Protein AF-0000000067866945 (afdb_homodimer)

Solvent-accessible surface area (backbone atoms only — not comparable to full-atom values): 50739 Å² total; per-residue (Å²): 88,68,66,58,52,52,50,51,50,50,46,52,49,51,54,52,50,56,56,69,74,48,89,32,24,78,91,51,53,47,71,37,71,21,66,58,74,24,10,71,28,19,30,41,36,37,31,37,48,97,56,53,23,21,42,37,39,28,41,72,79,79,41,76,51,73,45,77,65,70,38,32,75,46,78,44,80,43,67,56,38,47,60,58,32,74,35,44,36,38,39,34,40,39,35,77,91,80,41,70,50,77,40,77,48,72,51,76,34,58,68,71,62,89,80,59,72,60,67,45,74,76,44,70,37,71,91,64,46,73,84,59,25,44,33,33,42,29,25,31,17,49,43,84,43,72,78,41,52,45,30,31,28,23,44,89,82,57,43,58,25,35,41,37,61,49,66,48,74,52,40,71,43,75,46,94,87,64,31,32,37,34,28,25,48,26,90,82,60,59,45,48,96,64,35,15,43,14,34,27,33,22,42,88,48,46,47,76,76,45,75,38,67,32,96,60,14,30,34,54,32,70,45,77,43,96,85,56,25,33,43,37,32,21,34,55,96,84,38,36,33,46,29,38,34,30,31,38,65,84,81,40,40,77,76,46,75,49,56,42,65,73,70,50,70,70,81,46,78,51,38,59,64,46,78,34,70,49,55,92,48,38,60,34,36,49,45,24,67,39,77,40,72,92,74,48,24,37,36,40,25,18,27,34,54,20,33,36,38,32,23,30,64,90,77,56,48,73,67,38,31,52,47,65,97,65,77,69,56,78,87,57,51,81,33,44,42,42,81,41,78,92,82,59,74,79,58,17,43,30,31,27,53,32,63,45,95,86,64,30,43,30,30,16,24,22,33,50,34,64,36,69,45,76,94,63,40,43,48,35,71,78,23,30,14,28,39,39,31,32,45,70,40,77,88,78,36,32,32,31,64,77,48,70,49,37,60,92,56,26,39,79,48,19,12,63,42,64,24,21,37,40,68,42,95,86,68,29,36,38,36,18,36,9,22,16,29,18,30,43,88,62,46,45,42,68,55,59,66,32,76,35,21,22,29,22,28,38,37,35,33,33,38,96,88,35,81,29,31,32,40,36,34,58,58,84,59,56,90,44,35,46,16,27,35,22,43,39,56,44,76,39,64,92,122,90,68,67,58,51,51,51,50,49,52,44,52,49,50,52,50,51,56,56,68,73,48,89,33,23,79,91,50,52,46,73,37,72,21,65,58,74,23,10,70,29,20,29,41,37,37,29,38,48,96,57,54,24,21,42,36,39,28,41,73,79,80,41,77,48,73,45,76,65,69,40,32,74,45,78,44,79,44,68,55,37,47,61,58,32,74,35,45,36,39,39,34,41,40,34,76,90,81,41,71,48,77,41,77,48,72,49,76,34,60,68,71,62,88,78,58,71,61,66,44,76,77,45,72,38,71,90,65,46,74,84,62,26,45,32,34,41,28,24,31,19,50,43,84,43,70,77,41,51,45,30,31,29,23,43,90,83,58,44,58,24,35,41,36,62,48,64,50,76,52,41,70,44,74,45,96,86,64,31,32,38,34,28,26,49,26,88,80,60,59,45,50,97,64,37,15,41,15,33,28,33,23,42,88,48,44,46,76,77,45,76,39,67,32,97,59,14,31,34,56,33,69,46,77,42,96,88,55,26,32,43,36,32,20,34,54,94,82,37,36,34,46,28,38,35,30,31,37,66,84,80,40,39,77,76,46,75,47,58,41,66,72,69,50,69,70,82,43,77,50,39,59,62,46,79,32,71,49,55,92,49,39,59,34,35,49,45,24,67,38,76,41,74,92,73,47,25,37,36,41,25,18,27,34,55,19,32,37,37,34,23,32,64,88,77,55,48,73,68,37,31,50,47,63,97,65,78,68,55,79,85,58,50,81,34,44,43,40,80,41,79,92,81,58,74,78,55,15,44,31,32,27,53,33,64,46,96,87,65,30,44,32,31,16,23,21,33,49,33,65,36,68,44,76,95,64,39,44,48,36,71,78,24,31,14,29,39,39,30,33,44,70,38,78,88,77,35,31,32,31,65,76,48,69,50,38,61,91,56,26,37,79,48,20,12,62,41,64,24,21,37,38,68,42,95,85,66,29,36,38,36,18,37,8,23,17,30,17,31,44,88,63,45,45,42,69,55,60,67,32,76,34,21,21,28,23,28,39,38,36,32,33,39,97,88,35,81,28,29,30,38,38,34,59,58,85,60,58,91,46,34,46,17,27,34,22,43,38,58,42,75,41,65,94,121

pLDDT: mean 93.97, std 7.61, range [51.25, 98.81]

Nearest PDB structures (foldseek):
  4p04-assembly1_A  TM=7.995E-01  e=1.395E-30  Escherichia coli
  3ett-assembly1_A  TM=7.937E-01  e=9.711E-30  Escherichia coli CFT073
  3ets-assembly1_A  TM=7.883E-01  e=1.402E-29  Escherichia coli CFT073
  7y8i-assembly3_C  TM=5.728E-01  e=1.443E+00  Chelicerata
  5jpm-assembly1_B  TM=3.293E-01  e=1.443E+00  Homo sapiens

Secondary structure (DSSP, 8-state):
-HHHHHHHHHHHHHHHHHHHHS--BSSS-EEEESTTSS-TT-EEEEEEEEEEEEEEEEETTTEEEEEEEEEEEEEEEE--PPTTSEEEEEEEEEEGGG-EEEEEEEEE--PPPTTPPPEEEEEE-GGGSPSSEEEEEEEEEETTEEEEE-EEEE-TT--EEEEE-S--SS-EEE-TTS-EEEEEPPTTS--BTTBEEEEEEE-TT--EEEEEEEEEEE-S-EEE-TTS-EEEEE--SSSSS-EEEEE-TTT--EEEEEEHHHHTTTTPPPPTTHHHH--TT-SS-EEEEEEETTTTEEEEEETTTTEEEEEETTT--EEEEES-SSS--HHHHTTBPEEESSS-----S-EEEEE-TTS-EEEEE---TTSSSGGGPPPGGG---EEEEEEEETTTTEEEEEEEESGGGGGGG-BSS--EEEE-TTS-EEEEEEEEEEETTS-B---TT-TTEEEEEEEEEEETTEEEEEEEE----TTS-EEEEEEEEEEE---/-HHHHHHHHHHHHHHHHHHHHS--BSSS-EEEESTTSS-TT-EEEEEEEEEEEEEEEEETTTEEEEEEEEEEEEEEEE--PPTTSEEEEEEEEEEGGG-EEEEEEEEE--PPPTTPPPEEEEEE-GGGSPSSEEEEEEEEEETTEEEEE-EEEE-TT--EEEEE-S--SS-EEE-TTS-EEEEEPPTTS--BTTBEEEEEEE-TT--EEEEEEEEEEE-S-EEE-TTS-EEEEE--SSSSS-EEEEE-TTT--EEEEEEHHHHTTTTPPPPTTHHHH--TT-SS-EEEEEEETTTTEEEEEETTTTEEEEEETTT--EEEEES-SSS--HHHHTTBPEEESSS-----S-EEEEE-TTS-EEEEE--STTSSSGGGPPPGGG---EEEEEEEETTTTEEEEEEEESGGGGGGG-BSS--EEEE-TTS-EEEEEEEEEEETTS-B---TT-TTEEEEEEEEEEETTEEEEEEEE----TTS-EEEEEEEEEEE---

Organism: NCBI:txid29363

Radius of gyration: 36.47 Å; Cα contacts (8 Å, |Δi|>4): 2684; chains: 2; bounding box: 72×127×77 Å

InterPro domains:
  IPR010262 Arylsulfotransferase, bacteria [PF05935] (145-484)
  IPR011044 Quinoprotein amine dehydrogenase, beta chain-like [SSF50969] (206-471)
  IPR035391 Arylsulfotransferase, N-terminal domain [PF17425] (30-105)
  IPR038477 Arylsulfotransferase, N-terminal domain superfamily [G3DSA:2.60.40.3100] (19-114)
  IPR053143 Arylsulfate Sulfotransferase [PTHR35340] (152-492)

Foldseek 3Di:
DVVLQVLLVVLVVVVVVVPVVDAFAPQRWDKAALSSVFKRLKIKTWHFDPFWWWKWKAKLNPDIDTGHDTDGTDIDMGFQHFEQDFIKMKMWTAGPPRDIDIYIDTDGGHHDDPQDFDKFWDFAQPVQDDDFWKWFQKFKDQQVFGPFTWTFTAHRVRTTTITGRADFAAAWDADPVGWTKGFAADPVSGPDQAAGQAIFTAHRSGRTDDDQGDPQHFHADKDADPVGWIKTFHQDDQAGRFKIFIADRPVSDTDDIDGNVVLAPQPFQWAPLCVQDNDPRYQWNWHEWDQDPVQQWIWIQTQRQLKIWIAHPPPSHTLAIQHPPPRGDPVRVVRYAAEDDDPDARAHSKDEWDADPVGKIKIKRLFFLSDSDVVSGDFLQQAWIKIWIWDADSVVRHIYTDDMDIVVVGSLLRALDAWYWYQDPVRKIKIKSFRSWAFLVRHGHNRSNDSRIAGKIWIFIDGPRDTNIIMITFDNPSVHRMTMGTRDMDGDHSD/DVVLQVLLVVLVVVLVVVPVVDAFAPQRWDKAALSSVFKRLKIKTWHFDPFWWWKWKAKLNPDIDTGHDTDGTDIDIGFQHFAQDFIKMKMWTQGPPRDIDIYIDTDGGHHDDPQDFDKFWDFAQPVQDDDFWKWFQKFKDQQVFGPFTWTFTAHRVRTTTITGRADFAAAWDADPVGWTKGFAADPVSGPDQAAGQGIFTAHRSGRTDDDQGDPQHFHQDKDADPVGWIKTFHQDDQAGRFKIFIADRPVSDTDDIDGVVVLAPQPFQWAPLCVQDNDPRYQWNWHEWDQDPVQQWIWTHTQRQLKIWIAHPPPSHTLAIQHPPPRGDPVRVVRYAAEDDDPDARAHSKDEWDADPVGKIKIKRLQFLSDSDVVSGDFLQQAWIKIWIWDADSVVRHIYTDDMDIVVVGSLLRALDAWYWYQDPVRKIKIKSFRSWAFLVRHGHNRSNDSRIAGKIKIFIDGPRDTNIIMITFDNPSVHRMTMGTRDMDGDHSD

Structure (mmCIF, N/CA/C/O backbone):
data_AF-0000000067866945-model_v1
#
loop_
_entity.id
_entity.type
_entity.pdbx_description
1 polymer 'Arylsulfotransferase N-terminal domain-containing protein'
#
loop_
_atom_site.group_PDB
_atom_site.id
_atom_site.type_symbol
_atom_site.label_atom_id
_atom_site.label_alt_id
_atom_site.label_comp_id
_atom_site.label_asym_id
_atom_site.label_entity_id
_atom_site.label_seq_id
_atom_site.pdbx_PDB_ins_code
_atom_site.Cartn_x
_atom_site.Cartn_y
_atom_site.Cartn_z
_atom_site.occupancy
_atom_site.B_iso_or_equiv
_atom_site.auth_seq_id
_atom_site.auth_comp_id
_atom_site.auth_asym_id
_atom_site.auth_atom_id
_atom_site.pdbx_PDB_model_num
ATOM 1 N N . MET A 1 1 ? -2.465 17.25 33.219 1 85.25 1 MET A N 1
ATOM 2 C CA . MET A 1 1 ? -2.48 18.703 33.188 1 85.25 1 MET A CA 1
ATOM 3 C C . MET A 1 1 ? -2.08 19.297 34.531 1 85.25 1 MET A C 1
ATOM 5 O O . MET A 1 1 ? -1.34 20.281 34.562 1 85.25 1 MET A O 1
ATOM 9 N N . GLU A 1 2 ? -2.471 18.594 35.562 1 84.19 2 GLU A N 1
ATOM 10 C CA . GLU A 1 2 ? -2.123 19.109 36.875 1 84.19 2 GLU A CA 1
ATOM 11 C C . GLU A 1 2 ? -0.61 19.141 37.094 1 84.19 2 GLU A C 1
ATOM 13 O O . GLU A 1 2 ? -0.063 20.141 37.562 1 84.19 2 GLU A O 1
ATOM 18 N N . GLU A 1 3 ? -0.019 18.109 36.719 1 86.44 3 GLU A N 1
ATOM 19 C CA . GLU A 1 3 ? 1.433 18.031 36.844 1 86.44 3 GLU A CA 1
ATOM 20 C C . GLU A 1 3 ? 2.121 19.062 35.969 1 86.44 3 GLU A C 1
ATOM 22 O O . GLU A 1 3 ? 3.123 19.672 36.375 1 86.44 3 GLU A O 1
ATOM 27 N N . LEU A 1 4 ? 1.604 19.266 34.844 1 88.5 4 LEU A N 1
ATOM 28 C CA . LEU A 1 4 ? 2.17 20.234 33.906 1 88.5 4 LEU A CA 1
ATOM 29 C C . LEU A 1 4 ? 2.043 21.656 34.438 1 88.5 4 LEU A C 1
ATOM 31 O O . LEU A 1 4 ? 2.975 22.453 34.344 1 88.5 4 LEU A O 1
ATOM 35 N N . LEU A 1 5 ? 0.979 21.953 35.031 1 89.94 5 LEU A N 1
ATOM 36 C CA . LEU A 1 5 ? 0.746 23.281 35.594 1 89.94 5 LEU A CA 1
ATOM 37 C C . LEU A 1 5 ? 1.628 23.516 36.812 1 89.94 5 LEU A C 1
ATOM 39 O O . LEU A 1 5 ? 2.131 24.625 37.031 1 89.94 5 LEU A O 1
ATOM 43 N N . LYS A 1 6 ? 1.771 22.469 37.594 1 92.62 6 LYS A N 1
ATOM 44 C CA . LYS A 1 6 ? 2.66 22.562 38.75 1 92.62 6 LYS A CA 1
ATOM 45 C C . LYS A 1 6 ? 4.094 22.844 38.312 1 92.62 6 LYS A C 1
ATOM 47 O O . LYS A 1 6 ? 4.77 23.688 38.906 1 92.62 6 LYS A O 1
ATOM 52 N N . LYS A 1 7 ? 4.496 22.141 37.375 1 92.94 7 LYS A N 1
ATOM 53 C CA . LYS A 1 7 ? 5.844 22.344 36.844 1 92.94 7 LYS A CA 1
ATOM 54 C C . LYS A 1 7 ? 6.031 23.766 36.344 1 92.94 7 LYS A C 1
ATOM 56 O O . LYS A 1 7 ? 7.078 24.375 36.562 1 92.94 7 LYS A O 1
ATOM 61 N N . GLN A 1 8 ? 5.117 24.266 35.656 1 92.81 8 GLN A N 1
ATOM 62 C CA . GLN A 1 8 ? 5.176 25.625 35.125 1 92.81 8 GLN A CA 1
ATOM 63 C C . GLN A 1 8 ? 5.281 26.641 36.25 1 92.81 8 GLN A C 1
ATOM 65 O O . GLN A 1 8 ? 6.016 27.625 36.125 1 92.81 8 GLN A O 1
ATOM 70 N N . ASN A 1 9 ? 4.566 26.422 37.25 1 94.88 9 ASN A N 1
ATOM 71 C CA . ASN A 1 9 ? 4.617 27.312 38.375 1 94.88 9 ASN A CA 1
ATOM 72 C C . ASN A 1 9 ? 5.992 27.297 39.062 1 94.88 9 ASN A C 1
ATOM 74 O O . ASN A 1 9 ? 6.484 28.328 39.5 1 94.88 9 ASN A O 1
ATOM 78 N N . GLU A 1 10 ? 6.465 26.109 39.125 1 97.12 10 GLU A N 1
ATOM 79 C CA . GLU A 1 10 ? 7.805 25.984 39.688 1 97.12 10 GLU A CA 1
ATOM 80 C C . GLU A 1 10 ? 8.828 26.734 38.844 1 97.12 10 GLU A C 1
ATOM 82 O O . GLU A 1 10 ? 9.734 27.391 39.375 1 97.12 10 GLU A O 1
ATOM 87 N N . ILE A 1 11 ? 8.727 26.641 37.625 1 97.31 11 ILE A N 1
ATOM 88 C CA . ILE A 1 11 ? 9.625 27.328 36.719 1 97.31 11 ILE A CA 1
ATOM 89 C C . ILE A 1 11 ? 9.492 28.844 36.875 1 97.31 11 ILE A C 1
ATOM 91 O O . ILE A 1 11 ? 10.5 29.562 36.969 1 97.31 11 ILE A O 1
ATOM 95 N N . ILE A 1 12 ? 8.312 29.328 36.938 1 96.75 12 ILE A N 1
ATOM 96 C CA . ILE A 1 12 ? 8.055 30.766 37.125 1 96.75 12 ILE A CA 1
ATOM 97 C C . ILE A 1 12 ? 8.688 31.25 38.406 1 96.75 12 ILE A C 1
ATOM 99 O O . ILE A 1 12 ? 9.352 32.281 38.438 1 96.75 12 ILE A O 1
ATOM 103 N N . LYS A 1 13 ? 8.516 30.469 39.438 1 96.94 13 LYS A N 1
ATOM 104 C CA . LYS A 1 13 ? 9.094 30.828 40.75 1 96.94 13 LYS A CA 1
ATOM 105 C C . LYS A 1 13 ? 10.617 30.859 40.656 1 96.94 13 LYS A C 1
ATOM 107 O O . LYS A 1 13 ? 11.242 31.734 41.281 1 96.94 13 LYS A O 1
ATOM 112 N N . ASP A 1 14 ? 11.086 29.938 40.062 1 97.44 14 ASP A N 1
ATOM 113 C CA . ASP A 1 14 ? 12.539 29.875 39.938 1 97.44 14 ASP A CA 1
ATOM 114 C C . ASP A 1 14 ? 13.062 31.109 39.188 1 97.44 14 ASP A C 1
ATOM 116 O O . ASP A 1 14 ? 14.062 31.703 39.594 1 97.44 14 ASP A O 1
ATOM 120 N N . ILE A 1 15 ? 12.469 31.469 38.094 1 97.25 15 ILE A N 1
ATOM 121 C CA . ILE A 1 15 ? 12.891 32.625 37.312 1 97.25 15 ILE A CA 1
ATOM 122 C C . ILE A 1 15 ? 12.773 33.906 38.156 1 97.25 15 ILE A C 1
ATOM 124 O O . ILE A 1 15 ? 13.688 34.719 38.156 1 97.25 15 ILE A O 1
ATOM 128 N N . GLU A 1 16 ? 11.695 34 38.844 1 96.69 16 GLU A N 1
ATOM 129 C CA . GLU A 1 16 ? 11.492 35.188 39.656 1 96.69 16 GLU A CA 1
ATOM 130 C C . GLU A 1 16 ? 12.516 35.25 40.812 1 96.69 16 GLU A C 1
ATOM 132 O O . GLU A 1 16 ? 12.984 36.312 41.156 1 96.69 16 GLU A O 1
ATOM 137 N N . SER A 1 17 ? 12.75 34.125 41.406 1 97.19 17 SER A N 1
ATOM 138 C CA . SER A 1 17 ? 13.75 34.062 42.469 1 97.19 17 SER A CA 1
ATOM 139 C C . SER A 1 17 ? 15.125 34.5 41.938 1 97.19 17 SER A C 1
ATOM 141 O O . SER A 1 17 ? 15.836 35.25 42.625 1 97.19 17 SER A O 1
ATOM 143 N N . ARG A 1 18 ? 15.523 34.031 40.875 1 96.69 18 ARG A N 1
ATOM 144 C CA . ARG A 1 18 ? 16.797 34.406 40.25 1 96.69 18 ARG A CA 1
ATOM 145 C C . ARG A 1 18 ? 16.859 35.906 39.938 1 96.69 18 ARG A C 1
ATOM 147 O O . ARG A 1 18 ? 17.875 36.531 40.188 1 96.69 18 ARG A O 1
ATOM 154 N N . TYR A 1 19 ? 15.797 36.344 39.375 1 96.62 19 TYR A N 1
ATOM 155 C CA . TYR A 1 19 ? 15.727 37.75 39.031 1 96.62 19 TYR A CA 1
ATOM 156 C C . TYR A 1 19 ? 15.844 38.625 40.25 1 96.62 19 TYR A C 1
ATOM 158 O O . TYR A 1 19 ? 16.438 39.719 40.219 1 96.62 19 TYR A O 1
ATOM 166 N N . ALA A 1 20 ? 15.344 38.188 41.406 1 94.88 20 ALA A N 1
ATOM 167 C CA . ALA A 1 20 ? 15.344 38.969 42.656 1 94.88 20 ALA A CA 1
ATOM 168 C C . ALA A 1 20 ? 16.703 38.875 43.344 1 94.88 20 ALA A C 1
ATOM 170 O O . ALA A 1 20 ? 17.031 39.75 44.188 1 94.88 20 ALA A O 1
ATOM 171 N N . GLU A 1 21 ? 17.391 37.906 43.125 1 93.06 21 GLU A N 1
ATOM 172 C CA . GLU A 1 21 ? 18.641 37.656 43.812 1 93.06 21 GLU A CA 1
ATOM 173 C C . GLU A 1 21 ? 19.719 38.656 43.406 1 93.06 21 GLU A C 1
ATOM 175 O O . GLU A 1 21 ? 20.672 38.906 44.156 1 93.06 21 GLU A O 1
ATOM 180 N N . GLU A 1 22 ? 19.656 39.156 42.219 1 91.25 22 GLU A N 1
ATOM 181 C CA . GLU A 1 22 ? 20.656 40.094 41.719 1 91.25 22 GLU A CA 1
ATOM 182 C C . GLU A 1 22 ? 20.016 41.344 41.094 1 91.25 22 GLU A C 1
ATOM 184 O O . GLU A 1 22 ? 18.812 41.375 40.875 1 91.25 22 GLU A O 1
ATOM 189 N N . ASN A 1 23 ? 20.859 42.281 41 1 93 23 ASN A N 1
ATOM 190 C CA . ASN A 1 23 ? 20.422 43.5 40.312 1 93 23 ASN A CA 1
ATOM 191 C C . ASN A 1 23 ? 20.672 43.406 38.812 1 93 23 ASN A C 1
ATOM 193 O O . ASN A 1 23 ? 21.734 43.812 38.344 1 93 23 ASN A O 1
ATOM 197 N N . TYR A 1 24 ? 19.719 43.062 38.062 1 97.12 24 TYR A N 1
ATOM 198 C CA . TYR A 1 24 ? 19.828 42.969 36.625 1 97.12 24 TYR A CA 1
ATOM 199 C C . TYR A 1 24 ? 19.5 44.312 35.969 1 97.12 24 TYR A C 1
ATOM 201 O O . TYR A 1 24 ? 18.438 44.875 36.219 1 97.12 24 TYR A O 1
ATOM 209 N N . THR A 1 25 ? 20.391 44.719 35.156 1 97.25 25 THR A N 1
ATOM 210 C CA . THR A 1 25 ? 20.266 46 34.469 1 97.25 25 THR A CA 1
ATOM 211 C C . THR A 1 25 ? 20.281 45.812 32.938 1 97.25 25 THR A C 1
ATOM 213 O O . THR A 1 25 ? 20.406 44.688 32.469 1 97.25 25 THR A O 1
ATOM 216 N N . GLU A 1 26 ? 20.109 46.906 32.25 1 96.25 26 GLU A N 1
ATOM 217 C CA . GLU A 1 26 ? 20.125 46.844 30.797 1 96.25 26 GLU A CA 1
ATOM 218 C C . GLU A 1 26 ? 21.484 46.344 30.281 1 96.25 26 GLU A C 1
ATOM 220 O O . GLU A 1 26 ? 21.562 45.719 29.219 1 96.25 26 GLU A O 1
ATOM 225 N N . SER A 1 27 ? 22.5 46.625 31.047 1 96.25 27 SER A N 1
ATOM 226 C CA 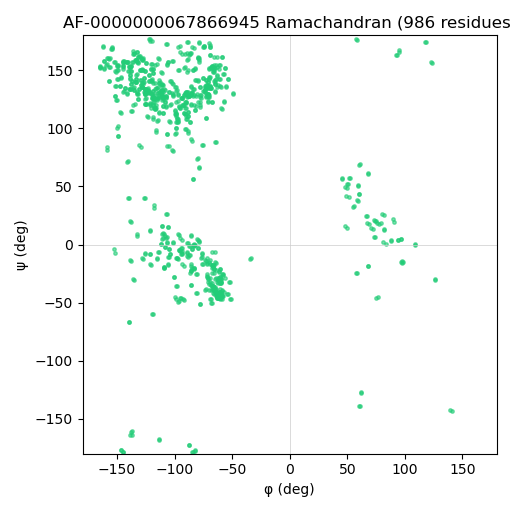. SER A 1 27 ? 23.828 46.188 30.625 1 96.25 27 SER A CA 1
ATOM 227 C C . SER A 1 27 ? 24.109 44.75 31.062 1 96.25 27 SER A C 1
ATOM 229 O O . SER A 1 27 ? 25.031 44.094 30.547 1 96.25 27 SER A O 1
ATOM 231 N N . ASN A 1 28 ? 23.359 44.25 32.031 1 97 28 ASN A N 1
ATOM 232 C CA . ASN A 1 28 ? 23.5 42.875 32.531 1 97 28 ASN A CA 1
ATOM 233 C C . ASN A 1 28 ? 22.141 42.25 32.812 1 97 28 ASN A C 1
ATOM 235 O O . ASN A 1 28 ? 21.844 41.938 33.969 1 97 28 ASN A O 1
ATOM 239 N N . PRO A 1 29 ? 21.406 41.938 31.781 1 98.38 29 PRO A N 1
ATOM 240 C CA . PRO A 1 29 ? 20.062 41.375 31.969 1 98.38 29 PRO A CA 1
ATOM 241 C C . PRO A 1 29 ? 20.078 39.906 32.312 1 98.38 29 PRO A C 1
ATOM 243 O O . PRO A 1 29 ? 21.062 39.219 32.031 1 98.38 29 PRO A O 1
ATOM 246 N N . LEU A 1 30 ? 19.031 39.406 32.938 1 98.31 30 LEU A N 1
ATOM 247 C CA . LEU A 1 30 ? 18.781 37.969 33.062 1 98.31 30 LEU A CA 1
ATOM 248 C C . LEU A 1 30 ? 18.219 37.406 31.75 1 98.31 30 LEU A C 1
ATOM 250 O O . LEU A 1 30 ? 17.203 37.875 31.25 1 98.31 30 LEU A O 1
ATOM 254 N N . ILE A 1 31 ? 18.891 36.5 31.172 1 98.5 31 ILE A N 1
ATOM 255 C CA . ILE A 1 31 ? 18.422 35.875 29.953 1 98.5 31 ILE A CA 1
ATOM 256 C C . ILE A 1 31 ? 18.234 34.375 30.203 1 98.5 31 ILE A C 1
ATOM 258 O O . ILE A 1 31 ? 19.172 33.688 30.625 1 98.5 31 ILE A O 1
ATOM 262 N N . VAL A 1 32 ? 17.047 33.875 29.984 1 98.44 32 VAL A N 1
ATOM 263 C CA . VAL A 1 32 ? 16.75 32.469 30.141 1 98.44 32 VAL A CA 1
ATOM 264 C C . VAL A 1 32 ? 16.297 31.891 28.797 1 98.44 32 VAL A C 1
ATOM 266 O O . VAL A 1 32 ? 15.219 32.219 28.297 1 98.44 32 VAL A O 1
ATOM 269 N N . LEU A 1 33 ? 17.094 31.078 28.188 1 98.5 33 LEU A N 1
ATOM 270 C CA . LEU A 1 33 ? 16.734 30.391 26.953 1 98.5 33 LEU A CA 1
ATOM 271 C C . LEU A 1 33 ? 15.727 29.281 27.234 1 98.5 33 LEU A C 1
ATOM 273 O O . LEU A 1 33 ? 15.867 28.531 28.203 1 98.5 33 LEU A O 1
ATOM 277 N N . ASN A 1 34 ? 14.688 29.203 26.391 1 98.31 34 ASN A N 1
ATOM 278 C CA . ASN A 1 34 ? 13.672 28.172 26.516 1 98.31 34 ASN A CA 1
ATOM 279 C C . ASN A 1 34 ? 13.109 28.109 27.938 1 98.31 34 ASN A C 1
ATOM 281 O O . ASN A 1 34 ? 13.133 27.047 28.562 1 98.31 34 ASN A O 1
ATOM 285 N N . PRO A 1 35 ? 12.617 29.188 28.359 1 97.94 35 PRO A N 1
ATOM 286 C CA . PRO A 1 35 ? 12.328 29.328 29.797 1 97.94 35 PRO A CA 1
ATOM 287 C C . PRO A 1 35 ? 11.328 28.281 30.297 1 97.94 35 PRO A C 1
ATOM 289 O O . PRO A 1 35 ? 11.383 27.875 31.453 1 97.94 35 PRO A O 1
ATOM 292 N N . PHE A 1 36 ? 10.43 27.875 29.469 1 96.88 36 PHE A N 1
ATOM 293 C CA . PHE A 1 36 ? 9.398 26.953 29.938 1 96.88 36 PHE A CA 1
ATOM 294 C C . PHE A 1 36 ? 9.578 25.578 29.344 1 96.88 36 PHE A C 1
ATOM 296 O O . PHE A 1 36 ? 8.648 24.766 29.344 1 96.88 36 PHE A O 1
ATOM 303 N N . ASP A 1 37 ? 10.617 25.328 28.625 1 95.19 37 ASP A N 1
ATOM 304 C CA . ASP A 1 37 ? 11.141 24.031 28.203 1 95.19 37 ASP A CA 1
ATOM 305 C C . ASP A 1 37 ? 10.383 23.516 26.984 1 95.19 37 ASP A C 1
ATOM 307 O O . ASP A 1 37 ? 10.508 22.344 26.625 1 95.19 37 ASP A O 1
ATOM 311 N N . THR A 1 38 ? 9.586 24.359 26.312 1 95.62 38 THR A N 1
ATOM 312 C CA . THR A 1 38 ? 8.805 23.844 25.188 1 95.62 38 THR A CA 1
ATOM 313 C C . THR A 1 38 ? 9.062 24.656 23.922 1 95.62 38 THR A C 1
ATOM 315 O O . THR A 1 38 ? 8.633 24.281 22.844 1 95.62 38 THR A O 1
ATOM 318 N N . CYS A 1 39 ? 9.773 25.734 24.062 1 97.88 39 CYS A N 1
ATOM 319 C CA . CYS A 1 39 ? 10.07 26.578 22.922 1 97.88 39 CYS A CA 1
ATOM 320 C C . CYS A 1 39 ? 11.562 26.875 22.844 1 97.88 39 CYS A C 1
ATOM 322 O O . CYS A 1 39 ? 11.992 27.984 23.141 1 97.88 39 CYS A O 1
ATOM 324 N N . PRO A 1 40 ? 12.328 26.031 22.281 1 98.19 40 PRO A N 1
ATOM 325 C CA . PRO A 1 40 ? 13.789 26.109 22.375 1 98.19 40 PRO A CA 1
ATOM 326 C C . PRO A 1 40 ? 14.367 27.266 21.562 1 98.19 40 PRO A C 1
ATOM 328 O O . PRO A 1 40 ? 15.547 27.609 21.719 1 98.19 40 PRO A O 1
ATOM 331 N N . LEU A 1 41 ? 13.578 27.891 20.719 1 98.69 41 LEU A N 1
ATOM 332 C CA . LEU A 1 41 ? 14.086 29 19.922 1 98.69 41 LEU A CA 1
ATOM 333 C C . LEU A 1 41 ? 13.539 30.328 20.438 1 98.69 41 LEU A C 1
ATOM 335 O O . LEU A 1 41 ? 13.352 31.266 19.656 1 98.69 41 LEU A O 1
ATOM 339 N N . SER A 1 42 ? 13.227 30.359 21.656 1 98.62 42 SER A N 1
ATOM 340 C CA . SER A 1 42 ? 12.766 31.578 22.344 1 98.62 42 SER A CA 1
ATOM 341 C C . SER A 1 42 ? 13.492 31.766 23.672 1 98.62 42 SER A C 1
ATOM 343 O O . SER A 1 42 ? 14.055 30.828 24.219 1 98.62 42 SER A O 1
ATOM 345 N N . ALA A 1 43 ? 13.523 32.969 24.141 1 98.81 43 ALA A N 1
ATOM 346 C CA . ALA A 1 43 ? 14.148 33.312 25.422 1 98.81 43 ALA A CA 1
ATOM 347 C C . ALA A 1 43 ? 13.391 34.406 26.141 1 98.81 43 ALA A C 1
ATOM 349 O O . ALA A 1 43 ? 12.586 35.125 25.516 1 98.81 43 ALA A O 1
ATOM 350 N N . LEU A 1 44 ? 13.594 34.438 27.406 1 98.81 44 LEU A N 1
ATOM 351 C CA . LEU A 1 44 ? 13.055 35.5 28.234 1 98.81 44 LEU A CA 1
ATOM 352 C C . LEU A 1 44 ? 14.172 36.406 28.766 1 98.81 44 LEU A C 1
ATOM 354 O O . LEU A 1 44 ? 15.156 35.906 29.312 1 98.81 44 LEU A O 1
ATOM 358 N N . MET A 1 45 ? 14.094 37.688 28.531 1 98.69 45 MET A N 1
ATOM 359 C CA . MET A 1 45 ? 15.023 38.656 29.062 1 98.69 45 MET A CA 1
ATOM 360 C C . MET A 1 45 ? 14.344 39.562 30.109 1 98.69 45 MET A C 1
ATOM 362 O O . MET A 1 45 ? 13.266 40.094 29.859 1 98.69 45 MET A O 1
ATOM 366 N N . LYS A 1 46 ? 14.969 39.656 31.281 1 98.38 46 LYS A N 1
ATOM 367 C CA . LYS A 1 46 ? 14.445 40.531 32.344 1 98.38 46 LYS A CA 1
ATOM 368 C C . LYS A 1 46 ? 15.523 41.469 32.875 1 98.38 46 LYS A C 1
ATOM 370 O O . LYS A 1 46 ? 16.672 41.031 33.062 1 98.38 46 LYS A O 1
ATOM 375 N N . PHE A 1 47 ? 15.156 42.781 33.062 1 98.31 47 PHE A N 1
ATOM 376 C CA . PHE A 1 47 ? 16.062 43.719 33.688 1 98.31 47 PHE A CA 1
ATOM 377 C C . PHE A 1 47 ? 15.305 44.969 34.188 1 98.31 47 PHE A C 1
ATOM 379 O O . PHE A 1 47 ? 14.117 45.125 33.875 1 98.31 47 PHE A O 1
ATOM 386 N N . GLN A 1 48 ? 16 45.75 34.906 1 97.56 48 GLN A N 1
ATOM 387 C CA . GLN A 1 48 ? 15.461 47 35.406 1 97.56 48 GLN A CA 1
ATOM 388 C C . GLN A 1 48 ? 16.312 48.188 34.938 1 97.56 48 GLN A C 1
ATOM 390 O O . GLN A 1 48 ? 17.531 48.062 34.844 1 97.56 48 GLN A O 1
ATOM 395 N N . THR A 1 49 ? 15.625 49.219 34.719 1 97.12 49 THR A N 1
ATOM 396 C CA . THR A 1 49 ? 16.312 50.469 34.406 1 97.12 49 THR A CA 1
ATOM 397 C C . THR A 1 49 ? 16.078 51.5 35.5 1 97.12 49 THR A C 1
ATOM 399 O O . THR A 1 49 ? 15.109 51.406 36.25 1 97.12 49 THR A O 1
ATOM 402 N N . GLU A 1 50 ? 16.969 52.5 35.531 1 95.19 50 GLU A N 1
ATOM 403 C CA . GLU A 1 50 ? 16.844 53.562 36.531 1 95.19 50 GLU A CA 1
ATOM 404 C C . GLU A 1 50 ? 15.695 54.5 36.188 1 95.19 50 GLU A C 1
ATOM 406 O O . GLU A 1 50 ? 14.977 54.969 37.094 1 95.19 50 GLU A O 1
ATOM 411 N N . GLU A 1 51 ? 15.555 54.781 34.938 1 96.69 51 GLU A N 1
ATOM 412 C CA . GLU A 1 51 ? 14.484 55.625 34.438 1 96.69 51 GLU A CA 1
ATOM 413 C C . GLU A 1 51 ? 13.547 54.844 33.531 1 96.69 51 GLU A C 1
ATOM 415 O O . GLU A 1 51 ? 13.961 53.844 32.938 1 96.69 51 GLU A O 1
ATOM 420 N N . GLU A 1 52 ? 12.336 55.375 33.469 1 97.44 52 GLU A N 1
ATOM 421 C CA . GLU A 1 52 ? 11.383 54.75 32.562 1 97.44 52 GLU A CA 1
ATOM 422 C C . GLU A 1 52 ? 11.844 54.844 31.125 1 97.44 52 GLU A C 1
ATOM 424 O O . GLU A 1 52 ? 12.367 55.875 30.703 1 97.44 52 GLU A O 1
ATOM 429 N N . CYS A 1 53 ? 11.727 53.781 30.406 1 97.75 53 CYS A N 1
ATOM 430 C CA . CYS A 1 53 ? 12.062 53.781 28.984 1 97.75 53 CYS A CA 1
ATOM 431 C C . CYS A 1 53 ? 11.242 52.75 28.234 1 97.75 53 CYS A C 1
ATOM 433 O O . CYS A 1 53 ? 10.633 51.875 28.844 1 97.75 53 CYS A O 1
ATOM 435 N N . SER A 1 54 ? 11.086 52.938 26.969 1 97.81 54 SER A N 1
ATOM 436 C CA . SER A 1 54 ? 10.625 51.906 26.062 1 97.81 54 SER A CA 1
ATOM 437 C C . SER A 1 54 ? 11.789 51.094 25.516 1 97.81 54 SER A C 1
ATOM 439 O O . SER A 1 54 ? 12.945 51.5 25.609 1 97.81 54 SER A O 1
ATOM 441 N N . VAL A 1 55 ? 11.508 49.906 25.031 1 98.31 55 VAL A N 1
ATOM 442 C CA . VAL A 1 55 ? 12.586 49 24.594 1 98.31 55 VAL A CA 1
ATOM 443 C C . VAL A 1 55 ? 12.336 48.562 23.156 1 98.31 55 VAL A C 1
ATOM 445 O O . VAL A 1 55 ? 11.211 48.188 22.812 1 98.31 55 VAL A O 1
ATOM 448 N N . THR A 1 56 ? 13.281 48.656 22.25 1 98.31 56 THR A N 1
ATOM 449 C CA . THR A 1 56 ? 13.281 48.062 20.906 1 98.31 56 THR A CA 1
ATOM 450 C C . THR A 1 56 ? 14.32 46.969 20.812 1 98.31 56 THR A C 1
ATOM 452 O O . THR A 1 56 ? 15.461 47.125 21.25 1 98.31 56 THR A O 1
ATOM 455 N N . ILE A 1 57 ? 13.891 45.875 20.281 1 98.31 57 ILE A N 1
ATOM 456 C CA . ILE A 1 57 ? 14.852 44.781 20.141 1 98.31 57 ILE A CA 1
ATOM 457 C C . ILE A 1 57 ? 14.992 44.406 18.672 1 98.31 57 ILE A C 1
ATOM 459 O O . ILE A 1 57 ? 14.062 44.594 17.875 1 98.31 57 ILE A O 1
ATOM 463 N N . PHE A 1 58 ? 16.141 43.906 18.281 1 98.25 58 PHE A N 1
ATOM 464 C CA . PHE A 1 58 ? 16.469 43.344 16.984 1 98.25 58 PHE A CA 1
ATOM 465 C C . PHE A 1 58 ? 17.031 41.938 17.156 1 98.25 58 PHE A C 1
ATOM 467 O O . PHE A 1 58 ? 17.938 41.719 17.953 1 98.25 58 PHE A O 1
ATOM 474 N N . ILE A 1 59 ? 16.438 41 16.484 1 98 59 ILE A N 1
ATOM 475 C CA . ILE A 1 59 ? 16.938 39.656 16.5 1 98 59 ILE A CA 1
ATOM 476 C C . ILE A 1 59 ? 17.594 39.312 15.148 1 98 59 ILE A C 1
ATOM 478 O O . ILE A 1 59 ? 16.922 39.312 14.117 1 98 59 ILE A O 1
ATOM 482 N N . GLU A 1 60 ? 18.875 39 15.094 1 94 60 GLU A N 1
ATOM 483 C CA . GLU A 1 60 ? 19.656 38.688 13.898 1 94 60 GLU A CA 1
ATOM 484 C C . GLU A 1 60 ? 19.453 39.75 12.82 1 94 60 GLU A C 1
ATOM 486 O O . GLU A 1 60 ? 19.609 39.469 11.625 1 94 60 GLU A O 1
ATOM 491 N N . GLU A 1 61 ? 18.922 40.812 13.156 1 88.31 61 GLU A N 1
ATOM 492 C CA . GLU A 1 61 ? 18.734 42 12.344 1 88.31 61 GLU A CA 1
ATOM 493 C C . GLU A 1 61 ? 17.625 41.812 11.312 1 88.31 61 GLU A C 1
ATOM 495 O O . GLU A 1 61 ? 17.453 42.625 10.406 1 88.31 61 GLU A O 1
ATOM 500 N N . ASP A 1 62 ? 16.953 40.719 11.383 1 93.81 62 ASP A N 1
ATOM 501 C CA . ASP A 1 62 ? 15.875 40.531 10.414 1 93.81 62 ASP A CA 1
ATOM 502 C C . ASP A 1 62 ? 14.508 40.531 11.094 1 93.81 62 ASP A C 1
ATOM 504 O O . ASP A 1 62 ? 13.469 40.5 10.43 1 93.81 62 ASP A O 1
ATOM 508 N N . ILE A 1 63 ? 14.523 40.562 12.414 1 97.12 63 ILE A N 1
ATOM 509 C CA . ILE A 1 63 ? 13.297 40.75 13.18 1 97.12 63 ILE A CA 1
ATOM 510 C C . ILE A 1 63 ? 13.422 41.969 14.086 1 97.12 63 ILE A C 1
ATOM 512 O O . ILE A 1 63 ? 14.43 42.125 14.789 1 97.12 63 ILE A O 1
ATOM 516 N N . GLU A 1 64 ? 12.469 42.812 14.07 1 97.31 64 GLU A N 1
ATOM 517 C CA . GLU A 1 64 ? 12.414 44 14.898 1 97.31 64 GLU A CA 1
ATOM 518 C C . GLU A 1 64 ? 11.094 44.094 15.664 1 97.31 64 GLU A C 1
ATOM 520 O O . GLU A 1 64 ? 10.031 43.812 15.117 1 97.31 64 GLU A O 1
ATOM 525 N N . LYS A 1 65 ? 11.211 44.438 16.969 1 97.81 65 LYS A N 1
ATOM 526 C CA . LYS A 1 65 ? 10.008 44.656 17.766 1 97.81 65 LYS A CA 1
ATOM 527 C C . LYS A 1 65 ? 10.211 45.781 18.766 1 97.81 65 LYS A C 1
ATOM 529 O O . LYS A 1 65 ? 11.219 45.812 19.469 1 97.81 65 LYS A O 1
ATOM 534 N N . GLU A 1 66 ? 9.273 46.625 18.781 1 97.56 66 GLU A N 1
ATOM 535 C CA . GLU A 1 66 ? 9.273 47.719 19.766 1 97.56 66 GLU A CA 1
ATOM 536 C C . GLU A 1 66 ? 8.211 47.469 20.828 1 97.56 66 GLU A C 1
ATOM 538 O O . GLU A 1 66 ? 7.043 47.25 20.5 1 97.56 66 GLU A O 1
ATOM 543 N N . PHE A 1 67 ? 8.672 47.531 22.031 1 97.44 67 PHE A N 1
ATOM 544 C CA . PHE A 1 67 ? 7.781 47.594 23.188 1 97.44 67 PHE A CA 1
ATOM 545 C C . PHE A 1 67 ? 7.605 49.031 23.672 1 97.44 67 PHE A C 1
ATOM 547 O O . PHE A 1 67 ? 8.461 49.562 24.375 1 97.44 67 PHE A O 1
ATOM 554 N N . LYS A 1 68 ? 6.488 49.625 23.469 1 96.06 68 LYS A N 1
ATOM 555 C CA . LYS A 1 68 ? 6.312 51.062 23.5 1 96.06 68 LYS A CA 1
ATOM 556 C C . LYS A 1 68 ? 6.062 51.562 24.922 1 96.06 68 LYS A C 1
ATOM 558 O O . LYS A 1 68 ? 6.266 52.75 25.219 1 96.06 68 LYS A O 1
ATOM 563 N N . GLU A 1 69 ? 5.613 50.719 25.734 1 95.31 69 GLU A N 1
ATOM 564 C CA . GLU A 1 69 ? 5.273 51.156 27.078 1 95.31 69 GLU A CA 1
ATOM 565 C C . GLU A 1 69 ? 6.512 51.625 27.844 1 95.31 69 GLU A C 1
ATOM 567 O O . GLU A 1 69 ? 7.539 50.938 27.844 1 95.31 69 GLU A O 1
ATOM 572 N N . LEU A 1 70 ? 6.371 52.781 28.453 1 96.31 70 LEU A N 1
ATOM 573 C CA . LEU A 1 70 ? 7.445 53.25 29.297 1 96.31 70 LEU A CA 1
ATOM 574 C C . LEU A 1 70 ? 7.363 52.625 30.688 1 96.31 70 LEU A C 1
ATOM 576 O O . LEU A 1 70 ? 6.359 52.781 31.391 1 96.31 70 LEU A O 1
ATOM 580 N N . LYS A 1 71 ? 8.461 51.906 31.031 1 96.56 71 LYS A N 1
ATOM 581 C CA . LYS A 1 71 ? 8.516 51.281 32.375 1 96.56 71 LYS A CA 1
ATOM 582 C C . LYS A 1 71 ? 9.961 51.062 32.812 1 96.56 71 LYS A C 1
ATOM 584 O O . LYS A 1 71 ? 10.891 51.281 32.031 1 96.56 71 LYS A O 1
ATOM 589 N N . LYS A 1 72 ? 10.109 50.75 34.031 1 97.31 72 LYS A N 1
ATOM 590 C CA . LYS A 1 72 ? 11.438 50.5 34.594 1 97.31 72 LYS A CA 1
ATOM 591 C C . LYS A 1 72 ? 11.742 49.031 34.656 1 97.31 72 LYS A C 1
ATOM 593 O O . LYS A 1 72 ? 12.898 48.594 34.531 1 97.31 72 LYS A O 1
ATOM 598 N N . ASP A 1 73 ? 10.695 48.25 34.938 1 97.19 73 ASP A N 1
ATOM 599 C CA . ASP A 1 73 ? 10.828 46.812 35 1 97.19 73 ASP A CA 1
ATOM 600 C C . ASP A 1 73 ? 10.438 46.156 33.656 1 97.19 73 ASP A C 1
ATOM 602 O O . ASP A 1 73 ? 9.281 46.25 33.25 1 97.19 73 ASP A O 1
ATOM 606 N N . HIS A 1 74 ? 11.391 45.5 33.031 1 98 74 HIS A N 1
ATOM 607 C CA . HIS A 1 74 ? 11.164 44.969 31.672 1 98 74 HIS A CA 1
ATOM 608 C C . HIS A 1 74 ? 11.219 43.469 31.641 1 98 74 HIS A C 1
ATOM 610 O O . HIS A 1 74 ? 12.141 42.844 32.188 1 98 74 HIS A O 1
ATOM 616 N N . GLU A 1 75 ? 10.227 42.844 31.172 1 97.62 75 GLU A N 1
ATOM 617 C CA . GLU A 1 75 ? 10.141 41.438 30.781 1 97.62 75 GLU A CA 1
ATOM 618 C C . GLU A 1 75 ? 9.922 41.312 29.281 1 97.62 75 GLU A C 1
ATOM 620 O O . GLU A 1 75 ? 8.812 41.531 28.781 1 97.62 75 GLU A O 1
ATOM 625 N N . ILE A 1 76 ? 10.922 40.906 28.562 1 98 76 ILE A N 1
ATOM 626 C CA . ILE A 1 76 ? 10.906 40.938 27.109 1 98 76 ILE A CA 1
ATOM 627 C C . ILE A 1 76 ? 11.016 39.531 26.531 1 98 76 ILE A C 1
ATOM 629 O O . ILE A 1 76 ? 12.023 38.844 26.734 1 98 76 ILE A O 1
ATOM 633 N N . PRO A 1 77 ? 10.023 39.094 25.828 1 98.5 77 PRO A N 1
ATOM 634 C CA . PRO A 1 77 ? 10.18 37.844 25.094 1 98.5 77 PRO A CA 1
ATOM 635 C C . PRO A 1 77 ? 11.102 38 23.875 1 98.5 77 PRO A C 1
ATOM 637 O O . PRO A 1 77 ? 10.938 38.906 23.078 1 98.5 77 PRO A O 1
ATOM 640 N N . ILE A 1 78 ? 12.055 37.188 23.781 1 98.69 78 ILE A N 1
ATOM 641 C CA . ILE A 1 78 ? 12.922 37.094 22.609 1 98.69 78 ILE A CA 1
ATOM 642 C C . ILE A 1 78 ? 12.477 35.938 21.719 1 98.69 78 ILE A C 1
ATOM 644 O O . ILE A 1 78 ? 12.625 34.781 22.094 1 98.69 78 ILE A O 1
ATOM 648 N N . LEU A 1 79 ? 11.984 36.25 20.562 1 98.5 79 LEU A N 1
ATOM 649 C CA . LEU A 1 79 ? 11.453 35.25 19.656 1 98.5 79 LEU A CA 1
ATOM 650 C C . LEU A 1 79 ? 12.219 35.25 18.328 1 98.5 79 LEU A C 1
ATOM 652 O O . LEU A 1 79 ? 12.852 36.25 17.984 1 98.5 79 LEU A O 1
ATOM 656 N N . GLY A 1 80 ? 12.195 34.125 17.656 1 98.56 80 GLY A N 1
ATOM 657 C CA . GLY A 1 80 ? 12.734 34.062 16.312 1 98.56 80 GLY A CA 1
ATOM 658 C C . GLY A 1 80 ? 14.203 33.688 16.266 1 98.56 80 GLY A C 1
ATOM 659 O O . GLY A 1 80 ? 14.906 34 15.312 1 98.56 80 GLY A O 1
ATOM 660 N N . LEU A 1 81 ? 14.711 33.094 17.328 1 98.69 81 LEU A N 1
ATOM 661 C CA . LEU A 1 81 ? 16.109 32.656 17.312 1 98.69 81 LEU A CA 1
ATOM 662 C C . LEU A 1 81 ? 16.328 31.562 16.266 1 98.69 81 LEU A C 1
ATOM 664 O O . LEU A 1 81 ? 15.391 30.875 15.875 1 98.69 81 LEU A O 1
ATOM 668 N N . ILE A 1 82 ? 17.562 31.469 15.789 1 98.38 82 ILE A N 1
ATOM 669 C CA . ILE A 1 82 ? 17.953 30.484 14.789 1 98.38 82 ILE A CA 1
ATOM 670 C C . ILE A 1 82 ? 18.688 29.328 15.461 1 98.38 82 ILE A C 1
ATOM 672 O O . ILE A 1 82 ? 19.5 29.531 16.359 1 98.38 82 ILE A O 1
ATOM 676 N N . GLU A 1 83 ? 18.406 28.141 15.055 1 97.56 83 GLU A N 1
ATOM 677 C CA . GLU A 1 83 ? 19 26.953 15.648 1 97.56 83 GLU A CA 1
ATOM 678 C C . GLU A 1 83 ? 20.5 26.906 15.406 1 97.56 83 GLU A C 1
ATOM 680 O O . GLU A 1 83 ? 20.984 27.375 14.375 1 97.56 83 GLU A O 1
ATOM 685 N N . ASP A 1 84 ? 21.188 26.234 16.375 1 97.75 84 ASP A N 1
ATOM 686 C CA . ASP A 1 84 ? 22.609 25.953 16.281 1 97.75 84 ASP A CA 1
ATOM 687 C C . ASP A 1 84 ? 23.406 27.188 15.883 1 97.75 84 ASP A C 1
ATOM 689 O O . ASP A 1 84 ? 24.188 27.156 14.938 1 97.75 84 ASP A O 1
ATOM 693 N N . LYS A 1 85 ? 23.156 28.234 16.547 1 98 85 LYS A N 1
ATOM 694 C CA . LYS A 1 85 ? 23.781 29.516 16.266 1 98 85 LYS A CA 1
ATOM 695 C C . LYS A 1 85 ? 23.938 30.344 17.531 1 98 85 LYS A C 1
ATOM 697 O O . LYS A 1 85 ? 23.188 30.172 18.5 1 98 85 LYS A O 1
ATOM 702 N N . ASP A 1 86 ? 24.969 31.172 17.547 1 98.44 86 ASP A N 1
ATOM 703 C CA . ASP A 1 86 ? 25.062 32.25 18.516 1 98.44 86 ASP A CA 1
ATOM 704 C C . ASP A 1 86 ? 24.297 33.5 18.047 1 98.44 86 ASP A C 1
ATOM 706 O O . ASP A 1 86 ? 24.859 34.375 17.391 1 98.44 86 ASP A O 1
ATOM 710 N N . ASN A 1 87 ? 23.031 33.594 18.375 1 98.75 87 ASN A N 1
ATOM 711 C CA . ASN A 1 87 ? 22.125 34.625 17.859 1 98.75 87 ASN A CA 1
ATOM 712 C C . ASN A 1 87 ? 22.453 36 18.422 1 98.75 87 ASN A C 1
ATOM 714 O O . ASN A 1 87 ? 22.703 36.156 19.625 1 98.75 87 ASN A O 1
ATOM 718 N N . CYS A 1 88 ? 22.469 36.969 17.625 1 98.75 88 CYS A N 1
ATOM 719 C CA . CYS A 1 88 ? 22.734 38.344 18.016 1 98.75 88 CYS A CA 1
ATOM 720 C C . CYS A 1 88 ? 21.438 39.062 18.375 1 98.75 88 CYS A C 1
ATOM 722 O O . CYS A 1 88 ? 20.516 39.156 17.547 1 98.75 88 CYS A O 1
ATOM 724 N N . ILE A 1 89 ? 21.406 39.562 19.609 1 98.62 89 ILE A N 1
ATOM 725 C CA . ILE A 1 89 ? 20.25 40.312 20.094 1 98.62 89 ILE A CA 1
ATOM 726 C C . ILE A 1 89 ? 20.672 41.75 20.422 1 98.62 89 ILE A C 1
ATOM 728 O O . ILE A 1 89 ? 21.5 41.969 21.312 1 98.62 89 ILE A O 1
ATOM 732 N N . ARG A 1 90 ? 20.125 42.688 19.719 1 98.5 90 ARG A N 1
ATOM 733 C CA . ARG A 1 90 ? 20.359 44.094 20 1 98.5 90 ARG A CA 1
ATOM 734 C C . ARG A 1 90 ? 19.172 44.688 20.75 1 98.5 90 ARG A C 1
ATOM 736 O O . ARG A 1 90 ? 18.031 44.531 20.344 1 98.5 90 ARG A O 1
ATOM 743 N N . VAL A 1 91 ? 19.484 45.344 21.859 1 98.38 91 VAL A N 1
ATOM 744 C CA . VAL A 1 91 ? 18.469 45.938 22.703 1 98.38 91 VAL A CA 1
ATOM 745 C C . VAL A 1 91 ? 18.703 47.438 22.781 1 98.38 91 VAL A C 1
ATOM 747 O O . VAL A 1 91 ? 19.797 47.906 23.141 1 98.38 91 VAL A O 1
ATOM 750 N N . ILE A 1 92 ? 17.703 48.219 22.469 1 98.25 92 ILE A N 1
ATOM 751 C CA . ILE A 1 92 ? 17.781 49.656 22.562 1 98.25 92 ILE A CA 1
ATOM 752 C C . ILE A 1 92 ? 16.781 50.156 23.609 1 98.25 92 ILE A C 1
ATOM 754 O O . ILE A 1 92 ? 15.57 50 23.453 1 98.25 92 ILE A O 1
ATOM 758 N N . CYS A 1 93 ? 17.281 50.812 24.625 1 98.06 93 CYS A N 1
ATOM 759 C CA . CYS A 1 93 ? 16.453 51.5 25.609 1 98.06 93 CYS A CA 1
ATOM 760 C C . CYS A 1 93 ? 16.219 52.938 25.203 1 98.06 93 CYS A C 1
ATOM 762 O O . CYS A 1 93 ? 17.188 53.719 25.062 1 98.06 93 CYS A O 1
ATOM 764 N N . ASN A 1 94 ? 15.039 53.25 24.984 1 97.88 94 ASN A N 1
ATOM 765 C CA . ASN A 1 94 ? 14.672 54.594 24.594 1 97.88 94 ASN A CA 1
ATOM 766 C C . ASN A 1 94 ? 14.164 55.406 25.781 1 97.88 94 ASN A C 1
ATOM 768 O O . ASN A 1 94 ? 13.016 55.25 26.203 1 97.88 94 ASN A O 1
ATOM 772 N N . TYR A 1 95 ? 14.867 56.344 26.219 1 95.88 95 TYR A N 1
ATOM 773 C CA . TYR A 1 95 ? 14.516 57.156 27.359 1 95.88 95 TYR A CA 1
ATOM 774 C C . TYR A 1 95 ? 13.844 58.469 26.906 1 95.88 95 TYR A C 1
ATOM 776 O O . TYR A 1 95 ? 13.781 58.75 25.719 1 95.88 95 TYR A O 1
ATOM 784 N N . GLU A 1 96 ? 13.297 59.156 27.969 1 90.94 96 GLU A N 1
ATOM 785 C CA . GLU A 1 96 ? 12.734 60.469 27.656 1 90.94 96 GLU A CA 1
ATOM 786 C C . GLU A 1 96 ? 13.805 61.406 27.125 1 90.94 96 GLU A C 1
ATOM 788 O O . GLU A 1 96 ? 14.977 61.312 27.5 1 90.94 96 GLU A O 1
ATOM 793 N N . GLY A 1 97 ? 13.484 62.375 26.281 1 89.38 97 GLY A N 1
ATOM 794 C CA . GLY A 1 97 ? 14.383 63.406 25.766 1 89.38 97 GLY A CA 1
ATOM 795 C C . GLY A 1 97 ? 15.266 62.906 24.641 1 89.38 97 GLY A C 1
ATOM 796 O O . GLY A 1 97 ? 16.391 63.375 24.469 1 89.38 97 GLY A O 1
ATOM 797 N N . ASN A 1 98 ? 14.992 61.875 24 1 89 98 ASN A N 1
ATOM 798 C CA . ASN A 1 98 ? 15.664 61.312 22.828 1 89 98 ASN A CA 1
ATOM 799 C C . ASN A 1 98 ? 16.984 60.656 23.203 1 89 98 ASN A C 1
ATOM 801 O O . ASN A 1 98 ? 17.859 60.469 22.359 1 89 98 ASN A O 1
ATOM 805 N N . ARG A 1 99 ? 17.109 60.344 24.438 1 94.25 99 ARG A N 1
ATOM 806 C CA . ARG A 1 99 ? 18.266 59.562 24.875 1 94.25 99 ARG A CA 1
ATOM 807 C C . ARG A 1 99 ? 18.062 58.062 24.609 1 94.25 99 ARG A C 1
ATOM 809 O O . ARG A 1 99 ? 17 57.531 24.906 1 94.25 99 ARG A O 1
ATOM 816 N N . LYS A 1 100 ? 19.047 57.469 23.938 1 96.38 100 LYS A N 1
ATOM 817 C CA . LYS A 1 100 ? 19.016 56.062 23.625 1 96.38 100 LYS A CA 1
ATOM 818 C C . LYS A 1 100 ? 20.297 55.375 24.094 1 96.38 100 LYS A C 1
ATOM 820 O O . LYS A 1 100 ? 21.391 55.938 24.016 1 96.38 100 LYS A O 1
ATOM 825 N N . GLU A 1 101 ? 20.188 54.188 24.641 1 97.38 101 GLU A N 1
ATOM 826 C CA . GLU A 1 101 ? 21.312 53.281 24.984 1 97.38 101 GLU A CA 1
ATOM 827 C C . GLU A 1 101 ? 21.156 51.938 24.312 1 97.38 101 GLU A C 1
ATOM 829 O O . GLU A 1 101 ? 20.062 51.344 24.312 1 97.38 101 GLU A O 1
ATOM 834 N N . GLU A 1 102 ? 22.172 51.531 23.734 1 97.69 102 GLU A N 1
ATOM 835 C CA . GLU A 1 102 ? 22.141 50.281 22.984 1 97.69 102 GLU A CA 1
ATOM 836 C C . GLU A 1 102 ? 23.031 49.219 23.641 1 97.69 102 GLU A C 1
ATOM 838 O O . GLU A 1 102 ? 24.125 49.531 24.109 1 97.69 102 GLU A O 1
ATOM 843 N N . PHE A 1 103 ? 22.562 48 23.688 1 98.25 103 PHE A N 1
ATOM 844 C CA . PHE A 1 103 ? 23.281 46.844 24.219 1 98.25 103 PHE A CA 1
ATOM 845 C C . PHE A 1 103 ? 23.172 45.656 23.281 1 98.25 103 PHE A C 1
ATOM 847 O O . PHE A 1 103 ? 22.172 45.5 22.594 1 98.25 103 PHE A O 1
ATOM 854 N N . VAL A 1 104 ? 24.203 44.875 23.219 1 98.38 104 VAL A N 1
ATOM 855 C CA . VAL A 1 104 ? 24.219 43.719 22.359 1 98.38 104 VAL A CA 1
ATOM 856 C C . VAL A 1 104 ? 24.484 42.469 23.203 1 98.38 104 VAL A C 1
ATOM 858 O O . VAL A 1 104 ? 25.391 42.438 24.047 1 98.38 104 VAL A O 1
ATOM 861 N N . TYR A 1 105 ? 23.656 41.469 22.984 1 98.44 105 TYR A N 1
ATOM 862 C CA . TYR A 1 105 ? 23.797 40.188 23.656 1 98.44 105 TYR A CA 1
ATOM 863 C C . TYR A 1 105 ? 23.812 39.031 22.656 1 98.44 105 TYR A C 1
ATOM 865 O O . TYR A 1 105 ? 23.438 39.219 21.484 1 98.44 105 TYR A O 1
ATOM 873 N N . TYR A 1 106 ? 24.328 37.906 23.109 1 98.44 106 TYR A N 1
ATOM 874 C CA . TYR A 1 106 ? 24.344 36.719 22.266 1 98.44 106 TYR A CA 1
ATOM 875 C C . TYR A 1 106 ? 23.703 35.531 23 1 98.44 106 TYR A C 1
ATOM 877 O O . TYR A 1 106 ? 23.938 35.344 24.188 1 98.44 106 TYR A O 1
ATOM 885 N N . ILE A 1 107 ? 22.844 34.906 22.312 1 98.62 107 ILE A N 1
ATOM 886 C CA . ILE A 1 107 ? 22.188 33.719 22.859 1 98.62 107 ILE A CA 1
ATOM 887 C C . ILE A 1 107 ? 22.516 32.5 21.969 1 98.62 107 ILE A C 1
ATOM 889 O O . ILE A 1 107 ? 22.125 32.469 20.812 1 98.62 107 ILE A O 1
ATOM 893 N N . LYS A 1 108 ? 23.125 31.5 22.531 1 98.44 108 LYS A N 1
ATOM 894 C CA . LYS A 1 108 ? 23.5 30.297 21.797 1 98.44 108 LYS A CA 1
ATOM 895 C C . LYS A 1 108 ? 22.375 29.266 21.844 1 98.44 108 LYS A C 1
ATOM 897 O O . LYS A 1 108 ? 21.906 28.891 22.922 1 98.44 108 LYS A O 1
ATOM 902 N N . THR A 1 109 ? 21.922 28.875 20.672 1 98.5 109 THR A N 1
ATOM 903 C CA . THR A 1 109 ? 20.891 27.828 20.594 1 98.5 109 THR A CA 1
ATOM 904 C C . THR A 1 109 ? 21.484 26.516 20.125 1 98.5 109 THR A C 1
ATOM 906 O O . THR A 1 109 ? 22.578 26.5 19.531 1 98.5 109 THR A O 1
ATOM 909 N N . SER A 1 110 ? 20.797 25.422 20.469 1 97.38 110 SER A N 1
ATOM 910 C CA . SER A 1 110 ? 21.203 24.094 20.031 1 97.38 110 SER A CA 1
ATOM 911 C C . SER A 1 110 ? 20.578 23.734 18.672 1 97.38 110 SER A C 1
ATOM 913 O O . SER A 1 110 ? 19.766 24.484 18.156 1 97.38 110 SER A O 1
ATOM 915 N N . LYS A 1 111 ? 20.969 22.609 18.141 1 97 111 LYS A N 1
ATOM 916 C CA . LYS A 1 111 ? 20.375 22.094 16.922 1 97 111 LYS A CA 1
ATOM 917 C C . LYS A 1 111 ? 18.922 21.672 17.156 1 97 111 LYS A C 1
ATOM 919 O O . LYS A 1 111 ? 18.531 21.375 18.281 1 97 111 LYS A O 1
ATOM 924 N N . LEU A 1 112 ? 18.188 21.766 16.078 1 96.75 112 LEU A N 1
ATOM 925 C CA . LEU A 1 112 ? 16.844 21.188 16.125 1 96.75 112 LEU A CA 1
ATOM 926 C C . LEU A 1 112 ? 16.891 19.703 16.438 1 96.75 112 LEU A C 1
ATOM 928 O O . LEU A 1 112 ? 17.938 19.062 16.312 1 96.75 112 LEU A O 1
ATOM 932 N N . PRO A 1 113 ? 15.781 19.172 16.875 1 94.38 113 PRO A N 1
ATOM 933 C CA . PRO A 1 113 ? 15.75 17.734 17.109 1 94.38 113 PRO A CA 1
ATOM 934 C C . PRO A 1 113 ? 16.125 16.922 15.867 1 94.38 113 PRO A C 1
ATOM 936 O O . PRO A 1 113 ? 15.844 17.344 14.742 1 94.38 113 PRO A O 1
ATOM 939 N N . GLU A 1 114 ? 16.672 15.727 16.094 1 91.69 114 GLU A N 1
ATOM 940 C CA . GLU A 1 114 ? 17.141 14.867 15 1 91.69 114 GLU A CA 1
ATOM 941 C C . GLU A 1 114 ? 15.984 14.5 14.07 1 91.69 114 GLU A C 1
ATOM 943 O O . GLU A 1 114 ? 16.188 14.328 12.859 1 91.69 114 GLU A O 1
ATOM 948 N N . GLY A 1 115 ? 14.844 14.477 14.594 1 93.38 115 GLY A N 1
ATOM 949 C CA . GLY A 1 115 ? 13.68 14.078 13.812 1 93.38 115 GLY A CA 1
ATOM 950 C C . GLY A 1 115 ? 13.078 15.219 13.008 1 93.38 115 GLY A C 1
ATOM 951 O O . GLY A 1 115 ? 12.133 15.016 12.25 1 93.38 115 GLY A O 1
ATOM 952 N N . TYR A 1 116 ? 13.594 16.406 13.156 1 96.25 116 TYR A N 1
ATOM 953 C CA . TYR A 1 116 ? 13.07 17.516 12.375 1 96.25 116 TYR A CA 1
ATOM 954 C C . TYR A 1 116 ? 13.422 17.359 10.898 1 96.25 116 TYR A C 1
ATOM 956 O O . TYR A 1 116 ? 14.547 17.016 10.555 1 96.25 116 TYR A O 1
ATOM 964 N N . PRO A 1 117 ? 12.5 17.609 10.023 1 96.12 117 PRO A N 1
ATOM 965 C CA . PRO A 1 117 ? 12.758 17.375 8.594 1 96.12 117 PRO A CA 1
ATOM 966 C C . PRO A 1 117 ? 13.562 18.484 7.949 1 96.12 117 PRO A C 1
ATOM 968 O O . PRO A 1 117 ? 13.609 19.609 8.477 1 96.12 117 PRO A O 1
ATOM 971 N N . ASN A 1 118 ? 14.102 18.031 6.844 1 93.38 118 ASN A N 1
ATOM 972 C CA . ASN A 1 118 ? 14.57 19.062 5.934 1 93.38 118 ASN A CA 1
ATOM 973 C C . ASN A 1 118 ? 13.406 19.75 5.223 1 93.38 118 ASN A C 1
ATOM 975 O O . ASN A 1 118 ? 12.477 19.094 4.762 1 93.38 118 ASN A O 1
ATOM 979 N N . ILE A 1 119 ? 13.43 21.062 5.203 1 97.5 119 ILE A N 1
ATOM 980 C CA . ILE A 1 119 ? 12.43 21.828 4.469 1 97.5 119 ILE A CA 1
ATOM 981 C C . ILE A 1 119 ? 13.008 22.281 3.123 1 97.5 119 ILE A C 1
ATOM 983 O O . ILE A 1 119 ? 13.922 23.094 3.072 1 97.5 119 ILE A O 1
ATOM 987 N N . GLU A 1 120 ? 12.484 21.75 2.061 1 97.88 120 GLU A N 1
ATOM 988 C CA . GLU A 1 120 ? 12.93 22.125 0.719 1 97.88 120 GLU A CA 1
ATOM 989 C C . GLU A 1 120 ? 12.148 23.328 0.195 1 97.88 120 GLU A C 1
ATOM 991 O O . GLU A 1 120 ? 10.938 23.25 -0.018 1 97.88 120 GLU A O 1
ATOM 996 N N . LEU A 1 121 ? 12.812 24.406 0.021 1 98.38 121 LEU A N 1
ATOM 997 C CA . LEU A 1 121 ? 12.203 25.594 -0.568 1 98.38 121 LEU A CA 1
ATOM 998 C C . LEU A 1 121 ? 12.195 25.5 -2.09 1 98.38 121 LEU A C 1
ATOM 1000 O O . LEU A 1 121 ? 13.258 25.516 -2.723 1 98.38 121 LEU A O 1
ATOM 1004 N N . ILE A 1 122 ? 11.102 25.453 -2.715 1 98.06 122 ILE A N 1
ATOM 1005 C CA . ILE A 1 122 ? 10.961 25.234 -4.152 1 98.06 122 ILE A CA 1
ATOM 1006 C C . ILE A 1 122 ? 10.844 26.578 -4.859 1 98.06 122 ILE A C 1
ATOM 1008 O O . ILE A 1 122 ? 11.445 26.797 -5.918 1 98.06 122 ILE A O 1
ATOM 1012 N N . THR A 1 123 ? 10 27.469 -4.32 1 97.56 123 THR A N 1
ATOM 1013 C CA . THR A 1 123 ? 9.75 28.781 -4.898 1 97.56 123 THR A CA 1
ATOM 1014 C C . THR A 1 123 ? 9.484 29.812 -3.805 1 97.56 123 THR A C 1
ATOM 1016 O O . THR A 1 123 ? 8.891 29.484 -2.771 1 97.56 123 THR A O 1
ATOM 1019 N N . CYS A 1 124 ? 9.961 31 -4.031 1 98 124 CYS A N 1
ATOM 1020 C CA . CYS A 1 124 ? 9.719 32.125 -3.125 1 98 124 CYS A CA 1
ATOM 1021 C C . CYS A 1 124 ? 9.688 33.438 -3.885 1 98 124 CYS A C 1
ATOM 1023 O O . CYS A 1 124 ? 10.734 33.969 -4.27 1 98 124 CYS A O 1
ATOM 1025 N N . ASP A 1 125 ? 8.562 33.938 -4.133 1 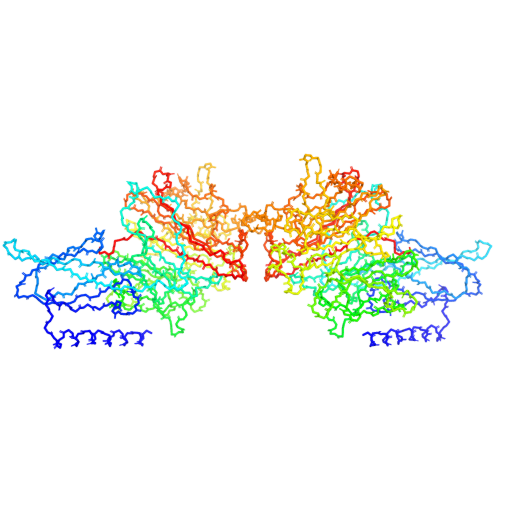97.75 125 ASP A N 1
ATOM 1026 C CA . ASP A 1 125 ? 8.344 35.281 -4.684 1 97.75 125 ASP A CA 1
ATOM 1027 C C . ASP A 1 125 ? 7.801 36.219 -3.615 1 97.75 125 ASP A C 1
ATOM 1029 O O . ASP A 1 125 ? 6.602 36.5 -3.578 1 97.75 125 ASP A O 1
ATOM 1033 N N . GLU A 1 126 ? 8.688 36.781 -2.855 1 95.56 126 GLU A N 1
ATOM 1034 C CA . GLU A 1 126 ? 8.352 37.562 -1.657 1 95.56 126 GLU A CA 1
ATOM 1035 C C . GLU A 1 126 ? 7.461 38.75 -1.993 1 95.56 126 GLU A C 1
ATOM 1037 O O . GLU A 1 126 ? 6.605 39.125 -1.193 1 95.56 126 GLU A O 1
ATOM 1042 N N . SER A 1 127 ? 7.605 39.312 -3.115 1 96.38 127 SER A N 1
ATOM 1043 C CA . SER A 1 127 ? 6.879 40.5 -3.49 1 96.38 127 SER A CA 1
ATOM 1044 C C . SER A 1 127 ? 5.383 40.25 -3.609 1 96.38 127 SER A C 1
ATOM 1046 O O . SER A 1 127 ? 4.566 41.156 -3.471 1 96.38 127 SER A O 1
ATOM 1048 N N . ASN A 1 128 ? 5.016 39 -3.855 1 97.19 128 ASN A N 1
ATOM 1049 C CA . ASN A 1 128 ? 3.609 38.688 -4.059 1 97.19 128 ASN A CA 1
ATOM 1050 C C . ASN A 1 128 ? 3.066 37.844 -2.908 1 97.19 128 ASN A C 1
ATOM 1052 O O . ASN A 1 128 ? 1.89 37.469 -2.906 1 97.19 128 ASN A O 1
ATOM 1056 N N . MET A 1 129 ? 3.916 37.562 -1.962 1 97.56 129 MET A N 1
ATOM 1057 C CA . MET A 1 129 ? 3.502 36.781 -0.79 1 97.56 129 MET A CA 1
ATOM 1058 C C . MET A 1 129 ? 2.816 37.688 0.233 1 97.56 129 MET A C 1
ATOM 1060 O O . MET A 1 129 ? 2.98 38.906 0.202 1 97.56 129 MET A O 1
ATOM 1064 N N . TYR A 1 130 ? 1.947 37.125 0.989 1 96.81 130 TYR A N 1
ATOM 1065 C CA . TYR A 1 130 ? 1.437 37.812 2.164 1 96.81 130 TYR A CA 1
ATOM 1066 C C . TYR A 1 130 ? 2.51 37.938 3.238 1 96.81 130 TYR A C 1
ATOM 1068 O O . TYR A 1 130 ? 3.303 37 3.439 1 96.81 130 TYR A O 1
ATOM 1076 N N . ASP A 1 131 ? 2.473 39.031 3.904 1 94.19 131 ASP A N 1
ATOM 1077 C CA . ASP A 1 131 ? 3.453 39.281 4.957 1 94.19 131 ASP A CA 1
ATOM 1078 C C . ASP A 1 131 ? 3.248 38.312 6.125 1 94.19 131 ASP A C 1
ATOM 1080 O O . ASP A 1 131 ? 2.117 37.938 6.434 1 94.19 131 ASP A O 1
ATOM 1084 N N . GLY A 1 132 ? 4.371 37.969 6.801 1 94.31 132 GLY A N 1
ATOM 1085 C CA . GLY A 1 132 ? 4.332 37.094 7.953 1 94.31 132 GLY A CA 1
ATOM 1086 C C . GLY A 1 132 ? 5.121 35.812 7.742 1 94.31 132 GLY A C 1
ATOM 1087 O O . GLY A 1 132 ? 5.656 35.562 6.656 1 94.31 132 GLY A O 1
ATOM 1088 N N . MET A 1 133 ? 5.219 35.031 8.773 1 97.06 133 MET A N 1
ATOM 1089 C CA . MET A 1 133 ? 5.902 33.75 8.734 1 97.06 133 MET A CA 1
ATOM 1090 C C . MET A 1 133 ? 4.895 32.594 8.648 1 97.06 133 MET A C 1
ATOM 1092 O O . MET A 1 133 ? 3.705 32.812 8.898 1 97.06 133 MET A O 1
ATOM 1096 N N . MET A 1 134 ? 5.34 31.5 8.188 1 97.5 134 MET A N 1
ATOM 1097 C CA . MET A 1 134 ? 4.469 30.344 8 1 97.5 134 MET A CA 1
ATOM 1098 C C . MET A 1 134 ? 4.484 29.453 9.242 1 97.5 134 MET A C 1
ATOM 1100 O O . MET A 1 134 ? 5.527 28.906 9.609 1 97.5 134 MET A O 1
ATOM 1104 N N . ALA A 1 135 ? 3.373 29.375 9.914 1 97.75 135 ALA A N 1
ATOM 1105 C CA . ALA A 1 135 ? 3.193 28.469 11.039 1 97.75 135 ALA A CA 1
ATOM 1106 C C . ALA A 1 135 ? 2.662 27.125 10.578 1 97.75 135 ALA A C 1
ATOM 1108 O O . ALA A 1 135 ? 1.704 27.047 9.805 1 97.75 135 ALA A O 1
ATOM 1109 N N . MET A 1 136 ? 3.268 26.031 11.023 1 97.69 136 MET A N 1
ATOM 1110 C CA . MET A 1 136 ? 2.902 24.688 10.602 1 97.69 136 MET A CA 1
ATOM 1111 C C . MET A 1 136 ? 2.602 23.797 11.805 1 97.69 136 MET A C 1
ATOM 1113 O O . MET A 1 136 ? 3.391 23.734 12.75 1 97.69 136 MET A O 1
ATOM 1117 N N . SER A 1 137 ? 1.455 23.125 11.781 1 95.69 137 SER A N 1
ATOM 1118 C CA . SER A 1 137 ? 1.208 22.062 12.742 1 95.69 137 SER A CA 1
ATOM 1119 C C . SER A 1 137 ? 1.927 20.781 12.328 1 95.69 137 SER A C 1
ATOM 1121 O O . SER A 1 137 ? 1.288 19.75 12.086 1 95.69 137 SER A O 1
ATOM 1123 N N . LEU A 1 138 ? 3.213 20.875 12.367 1 96.5 138 LEU A N 1
ATOM 1124 C CA . LEU A 1 138 ? 4.105 19.844 11.836 1 96.5 138 LEU A CA 1
ATOM 1125 C C . LEU A 1 138 ? 4.254 18.688 12.82 1 96.5 138 LEU A C 1
ATOM 1127 O O . LEU A 1 138 ? 4.332 18.906 14.031 1 96.5 138 LEU A O 1
ATOM 1131 N N . GLY A 1 139 ? 4.309 17.469 12.289 1 94.81 139 GLY A N 1
ATOM 1132 C CA . GLY A 1 139 ? 4.602 16.297 13.094 1 94.81 139 GLY A CA 1
ATOM 1133 C C . GLY A 1 139 ? 5.32 15.203 12.312 1 94.81 139 GLY A C 1
ATOM 1134 O O . GLY A 1 139 ? 5.035 14.984 11.133 1 94.81 139 GLY A O 1
ATOM 1135 N N . ARG A 1 140 ? 6.246 14.57 13.039 1 95.06 140 ARG A N 1
ATOM 1136 C CA . ARG A 1 140 ? 6.793 13.32 12.531 1 95.06 140 ARG A CA 1
ATOM 1137 C C . ARG A 1 140 ? 5.82 12.164 12.758 1 95.06 140 ARG A C 1
ATOM 1139 O O . ARG A 1 140 ? 5.242 12.039 13.844 1 95.06 140 ARG A O 1
ATOM 1146 N N . ALA A 1 141 ? 5.691 11.352 11.68 1 93.31 141 ALA A N 1
ATOM 1147 C CA . ALA A 1 141 ? 4.562 10.43 11.781 1 93.31 141 ALA A CA 1
ATOM 1148 C C . ALA A 1 141 ? 4.953 9.031 11.312 1 93.31 141 ALA A C 1
ATOM 1150 O O . ALA A 1 141 ? 5.723 8.883 10.359 1 93.31 141 ALA A O 1
ATOM 1151 N N . GLU A 1 142 ? 4.484 8.008 11.969 1 92.31 142 GLU A N 1
ATOM 1152 C CA . GLU A 1 142 ? 4.383 6.625 11.516 1 92.31 142 GLU A CA 1
ATOM 1153 C C . GLU A 1 142 ? 2.941 6.27 11.156 1 92.31 142 GLU A C 1
ATOM 1155 O O . GLU A 1 142 ? 2.111 6.051 12.039 1 92.31 142 GLU A O 1
ATOM 1160 N N . GLY A 1 143 ? 2.727 6.188 9.875 1 88.56 143 GLY A N 1
ATOM 1161 C CA . GLY A 1 143 ? 1.333 6.18 9.461 1 88.56 143 GLY A CA 1
ATOM 1162 C C . GLY A 1 143 ? 0.591 7.449 9.828 1 88.56 143 GLY A C 1
ATOM 1163 O O . GLY A 1 143 ? 1.057 8.555 9.539 1 88.56 143 GLY A O 1
ATOM 1164 N N . VAL A 1 144 ? -0.56 7.242 10.523 1 85.94 144 VAL A N 1
ATOM 1165 C CA . VAL A 1 144 ? -1.346 8.406 10.914 1 85.94 144 VAL A CA 1
ATOM 1166 C C . VAL A 1 144 ? -0.964 8.836 12.328 1 85.94 144 VAL A C 1
ATOM 1168 O O . VAL A 1 144 ? -1.419 9.875 12.812 1 85.94 144 VAL A O 1
ATOM 1171 N N . ARG A 1 145 ? -0.091 8.109 12.984 1 87 145 ARG A N 1
ATOM 1172 C CA . ARG A 1 145 ? 0.298 8.391 14.359 1 87 145 ARG A CA 1
ATOM 1173 C C . ARG A 1 145 ? 1.452 9.391 14.414 1 87 145 ARG A C 1
ATOM 1175 O O . ARG A 1 145 ? 2.504 9.156 13.812 1 87 145 ARG A O 1
ATOM 1182 N N . THR A 1 146 ? 1.282 10.398 15.148 1 87.5 146 THR A N 1
ATOM 1183 C CA . THR A 1 146 ? 2.379 11.328 15.391 1 87.5 146 THR A CA 1
ATOM 1184 C C . THR A 1 146 ? 3.361 10.758 16.406 1 87.5 146 THR A C 1
ATOM 1186 O O . THR A 1 146 ? 2.965 10.367 17.5 1 87.5 146 THR A O 1
ATOM 1189 N N . VAL A 1 147 ? 4.609 10.711 16.031 1 88.62 147 VAL A N 1
ATOM 1190 C CA . VAL A 1 147 ? 5.605 10.164 16.938 1 88.62 147 VAL A CA 1
ATOM 1191 C C . VAL A 1 147 ? 6.438 11.289 17.531 1 88.62 147 VAL A C 1
ATOM 1193 O O . VAL A 1 147 ? 7.078 11.117 18.578 1 88.62 147 VAL A O 1
ATOM 1196 N N . GLU A 1 148 ? 6.41 12.469 16.938 1 91.06 148 GLU A N 1
ATOM 1197 C CA . GLU A 1 148 ? 7.059 13.68 17.453 1 91.06 148 GLU A CA 1
ATOM 1198 C C . GLU A 1 148 ? 6.309 14.93 17.016 1 91.06 148 GLU A C 1
ATOM 1200 O O . GLU A 1 148 ? 6.062 15.133 15.82 1 91.06 148 GLU A O 1
ATOM 1205 N N . HIS A 1 149 ? 5.922 15.742 17.984 1 89.44 149 HIS A N 1
ATOM 1206 C CA . HIS A 1 149 ? 5.27 17.016 17.688 1 89.44 149 HIS A CA 1
ATOM 1207 C C . HIS A 1 149 ? 6.297 18.109 17.438 1 89.44 149 HIS A C 1
ATOM 1209 O O . HIS A 1 149 ? 7.211 18.312 18.25 1 89.44 149 HIS A O 1
ATOM 1215 N N . LEU A 1 150 ? 6.117 18.828 16.344 1 95.06 150 LEU A N 1
ATOM 1216 C CA . LEU A 1 150 ? 7.141 19.766 15.898 1 95.06 150 LEU A CA 1
ATOM 1217 C C . LEU A 1 150 ? 6.504 21.047 15.359 1 95.06 150 LEU A C 1
ATOM 1219 O O . LEU A 1 150 ? 6.934 21.578 14.328 1 95.06 150 LEU A O 1
ATOM 1223 N N . TYR A 1 151 ? 5.484 21.484 16.031 1 96.69 151 TYR A N 1
ATOM 1224 C CA . TYR A 1 151 ? 4.91 22.734 15.562 1 96.69 151 TYR A CA 1
ATOM 1225 C C . TYR A 1 151 ? 5.988 23.797 15.367 1 96.69 151 TYR A C 1
ATOM 1227 O O . TYR A 1 151 ? 6.836 23.984 16.25 1 96.69 151 TYR A O 1
ATOM 1235 N N . SER A 1 152 ? 5.98 24.406 14.227 1 97.5 152 SER A N 1
ATOM 1236 C CA . SER A 1 152 ? 7.086 25.312 13.906 1 97.5 152 SER A CA 1
ATOM 1237 C C . SER A 1 152 ? 6.613 26.5 13.094 1 97.5 152 SER A C 1
ATOM 1239 O O . SER A 1 152 ? 5.562 26.453 12.453 1 97.5 152 SER A O 1
ATOM 1241 N N . ILE A 1 153 ? 7.34 27.516 13.219 1 98.38 153 ILE A N 1
ATOM 1242 C CA . ILE A 1 153 ? 7.168 28.719 12.398 1 98.38 153 ILE A CA 1
ATOM 1243 C C . ILE A 1 153 ? 8.445 28.984 11.602 1 98.38 153 ILE A C 1
ATOM 1245 O O . ILE A 1 153 ? 9.539 29.016 12.172 1 98.38 153 ILE A O 1
ATOM 1249 N N . ILE A 1 154 ? 8.273 29.109 10.273 1 98.44 154 ILE A N 1
ATOM 1250 C CA . ILE A 1 154 ? 9.438 29.312 9.414 1 98.44 154 ILE A CA 1
ATOM 1251 C C . ILE A 1 154 ? 9.32 30.641 8.688 1 98.44 154 ILE A C 1
ATOM 1253 O O . ILE A 1 154 ? 8.211 31.141 8.461 1 98.44 154 ILE A O 1
ATOM 1257 N N . ASP A 1 155 ? 10.414 31.25 8.367 1 97.56 155 ASP A N 1
ATOM 1258 C CA . ASP A 1 155 ? 10.414 32.469 7.594 1 97.56 155 ASP A CA 1
ATOM 1259 C C . ASP A 1 155 ? 10.422 32.188 6.094 1 97.56 155 ASP A C 1
ATOM 1261 O O . ASP A 1 155 ? 10.227 31.047 5.68 1 97.56 155 ASP A O 1
ATOM 1265 N N . ASN A 1 156 ? 10.586 33.219 5.234 1 96.5 156 ASN A N 1
ATOM 1266 C CA . ASN A 1 156 ? 10.477 33.094 3.783 1 96.5 156 ASN A CA 1
ATOM 1267 C C . ASN A 1 156 ? 11.648 32.281 3.199 1 96.5 156 ASN A C 1
ATOM 1269 O O . ASN A 1 156 ? 11.594 31.859 2.047 1 96.5 156 ASN A O 1
ATOM 1273 N N . LYS A 1 157 ? 12.68 32.125 3.947 1 96.06 157 LYS A N 1
ATOM 1274 C CA . LYS A 1 157 ? 13.828 31.328 3.504 1 96.06 157 LYS A CA 1
ATOM 1275 C C . LYS A 1 157 ? 13.75 29.891 4.035 1 96.06 157 LYS A C 1
ATOM 1277 O O . LYS A 1 157 ? 14.727 29.141 3.957 1 96.06 157 LYS A O 1
ATOM 1282 N N . ALA A 1 158 ? 12.609 29.594 4.625 1 97.06 158 ALA A N 1
ATOM 1283 C CA . ALA A 1 158 ? 12.359 28.266 5.199 1 97.06 158 ALA A CA 1
ATOM 1284 C C . ALA A 1 158 ? 13.258 28.016 6.406 1 97.06 158 ALA A C 1
ATOM 1286 O O . ALA A 1 158 ? 13.617 26.875 6.691 1 97.06 158 ALA A O 1
ATOM 1287 N N . GLN A 1 159 ? 13.695 29.062 7.023 1 97.25 159 GLN A N 1
ATOM 1288 C CA . GLN A 1 159 ? 14.43 28.953 8.281 1 97.25 159 GLN A CA 1
ATOM 1289 C C . GLN A 1 159 ? 13.469 28.875 9.469 1 97.25 159 GLN A C 1
ATOM 1291 O O . GLN A 1 159 ? 12.555 29.688 9.594 1 97.25 159 GLN A O 1
ATOM 1296 N N . VAL A 1 160 ? 13.742 27.891 10.32 1 98.31 160 VAL A N 1
ATOM 1297 C CA . VAL A 1 160 ? 12.906 27.75 11.508 1 98.31 160 VAL A CA 1
ATOM 1298 C C . VAL A 1 160 ? 13.188 28.891 12.477 1 98.31 160 VAL A C 1
ATOM 1300 O O . VAL A 1 160 ? 14.336 29.141 12.828 1 98.31 160 VAL A O 1
ATOM 1303 N N . ARG A 1 161 ? 12.164 29.578 12.891 1 98.56 161 ARG A N 1
ATOM 1304 C CA . ARG A 1 161 ? 12.32 30.734 13.758 1 98.56 161 ARG A CA 1
ATOM 1305 C C . ARG A 1 161 ? 11.562 30.547 15.07 1 98.56 161 ARG A C 1
ATOM 1307 O O . ARG A 1 161 ? 11.68 31.375 15.977 1 98.56 161 ARG A O 1
ATOM 1314 N N . TRP A 1 162 ? 10.805 29.531 15.141 1 98.44 162 TRP A N 1
ATOM 1315 C CA . TRP A 1 162 ? 10.078 29.156 16.344 1 98.44 162 TRP A CA 1
ATOM 1316 C C . TRP A 1 162 ? 9.727 27.672 16.328 1 98.44 162 TRP A C 1
ATOM 1318 O O . TRP A 1 162 ? 9.383 27.125 15.281 1 98.44 162 TRP A O 1
ATOM 1328 N N . LEU A 1 163 ? 9.82 27.031 17.422 1 98 163 LEU A N 1
ATOM 1329 C CA . LEU A 1 163 ? 9.547 25.609 17.562 1 98 163 LEU A CA 1
ATOM 1330 C C . LEU A 1 163 ? 8.844 25.328 18.875 1 98 163 LEU A C 1
ATOM 1332 O O . LEU A 1 163 ? 9.219 25.875 19.922 1 98 163 LEU A O 1
ATOM 1336 N N . TYR A 1 164 ? 7.766 24.594 18.828 1 96.69 164 TYR A N 1
ATOM 1337 C CA . TYR A 1 164 ? 7.062 24.109 20 1 96.69 164 TYR A CA 1
ATOM 1338 C C . TYR A 1 164 ? 7.227 22.594 20.141 1 96.69 164 TYR A C 1
ATOM 1340 O O . TYR A 1 164 ? 6.793 21.828 19.266 1 96.69 164 TYR A O 1
ATOM 1348 N N . THR A 1 165 ? 7.793 22.125 21.203 1 92.56 165 THR A N 1
ATOM 1349 C CA . THR A 1 165 ? 8.102 20.703 21.375 1 92.56 165 THR A CA 1
ATOM 1350 C C . THR A 1 165 ? 7.145 20.062 22.359 1 92.56 165 THR A C 1
ATOM 1352 O O . THR A 1 165 ? 7.285 18.875 22.688 1 92.56 165 THR A O 1
ATOM 1355 N N . GLY A 1 166 ? 6.203 20.844 22.875 1 87.88 166 GLY A N 1
ATOM 1356 C CA . GLY A 1 166 ? 5.195 20.266 23.75 1 87.88 166 GLY A CA 1
ATOM 1357 C C . GLY A 1 166 ? 4.234 19.344 23.016 1 87.88 166 GLY A C 1
ATOM 1358 O O . GLY A 1 166 ? 4.219 19.312 21.781 1 87.88 166 GLY A O 1
ATOM 1359 N N . VAL A 1 167 ? 3.436 18.641 23.797 1 81.06 167 VAL A N 1
ATOM 1360 C CA . VAL A 1 167 ? 2.473 17.703 23.219 1 81.06 167 VAL A CA 1
ATOM 1361 C C . VAL A 1 167 ? 1.325 18.484 22.578 1 81.06 167 VAL A C 1
ATOM 1363 O O . VAL A 1 167 ? 0.862 19.484 23.125 1 81.06 167 VAL A O 1
ATOM 1366 N N . SER A 1 168 ? 1.035 18.031 21.406 1 82.25 168 SER A N 1
ATOM 1367 C CA . SER A 1 168 ? -0.117 18.578 20.703 1 82.25 168 SER A CA 1
ATOM 1368 C C . SER A 1 168 ? -0.785 17.5 19.844 1 82.25 168 SER A C 1
ATOM 1370 O O . SER A 1 168 ? -0.465 16.312 19.953 1 82.25 168 SER A O 1
ATOM 1372 N N . CYS A 1 169 ? -1.828 17.922 19.094 1 83.56 169 CYS A N 1
ATOM 1373 C CA . CYS A 1 169 ? -2.553 16.969 18.25 1 83.56 169 CYS A CA 1
ATOM 1374 C C . CYS A 1 169 ? -2.914 17.594 16.906 1 83.56 169 CYS A C 1
ATOM 1376 O O . CYS A 1 169 ? -2.285 17.297 15.883 1 83.56 169 CYS A O 1
ATOM 1378 N N . HIS A 1 170 ? -3.816 18.594 16.984 1 86.12 170 HIS A N 1
ATOM 1379 C CA . HIS A 1 170 ? -4.285 19.172 15.719 1 86.12 170 HIS A CA 1
ATOM 1380 C C . HIS A 1 170 ? -4.316 20.688 15.789 1 86.12 170 HIS A C 1
ATOM 1382 O O . HIS A 1 170 ? -4.023 21.375 14.797 1 86.12 170 HIS A O 1
ATOM 1388 N N . VAL A 1 171 ? -4.527 21.156 16.875 1 90.25 171 VAL A N 1
ATOM 1389 C CA . VAL A 1 171 ? -4.887 22.578 16.984 1 90.25 171 VAL A CA 1
ATOM 1390 C C . VAL A 1 171 ? -3.621 23.422 17.109 1 90.25 171 VAL A C 1
ATOM 1392 O O . VAL A 1 171 ? -2.764 23.141 17.953 1 90.25 171 VAL A O 1
ATOM 1395 N N . PHE A 1 172 ? -3.471 24.359 16.344 1 92.19 172 PHE A N 1
ATOM 1396 C CA . PHE A 1 172 ? -2.424 25.375 16.312 1 92.19 172 PHE A CA 1
ATOM 1397 C C . PHE A 1 172 ? -2.959 26.688 15.758 1 92.19 172 PHE A C 1
ATOM 1399 O O . PHE A 1 172 ? -2.973 26.891 14.547 1 92.19 172 PHE A O 1
ATOM 1406 N N . MET A 1 173 ? -3.379 27.516 16.703 1 90.44 173 MET A N 1
ATOM 1407 C CA . MET A 1 173 ? -4.055 28.734 16.266 1 90.44 173 MET A CA 1
ATOM 1408 C C . MET A 1 173 ? -3.598 29.938 17.094 1 90.44 173 MET A C 1
ATOM 1410 O O . MET A 1 173 ? -3.434 29.828 18.312 1 90.44 173 MET A O 1
ATOM 1414 N N . LYS A 1 174 ? -3.387 31 16.438 1 94.12 174 LYS A N 1
ATOM 1415 C CA . LYS A 1 174 ? -3.07 32.25 17.141 1 94.12 174 LYS A CA 1
ATOM 1416 C C . LYS A 1 174 ? -4.34 33 17.5 1 94.12 174 LYS A C 1
ATOM 1418 O O . LYS A 1 174 ? -5.203 33.219 16.641 1 94.12 174 LYS A O 1
ATOM 1423 N N . LEU A 1 175 ? -4.426 33.406 18.688 1 96 175 LEU A N 1
ATOM 1424 C CA . LEU A 1 175 ? -5.574 34.156 19.172 1 96 175 LEU A CA 1
ATOM 1425 C C . LEU A 1 175 ? -5.414 35.656 18.875 1 96 175 LEU A C 1
ATOM 1427 O O . LEU A 1 175 ? -4.324 36.094 18.516 1 96 175 LEU A O 1
ATOM 1431 N N . LYS A 1 176 ? -6.508 36.375 19.094 1 93.31 176 LYS A N 1
ATOM 1432 C CA . LYS A 1 176 ? -6.496 37.812 18.875 1 93.31 176 LYS A CA 1
ATOM 1433 C C . LYS A 1 176 ? -5.5 38.5 19.812 1 93.31 176 LYS A C 1
ATOM 1435 O O . LYS A 1 176 ? -4.891 39.5 19.438 1 93.31 176 LYS A O 1
ATOM 1440 N N . ASN A 1 177 ? -5.305 37.969 20.922 1 94.19 177 ASN A N 1
ATOM 1441 C CA . ASN A 1 177 ? -4.422 38.594 21.906 1 94.19 177 ASN A CA 1
ATOM 1442 C C . ASN A 1 177 ? -2.961 38.25 21.656 1 94.19 177 ASN A C 1
ATOM 1444 O O . ASN A 1 177 ? -2.076 38.625 22.422 1 94.19 177 ASN A O 1
ATOM 1448 N N . GLY A 1 178 ? -2.76 37.469 20.625 1 94.5 178 GLY A N 1
ATOM 1449 C CA . GLY A 1 178 ? -1.392 37.156 20.25 1 94.5 178 GLY A CA 1
ATOM 1450 C C . GLY A 1 178 ? -0.909 35.812 20.781 1 94.5 178 GLY A C 1
ATOM 1451 O O . GLY A 1 178 ? 0.102 35.281 20.312 1 94.5 178 GLY A O 1
ATOM 1452 N N . ASN A 1 179 ? -1.623 35.25 21.75 1 96.75 179 ASN A N 1
ATOM 1453 C CA . ASN A 1 179 ? -1.279 33.906 22.266 1 96.75 179 ASN A CA 1
ATOM 1454 C C . ASN A 1 179 ? -1.675 32.812 21.312 1 96.75 179 ASN A C 1
ATOM 1456 O O . ASN A 1 179 ? -2.312 33.062 20.281 1 96.75 179 ASN A O 1
ATOM 1460 N N . LEU A 1 180 ? -1.223 31.641 21.625 1 96.12 180 LEU A N 1
ATOM 1461 C CA . LEU A 1 180 ? -1.531 30.469 20.828 1 96.12 180 LEU A CA 1
ATOM 1462 C C . LEU A 1 180 ? -2.441 29.516 21.594 1 96.12 180 LEU A C 1
ATOM 1464 O O . LEU A 1 180 ? -2.41 29.469 22.828 1 96.12 180 LEU A O 1
ATOM 1468 N N . ILE A 1 181 ? -3.26 28.828 20.844 1 95.31 181 ILE A N 1
ATOM 1469 C CA . ILE A 1 181 ? -3.975 27.688 21.406 1 95.31 181 ILE A CA 1
ATOM 1470 C C . ILE A 1 181 ? -3.412 26.391 20.812 1 95.31 181 ILE A C 1
ATOM 1472 O O . ILE A 1 181 ? -3.135 26.312 19.609 1 95.31 181 ILE A O 1
ATOM 1476 N N . VAL A 1 182 ? -3.16 25.406 21.688 1 93 182 VAL A N 1
ATOM 1477 C CA . VAL A 1 182 ? -2.758 24.062 21.281 1 93 182 VAL A CA 1
ATOM 1478 C C . VAL A 1 182 ? -3.533 23.031 22.109 1 93 182 VAL A C 1
ATOM 1480 O O . VAL A 1 182 ? -4.188 23.375 23.094 1 93 182 VAL A O 1
ATOM 1483 N N . ASP A 1 183 ? -3.484 21.828 21.688 1 91.81 183 ASP A N 1
ATOM 1484 C CA . ASP A 1 183 ? -4.176 20.75 22.406 1 91.81 183 ASP A CA 1
ATOM 1485 C C . ASP A 1 183 ? -3.572 20.531 23.797 1 91.81 183 ASP A C 1
ATOM 1487 O O . ASP A 1 183 ? -2.355 20.609 23.969 1 91.81 183 ASP A O 1
ATOM 1491 N N . ALA A 1 184 ? -4.426 20.266 24.734 1 89 184 ALA A N 1
ATOM 1492 C CA . ALA A 1 184 ? -3.975 19.875 26.078 1 89 184 ALA A CA 1
ATOM 1493 C C . ALA A 1 184 ? -3.658 18.391 26.141 1 89 184 ALA A C 1
ATOM 1495 O O . ALA A 1 184 ? -4.465 17.562 25.703 1 89 184 ALA A O 1
ATOM 1496 N N . PRO A 1 185 ? -2.508 18.031 26.625 1 81.06 185 PRO A N 1
ATOM 1497 C CA . PRO A 1 185 ? -2.166 16.609 26.688 1 81.06 185 PRO A CA 1
ATOM 1498 C C . PRO A 1 185 ? -3.047 15.836 27.656 1 81.06 185 PRO A C 1
ATOM 1500 O O . PRO A 1 185 ? -3.557 16.406 28.625 1 81.06 185 PRO A O 1
ATOM 1503 N N . ILE A 1 186 ? -3.191 14.539 27.25 1 72 186 ILE A N 1
ATOM 1504 C CA . ILE A 1 186 ? -3.85 13.633 28.188 1 72 186 ILE A CA 1
ATOM 1505 C C . ILE A 1 186 ? -2.807 12.969 29.078 1 72 186 ILE A C 1
ATOM 1507 O O . ILE A 1 186 ? -1.603 13.102 28.844 1 72 186 ILE A O 1
ATOM 1511 N N . SER A 1 187 ? -3.385 12.43 30.125 1 56.03 187 SER A N 1
ATOM 1512 C CA . SER A 1 187 ? -2.527 11.852 31.156 1 56.03 187 SER A CA 1
ATOM 1513 C C . SER A 1 187 ? -1.529 10.867 30.562 1 56.03 187 SER A C 1
ATOM 1515 O O . SER A 1 187 ? -0.405 10.742 31.047 1 56.03 187 SER A O 1
ATOM 1517 N N . SER A 1 188 ? -2.023 10.273 29.562 1 51.25 188 SER A N 1
ATOM 1518 C CA . SER A 1 188 ? -1.126 9.266 29.016 1 51.25 188 SER A CA 1
ATOM 1519 C C . SER A 1 188 ? -0.036 9.898 28.156 1 51.25 188 SER A C 1
ATOM 1521 O O . SER A 1 188 ? 0.929 9.234 27.781 1 51.25 188 SER A O 1
ATOM 1523 N N . GLY A 1 189 ? -0.109 11.266 28.141 1 53 189 GLY A N 1
ATOM 1524 C CA . GLY A 1 189 ? 0.893 11.984 27.359 1 53 189 GLY A CA 1
ATOM 1525 C C . GLY A 1 189 ? 0.754 11.766 25.859 1 53 189 GLY A C 1
ATOM 1526 O O . GLY A 1 189 ? 1.48 12.375 25.078 1 53 189 GLY A O 1
ATOM 1527 N N . ILE A 1 190 ? 0.042 10.711 25.375 1 51.78 190 ILE A N 1
ATOM 1528 C CA . ILE A 1 190 ? -0.077 10.406 23.953 1 51.78 190 ILE A CA 1
ATOM 1529 C C . ILE A 1 190 ? -1.415 10.914 23.422 1 51.78 190 ILE A C 1
ATOM 1531 O O . ILE A 1 190 ? -2.475 10.508 23.891 1 51.78 190 ILE A O 1
ATOM 1535 N N . CYS A 1 191 ? -1.377 12.164 22.844 1 52 191 CYS A N 1
ATOM 1536 C CA . CYS A 1 191 ? -2.617 12.594 22.203 1 52 191 CYS A CA 1
ATOM 1537 C C . CYS A 1 191 ? -2.961 11.703 21.031 1 52 191 CYS A C 1
ATOM 1539 O O . CYS A 1 191 ? -2.188 11.602 20.078 1 52 191 CYS A O 1
ATOM 1541 N N . GLY A 1 192 ? -3.656 10.664 21.266 1 54.31 192 GLY A N 1
ATOM 1542 C CA . GLY A 1 192 ? -4.176 9.914 20.125 1 54.31 192 GLY A CA 1
ATOM 1543 C C . GLY A 1 192 ? -5.227 10.68 19.344 1 54.31 192 GLY A C 1
ATOM 1544 O O . GLY A 1 192 ? -5.691 11.734 19.781 1 54.31 192 GLY A O 1
ATOM 1545 N N . ALA A 1 193 ? -5.398 10.398 18.047 1 53.06 193 ALA A N 1
ATOM 1546 C CA . ALA A 1 193 ? -6.285 11.031 17.078 1 53.06 193 ALA A CA 1
ATOM 1547 C C . ALA A 1 193 ? -7.586 11.484 17.734 1 53.06 193 ALA A C 1
ATOM 1549 O O . ALA A 1 193 ? -8.242 12.414 17.266 1 53.06 193 ALA A O 1
ATOM 1550 N N . TYR A 1 194 ? -7.812 10.969 19.062 1 55.97 194 TYR A N 1
ATOM 1551 C CA . TYR A 1 194 ? -9.188 11.227 19.469 1 55.97 194 TYR A CA 1
ATOM 1552 C C . TYR A 1 194 ? -9.234 11.812 20.875 1 55.97 194 TYR A C 1
ATOM 1554 O O . TYR A 1 194 ? -10.32 11.992 21.438 1 55.97 194 TYR A O 1
ATOM 1562 N N . THR A 1 195 ? -8.023 12.164 21.391 1 62.97 195 THR A N 1
ATOM 1563 C CA . THR A 1 195 ? -8.5 12.477 22.734 1 62.97 195 THR A CA 1
ATOM 1564 C C . THR A 1 195 ? -7.516 13.391 23.453 1 62.97 195 THR A C 1
ATOM 1566 O O . THR A 1 195 ? -6.453 12.953 23.906 1 62.97 195 THR A O 1
ATOM 1569 N N . ALA A 1 196 ? -7.676 14.766 23.094 1 73.56 196 ALA A N 1
ATOM 1570 C CA . ALA A 1 196 ? -7.023 15.703 24 1 73.56 196 ALA A CA 1
ATOM 1571 C C . ALA A 1 196 ? -7.945 16.094 25.156 1 73.56 196 ALA A C 1
ATOM 1573 O O . ALA A 1 196 ? -9.172 16.094 25 1 73.56 196 ALA A O 1
ATOM 1574 N N . ALA A 1 197 ? -7.418 16.391 26.281 1 81.12 197 ALA A N 1
ATOM 1575 C CA . ALA A 1 197 ? -8.203 16.75 27.453 1 81.12 197 ALA A CA 1
ATOM 1576 C C . ALA A 1 197 ? -8.914 18.078 27.25 1 81.12 197 ALA A C 1
ATOM 1578 O O . ALA A 1 197 ? -9.727 18.5 28.078 1 81.12 197 ALA A O 1
ATOM 1579 N N . GLY A 1 198 ? -8.688 18.703 26.281 1 91.75 198 GLY A N 1
ATOM 1580 C CA . GLY A 1 198 ? -9.094 20.062 25.906 1 91.75 198 GLY A CA 1
ATOM 1581 C C . GLY A 1 198 ? -7.992 20.828 25.188 1 91.75 198 GLY A C 1
ATOM 1582 O O . GLY A 1 198 ? -7.316 20.297 24.312 1 91.75 198 GLY A O 1
ATOM 1583 N N . PHE A 1 199 ? -7.941 22.125 25.5 1 93.88 199 PHE A N 1
ATOM 1584 C CA . PHE A 1 199 ? -6.863 22.906 24.906 1 93.88 199 PHE A CA 1
ATOM 1585 C C . PHE A 1 199 ? -6.305 23.906 25.906 1 93.88 199 PHE A C 1
ATOM 1587 O O . PHE A 1 199 ? -6.93 24.188 26.922 1 93.88 199 PHE A O 1
ATOM 1594 N N . ILE A 1 200 ? -5.086 24.297 25.641 1 94.5 200 ILE A N 1
ATOM 1595 C CA . ILE A 1 200 ? -4.422 25.297 26.469 1 94.5 200 ILE A CA 1
ATOM 1596 C C . ILE A 1 200 ? -4.074 26.531 25.625 1 94.5 200 ILE A C 1
ATOM 1598 O O . ILE A 1 200 ? -3.848 26.406 24.422 1 94.5 200 ILE A O 1
ATOM 1602 N N . GLU A 1 201 ? -4.117 27.641 26.281 1 96.44 201 GLU A N 1
ATOM 1603 C CA . GLU A 1 201 ? -3.566 28.891 25.75 1 96.44 201 GLU A CA 1
ATOM 1604 C C . GLU A 1 201 ? -2.135 29.109 26.234 1 96.44 201 GLU A C 1
ATOM 1606 O O . GLU A 1 201 ? -1.87 29.078 27.438 1 96.44 201 GLU A O 1
ATOM 1611 N N . ILE A 1 202 ? -1.239 29.312 25.312 1 96.81 202 ILE A N 1
ATOM 1612 C CA . ILE A 1 202 ? 0.15 29.562 25.688 1 96.81 202 ILE A CA 1
ATOM 1613 C C . ILE A 1 202 ? 0.645 30.844 25.016 1 96.81 202 ILE A C 1
ATOM 1615 O O . ILE A 1 202 ? 0.151 31.219 23.953 1 96.81 202 ILE A O 1
ATOM 1619 N N . ASP A 1 203 ? 1.537 31.484 25.672 1 97.44 203 ASP A N 1
ATOM 1620 C CA . ASP A 1 203 ? 2.219 32.562 24.953 1 97.44 203 ASP A CA 1
ATOM 1621 C C . ASP A 1 203 ? 3.354 32.031 24.094 1 97.44 203 ASP A C 1
ATOM 1623 O O . ASP A 1 203 ? 3.568 30.812 24.031 1 97.44 203 ASP A O 1
ATOM 1627 N N . MET A 1 204 ? 4.062 32.844 23.469 1 97.88 204 MET A N 1
ATOM 1628 C CA . MET A 1 204 ? 5.051 32.438 22.469 1 97.88 204 MET A CA 1
ATOM 1629 C C . MET A 1 204 ? 6.305 31.875 23.156 1 97.88 204 MET A C 1
ATOM 1631 O O . MET A 1 204 ? 7.188 31.328 22.484 1 97.88 204 MET A O 1
ATOM 1635 N N . LEU A 1 205 ? 6.414 31.969 24.484 1 98 205 LEU A N 1
ATOM 1636 C CA . LEU A 1 205 ? 7.523 31.406 25.234 1 98 205 LEU A CA 1
ATOM 1637 C C . LEU A 1 205 ? 7.172 30 25.75 1 98 205 LEU A C 1
ATOM 1639 O O . LEU A 1 205 ? 8.023 29.312 26.312 1 98 205 LEU A O 1
ATOM 1643 N N . GLY A 1 206 ? 5.93 29.625 25.578 1 96.5 206 GLY A N 1
ATOM 1644 C CA . GLY A 1 206 ? 5.469 28.328 26.031 1 96.5 206 GLY A CA 1
ATOM 1645 C C . GLY A 1 206 ? 4.801 28.359 27.391 1 96.5 206 GLY A C 1
ATOM 1646 O O . GLY A 1 206 ? 4.477 27.328 27.969 1 96.5 206 GLY A O 1
ATOM 1647 N N . ARG A 1 207 ? 4.641 29.531 27.922 1 96.62 207 ARG A N 1
ATOM 1648 C CA . ARG A 1 207 ? 3.961 29.688 29.203 1 96.62 207 ARG A CA 1
ATOM 1649 C C . ARG A 1 207 ? 2.471 29.391 29.078 1 96.62 207 ARG A C 1
ATOM 1651 O O . ARG A 1 207 ? 1.788 30 28.234 1 96.62 207 ARG A O 1
ATOM 1658 N N . ILE A 1 208 ? 1.99 28.531 29.906 1 95.69 208 ILE A N 1
ATOM 1659 C CA . ILE A 1 208 ? 0.562 28.234 29.906 1 95.69 208 ILE A CA 1
ATOM 1660 C C . ILE A 1 208 ? -0.2 29.344 30.625 1 95.69 208 ILE A C 1
ATOM 1662 O O . ILE A 1 208 ? 0.048 29.609 31.812 1 95.69 208 ILE A O 1
ATOM 1666 N N . ILE A 1 209 ? -1.124 29.938 29.938 1 96.31 209 ILE A N 1
ATOM 1667 C CA . ILE A 1 209 ? -1.907 31.047 30.469 1 96.31 209 ILE A CA 1
ATOM 1668 C C . ILE A 1 209 ? -3.268 30.547 30.938 1 96.31 209 ILE A C 1
ATOM 1670 O O . ILE A 1 209 ? -3.762 30.969 32 1 96.31 209 ILE A O 1
ATOM 1674 N N . ASN A 1 210 ? -3.893 29.719 30.109 1 95.75 210 ASN A N 1
ATOM 1675 C CA . ASN A 1 210 ? -5.203 29.172 30.422 1 95.75 210 ASN A CA 1
ATOM 1676 C C . ASN A 1 210 ? -5.312 27.703 30 1 95.75 210 ASN A C 1
ATOM 1678 O O . ASN A 1 210 ? -4.602 27.266 29.094 1 95.75 210 ASN A O 1
ATOM 1682 N N . PHE A 1 211 ? -6.113 26.984 30.75 1 94.38 211 PHE A N 1
ATOM 1683 C CA . PHE A 1 211 ? -6.523 25.625 30.391 1 94.38 211 PHE A CA 1
ATOM 1684 C C . PHE A 1 211 ? -8.039 25.547 30.25 1 94.38 211 PHE A C 1
ATOM 1686 O O . PHE A 1 211 ? -8.781 26.016 31.109 1 94.38 211 PHE A O 1
ATOM 1693 N N . PHE A 1 212 ? -8.523 25 29.125 1 95.25 212 PHE A N 1
ATOM 1694 C CA . PHE A 1 212 ? -9.938 24.797 28.844 1 95.25 212 PHE A CA 1
ATOM 1695 C C . PHE A 1 212 ? -10.258 23.312 28.719 1 95.25 212 PHE A C 1
ATOM 1697 O O . PHE A 1 212 ? -10.078 22.719 27.656 1 95.25 212 PHE A O 1
ATOM 1704 N N . PRO A 1 213 ? -10.766 22.734 29.781 1 92.94 213 PRO A N 1
ATOM 1705 C CA . PRO A 1 213 ? -11.062 21.297 29.75 1 92.94 213 PRO A CA 1
ATOM 1706 C C . PRO A 1 213 ? -12.32 20.984 28.938 1 92.94 213 PRO A C 1
ATOM 1708 O O . PRO A 1 213 ? -13.281 21.766 28.953 1 92.94 213 PRO A O 1
ATOM 1711 N N . ILE A 1 214 ? -12.312 19.938 28.266 1 92.38 214 ILE A N 1
ATOM 1712 C CA . ILE A 1 214 ? -13.477 19.391 27.578 1 92.38 214 ILE A CA 1
ATOM 1713 C C . ILE A 1 214 ? -13.703 17.938 28.016 1 92.38 214 ILE A C 1
ATOM 1715 O O . ILE A 1 214 ? -12.844 17.094 27.781 1 92.38 214 ILE A O 1
ATOM 1719 N N . LYS A 1 215 ? -14.828 17.672 28.547 1 88.19 215 LYS A N 1
ATOM 1720 C CA . LYS A 1 215 ? -15.148 16.406 29.219 1 88.19 215 LYS A CA 1
ATOM 1721 C C . LYS A 1 215 ? -14.805 15.219 28.328 1 88.19 215 LYS A C 1
ATOM 1723 O O . LYS A 1 215 ? -14.18 14.258 28.781 1 88.19 215 LYS A O 1
ATOM 1728 N N . TYR A 1 216 ? -15.195 15.281 27.078 1 88.62 216 TYR A N 1
ATOM 1729 C CA . TYR A 1 216 ? -15.008 14.125 26.219 1 88.62 216 TYR A CA 1
ATOM 1730 C C . TYR A 1 216 ? -13.867 14.344 25.234 1 88.62 216 TYR A C 1
ATOM 1732 O O . TYR A 1 216 ? -13.766 13.648 24.219 1 88.62 216 TYR A O 1
ATOM 1740 N N . GLY A 1 217 ? -13.07 15.359 25.531 1 89.06 217 GLY A N 1
ATOM 1741 C CA . GLY A 1 217 ? -11.859 15.578 24.75 1 89.06 217 GLY A CA 1
ATOM 1742 C C . GLY A 1 217 ? -12.062 16.531 23.594 1 89.06 217 GLY A C 1
ATOM 1743 O O . GLY A 1 217 ? -13.203 16.812 23.188 1 89.06 217 GLY A O 1
ATOM 1744 N N . LEU A 1 218 ? -11.008 17.031 23.078 1 91.44 218 LEU A N 1
ATOM 1745 C CA . LEU A 1 218 ? -10.969 17.906 21.922 1 91.44 218 LEU A CA 1
ATOM 1746 C C . LEU A 1 218 ? -10.5 17.156 20.688 1 91.44 218 LEU A C 1
ATOM 1748 O O . LEU A 1 218 ? -9.609 16.312 20.766 1 91.44 218 LEU A O 1
ATOM 1752 N N . HIS A 1 219 ? -11.211 17.547 19.562 1 87.62 219 HIS A N 1
ATOM 1753 C CA . HIS A 1 219 ? -10.703 16.969 18.312 1 87.62 219 HIS A CA 1
ATOM 1754 C C . HIS A 1 219 ? -10.727 18 17.188 1 87.62 219 HIS A C 1
ATOM 1756 O O . HIS A 1 219 ? -11.625 18.828 17.125 1 87.62 219 HIS A O 1
ATOM 1762 N N . HIS A 1 220 ? -9.727 18.125 16.453 1 89.56 220 HIS A N 1
ATOM 1763 C CA . HIS A 1 220 ? -9.5 18.672 15.117 1 89.56 220 HIS A CA 1
ATOM 1764 C C . HIS A 1 220 ? -9.492 20.188 15.141 1 89.56 220 HIS A C 1
ATOM 1766 O O . HIS A 1 220 ? -8.719 20.828 14.422 1 89.56 220 HIS A O 1
ATOM 1772 N N . ASP A 1 221 ? -10.539 20.781 15.891 1 93.56 221 ASP A N 1
ATOM 1773 C CA . ASP A 1 221 ? -10.609 22.219 15.641 1 93.56 221 ASP A CA 1
ATOM 1774 C C . ASP A 1 221 ? -11.188 22.969 16.844 1 93.56 221 ASP A C 1
ATOM 1776 O O . ASP A 1 221 ? -12 22.422 17.594 1 93.56 221 ASP A O 1
ATOM 1780 N N . VAL A 1 222 ? -10.734 24.188 17 1 95.25 222 VAL A N 1
ATOM 1781 C CA . VAL A 1 222 ? -11.219 25.219 17.906 1 95.25 222 VAL A CA 1
ATOM 1782 C C . VAL A 1 222 ? -11.133 26.578 17.234 1 95.25 222 VAL A C 1
ATOM 1784 O O . VAL A 1 222 ? -10.094 26.938 16.672 1 95.25 222 VAL A O 1
ATOM 1787 N N . ILE A 1 223 ? -12.219 27.359 17.375 1 96.06 223 ILE A N 1
ATOM 1788 C CA . ILE A 1 223 ? -12.148 28.719 16.844 1 96.06 223 ILE A CA 1
ATOM 1789 C C . ILE A 1 223 ? -12.586 29.719 17.922 1 96.06 223 ILE A C 1
ATOM 1791 O O . ILE A 1 223 ? -13.359 29.359 18.828 1 96.06 223 ILE A O 1
ATOM 1795 N N . GLU A 1 224 ? -12.023 30.891 17.828 1 97.06 224 GLU A N 1
ATOM 1796 C CA . GLU A 1 224 ? -12.398 31.984 18.719 1 97.06 224 GLU A CA 1
ATOM 1797 C C . GLU A 1 224 ? -13.531 32.812 18.125 1 97.06 224 GLU A C 1
ATOM 1799 O O . GLU A 1 224 ? -13.453 33.25 16.984 1 97.06 224 GLU A O 1
ATOM 1804 N N . LEU A 1 225 ? -14.516 33.031 18.922 1 97.38 225 LEU A N 1
ATOM 1805 C CA . LEU A 1 225 ? -15.648 33.844 18.5 1 97.38 225 LEU A CA 1
ATOM 1806 C C . LEU A 1 225 ? -15.398 35.312 18.781 1 97.38 225 LEU A C 1
ATOM 1808 O O . LEU A 1 225 ? -14.531 35.656 19.578 1 97.38 225 LEU A O 1
ATOM 1812 N N . PRO A 1 226 ? -16.203 36.188 18.125 1 95.38 226 PRO A N 1
ATOM 1813 C CA . PRO A 1 226 ? -16.047 37.625 18.359 1 95.38 226 PRO A CA 1
ATOM 1814 C C . PRO A 1 226 ? -16.266 38.031 19.828 1 95.38 226 PRO A C 1
ATOM 1816 O O . PRO A 1 226 ? -15.648 38.969 20.312 1 95.38 226 PRO A O 1
ATOM 1819 N N . ASN A 1 227 ? -17.047 37.344 20.531 1 95.56 227 ASN A N 1
ATOM 1820 C CA . ASN A 1 227 ? -17.312 37.656 21.922 1 95.56 227 ASN A CA 1
ATOM 1821 C C . ASN A 1 227 ? -16.234 37.094 22.844 1 95.56 227 ASN A C 1
ATOM 1823 O O . ASN A 1 227 ? -16.328 37.219 24.062 1 95.56 227 ASN A O 1
ATOM 1827 N N . GLY A 1 228 ? -15.312 36.438 22.25 1 96 228 GLY A N 1
ATOM 1828 C CA . GLY A 1 228 ? -14.188 35.906 23.016 1 96 228 GLY A CA 1
ATOM 1829 C C . GLY A 1 228 ? -14.344 34.469 23.391 1 96 228 GLY A C 1
ATOM 1830 O O . GLY A 1 228 ? -13.367 33.812 23.766 1 96 228 GLY A O 1
ATOM 1831 N N . ASN A 1 229 ? -15.531 33.906 23.281 1 97.88 229 ASN A N 1
ATOM 1832 C CA . ASN A 1 229 ? -15.75 32.5 23.547 1 97.88 229 ASN A CA 1
ATOM 1833 C C . ASN A 1 229 ? -15.102 31.625 22.469 1 97.88 229 ASN A C 1
ATOM 1835 O O . ASN A 1 229 ? -14.562 32.125 21.484 1 97.88 229 ASN A O 1
ATOM 1839 N N . PHE A 1 230 ? -15.172 30.344 22.766 1 98.12 230 PHE A N 1
ATOM 1840 C CA . PHE A 1 230 ? -14.609 29.391 21.812 1 98.12 230 PHE A CA 1
ATOM 1841 C C . PHE A 1 230 ? -15.672 28.422 21.328 1 98.12 230 PHE A C 1
ATOM 1843 O O . PHE A 1 230 ? -16.562 28.031 22.094 1 98.12 230 PHE A O 1
ATOM 1850 N N . LEU A 1 231 ? -15.656 28.078 20.062 1 98 231 LEU A N 1
ATOM 1851 C CA . LEU A 1 231 ? -16.297 26.875 19.547 1 98 231 LEU A CA 1
ATOM 1852 C C . LEU A 1 231 ? -15.297 25.734 19.406 1 98 231 LEU A C 1
ATOM 1854 O O . LEU A 1 231 ? -14.219 25.922 18.844 1 98 231 LEU A O 1
ATOM 1858 N N . ALA A 1 232 ? -15.633 24.594 19.953 1 96.56 232 ALA A N 1
ATOM 1859 C CA . ALA A 1 232 ? -14.711 23.453 19.922 1 96.56 232 ALA A CA 1
ATOM 1860 C C . ALA A 1 232 ? -15.43 22.172 19.531 1 96.56 232 ALA A C 1
ATOM 1862 O O . ALA A 1 232 ? -16.562 21.938 19.938 1 96.56 232 ALA A O 1
ATOM 1863 N N . ILE A 1 233 ? -14.781 21.359 18.719 1 95.88 233 ILE A N 1
ATOM 1864 C CA . ILE A 1 233 ? -15.328 20.062 18.328 1 95.88 233 ILE A CA 1
ATOM 1865 C C . ILE A 1 233 ? -14.969 19 19.359 1 95.88 233 ILE A C 1
ATOM 1867 O O . ILE A 1 233 ? -13.805 18.875 19.75 1 95.88 233 ILE A O 1
ATOM 1871 N N . THR A 1 234 ? -15.914 18.297 19.812 1 93.94 234 THR A N 1
ATOM 1872 C CA . THR A 1 234 ? -15.742 17.203 20.766 1 93.94 234 THR A CA 1
ATOM 1873 C C . THR A 1 234 ? -16.609 16 20.375 1 93.94 234 THR A C 1
ATOM 1875 O O . THR A 1 234 ? -16.906 15.805 19.203 1 93.94 234 THR A O 1
ATOM 1878 N N . GLN A 1 235 ? -16.781 15.125 21.328 1 92.44 235 GLN A N 1
ATOM 1879 C CA . GLN A 1 235 ? -17.516 13.891 21.047 1 92.44 235 GLN A CA 1
ATOM 1880 C C . GLN A 1 235 ? -18.344 13.453 22.266 1 92.44 235 GLN A C 1
ATOM 1882 O O . GLN A 1 235 ? -18.422 14.172 23.25 1 92.44 235 GLN A O 1
ATOM 1887 N N . ARG A 1 236 ? -18.984 12.32 22.047 1 90 236 ARG A N 1
ATOM 1888 C CA . ARG A 1 236 ? -19.75 11.703 23.125 1 90 236 ARG A CA 1
ATOM 1889 C C . ARG A 1 236 ? -19.234 10.297 23.422 1 90 236 ARG A C 1
ATOM 1891 O O . ARG A 1 236 ? -18.281 9.828 22.797 1 90 236 ARG A O 1
ATOM 1898 N N . GLU A 1 237 ? -19.828 9.742 24.469 1 84.69 237 GLU A N 1
ATOM 1899 C CA . GLU A 1 237 ? -19.406 8.406 24.891 1 84.69 237 GLU A CA 1
ATOM 1900 C C . GLU A 1 237 ? -19.75 7.367 23.828 1 84.69 237 GLU A C 1
ATOM 1902 O O . GLU A 1 237 ? -18.953 6.48 23.531 1 84.69 237 GLU A O 1
ATOM 1907 N N . ASN A 1 238 ? -20.797 7.469 23.188 1 89.06 238 ASN A N 1
ATOM 1908 C CA . ASN A 1 238 ? -21.297 6.41 22.312 1 89.06 238 ASN A CA 1
ATOM 1909 C C . ASN A 1 238 ? -21.094 6.762 20.844 1 89.06 238 ASN A C 1
ATOM 1911 O O . ASN A 1 238 ? -21.375 5.941 19.953 1 89.06 238 ASN A O 1
ATOM 1915 N N . THR A 1 239 ? -20.734 7.953 20.5 1 90.12 239 THR A N 1
ATOM 1916 C CA . THR A 1 239 ? -20.391 8.383 19.156 1 90.12 239 THR A CA 1
ATOM 1917 C C . THR A 1 239 ? -19.141 9.266 19.172 1 90.12 239 THR A C 1
ATOM 1919 O O . THR A 1 239 ? -18.828 9.883 20.188 1 90.12 239 THR A O 1
ATOM 1922 N N . LYS A 1 240 ? -18.516 9.289 18.031 1 88.75 240 LYS A N 1
ATOM 1923 C CA . LYS A 1 240 ? -17.25 10.008 18 1 88.75 240 LYS A CA 1
ATOM 1924 C C . LYS A 1 240 ? -17.312 11.18 17.016 1 88.75 240 LYS A C 1
ATOM 1926 O O . LYS A 1 240 ? -17.953 11.078 15.961 1 88.75 240 LYS A O 1
ATOM 1931 N N . GLN A 1 241 ? -16.719 12.344 17.422 1 91.31 241 GLN A N 1
ATOM 1932 C CA . GLN A 1 241 ? -16.422 13.5 16.594 1 91.31 241 GLN A CA 1
ATOM 1933 C C . GLN A 1 241 ? -17.688 14.086 15.977 1 91.31 241 GLN A C 1
ATOM 1935 O O . GLN A 1 241 ? -17.719 14.398 14.781 1 91.31 241 GLN A O 1
ATOM 1940 N N . ASP A 1 242 ? -18.766 14.188 16.797 1 94.88 242 ASP A N 1
ATOM 1941 C CA . ASP A 1 242 ? -20.031 14.648 16.234 1 94.88 242 ASP A CA 1
ATOM 1942 C C . ASP A 1 242 ? -20.734 15.625 17.172 1 94.88 242 ASP A C 1
ATOM 1944 O O . ASP A 1 242 ? -21.953 15.789 17.125 1 94.88 242 ASP A O 1
ATOM 1948 N N . LEU A 1 243 ? -19.938 16.188 18.078 1 96.38 243 LEU A N 1
ATOM 1949 C CA . LEU A 1 243 ? -20.484 17.188 19 1 96.38 243 LEU A CA 1
ATOM 1950 C C . LEU A 1 243 ? -19.672 18.469 18.938 1 96.38 243 LEU A C 1
ATOM 1952 O O . LEU A 1 243 ? -18.438 18.438 18.891 1 96.38 243 LEU A O 1
ATOM 1956 N N . LEU A 1 244 ? -20.438 19.609 18.859 1 97.69 244 LEU A N 1
ATOM 1957 C CA . LEU A 1 244 ? -19.859 20.953 18.953 1 97.69 244 LEU A CA 1
ATOM 1958 C C . LEU A 1 244 ? -20.281 21.641 20.25 1 97.69 244 LEU A C 1
ATOM 1960 O O . LEU A 1 244 ? -21.438 21.562 20.656 1 97.69 244 LEU A O 1
ATOM 1964 N N . VAL A 1 245 ? -19.297 22.312 20.875 1 97.88 245 VAL A N 1
ATOM 1965 C CA . VAL A 1 245 ? -19.625 23.016 22.125 1 97.88 245 VAL A CA 1
ATOM 1966 C C . VAL A 1 245 ? -19.109 24.453 22.062 1 97.88 245 VAL A C 1
ATOM 1968 O O . VAL A 1 245 ? -18.125 24.734 21.359 1 97.88 245 VAL A O 1
ATOM 1971 N N . GLU A 1 246 ? -19.766 25.297 22.719 1 98.38 246 GLU A N 1
ATOM 1972 C CA . GLU A 1 246 ? -19.266 26.641 23 1 98.38 246 GLU A CA 1
ATOM 1973 C C . GLU A 1 246 ? -18.75 26.75 24.422 1 98.38 246 GLU A C 1
ATOM 1975 O O . GLU A 1 246 ? -19.438 26.391 25.375 1 98.38 246 GLU A O 1
ATOM 1980 N N . ILE A 1 247 ? -17.594 27.266 24.531 1 98.31 247 ILE A N 1
ATOM 1981 C CA . ILE A 1 247 ? -16.938 27.391 25.828 1 98.31 247 ILE A CA 1
ATOM 1982 C C . ILE A 1 247 ? -16.812 28.875 26.188 1 98.31 247 ILE A C 1
ATOM 1984 O O . ILE A 1 247 ? -16.281 29.672 25.406 1 98.31 247 ILE A O 1
ATOM 1988 N N . ASP A 1 248 ? -17.203 29.172 27.375 1 98.38 248 ASP A N 1
ATOM 1989 C CA . ASP A 1 248 ? -17.078 30.531 27.859 1 98.38 248 ASP A CA 1
ATOM 1990 C C . ASP A 1 248 ? -15.617 30.875 28.172 1 98.38 248 ASP A C 1
ATOM 1992 O O . ASP A 1 248 ? -14.93 30.109 28.844 1 98.38 248 ASP A O 1
ATOM 1996 N N . ARG A 1 249 ? -15.25 32.031 27.75 1 96.94 249 ARG A N 1
ATOM 1997 C CA . ARG A 1 249 ? -13.852 32.438 27.875 1 96.94 249 ARG A CA 1
ATOM 1998 C C . ARG A 1 249 ? -13.43 32.562 29.328 1 96.94 249 ARG A C 1
ATOM 2000 O O . ARG A 1 249 ? -12.305 32.219 29.688 1 96.94 249 ARG A O 1
ATOM 2007 N N . ASN A 1 250 ? -14.234 33 30.172 1 96.62 250 ASN A N 1
ATOM 2008 C CA . ASN A 1 250 ? -13.891 33.312 31.547 1 96.62 250 ASN A CA 1
ATOM 2009 C C . ASN A 1 250 ? -14.133 32.125 32.469 1 96.62 250 ASN A C 1
ATOM 2011 O O . ASN A 1 250 ? -13.227 31.719 33.219 1 96.62 250 ASN A O 1
ATOM 2015 N N . THR A 1 251 ? -15.281 31.5 32.375 1 97.5 251 THR A N 1
ATOM 2016 C CA . THR A 1 251 ? -15.625 30.406 33.312 1 97.5 251 THR A CA 1
ATOM 2017 C C . THR A 1 251 ? -15.023 29.094 32.844 1 97.5 251 THR A C 1
ATOM 2019 O O . THR A 1 251 ? -14.945 28.125 33.625 1 97.5 251 THR A O 1
ATOM 2022 N N . LYS A 1 252 ? -14.734 29.078 31.609 1 97.12 252 LYS A N 1
ATOM 2023 C CA . LYS A 1 252 ? -14.164 27.891 30.969 1 97.12 252 LYS A CA 1
ATOM 2024 C C . LYS A 1 252 ? -15.195 26.75 30.906 1 97.12 252 LYS A C 1
ATOM 2026 O O . LYS A 1 252 ? -14.836 25.594 30.672 1 97.12 252 LYS A O 1
ATOM 2031 N N . GLU A 1 253 ? -16.422 27.078 31.062 1 97.06 253 GLU A N 1
ATOM 2032 C CA . GLU A 1 253 ? -17.484 26.094 31.047 1 97.06 253 GLU A CA 1
ATOM 2033 C C . GLU A 1 253 ? -18.141 26 29.672 1 97.06 253 GLU A C 1
ATOM 2035 O O . GLU A 1 253 ? -18.188 26.984 28.938 1 97.06 253 GLU A O 1
ATOM 2040 N N . VAL A 1 254 ? -18.609 24.859 29.406 1 97.19 254 VAL A N 1
ATOM 2041 C CA . VAL A 1 254 ? -19.438 24.672 28.219 1 97.19 254 VAL A CA 1
ATOM 2042 C C . VAL A 1 254 ? -20.797 25.344 28.453 1 97.19 254 VAL A C 1
ATOM 2044 O O . VAL A 1 254 ? -21.5 25.031 29.422 1 97.19 254 VAL A O 1
ATOM 2047 N N . ILE A 1 255 ? -21.219 26.188 27.516 1 97.81 255 ILE A N 1
ATOM 2048 C CA . ILE A 1 255 ? -22.453 26.938 27.75 1 97.81 255 ILE A CA 1
ATOM 2049 C C . ILE A 1 255 ? -23.469 26.609 26.656 1 97.81 255 ILE A C 1
ATOM 2051 O O . ILE A 1 255 ? -24.641 26.969 26.766 1 97.81 255 ILE A O 1
ATOM 2055 N N . ASN A 1 256 ? -23.078 26.062 25.562 1 97.62 256 ASN A N 1
ATOM 2056 C CA . ASN A 1 256 ? -23.938 25.609 24.484 1 97.62 256 ASN A CA 1
ATOM 2057 C C . ASN A 1 256 ? -23.391 24.359 23.812 1 97.62 256 ASN A C 1
ATOM 2059 O O . ASN A 1 256 ? -22.188 24.125 23.812 1 97.62 256 ASN A O 1
ATOM 2063 N N . GLU A 1 257 ? -24.344 23.594 23.266 1 97.19 257 GLU A N 1
ATOM 2064 C CA . GLU A 1 257 ? -23.969 22.375 22.562 1 97.19 257 GLU A CA 1
ATOM 2065 C C . GLU A 1 257 ? -24.797 22.203 21.281 1 97.19 257 GLU A C 1
ATOM 2067 O O . GLU A 1 257 ? -25.969 22.578 21.25 1 97.19 257 GLU A O 1
ATOM 2072 N N . TRP A 1 258 ? -24.203 21.641 20.25 1 98.12 258 TRP A N 1
ATOM 2073 C CA . TRP A 1 258 ? -24.875 21.25 19.016 1 98.12 258 TRP A CA 1
ATOM 2074 C C . TRP A 1 258 ? -24.641 19.766 18.719 1 98.12 258 TRP A C 1
ATOM 2076 O O . TRP A 1 258 ? -23.516 19.375 18.359 1 98.12 258 TRP A O 1
ATOM 2086 N N . ASP A 1 259 ? -25.625 18.984 18.828 1 96.81 259 ASP A N 1
ATOM 2087 C CA . ASP A 1 259 ? -25.609 17.547 18.578 1 96.81 259 ASP A CA 1
ATOM 2088 C C . ASP A 1 259 ? -25.906 17.234 17.125 1 96.81 259 ASP A C 1
ATOM 2090 O O . ASP A 1 259 ? -27.062 17.297 16.688 1 96.81 259 ASP A O 1
ATOM 2094 N N . PHE A 1 260 ? -24.906 16.766 16.422 1 97.31 260 PHE A N 1
ATOM 2095 C CA . PHE A 1 260 ? -25.062 16.594 14.984 1 97.31 260 PHE A CA 1
ATOM 2096 C C . PHE A 1 260 ? -25.906 15.359 14.672 1 97.31 260 PHE A C 1
ATOM 2098 O O . PHE A 1 260 ? -26.391 15.195 13.555 1 97.31 260 PHE A O 1
ATOM 2105 N N . ARG A 1 261 ? -26.203 14.492 15.617 1 96.19 261 ARG A N 1
ATOM 2106 C CA . ARG A 1 261 ? -27.141 13.375 15.43 1 96.19 261 ARG A CA 1
ATOM 2107 C C . ARG A 1 261 ? -28.562 13.883 15.234 1 96.19 261 ARG A C 1
ATOM 2109 O O . ARG A 1 261 ? -29.406 13.18 14.672 1 96.19 261 ARG A O 1
ATOM 2116 N N . LYS A 1 262 ? -28.734 15.031 15.656 1 95.31 262 LYS A N 1
ATOM 2117 C CA . LYS A 1 262 ? -30.047 15.656 15.516 1 95.31 262 LYS A CA 1
ATOM 2118 C C . LYS A 1 262 ? -30.062 16.625 14.336 1 95.31 262 LYS A C 1
ATOM 2120 O O . LYS A 1 262 ? -31.125 16.891 13.766 1 95.31 262 LYS A O 1
ATOM 2125 N N . ILE A 1 263 ? -28.953 17.188 14.008 1 96.62 263 ILE A N 1
ATOM 2126 C CA . ILE A 1 263 ? -28.875 18.188 12.953 1 96.62 263 ILE A CA 1
ATOM 2127 C C . ILE A 1 263 ? -28.844 17.5 11.594 1 96.62 263 ILE A C 1
ATOM 2129 O O . ILE A 1 263 ? -29.5 17.953 10.648 1 96.62 263 ILE A O 1
ATOM 2133 N N . LEU A 1 264 ? -28.094 16.438 11.5 1 96.81 264 LEU A N 1
ATOM 2134 C CA . LEU A 1 264 ? -27.953 15.688 10.25 1 96.81 264 LEU A CA 1
ATOM 2135 C C . LEU A 1 264 ? -28.562 14.289 10.383 1 96.81 264 LEU A C 1
ATOM 2137 O O . LEU A 1 264 ? -29.359 14.039 11.289 1 96.81 264 LEU A O 1
ATOM 2141 N N . ASP A 1 265 ? -28.266 13.414 9.359 1 93.88 265 ASP A N 1
ATOM 2142 C CA . ASP A 1 265 ? -28.812 12.055 9.367 1 93.88 265 ASP A CA 1
ATOM 2143 C C . ASP A 1 265 ? -27.797 11.062 9.914 1 93.88 265 ASP A C 1
ATOM 2145 O O . ASP A 1 265 ? -26.938 10.57 9.18 1 93.88 265 ASP A O 1
ATOM 2149 N N . PHE A 1 266 ? -28.016 10.641 11.086 1 91.44 266 PHE A N 1
ATOM 2150 C CA . PHE A 1 266 ? -27.109 9.75 11.812 1 91.44 266 PHE A CA 1
ATOM 2151 C C . PHE A 1 266 ? -27.031 8.391 11.125 1 91.44 266 PHE A C 1
ATOM 2153 O O . PHE A 1 266 ? -26.031 7.68 11.273 1 91.44 266 PHE A O 1
ATOM 2160 N N . ASN A 1 267 ? -27.938 8.023 10.359 1 90 267 ASN A N 1
ATOM 2161 C CA . ASN A 1 267 ? -28.016 6.688 9.781 1 90 267 ASN A CA 1
ATOM 2162 C C . ASN A 1 267 ? -27.531 6.672 8.336 1 90 267 ASN A C 1
ATOM 2164 O O . ASN A 1 267 ? -27.5 5.617 7.695 1 90 267 ASN A O 1
ATOM 2168 N N . ARG A 1 268 ? -27.109 7.824 7.883 1 91.25 268 ARG A N 1
ATOM 2169 C CA . ARG A 1 268 ? -26.672 7.871 6.496 1 91.25 268 ARG A CA 1
ATOM 2170 C C . ARG A 1 268 ? -25.359 7.102 6.32 1 91.25 268 ARG A C 1
ATOM 2172 O O . ARG A 1 268 ? -24.484 7.152 7.18 1 91.25 268 ARG A O 1
ATOM 2179 N N . GLU A 1 269 ? -25.266 6.453 5.211 1 85.88 269 GLU A N 1
ATOM 2180 C CA . GLU A 1 269 ? -24.047 5.723 4.867 1 85.88 269 GLU A CA 1
ATOM 2181 C C . GLU A 1 269 ? -22.859 6.668 4.711 1 85.88 269 GLU A C 1
ATOM 2183 O O . GLU A 1 269 ? -23.016 7.801 4.25 1 85.88 269 GLU A O 1
ATOM 2188 N N . THR A 1 270 ? -21.719 6.117 5.105 1 85.31 270 THR A N 1
ATOM 2189 C CA . THR A 1 270 ? -20.484 6.898 4.977 1 85.31 270 THR A CA 1
ATOM 2190 C C . THR A 1 270 ? -19.766 6.566 3.668 1 85.31 270 THR A C 1
ATOM 2192 O O . THR A 1 270 ? -20.094 5.578 3.01 1 85.31 270 THR A O 1
ATOM 2195 N N . VAL A 1 271 ? -18.859 7.371 3.322 1 78.88 271 VAL A N 1
ATOM 2196 C CA . VAL A 1 271 ? -18 7.133 2.176 1 78.88 271 VAL A CA 1
ATOM 2197 C C . VAL A 1 271 ? -17.125 5.906 2.438 1 78.88 271 VAL A C 1
ATOM 2199 O O . VAL A 1 271 ? -16.953 5.484 3.584 1 78.88 271 VAL A O 1
ATOM 2202 N N . ILE A 1 272 ? -16.547 5.301 1.375 1 73.25 272 ILE A N 1
ATOM 2203 C CA . ILE A 1 272 ? -15.75 4.074 1.37 1 73.25 272 ILE A CA 1
ATOM 2204 C C . ILE A 1 272 ? -14.578 4.215 2.334 1 73.25 272 ILE A C 1
ATOM 2206 O O . ILE A 1 272 ? -14.156 3.234 2.951 1 73.25 272 ILE A O 1
ATOM 2210 N N . ASP A 1 273 ? -14.172 5.305 2.5 1 67.44 273 ASP A N 1
ATOM 2211 C CA . ASP A 1 273 ? -12.953 5.59 3.246 1 67.44 273 ASP A CA 1
ATOM 2212 C C . ASP A 1 273 ? -13.094 5.168 4.707 1 67.44 273 ASP A C 1
ATOM 2214 O O . ASP A 1 273 ? -12.086 4.98 5.402 1 67.44 273 ASP A O 1
ATOM 2218 N N . LYS A 1 274 ? -14.188 4.988 5.035 1 66.19 274 LYS A N 1
ATOM 2219 C CA . LYS A 1 274 ? -14.398 4.594 6.426 1 66.19 274 LYS A CA 1
ATOM 2220 C C . LYS A 1 274 ? -13.703 3.266 6.727 1 66.19 274 LYS A C 1
ATOM 2222 O O . LYS A 1 274 ? -13.273 3.027 7.855 1 66.19 274 LYS A O 1
ATOM 2227 N N . ILE A 1 275 ? -13.477 2.512 5.668 1 63.94 275 ILE A N 1
ATOM 2228 C CA . ILE A 1 275 ? -12.836 1.215 5.836 1 63.94 275 ILE A CA 1
ATOM 2229 C C . ILE A 1 275 ? -11.359 1.415 6.184 1 63.94 275 ILE A C 1
ATOM 2231 O O . ILE A 1 275 ? -10.75 0.562 6.832 1 63.94 275 ILE A O 1
ATOM 2235 N N . SER A 1 276 ? -10.773 2.465 5.801 1 61.75 276 SER A N 1
ATOM 2236 C CA . SER A 1 276 ? -9.344 2.703 5.984 1 61.75 276 SER A CA 1
ATOM 2237 C C . SER A 1 276 ? -9.062 3.311 7.355 1 61.75 276 SER A C 1
ATOM 2239 O O . SER A 1 276 ? -7.938 3.217 7.859 1 61.75 276 SER A O 1
ATOM 2241 N N . VAL A 1 277 ? -9.969 3.949 8.039 1 62.03 277 VAL A N 1
ATOM 2242 C CA . VAL A 1 277 ? -9.391 4.656 9.18 1 62.03 277 VAL A CA 1
ATOM 2243 C C . VAL A 1 277 ? -10.422 4.777 10.289 1 62.03 277 VAL A C 1
ATOM 2245 O O . VAL A 1 277 ? -10.07 4.945 11.461 1 62.03 277 VAL A O 1
ATOM 2248 N N . ASN A 1 278 ? -11.516 4.434 10.031 1 64.31 278 ASN A N 1
ATOM 2249 C CA . ASN A 1 278 ? -12.383 5.102 11 1 64.31 278 ASN A CA 1
ATOM 2250 C C . ASN A 1 278 ? -13.039 4.102 11.945 1 64.31 278 ASN A C 1
ATOM 2252 O O . ASN A 1 278 ? -13.227 2.936 11.594 1 64.31 278 ASN A O 1
ATOM 2256 N N . HIS A 1 279 ? -13.039 4.68 13.078 1 73.38 279 HIS A N 1
ATOM 2257 C CA . HIS A 1 279 ? -13.711 3.955 14.148 1 73.38 279 HIS A CA 1
ATOM 2258 C C . HIS A 1 279 ? -15.164 3.656 13.773 1 73.38 279 HIS A C 1
ATOM 2260 O O . HIS A 1 279 ? -15.828 4.473 13.133 1 73.38 279 HIS A O 1
ATOM 2266 N N . LEU A 1 280 ? -15.586 2.59 14.234 1 78 280 LEU A N 1
ATOM 2267 C CA . LEU A 1 280 ? -16.938 2.156 13.922 1 78 280 LEU A CA 1
ATOM 2268 C C . LEU A 1 280 ? -17.969 3.188 14.391 1 78 280 LEU A C 1
ATOM 2270 O O . LEU A 1 280 ? -19 3.377 13.75 1 78 280 LEU A O 1
ATOM 2274 N N . LEU A 1 281 ? -17.625 3.992 15.414 1 84.06 281 LEU A N 1
ATOM 2275 C CA . LEU A 1 281 ? -18.547 4.941 16.016 1 84.06 281 LEU A CA 1
ATOM 2276 C C . LEU A 1 281 ? -18.406 6.32 15.383 1 84.06 281 LEU A C 1
ATOM 2278 O O . LEU A 1 281 ? -19.094 7.262 15.773 1 84.06 281 LEU A O 1
ATOM 2282 N N . ASP A 1 282 ? -17.562 6.457 14.367 1 89.94 282 ASP A N 1
ATOM 2283 C CA . ASP A 1 282 ? -17.281 7.746 13.742 1 89.94 282 ASP A CA 1
ATOM 2284 C C . ASP A 1 282 ? -18.047 7.891 12.422 1 89.94 282 ASP A C 1
ATOM 2286 O O . ASP A 1 282 ? -17.438 7.828 11.352 1 89.94 282 ASP A O 1
ATOM 2290 N N . TRP A 1 283 ? -19.328 8.25 12.555 1 90.88 283 TRP A N 1
ATOM 2291 C CA . TRP A 1 283 ? -20.203 8.32 11.383 1 90.88 283 TRP A CA 1
ATOM 2292 C C . TRP A 1 283 ? -20.031 9.648 10.656 1 90.88 283 TRP A C 1
ATOM 2294 O O . TRP A 1 283 ? -20.375 9.766 9.477 1 90.88 283 TRP A O 1
ATOM 2304 N N . LEU A 1 284 ? -19.516 10.672 11.289 1 93.25 284 LEU A N 1
ATOM 2305 C CA . LEU A 1 284 ? -19.516 12.039 10.773 1 93.25 284 LEU A CA 1
ATOM 2306 C C . LEU A 1 284 ? -18.094 12.555 10.602 1 93.25 284 LEU A C 1
ATOM 2308 O O . LEU A 1 284 ? -17.672 12.867 9.484 1 93.25 284 LEU A O 1
ATOM 2312 N N . HIS A 1 285 ? -17.312 12.602 11.695 1 93.12 285 HIS A N 1
ATOM 2313 C CA . HIS A 1 285 ? -15.938 13.07 11.703 1 93.12 285 HIS A CA 1
ATOM 2314 C C . HIS A 1 285 ? -15.867 14.57 11.438 1 93.12 285 HIS A C 1
ATOM 2316 O O . HIS A 1 285 ? -15.148 15.016 10.531 1 93.12 285 HIS A O 1
ATOM 2322 N N . LEU A 1 286 ? -16.484 15.344 12.305 1 94.94 286 LEU A N 1
ATOM 2323 C CA . LEU A 1 286 ? -16.312 16.797 12.242 1 94.94 286 LEU A CA 1
ATOM 2324 C C . LEU A 1 286 ? -14.836 17.172 12.305 1 94.94 286 LEU A C 1
ATOM 2326 O O . LEU A 1 286 ? -14.078 16.609 13.109 1 94.94 286 LEU A O 1
ATOM 2330 N N . ASN A 1 287 ? -14.477 18.125 11.422 1 94.12 287 ASN A N 1
ATOM 2331 C CA . ASN A 1 287 ? -13.039 18.359 11.43 1 94.12 287 ASN A CA 1
ATOM 2332 C C . ASN A 1 287 ? -12.711 19.859 11.352 1 94.12 287 ASN A C 1
ATOM 2334 O O . ASN A 1 287 ? -11.57 20.25 11.617 1 94.12 287 ASN A O 1
ATOM 2338 N N . SER A 1 288 ? -13.633 20.656 11.023 1 96.5 288 SER A N 1
ATOM 2339 C CA . SER A 1 288 ? -13.32 22.078 10.961 1 96.5 288 SER A CA 1
ATOM 2340 C C . SER A 1 288 ? -14.594 22.922 11 1 96.5 288 SER A C 1
ATOM 2342 O O . SER A 1 288 ? -15.672 22.453 10.641 1 96.5 288 SER A O 1
ATOM 2344 N N . LEU A 1 289 ? -14.398 24.188 11.414 1 96.06 289 LEU A N 1
ATOM 2345 C CA . LEU A 1 289 ? -15.516 25.109 11.633 1 96.06 289 LEU A CA 1
ATOM 2346 C C . LEU A 1 289 ? -15.195 26.484 11.094 1 96.06 289 LEU A C 1
ATOM 2348 O O . LEU A 1 289 ? -14.031 26.906 11.102 1 96.06 289 LEU A O 1
ATOM 2352 N N . VAL A 1 290 ? -16.266 27.141 10.664 1 96.38 290 VAL A N 1
ATOM 2353 C CA . VAL A 1 290 ? -16.234 28.562 10.383 1 96.38 290 VAL A CA 1
ATOM 2354 C C . VAL A 1 290 ? -17.469 29.234 10.969 1 96.38 290 VAL A C 1
ATOM 2356 O O . VAL A 1 290 ? -18.578 28.703 10.883 1 96.38 290 VAL A O 1
ATOM 2359 N N . TYR A 1 291 ? -17.203 30.312 11.633 1 96.88 291 TYR A N 1
ATOM 2360 C CA . TYR A 1 291 ? -18.328 31.141 12.086 1 96.88 291 TYR A CA 1
ATOM 2361 C C . TYR A 1 291 ? -18.594 32.281 11.109 1 96.88 291 TYR A C 1
ATOM 2363 O O . TYR A 1 291 ? -17.719 33.125 10.875 1 96.88 291 TYR A O 1
ATOM 2371 N N . ASP A 1 292 ? -19.734 32.281 10.57 1 96.56 292 ASP A N 1
ATOM 2372 C CA . ASP A 1 292 ? -20.188 33.375 9.727 1 96.56 292 ASP A CA 1
ATOM 2373 C C . ASP A 1 292 ? -20.922 34.438 10.547 1 96.56 292 ASP A C 1
ATOM 2375 O O . ASP A 1 292 ? -22.125 34.312 10.797 1 96.56 292 ASP A O 1
ATOM 2379 N N . GLU A 1 293 ? -20.234 35.438 10.844 1 93.31 293 GLU A N 1
ATOM 2380 C CA . GLU A 1 293 ? -20.766 36.469 11.742 1 93.31 293 GLU A CA 1
ATOM 2381 C C . GLU A 1 293 ? -21.938 37.219 11.109 1 93.31 293 GLU A C 1
ATOM 2383 O O . GLU A 1 293 ? -22.906 37.562 11.805 1 93.31 293 GLU A O 1
ATOM 2388 N N . GLU A 1 294 ? -21.875 37.469 9.844 1 92.5 294 GLU A N 1
ATOM 2389 C CA . GLU A 1 294 ? -22.906 38.25 9.156 1 92.5 294 GLU A CA 1
ATOM 2390 C C . GLU A 1 294 ? -24.281 37.594 9.312 1 92.5 294 GLU A C 1
ATOM 2392 O O . GLU A 1 294 ? -25.266 38.281 9.555 1 92.5 294 GLU A O 1
ATOM 2397 N N . SER A 1 295 ? -24.312 36.281 9.227 1 94.88 295 SER A N 1
ATOM 2398 C CA . SER A 1 295 ? -25.594 35.594 9.289 1 94.88 295 SER A CA 1
ATOM 2399 C C . SER A 1 295 ? -25.766 34.875 10.625 1 94.88 295 SER A C 1
ATOM 2401 O O . SER A 1 295 ? -26.734 34.156 10.812 1 94.88 295 SER A O 1
ATOM 2403 N N . ASN A 1 296 ? -24.844 35.062 11.516 1 97.25 296 ASN A N 1
ATOM 2404 C CA . ASN A 1 296 ? -24.859 34.375 12.789 1 97.25 296 ASN A CA 1
ATOM 2405 C C . ASN A 1 296 ? -25.047 32.875 12.602 1 97.25 296 ASN A C 1
ATOM 2407 O O . ASN A 1 296 ? -25.953 32.25 13.188 1 97.25 296 ASN A O 1
ATOM 2411 N N . SER A 1 297 ? -24.203 32.344 11.758 1 98.06 297 SER A N 1
ATOM 2412 C CA . SER A 1 297 ? -24.312 30.922 11.414 1 98.06 297 SER A CA 1
ATOM 2413 C C . SER A 1 297 ? -22.969 30.219 11.594 1 98.06 297 SER A C 1
ATOM 2415 O O . SER A 1 297 ? -21.922 30.859 11.656 1 98.06 297 SER A O 1
ATOM 2417 N N . ILE A 1 298 ? -23.062 28.906 11.734 1 98.44 298 ILE A N 1
ATOM 2418 C CA . ILE A 1 298 ? -21.891 28.047 11.805 1 98.44 298 ILE A CA 1
ATOM 2419 C C . ILE A 1 298 ? -21.812 27.172 10.547 1 98.44 298 ILE A C 1
ATOM 2421 O O . ILE A 1 298 ? -22.828 26.641 10.094 1 98.44 298 ILE A O 1
ATOM 2425 N N . ILE A 1 299 ? -20.688 27.156 9.93 1 98.5 299 ILE A N 1
ATOM 2426 C CA . ILE A 1 299 ? -20.375 26.25 8.836 1 98.5 299 ILE A CA 1
ATOM 2427 C C . ILE A 1 299 ? -19.453 25.141 9.344 1 98.5 299 ILE A C 1
ATOM 2429 O O . ILE A 1 299 ? -18.359 25.406 9.844 1 98.5 299 ILE A O 1
ATOM 2433 N N . ALA A 1 300 ? -19.891 23.922 9.234 1 98.44 300 ALA A N 1
ATOM 2434 C CA . ALA A 1 300 ? -19.156 22.781 9.773 1 98.44 300 ALA A CA 1
ATOM 2435 C C . ALA A 1 300 ? -18.828 21.766 8.68 1 98.44 300 ALA A C 1
ATOM 2437 O O . ALA A 1 300 ? -19.656 21.516 7.797 1 98.44 300 ALA A O 1
ATOM 2438 N N . SER A 1 301 ? -17.688 21.234 8.766 1 97.94 301 SER A N 1
ATOM 2439 C CA . SER A 1 301 ? -17.203 20.266 7.785 1 97.94 301 SER A CA 1
ATOM 2440 C C . SER A 1 301 ? -17.109 18.859 8.398 1 97.94 301 SER A C 1
ATOM 2442 O O . SER A 1 301 ? -16.562 18.703 9.492 1 97.94 301 SER A O 1
ATOM 2444 N N . SER A 1 302 ? -17.609 17.906 7.695 1 95.25 302 SER A N 1
ATOM 2445 C CA . SER A 1 302 ? -17.531 16.5 8.102 1 95.25 302 SER A CA 1
ATOM 2446 C C . SER A 1 302 ? -16.844 15.664 7.027 1 95.25 302 SER A C 1
ATOM 2448 O O . SER A 1 302 ? -17.234 15.695 5.859 1 95.25 302 SER A O 1
ATOM 2450 N N . ARG A 1 303 ? -15.906 14.883 7.371 1 94.69 303 ARG A N 1
ATOM 2451 C CA . ARG A 1 303 ? -15.117 14.086 6.445 1 94.69 303 ARG A CA 1
ATOM 2452 C C . ARG A 1 303 ? -15.891 12.852 5.992 1 94.69 303 ARG A C 1
ATOM 2454 O O . ARG A 1 303 ? -16.047 12.617 4.789 1 94.69 303 ARG A O 1
ATOM 2461 N N . ASN A 1 304 ? -16.438 12.062 6.961 1 92.62 304 ASN A N 1
ATOM 2462 C CA . ASN A 1 304 ? -16.953 10.734 6.664 1 92.62 304 ASN A CA 1
ATOM 2463 C C . ASN A 1 304 ? -18.281 10.805 5.902 1 92.62 304 ASN A C 1
ATOM 2465 O O . ASN A 1 304 ? -18.719 9.805 5.328 1 92.62 304 ASN A O 1
ATOM 2469 N N . GLN A 1 305 ? -18.859 12.031 5.906 1 93.56 305 GLN A N 1
ATOM 2470 C CA . GLN A 1 305 ? -20.094 12.234 5.164 1 93.56 305 GLN A CA 1
ATOM 2471 C C . GLN A 1 305 ? -19.859 13.078 3.914 1 93.56 305 GLN A C 1
ATOM 2473 O O . GLN A 1 305 ? -20.781 13.344 3.15 1 93.56 305 GLN A O 1
ATOM 2478 N N . SER A 1 306 ? -18.625 13.523 3.701 1 95.31 306 SER A N 1
ATOM 2479 C CA . SER A 1 306 ? -18.312 14.445 2.615 1 95.31 306 SER A CA 1
ATOM 2480 C C . SER A 1 306 ? -19.328 15.578 2.543 1 95.31 306 SER A C 1
ATOM 2482 O O . SER A 1 306 ? -19.922 15.828 1.488 1 95.31 306 SER A O 1
ATOM 2484 N N . THR A 1 307 ? -19.422 16.234 3.672 1 97.06 307 THR A N 1
ATOM 2485 C CA . THR A 1 307 ? -20.516 17.188 3.824 1 97.06 307 THR A CA 1
ATOM 2486 C C . THR A 1 307 ? -20.016 18.469 4.512 1 97.06 307 THR A C 1
ATOM 2488 O O . THR A 1 307 ? -19.25 18.391 5.48 1 97.06 307 THR A O 1
ATOM 2491 N N . VAL A 1 308 ? -20.391 19.562 3.977 1 98.56 308 VAL A N 1
ATOM 2492 C CA . VAL A 1 308 ? -20.312 20.844 4.664 1 98.56 308 VAL A CA 1
ATOM 2493 C C . VAL A 1 308 ? -21.719 21.391 4.902 1 98.56 308 VAL A C 1
ATOM 2495 O O . VAL A 1 308 ? -22.531 21.453 3.975 1 98.56 308 VAL A O 1
ATOM 2498 N N . VAL A 1 309 ? -22.047 21.75 6.137 1 98.69 309 VAL A N 1
ATOM 2499 C CA . VAL A 1 309 ? -23.375 22.219 6.477 1 98.69 309 VAL A CA 1
ATOM 2500 C C . VAL A 1 309 ? -23.297 23.609 7.121 1 98.69 309 VAL A C 1
ATOM 2502 O O . VAL A 1 309 ? -22.391 23.859 7.922 1 98.69 309 VAL A O 1
ATOM 2505 N N . LYS A 1 310 ? -24.156 24.484 6.668 1 98.69 310 LYS A N 1
ATOM 2506 C CA . LYS A 1 310 ? -24.375 25.766 7.34 1 98.69 310 LYS A CA 1
ATOM 2507 C C . LYS A 1 310 ? -25.688 25.766 8.117 1 98.69 310 LYS A C 1
ATOM 2509 O O . LYS A 1 310 ? -26.719 25.359 7.586 1 98.69 310 LYS A O 1
ATOM 2514 N N . PHE A 1 311 ? -25.656 26.188 9.367 1 98.62 311 PHE A N 1
ATOM 2515 C CA . PHE A 1 311 ? -26.859 26.266 10.18 1 98.62 311 PHE A CA 1
ATOM 2516 C C . PHE A 1 311 ? -26.797 27.453 11.125 1 98.62 311 PHE A C 1
ATOM 2518 O O . PHE A 1 311 ? -25.719 27.969 11.422 1 98.62 311 PHE A O 1
ATOM 2525 N N . ASP A 1 312 ? -27.922 27.859 11.523 1 98.38 312 ASP A N 1
ATOM 2526 C CA . ASP A 1 312 ? -28.031 29 12.414 1 98.38 312 ASP A CA 1
ATOM 2527 C C . ASP A 1 312 ? -27.5 28.672 13.812 1 98.38 312 ASP A C 1
ATOM 2529 O O . ASP A 1 312 ? -27.828 27.625 14.367 1 98.38 312 ASP A O 1
ATOM 2533 N N . LYS A 1 313 ? -26.734 29.547 14.367 1 98 313 LYS A N 1
ATOM 2534 C CA . LYS A 1 313 ? -26.062 29.281 15.633 1 98 313 LYS A CA 1
ATOM 2535 C C . LYS A 1 313 ? -27.078 29.203 16.781 1 98 313 LYS A C 1
ATOM 2537 O O . LYS A 1 313 ? -26.922 28.375 17.672 1 98 313 LYS A O 1
ATOM 2542 N N . ASP A 1 314 ? -28.125 29.984 16.75 1 97.12 314 ASP A N 1
ATOM 2543 C CA . ASP A 1 314 ? -29.062 30.078 17.859 1 97.12 314 ASP A CA 1
ATOM 2544 C C . ASP A 1 314 ? -30.141 28.984 17.766 1 97.12 314 ASP A C 1
ATOM 2546 O O . ASP A 1 314 ? -30.516 28.391 18.781 1 97.12 314 ASP A O 1
ATOM 2550 N N . THR A 1 315 ? -30.531 28.656 16.516 1 97.25 315 THR A N 1
ATOM 2551 C CA . THR A 1 315 ? -31.703 27.781 16.375 1 97.25 315 THR A CA 1
ATOM 2552 C C . THR A 1 315 ? -31.281 26.391 15.891 1 97.25 315 THR A C 1
ATOM 2554 O O . THR A 1 315 ? -32.062 25.453 15.961 1 97.25 315 THR A O 1
ATOM 2557 N N . SER A 1 316 ? -30.156 26.297 15.32 1 97.06 316 SER A N 1
ATOM 2558 C CA . SER A 1 316 ? -29.625 25.078 14.727 1 97.06 316 SER A CA 1
ATOM 2559 C C . SER A 1 316 ? -30.359 24.734 13.438 1 97.06 316 SER A C 1
ATOM 2561 O O . SER A 1 316 ? -30.25 23.609 12.93 1 97.06 316 SER A O 1
ATOM 2563 N N . GLU A 1 317 ? -31.109 25.656 12.945 1 97.44 317 GLU A N 1
ATOM 2564 C CA . GLU A 1 317 ? -31.797 25.406 11.68 1 97.44 317 GLU A CA 1
ATOM 2565 C C . GLU A 1 317 ? -30.812 25.422 10.508 1 97.44 317 GLU A C 1
ATOM 2567 O O . GLU A 1 317 ? -30.047 26.359 10.352 1 97.44 317 GLU A O 1
ATOM 2572 N N . ILE A 1 318 ? -30.922 24.375 9.703 1 98.5 318 ILE A N 1
ATOM 2573 C CA . ILE A 1 318 ? -30.016 24.25 8.57 1 98.5 318 ILE A CA 1
ATOM 2574 C C . ILE A 1 318 ? -30.375 25.297 7.512 1 98.5 318 ILE A C 1
ATOM 2576 O O . ILE A 1 318 ? -31.547 25.531 7.227 1 98.5 318 ILE A O 1
ATOM 2580 N N . LYS A 1 319 ? -29.359 25.891 7.008 1 98.31 319 LYS A N 1
ATOM 2581 C CA . LYS A 1 319 ? -29.531 26.797 5.875 1 98.31 319 LYS A CA 1
ATOM 2582 C C . LYS A 1 319 ? -29.25 26.094 4.559 1 98.31 319 LYS A C 1
ATOM 2584 O O . LYS A 1 319 ? -30.031 26.172 3.617 1 98.31 319 LYS A O 1
ATOM 2589 N N . TRP A 1 320 ? -28.156 25.375 4.414 1 98.62 320 TRP A N 1
ATOM 2590 C CA . TRP A 1 320 ? -27.844 24.594 3.232 1 98.62 320 TRP A CA 1
ATOM 2591 C C . TRP A 1 320 ? -26.859 23.469 3.57 1 98.62 320 TRP A C 1
ATOM 2593 O O . TRP A 1 320 ? -26.234 23.484 4.633 1 98.62 320 TRP A O 1
ATOM 2603 N N . ILE A 1 321 ? -26.828 22.484 2.711 1 98.69 321 ILE A N 1
ATOM 2604 C CA . ILE A 1 321 ? -25.891 21.359 2.75 1 98.69 321 ILE A CA 1
ATOM 2605 C C . ILE A 1 321 ? -25.156 21.266 1.419 1 98.69 321 ILE A C 1
ATOM 2607 O O . ILE A 1 321 ? -25.781 21.172 0.359 1 98.69 321 ILE A O 1
ATOM 2611 N N . LEU A 1 322 ? -23.844 21.359 1.482 1 98.69 322 LEU A N 1
ATOM 2612 C CA . LEU A 1 322 ? -22.969 21.062 0.351 1 98.69 322 LEU A CA 1
ATOM 2613 C C . LEU A 1 322 ? -22.438 19.641 0.446 1 98.69 322 LEU A C 1
ATOM 2615 O O . LEU A 1 322 ? -21.578 19.359 1.291 1 98.69 322 LEU A O 1
ATOM 2619 N N . ALA A 1 323 ? -22.969 18.766 -0.393 1 97.81 323 ALA A N 1
ATOM 2620 C CA . ALA A 1 323 ? -22.578 17.359 -0.401 1 97.81 323 ALA A CA 1
ATOM 2621 C C . ALA A 1 323 ? -23.047 16.672 -1.682 1 97.81 323 ALA A C 1
ATOM 2623 O O . ALA A 1 323 ? -24.031 17.094 -2.305 1 97.81 323 ALA A O 1
ATOM 2624 N N . PRO A 1 324 ? -22.297 15.594 -2.09 1 96.06 324 PRO A N 1
ATOM 2625 C CA . PRO A 1 324 ? -22.875 14.766 -3.156 1 96.06 324 PRO A CA 1
ATOM 2626 C C . PRO A 1 324 ? -24.281 14.281 -2.834 1 96.06 324 PRO A C 1
ATOM 2628 O O . PRO A 1 324 ? -24.578 13.953 -1.683 1 96.06 324 PRO A O 1
ATOM 2631 N N . HIS A 1 325 ? -25.125 14.258 -3.916 1 96 325 HIS A N 1
ATOM 2632 C CA . HIS A 1 325 ? -26.516 13.859 -3.719 1 96 325 HIS A CA 1
ATOM 2633 C C . HIS A 1 325 ? -26.641 12.336 -3.65 1 96 325 HIS A C 1
ATOM 2635 O O . HIS A 1 325 ? -27.141 11.711 -4.59 1 96 325 HIS A O 1
ATOM 2641 N N . TYR A 1 326 ? -26.25 11.781 -2.578 1 93.44 326 TYR A N 1
ATOM 2642 C CA . TYR A 1 326 ? -26.266 10.336 -2.402 1 93.44 326 TYR A CA 1
ATOM 2643 C C . TYR A 1 326 ? -26.812 9.961 -1.034 1 93.44 326 TYR A C 1
ATOM 2645 O O . TYR A 1 326 ? -26.312 10.422 -0.005 1 93.44 326 TYR A O 1
ATOM 2653 N N . GLY A 1 327 ? -27.844 9.234 -0.997 1 92.69 327 GLY A N 1
ATOM 2654 C CA . GLY A 1 327 ? -28.312 8.562 0.2 1 92.69 327 GLY A CA 1
ATOM 2655 C C . GLY A 1 327 ? -28.953 9.5 1.209 1 92.69 327 GLY A C 1
ATOM 2656 O O . GLY A 1 327 ? -28.984 9.203 2.404 1 92.69 327 GLY A O 1
ATOM 2657 N N . TRP A 1 328 ? -29.375 10.609 0.844 1 95.62 328 TRP A N 1
ATOM 2658 C CA . TRP A 1 328 ? -29.969 11.555 1.78 1 95.62 328 TRP A CA 1
ATOM 2659 C C . TRP A 1 328 ? -31.438 11.211 2.039 1 95.62 328 TRP A C 1
ATOM 2661 O O . TRP A 1 328 ? -32.156 10.797 1.128 1 95.62 328 TRP A O 1
ATOM 2671 N N . ASN A 1 329 ? -31.859 11.375 3.248 1 94.69 329 ASN A N 1
ATOM 2672 C CA . ASN A 1 329 ? -33.281 11.188 3.539 1 94.69 329 ASN A CA 1
ATOM 2673 C C . ASN A 1 329 ? -34.125 12.352 3.02 1 94.69 329 ASN A C 1
ATOM 2675 O O . ASN A 1 329 ? -33.594 13.398 2.676 1 94.69 329 ASN A O 1
ATOM 2679 N N . ASP A 1 330 ? -35.375 12.234 3.049 1 94.81 330 ASP A N 1
ATOM 2680 C CA . ASP A 1 330 ? -36.281 13.188 2.418 1 94.81 330 ASP A CA 1
ATOM 2681 C C . ASP A 1 330 ? -36.312 14.516 3.172 1 94.81 330 ASP A C 1
ATOM 2683 O O . ASP A 1 330 ? -36.438 15.578 2.564 1 94.81 330 ASP A O 1
ATOM 2687 N N . GLU A 1 331 ? -36.156 14.484 4.418 1 95.5 331 GLU A N 1
ATOM 2688 C CA . GLU A 1 331 ? -36.25 15.68 5.25 1 95.5 331 GLU A CA 1
ATOM 2689 C C . GLU A 1 331 ? -35.094 16.641 4.969 1 95.5 331 GLU A C 1
ATOM 2691 O O . GLU A 1 331 ? -35.25 17.859 5.059 1 95.5 331 GLU A O 1
ATOM 2696 N N . LEU A 1 332 ? -33.969 16.078 4.641 1 97.44 332 LEU A N 1
ATOM 2697 C CA . LEU A 1 332 ? -32.781 16.906 4.508 1 97.44 332 LEU A CA 1
ATOM 2698 C C . LEU A 1 332 ? -32.531 17.266 3.047 1 97.44 332 LEU A C 1
ATOM 2700 O O . LEU A 1 332 ? -31.75 18.172 2.752 1 97.44 332 LEU A O 1
ATOM 2704 N N . LYS A 1 333 ? -33.156 16.688 2.105 1 97.12 333 LYS A N 1
ATOM 2705 C CA . LYS A 1 333 ? -32.938 16.891 0.676 1 97.12 333 LYS A CA 1
ATOM 2706 C C . LYS A 1 333 ? -33.188 18.328 0.277 1 97.12 333 LYS A C 1
ATOM 2708 O O . LYS A 1 333 ? -32.531 18.859 -0.626 1 97.12 333 LYS A O 1
ATOM 2713 N N . LYS A 1 334 ? -34.094 18.922 0.953 1 96.5 334 LYS A N 1
ATOM 2714 C CA . LYS A 1 334 ? -34.5 20.281 0.595 1 96.5 334 LYS A CA 1
ATOM 2715 C C . LYS A 1 334 ? -33.344 21.266 0.856 1 96.5 334 LYS A C 1
ATOM 2717 O O . LYS A 1 334 ? -33.344 22.375 0.334 1 96.5 334 LYS A O 1
ATOM 2722 N N . TYR A 1 335 ? -32.406 20.891 1.648 1 98.38 335 TYR A N 1
ATOM 2723 C CA . TYR A 1 335 ? -31.328 21.781 2.012 1 98.38 335 TYR A CA 1
ATOM 2724 C C . TYR A 1 335 ? -30.109 21.562 1.12 1 98.38 335 TYR A C 1
ATOM 2726 O O . TYR A 1 335 ? -29.125 22.297 1.207 1 98.38 335 TYR A O 1
ATOM 2734 N N . LEU A 1 336 ? -30.156 20.547 0.256 1 98.62 336 LEU A N 1
ATOM 2735 C CA . LEU A 1 336 ? -29.031 20.234 -0.612 1 98.62 336 LEU A CA 1
ATOM 2736 C C . LEU A 1 336 ? -28.859 21.297 -1.7 1 98.62 336 LEU A C 1
ATOM 2738 O O . LEU A 1 336 ? -29.828 21.641 -2.385 1 98.62 336 LEU A O 1
ATOM 2742 N N . LEU A 1 337 ? -27.672 21.75 -1.796 1 98.69 337 LEU A N 1
ATOM 2743 C CA . LEU A 1 337 ? -27.359 22.688 -2.877 1 98.69 337 LEU A CA 1
ATOM 2744 C C . LEU A 1 337 ? -27.312 21.953 -4.219 1 98.69 337 LEU A C 1
ATOM 2746 O O . LEU A 1 337 ? -26.812 20.844 -4.305 1 98.69 337 LEU A O 1
ATOM 2750 N N . LYS A 1 338 ? -27.812 22.625 -5.25 1 98.38 338 LYS A N 1
ATOM 2751 C CA . LYS A 1 338 ? -27.797 22.094 -6.609 1 98.38 338 LYS A CA 1
ATOM 2752 C C . LYS A 1 338 ? -26.625 22.672 -7.398 1 98.38 338 LYS A C 1
ATOM 2754 O O . LYS A 1 338 ? -26.469 23.891 -7.5 1 98.38 338 LYS A O 1
ATOM 2759 N N . PRO A 1 339 ? -25.812 21.812 -7.898 1 98.25 339 PRO A N 1
ATOM 2760 C CA . PRO A 1 339 ? -24.703 22.312 -8.695 1 98.25 339 PRO A CA 1
ATOM 2761 C C . PRO A 1 339 ? -25.156 23 -9.984 1 98.25 339 PRO A C 1
ATOM 2763 O O . PRO A 1 339 ? -26.109 22.547 -10.617 1 98.25 339 PRO A O 1
ATOM 2766 N N . ILE A 1 340 ? -24.484 24.062 -10.273 1 97.31 340 ILE A N 1
ATOM 2767 C CA . ILE A 1 340 ? -24.703 24.719 -11.555 1 97.31 340 ILE A CA 1
ATOM 2768 C C . ILE A 1 340 ? -23.359 24.938 -12.258 1 97.31 340 ILE A C 1
ATOM 2770 O O . ILE A 1 340 ? -22.297 24.875 -11.617 1 97.31 340 ILE A O 1
ATOM 2774 N N . GLY A 1 341 ? -23.406 25.125 -13.531 1 91.69 341 GLY A N 1
ATOM 2775 C CA . GLY A 1 341 ? -22.188 25.281 -14.312 1 91.69 341 GLY A CA 1
ATOM 2776 C C . GLY A 1 341 ? -21.703 23.984 -14.938 1 91.69 341 GLY A C 1
ATOM 2777 O O . GLY A 1 341 ? -22.156 22.906 -14.57 1 91.69 341 GLY A O 1
ATOM 2778 N N . ASN A 1 342 ? -20.75 23.984 -15.891 1 90 342 ASN A N 1
ATOM 2779 C CA . ASN A 1 342 ? -20.344 22.844 -16.688 1 90 342 ASN A CA 1
ATOM 2780 C C . ASN A 1 342 ? -19.156 22.125 -16.062 1 90 342 ASN A C 1
ATOM 2782 O O . ASN A 1 342 ? -18.891 20.953 -16.375 1 90 342 ASN A O 1
ATOM 2786 N N . ASP A 1 343 ? -18.469 22.75 -15.172 1 91.5 343 ASP A N 1
ATOM 2787 C CA . ASP A 1 343 ? -17.219 22.172 -14.68 1 91.5 343 ASP A CA 1
ATOM 2788 C C . ASP A 1 343 ? -17.312 21.875 -13.18 1 91.5 343 ASP A C 1
ATOM 2790 O O . ASP A 1 343 ? -16.281 21.859 -12.492 1 91.5 343 ASP A O 1
ATOM 2794 N N . PHE A 1 344 ? -18.484 21.562 -12.742 1 97.25 344 PHE A N 1
ATOM 2795 C CA . PHE A 1 344 ? -18.656 21.344 -11.312 1 97.25 344 PHE A CA 1
ATOM 2796 C C . PHE A 1 344 ? -18.25 19.938 -10.922 1 97.25 344 PHE A C 1
ATOM 2798 O O . PHE A 1 344 ? -18.578 18.969 -11.609 1 97.25 344 PHE A O 1
ATOM 2805 N N . GLU A 1 345 ? -17.469 19.781 -9.836 1 96.94 345 GLU A N 1
ATOM 2806 C CA . GLU A 1 345 ? -17.156 18.5 -9.203 1 96.94 345 GLU A CA 1
ATOM 2807 C C . GLU A 1 345 ? -17.375 18.562 -7.691 1 96.94 345 GLU A C 1
ATOM 2809 O O . GLU A 1 345 ? -17 19.547 -7.039 1 96.94 345 GLU A O 1
ATOM 2814 N N . TRP A 1 346 ? -18.016 17.578 -7.172 1 97.31 346 TRP A N 1
ATOM 2815 C CA . TRP A 1 346 ? -18.203 17.484 -5.73 1 97.31 346 TRP A CA 1
ATOM 2816 C C . TRP A 1 346 ? -16.875 17.25 -5.012 1 97.31 346 TRP A C 1
ATOM 2818 O O . TRP A 1 346 ? -15.922 16.75 -5.605 1 97.31 346 TRP A O 1
ATOM 2828 N N . SER A 1 347 ? -16.812 17.672 -3.812 1 97.25 347 SER A N 1
ATOM 2829 C CA . SER A 1 347 ? -15.703 17.328 -2.938 1 97.25 347 SER A CA 1
ATOM 2830 C C . SER A 1 347 ? -15.992 16.062 -2.133 1 97.25 347 SER A C 1
ATOM 2832 O O . SER A 1 347 ? -17.141 15.758 -1.851 1 97.25 347 SER A O 1
ATOM 2834 N N . TYR A 1 348 ? -14.969 15.406 -1.785 1 96.38 348 TYR A N 1
ATOM 2835 C CA . TYR A 1 348 ? -15.062 14.195 -0.978 1 96.38 348 TYR A CA 1
ATOM 2836 C C . TYR A 1 348 ? -14.062 14.227 0.172 1 96.38 348 TYR A C 1
ATOM 2838 O O . TYR A 1 348 ? -12.875 14.508 -0.034 1 96.38 348 TYR A O 1
ATOM 2846 N N . ALA A 1 349 ? -14.562 13.961 1.429 1 95 349 ALA A N 1
ATOM 2847 C CA . ALA A 1 349 ? -13.766 13.875 2.648 1 95 349 ALA A CA 1
ATOM 2848 C C . ALA A 1 349 ? -13.023 15.18 2.916 1 95 349 ALA A C 1
ATOM 2850 O O . ALA A 1 349 ? -11.883 15.172 3.381 1 95 349 ALA A O 1
ATOM 2851 N N . GLN A 1 350 ? -13.617 16.219 2.65 1 97 350 GLN A N 1
ATOM 2852 C CA . GLN A 1 350 ? -13 17.531 2.652 1 97 350 GLN A CA 1
ATOM 2853 C C . GLN A 1 350 ? -12.641 17.969 4.07 1 97 350 GLN A C 1
ATOM 2855 O O . GLN A 1 350 ? -13.148 17.406 5.043 1 97 350 GLN A O 1
ATOM 2860 N N . HIS A 1 351 ? -11.766 18.984 4.059 1 97.06 351 HIS A N 1
ATOM 2861 C CA . HIS A 1 351 ? -11.352 19.625 5.301 1 97.06 351 HIS A CA 1
ATOM 2862 C C . HIS A 1 351 ? -11.383 21.141 5.164 1 97.06 351 HIS A C 1
ATOM 2864 O O . HIS A 1 351 ? -11.352 21.672 4.051 1 97.06 351 HIS A O 1
ATOM 2870 N N . THR A 1 352 ? -11.453 21.844 6.238 1 94.75 352 THR A N 1
ATOM 2871 C CA . THR A 1 352 ? -11.07 23.203 6.566 1 94.75 352 THR A CA 1
ATOM 2872 C C . THR A 1 352 ? -11.828 24.203 5.699 1 94.75 352 THR A C 1
ATOM 2874 O O . THR A 1 352 ? -11.219 24.938 4.914 1 94.75 352 THR A O 1
ATOM 2877 N N . PRO A 1 353 ? -13.07 24.344 5.875 1 96.81 353 PRO A N 1
ATOM 2878 C CA . PRO A 1 353 ? -13.773 25.438 5.195 1 96.81 353 PRO A CA 1
ATOM 2879 C C . PRO A 1 353 ? -13.258 26.812 5.613 1 96.81 353 PRO A C 1
ATOM 2881 O O . PRO A 1 353 ? -12.891 27.016 6.777 1 96.81 353 PRO A O 1
ATOM 2884 N N . SER A 1 354 ? -13.195 27.688 4.688 1 95.12 354 SER A N 1
ATOM 2885 C CA . SER A 1 354 ? -12.852 29.094 4.848 1 95.12 354 SER A CA 1
ATOM 2886 C C . SER A 1 354 ? -13.742 29.984 3.982 1 95.12 354 SER A C 1
ATOM 2888 O O . SER A 1 354 ? -14.273 29.531 2.963 1 95.12 354 SER A O 1
ATOM 2890 N N . LEU A 1 355 ? -13.914 31.203 4.426 1 96 355 LEU A N 1
ATOM 2891 C CA . LEU A 1 355 ? -14.719 32.125 3.648 1 96 355 LEU A CA 1
ATOM 2892 C C . LEU A 1 355 ? -13.852 33.219 3.045 1 96 355 LEU A C 1
ATOM 2894 O O . LEU A 1 355 ? -12.961 33.781 3.715 1 96 355 LEU A O 1
ATOM 2898 N N . THR A 1 356 ? -14.133 33.531 1.804 1 95.81 356 THR A N 1
ATOM 2899 C CA . THR A 1 356 ? -13.5 34.688 1.189 1 95.81 356 THR A CA 1
ATOM 2900 C C . THR A 1 356 ? -14.188 35.969 1.648 1 95.81 356 THR A C 1
ATOM 2902 O O . THR A 1 356 ? -15.234 35.938 2.297 1 95.81 356 THR A O 1
ATOM 2905 N N . LYS A 1 357 ? -13.594 37.094 1.228 1 91.44 357 LYS A N 1
ATOM 2906 C CA . LYS A 1 357 ? -14.164 38.375 1.579 1 91.44 357 LYS A CA 1
ATOM 2907 C C . LYS A 1 357 ? -15.539 38.562 0.929 1 91.44 357 LYS A C 1
ATOM 2909 O O . LYS A 1 357 ? -16.406 39.25 1.48 1 91.44 357 LYS A O 1
ATOM 2914 N N . ASP A 1 358 ? -15.711 37.969 -0.168 1 91.5 358 ASP A N 1
ATOM 2915 C CA . ASP A 1 358 ? -16.969 38.094 -0.895 1 91.5 358 ASP A CA 1
ATOM 2916 C C . ASP A 1 358 ? -17.984 37.062 -0.408 1 91.5 358 ASP A C 1
ATOM 2918 O O . ASP A 1 358 ? -19.094 36.969 -0.938 1 91.5 358 ASP A O 1
ATOM 2922 N N . GLY A 1 359 ? -17.578 36.25 0.515 1 93.69 359 GLY A N 1
ATOM 2923 C CA . GLY A 1 359 ? -18.516 35.312 1.125 1 93.69 359 GLY A CA 1
ATOM 2924 C C . GLY A 1 359 ? -18.516 33.938 0.47 1 93.69 359 GLY A C 1
ATOM 2925 O O . GLY A 1 359 ? -19.312 33.062 0.829 1 93.69 359 GLY A O 1
ATOM 2926 N N . ASN A 1 360 ? -17.625 33.719 -0.502 1 97.19 360 ASN A N 1
ATOM 2927 C CA . ASN A 1 360 ? -17.516 32.406 -1.09 1 97.19 360 ASN A CA 1
ATOM 2928 C C . ASN A 1 360 ? -16.906 31.406 -0.112 1 97.19 360 ASN A C 1
ATOM 2930 O O . ASN A 1 360 ? -16.094 31.781 0.74 1 97.19 360 ASN A O 1
ATOM 2934 N N . LEU A 1 361 ? -17.281 30.156 -0.307 1 98.06 361 LEU A N 1
ATOM 2935 C CA . LEU A 1 361 ? -16.75 29.078 0.512 1 98.06 361 LEU A CA 1
ATOM 2936 C C . LEU A 1 361 ? -15.539 28.438 -0.163 1 98.06 361 LEU A C 1
ATOM 2938 O O . LEU A 1 361 ? -15.609 28.062 -1.336 1 98.06 361 LEU A O 1
ATOM 2942 N N . VAL A 1 362 ? -14.414 28.344 0.506 1 98.38 362 VAL A N 1
ATOM 2943 C CA . VAL A 1 362 ? -13.234 27.625 0.035 1 98.38 362 VAL A CA 1
ATOM 2944 C C . VAL A 1 362 ? -12.953 26.438 0.954 1 98.38 362 VAL A C 1
ATOM 2946 O O . VAL A 1 362 ? -12.945 26.594 2.178 1 98.38 362 VAL A O 1
ATOM 2949 N N . ILE A 1 363 ? -12.75 25.25 0.366 1 98.56 363 ILE A N 1
ATOM 2950 C CA . ILE A 1 363 ? -12.492 24.062 1.177 1 98.56 363 ILE A CA 1
ATOM 2951 C C . ILE A 1 363 ? -11.312 23.297 0.593 1 98.56 363 ILE A C 1
ATOM 2953 O O . ILE A 1 363 ? -10.914 23.531 -0.552 1 98.56 363 ILE A O 1
ATOM 2957 N N . PHE A 1 364 ? -10.695 22.5 1.388 1 98.69 364 PHE A N 1
ATOM 2958 C CA . PHE A 1 364 ? -9.719 21.516 0.938 1 98.69 364 PHE A CA 1
ATOM 2959 C C . PHE A 1 364 ? -10.391 20.203 0.611 1 98.69 364 PHE A C 1
ATOM 2961 O O . PHE A 1 364 ? -10.844 19.484 1.511 1 98.69 364 PHE A O 1
ATOM 2968 N N . ASP A 1 365 ? -10.469 19.906 -0.643 1 98.62 365 ASP A N 1
ATOM 2969 C CA . ASP A 1 365 ? -11.047 18.672 -1.138 1 98.62 365 ASP A CA 1
ATOM 2970 C C . ASP A 1 365 ? -10 17.547 -1.17 1 98.62 365 ASP A C 1
ATOM 2972 O O . ASP A 1 365 ? -9.141 17.516 -2.053 1 98.62 365 ASP A O 1
ATOM 2976 N N . ASN A 1 366 ? -10.117 16.625 -0.222 1 97.25 366 ASN A N 1
ATOM 2977 C CA . ASN A 1 366 ? -9.172 15.516 -0.2 1 97.25 366 ASN A CA 1
ATOM 2978 C C . ASN A 1 366 ? -9.367 14.586 -1.398 1 97.25 366 ASN A C 1
ATOM 2980 O O . ASN A 1 366 ? -8.398 14.031 -1.922 1 97.25 366 ASN A O 1
ATOM 2984 N N . GLY A 1 367 ? -10.594 14.43 -1.807 1 96.62 367 GLY A N 1
ATOM 2985 C CA . GLY A 1 367 ? -10.891 13.664 -3.008 1 96.62 367 GLY A CA 1
ATOM 2986 C C . GLY A 1 367 ? -10.891 12.164 -2.775 1 96.62 367 GLY A C 1
ATOM 2987 O O . GLY A 1 367 ? -10.672 11.391 -3.705 1 96.62 367 GLY A O 1
ATOM 2988 N N .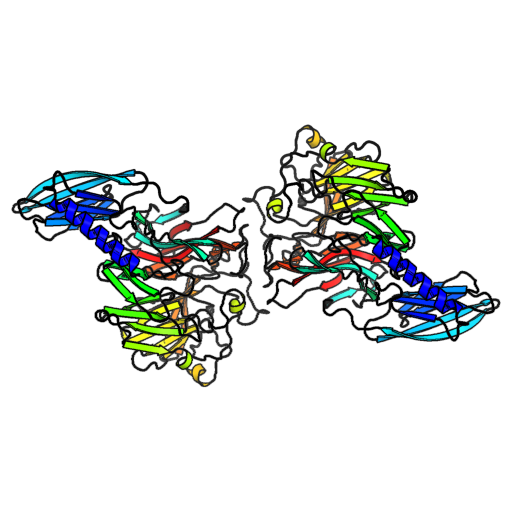 ASN A 1 368 ? -11.164 11.695 -1.521 1 93.94 368 ASN A N 1
ATOM 2989 C CA . ASN A 1 368 ? -11.102 10.266 -1.237 1 93.94 368 ASN A CA 1
ATOM 2990 C C . ASN A 1 368 ? -12.07 9.477 -2.111 1 93.94 368 ASN A C 1
ATOM 2992 O O . ASN A 1 368 ? -13.281 9.711 -2.074 1 93.94 368 ASN A O 1
ATOM 2996 N N . PHE A 1 369 ? -11.562 8.578 -2.967 1 93.19 369 PHE A N 1
ATOM 2997 C CA . PHE A 1 369 ? -12.266 7.633 -3.824 1 93.19 369 PHE A CA 1
ATOM 2998 C C . PHE A 1 369 ? -13.227 8.359 -4.754 1 93.19 369 PHE A C 1
ATOM 3000 O O . PHE A 1 369 ? -13.688 7.789 -5.746 1 93.19 369 PHE A O 1
ATOM 3007 N N . ARG A 1 370 ? -13.688 9.562 -4.379 1 94.81 370 ARG A N 1
ATOM 3008 C CA . ARG A 1 370 ? -14.625 10.375 -5.141 1 94.81 370 ARG A CA 1
ATOM 3009 C C . ARG A 1 370 ? -15.898 9.602 -5.453 1 94.81 370 ARG A C 1
ATOM 3011 O O . ARG A 1 370 ? -16.453 9.727 -6.547 1 94.81 370 ARG A O 1
ATOM 3018 N N . SER A 1 371 ? -16.25 8.742 -4.543 1 91.12 371 SER A N 1
ATOM 3019 C CA . SER A 1 371 ? -17.438 7.914 -4.688 1 91.12 371 SER A CA 1
ATOM 3020 C C . SER A 1 371 ? -17.844 7.281 -3.361 1 91.12 371 SER A C 1
ATOM 3022 O O . SER A 1 371 ? -17.016 7.148 -2.457 1 91.12 371 SER A O 1
ATOM 3024 N N . TYR A 1 372 ? -19.109 7.02 -3.26 1 89.62 372 TYR A N 1
ATOM 3025 C CA . TYR A 1 372 ? -19.609 6.219 -2.148 1 89.62 372 TYR A CA 1
ATOM 3026 C C . TYR A 1 372 ? -19.578 4.734 -2.492 1 89.62 372 TYR A C 1
ATOM 3028 O O . TYR A 1 372 ? -19.734 3.885 -1.612 1 89.62 372 TYR A O 1
ATOM 3036 N N . GLU A 1 373 ? -19.328 4.383 -3.758 1 86.88 373 GLU A N 1
ATOM 3037 C CA . GLU A 1 373 ? -19.297 3.012 -4.262 1 86.88 373 GLU A CA 1
ATOM 3038 C C . GLU A 1 373 ? -17.906 2.627 -4.738 1 86.88 373 GLU A C 1
ATOM 3040 O O . GLU A 1 373 ? -17.266 3.373 -5.484 1 86.88 373 GLU A O 1
ATOM 3045 N N . LEU A 1 374 ? -17.531 1.513 -4.367 1 82.81 374 LEU A N 1
ATOM 3046 C CA . LEU A 1 374 ? -16.188 1.059 -4.703 1 82.81 374 LEU A CA 1
ATOM 3047 C C . LEU A 1 374 ? -16.016 0.903 -6.211 1 82.81 374 LEU A C 1
ATOM 3049 O O . LEU A 1 374 ? -14.969 1.224 -6.766 1 82.81 374 LEU A O 1
ATOM 3053 N N . GLU A 1 375 ? -17.047 0.372 -6.898 1 85.75 375 GLU A N 1
ATOM 3054 C CA . GLU A 1 375 ? -16.969 0.086 -8.328 1 85.75 375 GLU A CA 1
ATOM 3055 C C . GLU A 1 375 ? -16.703 1.356 -9.133 1 85.75 375 GLU A C 1
ATOM 3057 O O . GLU A 1 375 ? -16.188 1.295 -10.25 1 85.75 375 GLU A O 1
ATOM 3062 N N . LYS A 1 376 ? -17.016 2.568 -8.539 1 91.19 376 LYS A N 1
ATOM 3063 C CA . LYS A 1 376 ? -16.859 3.85 -9.219 1 91.19 376 LYS A CA 1
ATOM 3064 C C . LYS A 1 376 ? -15.727 4.668 -8.617 1 91.19 376 LYS A C 1
ATOM 3066 O O . LYS A 1 376 ? -15.547 5.84 -8.953 1 91.19 376 LYS A O 1
ATOM 3071 N N . ALA A 1 377 ? -14.984 4.035 -7.773 1 91.62 377 ALA A N 1
ATOM 3072 C CA . ALA A 1 377 ? -13.969 4.746 -7.008 1 91.62 377 ALA A CA 1
ATOM 3073 C C . ALA A 1 377 ? -12.812 5.188 -7.902 1 91.62 377 ALA A C 1
ATOM 3075 O O . ALA A 1 377 ? -12.406 4.453 -8.805 1 91.62 377 ALA A O 1
ATOM 3076 N N . VAL A 1 378 ? -12.398 6.363 -7.727 1 94.94 378 VAL A N 1
ATOM 3077 C CA . VAL A 1 378 ? -11.133 6.812 -8.297 1 94.94 378 VAL A CA 1
ATOM 3078 C C . VAL A 1 378 ? -9.984 6.457 -7.355 1 94.94 378 VAL A C 1
ATOM 3080 O O . VAL A 1 378 ? -9.953 6.906 -6.207 1 94.94 378 VAL A O 1
ATOM 3083 N N . LEU A 1 379 ? -9.062 5.664 -7.867 1 93.94 379 LEU A N 1
ATOM 3084 C CA . LEU A 1 379 ? -7.977 5.172 -7.031 1 93.94 379 LEU A CA 1
ATOM 3085 C C . LEU A 1 379 ? -6.895 6.238 -6.859 1 93.94 379 LEU A C 1
ATOM 3087 O O . LEU A 1 379 ? -6.816 7.18 -7.652 1 93.94 379 LEU A O 1
ATOM 3091 N N . ALA A 1 380 ? -6.078 6.078 -5.863 1 95.06 380 ALA A N 1
ATOM 3092 C CA . ALA A 1 380 ? -5.117 7.09 -5.426 1 95.06 380 ALA A CA 1
ATOM 3093 C C . ALA A 1 380 ? -4.227 7.535 -6.586 1 95.06 380 ALA A C 1
ATOM 3095 O O . ALA A 1 380 ? -3.975 8.727 -6.754 1 95.06 380 ALA A O 1
ATOM 3096 N N . HIS A 1 381 ? -3.785 6.574 -7.387 1 94.62 381 HIS A N 1
ATOM 3097 C CA . HIS A 1 381 ? -2.812 6.898 -8.422 1 94.62 381 HIS A CA 1
ATOM 3098 C C . HIS A 1 381 ? -3.455 7.699 -9.555 1 94.62 381 HIS A C 1
ATOM 3100 O O . HIS A 1 381 ? -2.756 8.328 -10.352 1 94.62 381 HIS A O 1
ATOM 3106 N N . ASN A 1 382 ? -4.77 7.707 -9.633 1 95.69 382 ASN A N 1
ATOM 3107 C CA . ASN A 1 382 ? -5.5 8.492 -10.617 1 95.69 382 ASN A CA 1
ATOM 3108 C C . ASN A 1 382 ? -6.234 9.664 -9.969 1 95.69 382 ASN A C 1
ATOM 3110 O O . ASN A 1 382 ? -7.07 10.312 -10.602 1 95.69 382 ASN A O 1
ATOM 3114 N N . ASN A 1 383 ? -6.012 9.93 -8.75 1 97 383 ASN A N 1
ATOM 3115 C CA . ASN A 1 383 ? -6.758 10.898 -7.953 1 97 383 ASN A CA 1
ATOM 3116 C C . ASN A 1 383 ? -5.934 12.148 -7.68 1 97 383 ASN A C 1
ATOM 3118 O O . ASN A 1 383 ? -4.781 12.242 -8.102 1 97 383 ASN A O 1
ATOM 3122 N N . TYR A 1 384 ? -6.562 13.148 -7.105 1 98.19 384 TYR A N 1
ATOM 3123 C CA . TYR A 1 384 ? -5.926 14.406 -6.746 1 98.19 384 TYR A CA 1
ATOM 3124 C C . TYR A 1 384 ? -6.602 15.031 -5.527 1 98.19 384 TYR A C 1
ATOM 3126 O O . TYR A 1 384 ? -7.738 14.688 -5.199 1 98.19 384 TYR A O 1
ATOM 3134 N N . SER A 1 385 ? -5.945 15.812 -4.789 1 98.62 385 SER A N 1
ATOM 3135 C CA . SER A 1 385 ? -6.496 16.734 -3.807 1 98.62 385 SER A CA 1
ATOM 3136 C C . SER A 1 385 ? -6.402 18.188 -4.297 1 98.62 385 SER A C 1
ATOM 3138 O O . SER A 1 385 ? -5.543 18.516 -5.113 1 98.62 385 SER A O 1
ATOM 3140 N N . ARG A 1 386 ? -7.293 18.984 -3.762 1 98.69 386 ARG A N 1
ATOM 3141 C CA . ARG A 1 386 ? -7.344 20.359 -4.254 1 98.69 386 ARG A CA 1
ATOM 3142 C C . ARG A 1 386 ? -7.973 21.281 -3.225 1 98.69 386 ARG A C 1
ATOM 3144 O O . ARG A 1 386 ? -8.703 20.828 -2.34 1 98.69 386 ARG A O 1
ATOM 3151 N N . ALA A 1 387 ? -7.574 22.531 -3.303 1 98.62 387 ALA A N 1
ATOM 3152 C CA . ALA A 1 387 ? -8.43 23.594 -2.785 1 98.62 387 ALA A CA 1
ATOM 3153 C C . ALA A 1 387 ? -9.445 24.047 -3.832 1 98.62 387 ALA A C 1
ATOM 3155 O O . ALA A 1 387 ? -9.109 24.203 -5.008 1 98.62 387 ALA A O 1
ATOM 3156 N N . VAL A 1 388 ? -10.664 24.234 -3.408 1 98.56 388 VAL A N 1
ATOM 3157 C CA . VAL A 1 388 ? -11.711 24.594 -4.359 1 98.56 388 VAL A CA 1
ATOM 3158 C C . VAL A 1 388 ? -12.617 25.656 -3.754 1 98.56 388 VAL A C 1
ATOM 3160 O O . VAL A 1 388 ? -12.883 25.641 -2.549 1 98.56 388 VAL A O 1
ATOM 3163 N N . GLU A 1 389 ? -13.039 26.562 -4.594 1 97.94 389 GLU A N 1
ATOM 3164 C CA . GLU A 1 389 ? -13.914 27.656 -4.195 1 97.94 389 GLU A CA 1
ATOM 3165 C C . GLU A 1 389 ? -15.305 27.5 -4.797 1 97.94 389 GLU A C 1
ATOM 3167 O O . GLU A 1 389 ? -15.445 27.281 -6.004 1 97.94 389 GLU A O 1
ATOM 3172 N N . TYR A 1 390 ? -16.297 27.672 -3.93 1 98.38 390 TYR A N 1
ATOM 3173 C CA . TYR A 1 390 ? -17.688 27.594 -4.328 1 98.38 390 TYR A CA 1
ATOM 3174 C C . TYR A 1 390 ? -18.406 28.922 -4.066 1 98.38 390 TYR A C 1
ATOM 3176 O O . TYR A 1 390 ? -18.266 29.5 -2.988 1 98.38 390 TYR A O 1
ATOM 3184 N N . GLU A 1 391 ? -19.125 29.375 -5.039 1 98.06 391 GLU A N 1
ATOM 3185 C CA . GLU A 1 391 ? -20.109 30.438 -4.863 1 98.06 391 GLU A CA 1
ATOM 3186 C C . GLU A 1 391 ? -21.484 29.844 -4.57 1 98.06 391 GLU A C 1
ATOM 3188 O O . GLU A 1 391 ? -22.031 29.094 -5.375 1 98.06 391 GLU A O 1
ATOM 3193 N N . ILE A 1 392 ? -22.016 30.203 -3.41 1 98.25 392 ILE A N 1
ATOM 3194 C CA . ILE A 1 392 ? -23.281 29.609 -2.986 1 98.25 392 ILE A CA 1
ATOM 3195 C C . ILE A 1 392 ? -24.391 30.672 -3.047 1 98.25 392 ILE A C 1
ATOM 3197 O O . ILE A 1 392 ? -24.234 31.766 -2.516 1 98.25 392 ILE A O 1
ATOM 3201 N N . ASP A 1 393 ? -25.469 30.375 -3.734 1 98.06 393 ASP A N 1
ATOM 3202 C CA . ASP A 1 393 ? -26.703 31.156 -3.734 1 98.06 393 ASP A CA 1
ATOM 3203 C C . ASP A 1 393 ? -27.734 30.547 -2.795 1 98.06 393 ASP A C 1
ATOM 3205 O O . ASP A 1 393 ? -28.438 29.609 -3.17 1 98.06 393 ASP A O 1
ATOM 3209 N N . GLU A 1 394 ? -27.875 31.078 -1.639 1 96.75 394 GLU A N 1
ATOM 3210 C CA . GLU A 1 394 ? -28.734 30.5 -0.609 1 96.75 394 GLU A CA 1
ATOM 3211 C C . GLU A 1 394 ? -30.203 30.672 -0.969 1 96.75 394 GLU A C 1
ATOM 3213 O O . GLU A 1 394 ? -31.031 29.859 -0.562 1 96.75 394 GLU A O 1
ATOM 3218 N N . GLU A 1 395 ? -30.484 31.656 -1.646 1 96.75 395 GLU A N 1
ATOM 3219 C CA . GLU A 1 395 ? -31.875 31.891 -2.039 1 96.75 395 GLU A CA 1
ATOM 3220 C C . GLU A 1 395 ? -32.344 30.844 -3.037 1 96.75 395 GLU A C 1
ATOM 3222 O O . GLU A 1 395 ? -33.438 30.281 -2.881 1 96.75 395 GLU A O 1
ATOM 3227 N N . ASN A 1 396 ? -31.547 30.625 -3.986 1 98 396 ASN A N 1
ATOM 3228 C CA . ASN A 1 396 ? -31.922 29.656 -5.023 1 98 396 ASN A CA 1
ATOM 3229 C C . ASN A 1 396 ? -31.375 28.266 -4.719 1 98 396 ASN A C 1
ATOM 3231 O O . ASN A 1 396 ? -31.625 27.328 -5.473 1 98 396 ASN A O 1
ATOM 3235 N N . MET A 1 397 ? -30.594 28.156 -3.701 1 98.44 397 MET A N 1
ATOM 3236 C CA . MET A 1 397 ? -30.031 26.891 -3.248 1 98.44 397 MET A CA 1
ATOM 3237 C C . MET A 1 397 ? -29.188 26.25 -4.344 1 98.44 397 MET A C 1
ATOM 3239 O O . MET A 1 397 ? -29.375 25.078 -4.66 1 98.44 397 MET A O 1
ATOM 3243 N N . THR A 1 398 ? -28.281 27.078 -4.902 1 98.62 398 THR A N 1
ATOM 3244 C CA . THR A 1 398 ? -27.375 26.578 -5.938 1 98.62 398 THR A CA 1
ATOM 3245 C C . THR A 1 398 ? -25.922 26.828 -5.547 1 98.62 398 THR A C 1
ATOM 3247 O O . THR A 1 398 ? -25.641 27.641 -4.668 1 98.62 398 THR A O 1
ATOM 3250 N N . VAL A 1 399 ? -25.062 26.031 -6.109 1 98.62 399 VAL A N 1
ATOM 3251 C CA . VAL A 1 399 ? -23.625 26.156 -5.859 1 98.62 399 VAL A CA 1
ATOM 3252 C C . VAL A 1 399 ? -22.875 26.109 -7.184 1 98.62 399 VAL A C 1
ATOM 3254 O O . VAL A 1 399 ? -23.172 25.297 -8.055 1 98.62 399 VAL A O 1
ATOM 3257 N N . ASN A 1 400 ? -21.984 27.078 -7.336 1 98.25 400 ASN A N 1
ATOM 3258 C CA . ASN A 1 400 ? -21.109 27.172 -8.508 1 98.25 400 ASN A CA 1
ATOM 3259 C C . ASN A 1 400 ? -19.641 27.078 -8.117 1 98.25 400 ASN A C 1
ATOM 3261 O O . ASN A 1 400 ? -19.203 27.703 -7.152 1 98.25 400 ASN A O 1
ATOM 3265 N N . GLN A 1 401 ? -18.906 26.156 -8.789 1 98.25 401 GLN A N 1
ATOM 3266 C CA . GLN A 1 401 ? -17.453 26.078 -8.602 1 98.25 401 GLN A CA 1
ATOM 3267 C C . GLN A 1 401 ? -16.75 27.188 -9.375 1 98.25 401 GLN A C 1
ATOM 3269 O O . GLN A 1 401 ? -16.891 27.281 -10.602 1 98.25 401 GLN A O 1
ATOM 3274 N N . VAL A 1 402 ? -15.844 28 -8.742 1 96.88 402 VAL A N 1
ATOM 3275 C CA . VAL A 1 402 ? -15.383 29.203 -9.445 1 96.88 402 VAL A CA 1
ATOM 3276 C C . VAL A 1 402 ? -13.859 29.234 -9.453 1 96.88 402 VAL A C 1
ATOM 3278 O O . VAL A 1 402 ? -13.25 30.016 -10.188 1 96.88 402 VAL A O 1
ATOM 3281 N N . TRP A 1 403 ? -13.234 28.438 -8.719 1 96.44 403 TRP A N 1
ATOM 3282 C CA . TRP A 1 403 ? -11.781 28.375 -8.664 1 96.44 403 TRP A CA 1
ATOM 3283 C C . TRP A 1 403 ? -11.312 27.047 -8.062 1 96.44 403 TRP A C 1
ATOM 3285 O O . TRP A 1 403 ? -12.031 26.438 -7.258 1 96.44 403 TRP A O 1
ATOM 3295 N N . GLN A 1 404 ? -10.164 26.609 -8.438 1 97.81 404 GLN A N 1
ATOM 3296 C CA . GLN A 1 404 ? -9.516 25.484 -7.773 1 97.81 404 GLN A CA 1
ATOM 3297 C C . GLN A 1 404 ? -8.008 25.5 -8.023 1 97.81 404 GLN A C 1
ATOM 3299 O O . GLN A 1 404 ? -7.531 26.156 -8.938 1 97.81 404 GLN A O 1
ATOM 3304 N N . TYR A 1 405 ? -7.316 24.828 -7.223 1 98.25 405 TYR A N 1
ATOM 3305 C CA . TYR A 1 405 ? -5.902 24.531 -7.402 1 98.25 405 TYR A CA 1
ATOM 3306 C C . TYR A 1 405 ? -5.559 23.172 -6.812 1 98.25 405 TYR A C 1
ATOM 3308 O O . TYR A 1 405 ? -5.984 22.844 -5.703 1 98.25 405 TYR A O 1
ATOM 3316 N N . GLY A 1 406 ? -4.797 22.375 -7.492 1 98.12 406 GLY A N 1
ATOM 3317 C CA . GLY A 1 406 ? -4.316 21.078 -7.023 1 98.12 406 GLY A CA 1
ATOM 3318 C C . GLY A 1 406 ? -4.633 19.938 -7.98 1 98.12 406 GLY A C 1
ATOM 3319 O O . GLY A 1 406 ? -3.908 18.953 -8.031 1 98.12 406 GLY A O 1
ATOM 3320 N N . LYS A 1 407 ? -5.746 20.094 -8.719 1 97.81 407 LYS A N 1
ATOM 3321 C CA . LYS A 1 407 ? -6.164 19.047 -9.656 1 97.81 407 LYS A CA 1
ATOM 3322 C C . LYS A 1 407 ? -5.086 18.797 -10.703 1 97.81 407 LYS A C 1
ATOM 3324 O O . LYS A 1 407 ? -4.789 17.641 -11.023 1 97.81 407 LYS A O 1
ATOM 3329 N N . GLU A 1 408 ? -4.52 19.828 -11.234 1 97.31 408 GLU A N 1
ATOM 3330 C CA . GLU A 1 408 ? -3.525 19.719 -12.297 1 97.31 408 GLU A CA 1
ATOM 3331 C C . GLU A 1 408 ? -2.24 19.062 -11.797 1 97.31 408 GLU A C 1
ATOM 3333 O O . GLU A 1 408 ? -1.402 18.641 -12.594 1 97.31 408 GLU A O 1
ATOM 3338 N N . ARG A 1 409 ? -2.055 19.016 -10.469 1 97.31 409 ARG A N 1
ATOM 3339 C CA . ARG A 1 409 ? -0.855 18.406 -9.898 1 97.31 409 ARG A CA 1
ATOM 3340 C C . ARG A 1 409 ? -1.06 16.922 -9.664 1 97.31 409 ARG A C 1
ATOM 3342 O O . ARG A 1 409 ? -0.113 16.203 -9.336 1 97.31 409 ARG A O 1
ATOM 3349 N N . GLY A 1 410 ? -2.258 16.406 -9.852 1 96.94 410 GLY A N 1
ATOM 3350 C CA . GLY A 1 410 ? -2.566 14.984 -9.828 1 96.94 410 GLY A CA 1
ATOM 3351 C C . GLY A 1 410 ? -2.238 14.328 -8.5 1 96.94 410 GLY A C 1
ATOM 3352 O O . GLY A 1 410 ? -2.494 14.891 -7.438 1 96.94 410 GLY A O 1
ATOM 3353 N N . ASN A 1 411 ? -1.67 13.094 -8.609 1 96.44 411 ASN A N 1
ATOM 3354 C CA . ASN A 1 411 ? -1.448 12.289 -7.414 1 96.44 411 ASN A CA 1
ATOM 3355 C C . ASN A 1 411 ? -0.194 12.734 -6.668 1 96.44 411 ASN A C 1
ATOM 3357 O O . ASN A 1 411 ? 0.071 12.266 -5.559 1 96.44 411 ASN A O 1
ATOM 3361 N N . GLU A 1 412 ? 0.5 13.664 -7.188 1 96.25 412 GLU A N 1
ATOM 3362 C CA . GLU A 1 412 ? 1.66 14.203 -6.484 1 96.25 412 GLU A CA 1
ATOM 3363 C C . GLU A 1 412 ? 1.262 14.805 -5.141 1 96.25 412 GLU A C 1
ATOM 3365 O O . GLU A 1 412 ? 1.985 14.656 -4.152 1 96.25 412 GLU A O 1
ATOM 3370 N N . LEU A 1 413 ? 0.08 15.461 -5.18 1 98.06 413 LEU A N 1
ATOM 3371 C CA . LEU A 1 413 ? -0.338 16.188 -3.986 1 98.06 413 LEU A CA 1
ATOM 3372 C C . LEU A 1 413 ? -1.546 15.523 -3.336 1 98.06 413 LEU A C 1
ATOM 3374 O O . LEU A 1 413 ? -2.232 16.141 -2.518 1 98.06 413 LEU A O 1
ATOM 3378 N N . TYR A 1 414 ? -1.789 14.289 -3.73 1 97.88 414 TYR A N 1
ATOM 3379 C CA . TYR A 1 414 ? -2.969 13.609 -3.207 1 97.88 414 TYR A CA 1
ATOM 3380 C C . TYR A 1 414 ? -2.824 13.344 -1.714 1 97.88 414 TYR A C 1
ATOM 3382 O O . TYR A 1 414 ? -1.857 12.711 -1.283 1 97.88 414 TYR A O 1
ATOM 3390 N N . CYS A 1 415 ? -3.777 13.859 -0.999 1 97.31 415 CYS A N 1
ATOM 3391 C CA . CYS A 1 415 ? -3.871 13.688 0.445 1 97.31 415 CYS A CA 1
ATOM 3392 C C . CYS A 1 415 ? -5.102 12.859 0.814 1 97.31 415 CYS A C 1
ATOM 3394 O O . CYS A 1 415 ? -6.219 13.375 0.815 1 97.31 415 CYS A O 1
ATOM 3396 N N . ALA A 1 416 ? -4.848 11.711 1.326 1 94.38 416 ALA A N 1
ATOM 3397 C CA . ALA A 1 416 ? -5.988 10.891 1.72 1 94.38 416 ALA A CA 1
ATOM 3398 C C . ALA A 1 416 ? -6.613 11.398 3.018 1 94.38 416 ALA A C 1
ATOM 3400 O O . ALA A 1 416 ? -7.727 11.008 3.373 1 94.38 416 ALA A O 1
ATOM 3401 N N . TYR A 1 417 ? -5.852 12.227 3.727 1 92.69 417 TYR A N 1
ATOM 3402 C CA . TYR A 1 417 ? -6.336 12.836 4.961 1 92.69 417 TYR A CA 1
ATOM 3403 C C . TYR A 1 417 ? -5.621 14.156 5.238 1 92.69 417 TYR A C 1
ATOM 3405 O O . TYR A 1 417 ? -4.668 14.508 4.539 1 92.69 417 TYR A O 1
ATOM 3413 N N . LEU A 1 418 ? -6.125 14.852 6.168 1 93.94 418 LEU A N 1
ATOM 3414 C CA . LEU A 1 418 ? -5.574 16.141 6.551 1 93.94 418 LEU A CA 1
ATOM 3415 C C . LEU A 1 418 ? -5.562 17.109 5.363 1 93.94 418 LEU A C 1
ATOM 3417 O O . LEU A 1 418 ? -5.859 16.703 4.234 1 93.94 418 LEU A O 1
ATOM 3421 N N . GLY A 1 419 ? -5.168 18.297 5.617 1 95.88 419 GLY A N 1
ATOM 3422 C CA . GLY A 1 419 ? -5.125 19.359 4.637 1 95.88 419 GLY A CA 1
ATOM 3423 C C . GLY A 1 419 ? -5.934 20.578 5.047 1 95.88 419 GLY A C 1
ATOM 3424 O O . GLY A 1 419 ? -6.852 20.469 5.867 1 95.88 419 GLY A O 1
ATOM 3425 N N . ALA A 1 420 ? -5.496 21.656 4.449 1 97.69 420 ALA A N 1
ATOM 3426 C CA . ALA A 1 420 ? -6.156 22.906 4.82 1 97.69 420 ALA A CA 1
ATOM 3427 C C . ALA A 1 420 ? -5.965 23.969 3.744 1 97.69 420 ALA A C 1
ATOM 3429 O O . ALA A 1 420 ? -5.016 23.906 2.961 1 97.69 420 ALA A O 1
ATOM 3430 N N . VAL A 1 421 ? -6.863 24.859 3.723 1 98.06 421 VAL A N 1
ATOM 3431 C CA . VAL A 1 421 ? -6.758 26.062 2.904 1 98.06 421 VAL A CA 1
ATOM 3432 C C . VAL A 1 421 ? -7.199 27.281 3.717 1 98.06 421 VAL A C 1
ATOM 3434 O O . VAL A 1 421 ? -8.172 27.203 4.469 1 98.06 421 VAL A O 1
ATOM 3437 N N . ARG A 1 422 ? -6.441 28.297 3.629 1 96.12 422 ARG A N 1
ATOM 3438 C CA . ARG A 1 422 ? -6.746 29.578 4.277 1 96.12 422 ARG A CA 1
ATOM 3439 C C . ARG A 1 422 ? -6.711 30.719 3.277 1 96.12 422 ARG A C 1
ATOM 3441 O O . ARG A 1 422 ? -5.84 30.766 2.404 1 96.12 422 ARG A O 1
ATOM 3448 N N . ILE A 1 423 ? -7.66 31.578 3.461 1 96.75 423 ILE A N 1
ATOM 3449 C CA . ILE A 1 423 ? -7.664 32.812 2.693 1 96.75 423 ILE A CA 1
ATOM 3450 C C . ILE A 1 423 ? -6.969 33.906 3.49 1 96.75 423 ILE A C 1
ATOM 3452 O O . ILE A 1 423 ? -7.426 34.281 4.574 1 96.75 423 ILE A O 1
ATOM 3456 N N . LEU A 1 424 ? -5.938 34.406 2.904 1 96.56 424 LEU A N 1
ATOM 3457 C CA . LEU A 1 424 ? -5.156 35.406 3.594 1 96.56 424 LEU A CA 1
ATOM 3458 C C . LEU A 1 424 ? -5.742 36.812 3.355 1 96.56 424 LEU A C 1
ATOM 3460 O O . LEU A 1 424 ? -6.57 37 2.461 1 96.56 424 LEU A O 1
ATOM 3464 N N . GLU A 1 425 ? -5.355 37.781 4.125 1 93.81 425 GLU A N 1
ATOM 3465 C CA . GLU A 1 425 ? -5.953 39.125 4.09 1 93.81 425 GLU A CA 1
ATOM 3466 C C . GLU A 1 425 ? -5.75 39.781 2.732 1 93.81 425 GLU A C 1
ATOM 3468 O O . GLU A 1 425 ? -6.578 40.594 2.299 1 93.81 425 GLU A O 1
ATOM 3473 N N . ASN A 1 426 ? -4.68 39.531 2.062 1 95.12 426 ASN A N 1
ATOM 3474 C CA . ASN A 1 426 ? -4.422 40.094 0.74 1 95.12 426 ASN A CA 1
ATOM 3475 C C . ASN A 1 426 ? -5.059 39.25 -0.359 1 95.12 426 ASN A C 1
ATOM 3477 O O . ASN A 1 426 ? -4.676 39.344 -1.526 1 95.12 426 ASN A O 1
ATOM 3481 N N . ASN A 1 427 ? -5.824 38.281 0.058 1 94.25 427 ASN A N 1
ATOM 3482 C CA . ASN A 1 427 ? -6.625 37.438 -0.817 1 94.25 427 ASN A CA 1
ATOM 3483 C C . ASN A 1 427 ? -5.793 36.281 -1.403 1 94.25 427 ASN A C 1
ATOM 3485 O O . ASN A 1 427 ? -6.285 35.5 -2.225 1 94.25 427 ASN A O 1
ATOM 3489 N N . ASN A 1 428 ? -4.496 36.219 -1.014 1 97.56 428 ASN A N 1
ATOM 3490 C CA . ASN A 1 428 ? -3.76 35.031 -1.343 1 97.56 428 ASN A CA 1
ATOM 3491 C C . ASN A 1 428 ? -4.398 33.781 -0.704 1 97.56 428 ASN A C 1
ATOM 3493 O O . ASN A 1 428 ? -5.176 33.906 0.245 1 97.56 428 ASN A O 1
ATOM 3497 N N . ARG A 1 429 ? -4.168 32.688 -1.303 1 97.94 429 ARG A N 1
ATOM 3498 C CA . ARG A 1 429 ? -4.594 31.406 -0.739 1 97.94 429 ARG A CA 1
ATOM 3499 C C . ARG A 1 429 ? -3.398 30.609 -0.239 1 97.94 429 ARG A C 1
ATOM 3501 O O . ARG A 1 429 ? -2.424 30.406 -0.97 1 97.94 429 ARG A O 1
ATOM 3508 N N . LEU A 1 430 ? -3.438 30.266 1.005 1 98.38 430 LEU A N 1
ATOM 3509 C CA . LEU A 1 430 ? -2.445 29.359 1.581 1 98.38 430 LEU A CA 1
ATOM 3510 C C . LEU A 1 430 ? -2.996 27.953 1.682 1 98.38 430 LEU A C 1
ATOM 3512 O O . LEU A 1 430 ? -3.977 27.703 2.389 1 98.38 430 LEU A O 1
ATOM 3516 N N . ILE A 1 431 ? -2.398 27.016 0.944 1 98.69 431 ILE A N 1
ATOM 3517 C CA . ILE A 1 431 ? -2.883 25.641 0.893 1 98.69 431 ILE A CA 1
ATOM 3518 C C . ILE A 1 431 ? -1.847 24.703 1.508 1 98.69 431 ILE A C 1
ATOM 3520 O O . ILE A 1 431 ? -0.673 24.734 1.13 1 98.69 431 ILE A O 1
ATOM 3524 N N . CYS A 1 432 ? -2.271 23.938 2.455 1 98.69 432 CYS A N 1
ATOM 3525 C CA . CYS A 1 432 ? -1.437 22.938 3.105 1 98.69 432 CYS A CA 1
ATOM 3526 C C . CYS A 1 432 ? -1.823 21.531 2.66 1 98.69 432 CYS A C 1
ATOM 3528 O O . CYS A 1 432 ? -2.77 20.938 3.191 1 98.69 432 CYS A O 1
ATOM 3530 N N . PHE A 1 433 ? -1.112 21.062 1.681 1 98.75 433 PHE A N 1
ATOM 3531 C CA . PHE A 1 433 ? -1.184 19.625 1.418 1 98.75 433 PHE A CA 1
ATOM 3532 C C . PHE A 1 433 ? -0.383 18.844 2.453 1 98.75 433 PHE A C 1
ATOM 3534 O O . PHE A 1 433 ? 0.774 18.5 2.215 1 98.75 433 PHE A O 1
ATOM 3541 N N . GLY A 1 434 ? -0.986 18.562 3.531 1 97.75 434 GLY A N 1
ATOM 3542 C CA . GLY A 1 434 ? -0.24 18.156 4.711 1 97.75 434 GLY A CA 1
ATOM 3543 C C . GLY A 1 434 ? -0.321 16.672 4.98 1 97.75 434 GLY A C 1
ATOM 3544 O O . GLY A 1 434 ? 0.347 16.156 5.883 1 97.75 434 GLY A O 1
ATOM 3545 N N . GLY A 1 435 ? -1.145 15.977 4.25 1 96.62 435 GLY A N 1
ATOM 3546 C CA . GLY A 1 435 ? -1.308 14.531 4.375 1 96.62 435 GLY A CA 1
ATOM 3547 C C . GLY A 1 435 ? -1.129 13.797 3.059 1 96.62 435 GLY A C 1
ATOM 3548 O O . GLY A 1 435 ? -1.949 12.953 2.701 1 96.62 435 GLY A O 1
ATOM 3549 N N . ILE A 1 436 ? -0.13 14.273 2.307 1 97.81 436 ILE A N 1
ATOM 3550 C CA . ILE A 1 436 ? 0.167 13.539 1.084 1 97.81 436 ILE A CA 1
ATOM 3551 C C . ILE A 1 436 ? 0.482 12.086 1.424 1 97.81 436 ILE A C 1
ATOM 3553 O O . ILE A 1 436 ? 1.393 11.805 2.209 1 97.81 436 ILE A O 1
ATOM 3557 N N . THR A 1 437 ? -0.239 11.211 0.854 1 96 437 THR A N 1
ATOM 3558 C CA . THR A 1 437 ? -0.236 9.82 1.289 1 96 437 THR A CA 1
ATOM 3559 C C . THR A 1 437 ? 0.441 8.93 0.25 1 96 437 THR A C 1
ATOM 3561 O O . THR A 1 437 ? -0.068 8.766 -0.861 1 96 437 THR A O 1
ATOM 3564 N N . LYS A 1 438 ? 1.562 8.406 0.649 1 95.06 438 LYS A N 1
ATOM 3565 C CA . LYS A 1 438 ? 2.342 7.512 -0.199 1 95.06 438 LYS A CA 1
ATOM 3566 C C . LYS A 1 438 ? 2.75 6.25 0.56 1 95.06 438 LYS A C 1
ATOM 3568 O O . LYS A 1 438 ? 2.598 6.18 1.781 1 95.06 438 LYS A O 1
ATOM 3573 N N . ASP A 1 439 ? 3.127 5.203 -0.126 1 92.25 439 ASP A N 1
ATOM 3574 C CA . ASP A 1 439 ? 3.854 4.129 0.545 1 92.25 439 ASP A CA 1
ATOM 3575 C C . ASP A 1 439 ? 5.348 4.438 0.619 1 92.25 439 ASP A C 1
ATOM 3577 O O . ASP A 1 439 ? 5.793 5.484 0.144 1 92.25 439 ASP A O 1
ATOM 3581 N N . ILE A 1 440 ? 6.203 3.582 1.162 1 91.5 440 ILE A N 1
ATOM 3582 C CA . ILE A 1 440 ? 7.605 3.85 1.464 1 91.5 440 ILE A CA 1
ATOM 3583 C C . ILE A 1 440 ? 8.383 4.035 0.165 1 91.5 440 ILE A C 1
ATOM 3585 O O . ILE A 1 440 ? 9.469 4.629 0.164 1 91.5 440 ILE A O 1
ATOM 3589 N N . PHE A 1 441 ? 7.824 3.588 -1.001 1 90.25 441 PHE A N 1
ATOM 3590 C CA . PHE A 1 441 ? 8.531 3.682 -2.273 1 90.25 441 PHE A CA 1
ATOM 3591 C C . PHE A 1 441 ? 8.062 4.898 -3.064 1 90.25 441 PHE A C 1
ATOM 3593 O O . PHE A 1 441 ? 8.68 5.27 -4.062 1 90.25 441 PHE A O 1
ATOM 3600 N N . GLY A 1 442 ? 6.93 5.5 -2.557 1 90.94 442 GLY A N 1
ATOM 3601 C CA . GLY A 1 442 ? 6.465 6.707 -3.217 1 90.94 442 GLY A CA 1
ATOM 3602 C C . GLY A 1 442 ? 5.18 6.508 -3.998 1 90.94 442 GLY A C 1
ATOM 3603 O O . GLY A 1 442 ? 4.676 7.441 -4.625 1 90.94 442 GLY A O 1
ATOM 3604 N N . ASN A 1 443 ? 4.602 5.285 -4.016 1 92.69 443 ASN A N 1
ATOM 3605 C CA . ASN A 1 443 ? 3.305 5.074 -4.652 1 92.69 443 ASN A CA 1
ATOM 3606 C C . ASN A 1 443 ? 2.184 5.77 -3.887 1 92.69 443 ASN A C 1
ATOM 3608 O O . ASN A 1 443 ? 2.125 5.691 -2.658 1 92.69 443 ASN A O 1
ATOM 3612 N N . PRO A 1 444 ? 1.269 6.484 -4.656 1 95.12 444 PRO A N 1
ATOM 3613 C CA . PRO A 1 444 ? 0.101 7.02 -3.951 1 95.12 444 PRO A CA 1
ATOM 3614 C C . PRO A 1 444 ? -0.804 5.922 -3.393 1 95.12 444 PRO A C 1
ATOM 3616 O O . PRO A 1 444 ? -1.017 4.898 -4.051 1 95.12 444 PRO A O 1
ATOM 3619 N N . ILE A 1 445 ? -1.29 6.098 -2.205 1 92.31 445 ILE A N 1
ATOM 3620 C CA . ILE A 1 445 ? -2.197 5.105 -1.635 1 92.31 445 ILE A CA 1
ATOM 3621 C C . ILE A 1 445 ? -3.375 5.809 -0.966 1 92.31 445 ILE A C 1
ATOM 3623 O O . ILE A 1 445 ? -3.307 7.008 -0.673 1 92.31 445 ILE A O 1
ATOM 3627 N N . ASP A 1 446 ? -4.449 4.996 -0.709 1 88 446 ASP A N 1
ATOM 3628 C CA . ASP A 1 446 ? -5.66 5.473 -0.052 1 88 446 ASP A CA 1
ATOM 3629 C C . ASP A 1 446 ? -5.777 4.91 1.363 1 88 446 ASP A C 1
ATOM 3631 O O . ASP A 1 446 ? -6.543 5.422 2.182 1 88 446 ASP A O 1
ATOM 3635 N N . ASP A 1 447 ? -5.066 3.883 1.571 1 85.12 447 ASP A N 1
ATOM 3636 C CA . ASP A 1 447 ? -5.297 3.133 2.803 1 85.12 447 ASP A CA 1
ATOM 3637 C C . ASP A 1 447 ? -4.402 3.643 3.932 1 85.12 447 ASP A C 1
ATOM 3639 O O . ASP A 1 447 ? -3.217 3.309 3.99 1 85.12 447 ASP A O 1
ATOM 3643 N N . MET A 1 448 ? -5.035 4.234 4.887 1 87.56 448 MET A N 1
ATOM 3644 C CA . MET A 1 448 ? -4.305 4.844 5.992 1 87.56 448 MET A CA 1
ATOM 3645 C C . MET A 1 448 ? -3.967 3.809 7.059 1 87.56 448 MET A C 1
ATOM 3647 O O . MET A 1 448 ? -3.273 4.113 8.031 1 87.56 448 MET A O 1
ATOM 3651 N N . LYS A 1 449 ? -4.32 2.605 6.91 1 87.56 449 LYS A N 1
ATOM 3652 C CA . LYS A 1 449 ? -4 1.532 7.844 1 87.56 449 LYS A CA 1
ATOM 3653 C C . LYS A 1 449 ? -2.76 0.767 7.398 1 87.56 449 LYS A C 1
ATOM 3655 O O . LYS A 1 449 ? -2.297 -0.137 8.094 1 87.56 449 LYS A O 1
ATOM 3660 N N . SER A 1 450 ? -2.289 1.13 6.281 1 91.12 450 SER A N 1
ATOM 3661 C CA . SER A 1 450 ? -1.103 0.452 5.77 1 91.12 450 SER A CA 1
ATOM 3662 C C . SER A 1 450 ? 0.078 0.611 6.723 1 91.12 450 SER A C 1
ATOM 3664 O O . SER A 1 450 ? 0.368 1.718 7.184 1 91.12 450 SER A O 1
ATOM 3666 N N . ASN A 1 451 ? 0.811 -0.481 6.953 1 91.5 451 ASN A N 1
ATOM 3667 C CA . ASN A 1 451 ? 2.021 -0.448 7.77 1 91.5 451 ASN A CA 1
ATOM 3668 C C . ASN A 1 451 ? 3.221 0.058 6.973 1 91.5 451 ASN A C 1
ATOM 3670 O O . ASN A 1 451 ? 4.344 0.067 7.473 1 91.5 451 ASN A O 1
ATOM 3674 N N . ARG A 1 452 ? 2.963 0.47 5.742 1 92.12 452 ARG A N 1
ATOM 3675 C CA . ARG A 1 452 ? 4.023 0.934 4.852 1 92.12 452 ARG A CA 1
ATOM 3676 C C . ARG A 1 452 ? 3.766 2.365 4.395 1 92.12 452 ARG A C 1
ATOM 3678 O O . ARG A 1 452 ? 4.387 2.838 3.439 1 92.12 452 ARG A O 1
ATOM 3685 N N . MET A 1 453 ? 2.828 3.023 5.02 1 93.31 453 MET A N 1
ATOM 3686 C CA . MET A 1 453 ? 2.461 4.391 4.66 1 93.31 453 MET A CA 1
ATOM 3687 C C . MET A 1 453 ? 3.555 5.371 5.066 1 93.31 453 MET A C 1
ATOM 3689 O O . MET A 1 453 ? 4.148 5.238 6.137 1 93.31 453 MET A O 1
ATOM 3693 N N . LYS A 1 454 ? 3.832 6.359 4.215 1 95 454 LYS A N 1
ATOM 3694 C CA . LYS A 1 454 ? 4.793 7.434 4.445 1 95 454 LYS A CA 1
ATOM 3695 C C . LYS A 1 454 ? 4.234 8.781 3.986 1 95 454 LYS A C 1
ATOM 3697 O O . LYS A 1 454 ? 4.043 9 2.787 1 95 454 LYS A O 1
ATOM 3702 N N . ASN A 1 455 ? 4.012 9.719 4.883 1 96.19 455 ASN A N 1
ATOM 3703 C CA . ASN A 1 455 ? 3.412 11.016 4.598 1 96.19 455 ASN A CA 1
ATOM 3704 C C . ASN A 1 455 ? 4.453 12.023 4.109 1 96.19 4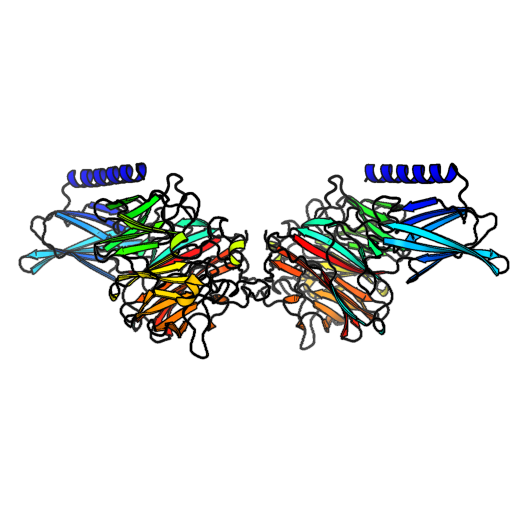55 ASN A C 1
ATOM 3706 O O . ASN A 1 455 ? 5.621 11.945 4.492 1 96.19 455 ASN A O 1
ATOM 3710 N N . GLN A 1 456 ? 4.02 12.914 3.307 1 97.38 456 GLN A N 1
ATOM 3711 C CA . GLN A 1 456 ? 4.785 14.078 2.873 1 97.38 456 GLN A CA 1
ATOM 3712 C C . GLN A 1 456 ? 3.949 15.352 2.977 1 97.38 456 GLN A C 1
ATOM 3714 O O . GLN A 1 456 ? 2.736 15.289 3.182 1 97.38 456 GLN A O 1
ATOM 3719 N N . ILE A 1 457 ? 4.652 16.453 2.887 1 98.5 457 ILE A N 1
ATOM 3720 C CA . ILE A 1 457 ? 3.975 17.75 2.984 1 98.5 457 ILE A CA 1
ATOM 3721 C C . ILE A 1 457 ? 4.387 18.625 1.813 1 98.5 457 ILE A C 1
ATOM 3723 O O . ILE A 1 457 ? 5.562 18.672 1.44 1 98.5 457 ILE A O 1
ATOM 3727 N N . THR A 1 458 ? 3.447 19.281 1.265 1 98.81 458 THR A N 1
ATOM 3728 C CA . THR A 1 458 ? 3.672 20.422 0.39 1 98.81 458 THR A CA 1
ATOM 3729 C C . THR A 1 458 ? 2.773 21.594 0.785 1 98.81 458 THR A C 1
ATOM 3731 O O . THR A 1 458 ? 1.564 21.422 0.951 1 98.81 458 THR A O 1
ATOM 3734 N N . ILE A 1 459 ? 3.328 22.703 1.027 1 98.81 459 ILE A N 1
ATOM 3735 C CA . ILE A 1 459 ? 2.566 23.906 1.335 1 98.81 459 ILE A CA 1
ATOM 3736 C C . ILE A 1 459 ? 2.799 24.953 0.249 1 98.81 459 ILE A C 1
ATOM 3738 O O . ILE A 1 459 ? 3.941 25.219 -0.133 1 98.81 459 ILE A O 1
ATOM 3742 N N . VAL A 1 460 ? 1.701 25.562 -0.193 1 98.69 460 VAL A N 1
ATOM 3743 C CA . VAL A 1 460 ? 1.803 26.516 -1.291 1 98.69 460 VAL A CA 1
ATOM 3744 C C . VAL A 1 460 ? 1.009 27.781 -0.956 1 98.69 460 VAL A C 1
ATOM 3746 O O . VAL A 1 460 ? -0.066 27.703 -0.356 1 98.69 460 VAL A O 1
ATOM 3749 N N . GLU A 1 461 ? 1.54 28.875 -1.293 1 98.69 461 GLU A N 1
ATOM 3750 C CA . GLU A 1 461 ? 0.789 30.125 -1.341 1 98.69 461 GLU A CA 1
ATOM 3751 C C . GLU A 1 461 ? 0.526 30.562 -2.781 1 98.69 461 GLU A C 1
ATOM 3753 O O . GLU A 1 461 ? 1.443 30.578 -3.605 1 98.69 461 GLU A O 1
ATOM 3758 N N . ILE A 1 462 ? -0.709 30.812 -3.057 1 98.5 462 ILE A N 1
ATOM 3759 C CA . ILE A 1 462 ? -1.128 31.203 -4.402 1 98.5 462 ILE A CA 1
ATOM 3760 C C . ILE A 1 462 ? -1.542 32.656 -4.422 1 98.5 462 ILE A C 1
ATOM 3762 O O . ILE A 1 462 ? -2.355 33.094 -3.604 1 98.5 462 ILE A O 1
ATOM 3766 N N . SER A 1 463 ? -0.983 33.438 -5.312 1 97.62 463 SER A N 1
ATOM 3767 C CA . SER A 1 463 ? -1.348 34.812 -5.586 1 97.62 463 SER A CA 1
ATOM 3768 C C . SER A 1 463 ? -1.781 35 -7.039 1 97.62 463 SER A C 1
ATOM 3770 O O . SER A 1 463 ? -1.006 34.719 -7.961 1 97.62 463 SER A O 1
ATOM 3772 N N . LYS A 1 464 ? -3.035 35.406 -7.293 1 94.12 464 LYS A N 1
ATOM 3773 C CA . LYS A 1 464 ? -3.566 35.656 -8.633 1 94.12 464 LYS A CA 1
ATOM 3774 C C . LYS A 1 464 ? -3.316 34.469 -9.555 1 94.12 464 LYS A C 1
ATOM 3776 O O . LYS A 1 464 ? -2.807 34.656 -10.664 1 94.12 464 LYS A O 1
ATOM 3781 N N . GLY A 1 465 ? -3.49 33.375 -9.008 1 92.62 465 GLY A N 1
ATOM 3782 C CA . GLY A 1 465 ? -3.463 32.156 -9.805 1 92.62 465 GLY A CA 1
ATOM 3783 C C . GLY A 1 465 ? -2.074 31.578 -9.945 1 92.62 465 GLY A C 1
ATOM 3784 O O . GLY A 1 465 ? -1.897 30.531 -10.57 1 92.62 465 GLY A O 1
ATOM 3785 N N . LYS A 1 466 ? -1.1 32.156 -9.312 1 96.94 466 LYS A N 1
ATOM 3786 C CA . LYS A 1 466 ? 0.276 31.672 -9.438 1 96.94 466 LYS A CA 1
ATOM 3787 C C . LYS A 1 466 ? 0.842 31.25 -8.086 1 96.94 466 LYS A C 1
ATOM 3789 O O . LYS A 1 466 ? 0.58 31.906 -7.07 1 96.94 466 LYS A O 1
ATOM 3794 N N . VAL A 1 467 ? 1.61 30.188 -8.148 1 98.31 467 VAL A N 1
ATOM 3795 C CA . VAL A 1 467 ? 2.322 29.781 -6.941 1 98.31 467 VAL A CA 1
ATOM 3796 C C . VAL A 1 467 ? 3.441 30.766 -6.637 1 98.31 467 VAL A C 1
ATOM 3798 O O . VAL A 1 467 ? 4.348 30.969 -7.453 1 98.31 467 VAL A O 1
ATOM 3801 N N . VAL A 1 468 ? 3.441 31.359 -5.461 1 98.56 468 VAL A N 1
ATOM 3802 C CA . VAL A 1 468 ? 4.434 32.375 -5.133 1 98.56 468 VAL A CA 1
ATOM 3803 C C . VAL A 1 468 ? 5.328 31.891 -3.998 1 98.56 468 VAL A C 1
ATOM 3805 O O . VAL A 1 468 ? 6.379 32.469 -3.727 1 98.56 468 VAL A O 1
ATOM 3808 N N . PHE A 1 469 ? 4.965 30.859 -3.387 1 98.5 469 PHE A N 1
ATOM 3809 C CA . PHE A 1 469 ? 5.75 30.203 -2.355 1 98.5 469 PHE A CA 1
ATOM 3810 C C . PHE A 1 469 ? 5.43 28.703 -2.311 1 98.5 469 PHE A C 1
ATOM 3812 O O . PHE A 1 469 ? 4.27 28.312 -2.436 1 98.5 469 PHE A O 1
ATOM 3819 N N . GLU A 1 470 ? 6.395 27.875 -2.203 1 98.75 470 GLU A N 1
ATOM 3820 C CA . GLU A 1 470 ? 6.195 26.438 -2.088 1 98.75 470 GLU A CA 1
ATOM 3821 C C . GLU A 1 470 ? 7.336 25.781 -1.312 1 98.75 470 GLU A C 1
ATOM 3823 O O . GLU A 1 470 ? 8.508 26.031 -1.594 1 98.75 470 GLU A O 1
ATOM 3828 N N . VAL A 1 471 ? 6.949 25.031 -0.313 1 98.69 471 VAL A N 1
ATOM 3829 C CA . VAL A 1 471 ? 7.922 24.234 0.413 1 98.69 471 VAL A CA 1
ATOM 3830 C C . VAL A 1 471 ? 7.473 22.766 0.426 1 98.69 471 VAL A C 1
ATOM 3832 O O . VAL A 1 471 ? 6.273 22.484 0.4 1 98.69 471 VAL A O 1
ATOM 3835 N N . LYS A 1 472 ? 8.398 21.906 0.459 1 98.44 472 LYS A N 1
ATOM 3836 C CA . LYS A 1 472 ? 8.18 20.469 0.562 1 98.44 472 LYS A CA 1
ATOM 3837 C C . LYS A 1 472 ? 8.945 19.875 1.74 1 98.44 472 LYS A C 1
ATOM 3839 O O . LYS A 1 472 ? 10.078 20.266 2.012 1 98.44 472 LYS A O 1
ATOM 3844 N N . LEU A 1 473 ? 8.281 19.062 2.498 1 98.06 473 LEU A N 1
ATOM 3845 C CA . LEU A 1 473 ? 8.875 18.297 3.59 1 98.06 473 LEU A CA 1
ATOM 3846 C C . LEU A 1 473 ? 8.672 16.812 3.381 1 98.06 473 LEU A C 1
ATOM 3848 O O . LEU A 1 473 ? 7.539 16.344 3.271 1 98.06 473 LEU A O 1
ATOM 3852 N N . ARG A 1 474 ? 9.773 16.031 3.303 1 93.12 474 ARG A N 1
ATOM 3853 C CA . ARG A 1 474 ? 9.672 14.586 3.102 1 93.12 474 ARG A CA 1
ATOM 3854 C C . ARG A 1 474 ? 10.836 13.852 3.766 1 93.12 474 ARG A C 1
ATOM 3856 O O . ARG A 1 474 ? 11.867 14.453 4.059 1 93.12 474 ARG A O 1
ATOM 3863 N N . ASP A 1 475 ? 10.625 12.672 4.117 1 93.62 475 ASP A N 1
ATOM 3864 C CA . ASP A 1 475 ? 11.648 11.711 4.52 1 93.62 475 ASP A CA 1
ATOM 3865 C C . ASP A 1 475 ? 12.023 10.789 3.361 1 93.62 475 ASP A C 1
ATOM 3867 O O . ASP A 1 475 ? 11.148 10.195 2.725 1 93.62 475 ASP A O 1
ATOM 3871 N N . THR A 1 476 ? 13.297 10.555 3.072 1 87.38 476 THR A N 1
ATOM 3872 C CA . THR A 1 476 ? 13.711 9.812 1.887 1 87.38 476 THR A CA 1
ATOM 3873 C C . THR A 1 476 ? 14.172 8.406 2.264 1 87.38 476 THR A C 1
ATOM 3875 O O . THR A 1 476 ? 14.516 7.602 1.393 1 87.38 476 THR A O 1
ATOM 3878 N N . ASP A 1 477 ? 14.203 8.133 3.576 1 90.19 477 ASP A N 1
ATOM 3879 C CA . ASP A 1 477 ? 14.594 6.797 4.016 1 90.19 477 ASP A CA 1
ATOM 3880 C C . ASP A 1 477 ? 13.492 5.777 3.721 1 90.19 477 ASP A C 1
ATOM 3882 O O . ASP A 1 477 ? 12.469 5.754 4.402 1 90.19 477 ASP A O 1
ATOM 3886 N N . ILE A 1 478 ? 13.688 4.887 2.773 1 88.19 478 ILE A N 1
ATOM 3887 C CA . ILE A 1 478 ? 12.641 3.969 2.334 1 88.19 478 ILE A CA 1
ATOM 3888 C C . ILE A 1 478 ? 12.688 2.695 3.176 1 88.19 478 ILE A C 1
ATOM 3890 O O . ILE A 1 478 ? 11.945 1.746 2.916 1 88.19 478 ILE A O 1
ATOM 3894 N N . THR A 1 479 ? 13.578 2.592 4.152 1 87.31 479 THR A N 1
ATOM 3895 C CA . THR A 1 479 ? 13.688 1.401 4.984 1 87.31 479 THR A CA 1
ATOM 3896 C C . THR A 1 479 ? 12.734 1.482 6.172 1 87.31 479 THR A C 1
ATOM 3898 O O . THR A 1 479 ? 12.523 0.493 6.875 1 87.31 479 THR A O 1
ATOM 3901 N N . LYS A 1 480 ? 12.094 2.65 6.406 1 89.94 480 LYS A N 1
ATOM 3902 C CA . LYS A 1 480 ? 11.148 2.855 7.5 1 89.94 480 LYS A CA 1
ATOM 3903 C C . LYS A 1 480 ? 9.883 3.559 7.016 1 89.94 480 LYS A C 1
ATOM 3905 O O . LYS A 1 480 ? 9.953 4.441 6.156 1 89.94 480 LYS A O 1
ATOM 3910 N N . PRO A 1 481 ? 8.805 3.16 7.551 1 92.88 481 PRO A N 1
ATOM 3911 C CA . PRO A 1 481 ? 7.562 3.855 7.203 1 92.88 481 PRO A CA 1
ATOM 3912 C C . PRO A 1 481 ? 7.336 5.113 8.039 1 92.88 481 PRO A C 1
ATOM 3914 O O . PRO A 1 481 ? 6.312 5.238 8.711 1 92.88 481 PRO A O 1
ATOM 3917 N N . ILE A 1 482 ? 8.258 6.074 8.055 1 95.25 482 ILE A N 1
ATOM 3918 C CA . ILE A 1 482 ? 8.227 7.312 8.82 1 95.25 482 ILE A CA 1
ATOM 3919 C C . ILE A 1 482 ? 8.219 8.508 7.871 1 95.25 482 ILE A C 1
ATOM 3921 O O . ILE A 1 482 ? 9.023 8.578 6.941 1 95.25 482 ILE A O 1
ATOM 3925 N N . GLY A 1 483 ? 7.258 9.359 8.039 1 96.56 483 GLY A N 1
ATOM 3926 C CA . GLY A 1 483 ? 7.152 10.594 7.277 1 96.56 483 GLY A CA 1
ATOM 3927 C C . GLY A 1 483 ? 6.77 11.797 8.125 1 96.56 483 GLY A C 1
ATOM 3928 O O . GLY A 1 483 ? 7.051 11.828 9.32 1 96.56 483 GLY A O 1
ATOM 3929 N N . TYR A 1 484 ? 6.285 12.82 7.457 1 97.38 484 TYR A N 1
ATOM 3930 C CA . TYR A 1 484 ? 5.879 14.047 8.125 1 97.38 484 TYR A CA 1
ATOM 3931 C C . TYR A 1 484 ? 4.477 14.469 7.699 1 97.38 484 TYR A C 1
ATOM 3933 O O . TYR A 1 484 ? 4.098 14.289 6.539 1 97.38 484 TYR A O 1
ATOM 3941 N N . LYS A 1 485 ? 3.734 14.961 8.602 1 96.56 485 LYS A N 1
ATOM 3942 C CA . LYS A 1 485 ? 2.387 15.438 8.305 1 96.56 485 LYS A CA 1
ATOM 3943 C C . LYS A 1 485 ? 2.156 16.828 8.906 1 96.56 485 LYS A C 1
ATOM 3945 O O . LYS A 1 485 ? 2.875 17.234 9.82 1 96.56 485 LYS A O 1
ATOM 3950 N N . CYS A 1 486 ? 1.279 17.5 8.383 1 96.94 486 CYS A N 1
ATOM 3951 C CA . CYS A 1 486 ? 0.888 18.844 8.805 1 96.94 486 CYS A CA 1
ATOM 3952 C C . CYS A 1 486 ? -0.602 19.078 8.57 1 96.94 486 CYS A C 1
ATOM 3954 O O . CYS A 1 486 ? -1.058 19.125 7.43 1 96.94 486 CYS A O 1
ATOM 3956 N N . TYR A 1 487 ? -1.294 19.234 9.602 1 94.5 487 TYR A N 1
ATOM 3957 C CA . TYR A 1 487 ? -2.732 19.406 9.445 1 94.5 487 TYR A CA 1
ATOM 3958 C C . TYR A 1 487 ? -3.041 20.75 8.781 1 94.5 487 TYR A C 1
ATOM 3960 O O . TYR A 1 487 ? -3.76 20.797 7.777 1 94.5 487 TYR A O 1
ATOM 3968 N N . ARG A 1 488 ? -2.426 21.766 9.359 1 95.31 488 ARG A N 1
ATOM 3969 C CA . ARG A 1 488 ? -2.715 23.094 8.82 1 95.31 488 ARG A CA 1
ATOM 3970 C C . ARG A 1 488 ? -1.463 23.969 8.812 1 95.31 488 ARG A C 1
ATOM 3972 O O . ARG A 1 488 ? -0.531 23.734 9.586 1 95.31 488 ARG A O 1
ATOM 3979 N N . ALA A 1 489 ? -1.525 24.922 7.965 1 96.75 489 ALA A N 1
ATOM 3980 C CA . ALA A 1 489 ? -0.545 26.016 7.918 1 96.75 489 ALA A CA 1
ATOM 3981 C C . ALA A 1 489 ? -1.229 27.375 7.98 1 96.75 489 ALA A C 1
ATOM 3983 O O . ALA A 1 489 ? -2.318 27.547 7.43 1 96.75 489 ALA A O 1
ATOM 3984 N N . GLU A 1 490 ? -0.571 28.25 8.664 1 95.38 490 GLU A N 1
ATOM 3985 C CA . GLU A 1 490 ? -1.067 29.609 8.812 1 95.38 490 GLU A CA 1
ATOM 3986 C C . GLU A 1 490 ? 0.061 30.625 8.664 1 95.38 490 GLU A C 1
ATOM 3988 O O . GLU A 1 490 ? 1.232 30.297 8.852 1 95.38 490 GLU A O 1
ATOM 3993 N N . LYS A 1 491 ? -0.348 31.859 8.234 1 96.12 491 LYS A N 1
ATOM 3994 C CA . LYS A 1 491 ? 0.598 32.969 8.297 1 96.12 491 LYS A CA 1
ATOM 3995 C C . LYS A 1 491 ? 0.476 33.719 9.625 1 96.12 491 LYS A C 1
ATOM 3997 O O . LYS A 1 491 ? -0.627 34.094 10.039 1 96.12 491 LYS A O 1
ATOM 4002 N N . ILE A 1 492 ? 1.628 33.875 10.242 1 94.62 492 ILE A N 1
ATOM 4003 C CA . ILE A 1 492 ? 1.589 34.5 11.562 1 94.62 492 ILE A CA 1
ATOM 4004 C C . ILE A 1 492 ? 2.754 35.469 11.711 1 94.62 492 ILE A C 1
ATOM 4006 O O . ILE A 1 492 ? 3.76 35.344 11.008 1 94.62 492 ILE A O 1
ATOM 4010 N N . ASN A 1 493 ? 2.516 36.406 12.547 1 93.44 493 ASN A N 1
ATOM 4011 C CA . ASN A 1 493 ? 3.604 37.25 13.062 1 93.44 493 ASN A CA 1
ATOM 4012 C C . ASN A 1 493 ? 4.043 36.781 14.453 1 93.44 493 ASN A C 1
ATOM 4014 O O . ASN A 1 493 ? 3.207 36.5 15.312 1 93.44 493 ASN A O 1
ATOM 4018 N N . LEU A 1 494 ? 5.27 36.719 14.633 1 95.12 494 LEU A N 1
ATOM 4019 C CA . LEU A 1 494 ? 5.777 36.25 15.906 1 95.12 494 LEU A CA 1
ATOM 4020 C C . LEU A 1 494 ? 5.359 37.156 17.047 1 95.12 494 LEU A C 1
ATOM 4022 O O . LEU A 1 494 ? 4.996 36.688 18.125 1 95.12 494 LEU A O 1
ATOM 4026 N N . TYR A 1 495 ? 5.52 38.469 16.812 1 94.5 495 TYR A N 1
ATOM 4027 C CA . TYR A 1 495 ? 5.203 39.469 17.859 1 94.5 495 TYR A CA 1
ATOM 4028 C C . TYR A 1 495 ? 3.83 40.094 17.609 1 94.5 495 TYR A C 1
ATOM 4030 O O . TYR A 1 495 ? 3.457 40.344 16.469 1 94.5 495 TYR A O 1
ATOM 4038 N N . MET B 1 1 ? 7.02 -36.188 6.816 1 85.19 1 MET B N 1
ATOM 4039 C CA . MET B 1 1 ? 6.895 -37.062 5.66 1 85.19 1 MET B CA 1
ATOM 4040 C C . MET B 1 1 ? 6.691 -38.5 6.102 1 85.19 1 MET B C 1
ATOM 4042 O O . MET B 1 1 ? 5.891 -39.219 5.508 1 85.19 1 MET B O 1
ATOM 4046 N N . GLU B 1 2 ? 7.316 -38.844 7.207 1 84.25 2 GLU B N 1
ATOM 4047 C CA . GLU B 1 2 ? 7.164 -40.188 7.684 1 84.25 2 GLU B CA 1
ATOM 4048 C C . GLU B 1 2 ? 5.715 -40.5 8.055 1 84.25 2 GLU B C 1
ATOM 4050 O O . GLU B 1 2 ? 5.176 -41.531 7.676 1 84.25 2 GLU B O 1
ATOM 4055 N N . GLU B 1 3 ? 5.168 -39.625 8.734 1 86.5 3 GLU B N 1
ATOM 4056 C CA . GLU B 1 3 ? 3.773 -39.781 9.125 1 86.5 3 GLU B CA 1
ATOM 4057 C C . GLU B 1 3 ? 2.854 -39.844 7.91 1 86.5 3 GLU B C 1
ATOM 4059 O O . GLU B 1 3 ? 1.897 -40.594 7.867 1 86.5 3 GLU B O 1
ATOM 4064 N N . LEU B 1 4 ? 3.133 -39.031 6.961 1 88.5 4 LEU B N 1
ATOM 4065 C CA . LEU B 1 4 ? 2.332 -38.969 5.742 1 88.5 4 LEU B CA 1
ATOM 4066 C C . LEU B 1 4 ? 2.436 -40.281 4.969 1 88.5 4 LEU B C 1
ATOM 4068 O O . LEU B 1 4 ? 1.435 -40.781 4.449 1 88.5 4 LEU B O 1
ATOM 4072 N N . LEU B 1 5 ? 3.557 -40.812 4.906 1 89.88 5 LEU B N 1
ATOM 4073 C CA . LEU B 1 5 ? 3.773 -42.094 4.195 1 89.88 5 LEU B CA 1
ATOM 4074 C C . LEU B 1 5 ? 3.104 -43.25 4.922 1 89.88 5 LEU B C 1
ATOM 4076 O O . LEU B 1 5 ? 2.555 -44.156 4.285 1 89.88 5 LEU B O 1
ATOM 4080 N N . LYS B 1 6 ? 3.193 -43.188 6.234 1 92.5 6 LYS B N 1
ATOM 4081 C CA . LYS B 1 6 ? 2.518 -44.219 7.035 1 92.5 6 LYS B CA 1
ATOM 4082 C C . LYS B 1 6 ? 1.009 -44.188 6.801 1 92.5 6 LYS B C 1
ATOM 4084 O O . LYS B 1 6 ? 0.381 -45.219 6.621 1 92.5 6 LYS B O 1
ATOM 4089 N N . LYS B 1 7 ? 0.52 -43.031 6.824 1 92.81 7 LYS B N 1
ATOM 4090 C CA . LYS B 1 7 ? -0.913 -42.875 6.586 1 92.81 7 LYS B CA 1
ATOM 4091 C C . LYS B 1 7 ? -1.302 -43.406 5.211 1 92.81 7 LYS B C 1
ATOM 4093 O O . LYS B 1 7 ? -2.336 -44.062 5.059 1 92.81 7 LYS B O 1
ATOM 4098 N N . GLN B 1 8 ? -0.563 -43.125 4.238 1 92.69 8 GLN B N 1
ATOM 4099 C CA . GLN B 1 8 ? -0.815 -43.594 2.881 1 92.69 8 GLN B CA 1
ATOM 4100 C C . GLN B 1 8 ? -0.815 -45.125 2.818 1 92.69 8 GLN B C 1
ATOM 4102 O O . GLN B 1 8 ? -1.655 -45.719 2.143 1 92.69 8 GLN B O 1
ATOM 4107 N N . ASN B 1 9 ? 0.068 -45.656 3.471 1 94.88 9 ASN B N 1
ATOM 4108 C CA . ASN B 1 9 ? 0.143 -47.125 3.5 1 94.88 9 ASN B CA 1
ATOM 4109 C C . ASN B 1 9 ? -1.086 -47.719 4.164 1 94.88 9 ASN B C 1
ATOM 4111 O O . ASN B 1 9 ? -1.576 -48.781 3.732 1 94.88 9 ASN B O 1
ATOM 4115 N N . GLU B 1 10 ? -1.436 -47.094 5.207 1 97.06 10 GLU B N 1
ATOM 4116 C CA . GLU B 1 10 ? -2.639 -47.562 5.887 1 97.06 10 GLU B CA 1
ATOM 4117 C C . GLU B 1 10 ? -3.859 -47.469 4.973 1 97.06 10 GLU B C 1
ATOM 4119 O O . GLU B 1 10 ? -4.699 -48.375 4.965 1 97.06 10 GLU B O 1
ATOM 4124 N N . ILE B 1 11 ? -3.959 -46.469 4.273 1 97.31 11 ILE B N 1
ATOM 4125 C CA . ILE B 1 11 ? -5.066 -46.281 3.342 1 97.31 11 ILE B CA 1
ATOM 4126 C C . ILE B 1 11 ? -5.031 -47.344 2.273 1 97.31 11 ILE B C 1
ATOM 4128 O O . ILE B 1 11 ? -6.062 -47.969 1.953 1 97.31 11 ILE B O 1
ATOM 4132 N N . ILE B 1 12 ? -3.896 -47.594 1.715 1 96.75 12 ILE B N 1
ATOM 4133 C CA . ILE B 1 12 ? -3.736 -48.625 0.679 1 96.75 12 ILE B CA 1
ATOM 4134 C C . ILE B 1 12 ? -4.168 -49.969 1.219 1 96.75 12 ILE B C 1
ATOM 4136 O O . ILE B 1 12 ? -4.91 -50.719 0.557 1 96.75 12 ILE B O 1
ATOM 4140 N N . LYS B 1 13 ? -3.758 -50.281 2.424 1 96.94 13 LYS B N 1
ATOM 4141 C CA . LYS B 1 13 ? -4.125 -51.531 3.051 1 96.94 13 LYS B CA 1
ATOM 4142 C C . LYS B 1 13 ? -5.633 -51.625 3.244 1 96.94 13 LYS B C 1
ATOM 4144 O O . LYS B 1 13 ? -6.223 -52.688 3.045 1 96.94 13 LYS B O 1
ATOM 4149 N N . ASP B 1 14 ? -6.113 -50.625 3.664 1 97.44 14 ASP B N 1
ATOM 4150 C CA . ASP B 1 14 ? -7.555 -50.594 3.881 1 97.44 14 ASP B CA 1
ATOM 4151 C C . ASP B 1 14 ? -8.312 -50.844 2.578 1 97.44 14 ASP B C 1
ATOM 4153 O O . ASP B 1 14 ? -9.266 -51.625 2.549 1 97.44 14 ASP B O 1
ATOM 4157 N N . ILE B 1 15 ? -7.945 -50.219 1.519 1 97.25 15 ILE B N 1
ATOM 4158 C CA . ILE B 1 15 ? -8.594 -50.375 0.223 1 97.25 15 ILE B CA 1
ATOM 4159 C C . ILE B 1 15 ? -8.438 -51.812 -0.257 1 97.25 15 ILE B C 1
ATOM 4161 O O . ILE B 1 15 ? -9.406 -52.438 -0.717 1 97.25 15 ILE B O 1
ATOM 4165 N N . GLU B 1 16 ? -7.277 -52.312 -0.094 1 96.62 16 GLU B N 1
ATOM 4166 C CA . GLU B 1 16 ? -7.023 -53.688 -0.524 1 96.62 16 GLU B CA 1
ATOM 4167 C C . GLU B 1 16 ? -7.832 -54.688 0.302 1 96.62 16 GLU B C 1
ATOM 4169 O O . GLU B 1 16 ? -8.32 -55.688 -0.227 1 96.62 16 GLU B O 1
ATOM 4174 N N . SER B 1 17 ? -7.863 -54.438 1.566 1 97.19 17 SER B N 1
ATOM 4175 C CA . SER B 1 17 ? -8.648 -55.312 2.439 1 97.19 17 SER B CA 1
ATOM 4176 C C . SER B 1 17 ? -10.125 -55.281 2.053 1 97.19 17 SER B C 1
ATOM 4178 O O . SER B 1 17 ? -10.766 -56.344 1.999 1 97.19 17 SER B O 1
ATOM 4180 N N . ARG B 1 18 ? -10.664 -54.219 1.8 1 96.69 18 ARG B N 1
ATOM 4181 C CA . ARG B 1 18 ? -12.055 -54.094 1.376 1 96.69 18 ARG B CA 1
ATOM 4182 C C . ARG B 1 18 ? -12.289 -54.812 0.048 1 96.69 18 ARG B C 1
ATOM 4184 O O . ARG B 1 18 ? -13.297 -55.5 -0.127 1 96.69 18 ARG B O 1
ATOM 4191 N N . TYR B 1 19 ? -11.391 -54.562 -0.845 1 96.62 19 TYR B N 1
ATOM 4192 C CA . TYR B 1 19 ? -11.5 -55.188 -2.16 1 96.62 19 TYR B CA 1
ATOM 4193 C C . TYR B 1 19 ? -11.477 -56.688 -2.047 1 96.62 19 TYR B C 1
ATOM 4195 O O . TYR B 1 19 ? -12.148 -57.375 -2.812 1 96.62 19 TYR B O 1
ATOM 4203 N N . ALA B 1 20 ? -10.75 -57.25 -1.083 1 94.94 20 ALA B N 1
ATOM 4204 C CA . ALA B 1 20 ? -10.594 -58.688 -0.902 1 94.94 20 ALA B CA 1
ATOM 4205 C C . ALA B 1 20 ? -11.797 -59.312 -0.182 1 94.94 20 ALA B C 1
ATOM 4207 O O . ALA B 1 20 ? -12.039 -60.5 -0.266 1 94.94 20 ALA B O 1
ATOM 4208 N N . GLU B 1 21 ? -12.445 -58.562 0.538 1 93.19 21 GLU B N 1
ATOM 4209 C CA . GLU B 1 21 ? -13.531 -59.031 1.39 1 93.19 21 GLU B CA 1
ATOM 4210 C C . GLU B 1 21 ? -14.742 -59.438 0.561 1 93.19 21 GLU B C 1
ATOM 4212 O O . GLU B 1 21 ? -15.562 -60.25 1.008 1 93.19 21 GLU B O 1
ATOM 4217 N N . GLU B 1 22 ? -14.914 -58.844 -0.572 1 91.31 22 GLU B N 1
ATOM 4218 C CA . GLU B 1 22 ? -16.078 -59.125 -1.413 1 91.31 22 GLU B CA 1
ATOM 4219 C C . GLU B 1 22 ? -15.656 -59.406 -2.854 1 91.31 22 GLU B C 1
ATOM 4221 O O . GLU B 1 22 ? -14.516 -59.156 -3.236 1 91.31 22 GLU B O 1
ATOM 4226 N N . ASN B 1 23 ? -16.578 -60 -3.496 1 93.06 23 ASN B N 1
ATOM 4227 C CA . ASN B 1 23 ? -16.375 -60.219 -4.926 1 93.06 23 ASN B CA 1
ATOM 4228 C C . ASN B 1 23 ? -16.875 -59.031 -5.746 1 93.06 23 ASN B C 1
ATOM 4230 O O . ASN B 1 23 ? -18.047 -59 -6.125 1 93.06 23 ASN B O 1
ATOM 4234 N N . TYR B 1 24 ? -16.047 -58.156 -6.094 1 97.12 24 TYR B N 1
ATOM 4235 C CA . TYR B 1 24 ? -16.391 -57 -6.902 1 97.12 24 TYR B CA 1
ATOM 4236 C C . TYR B 1 24 ? -16.297 -57.312 -8.391 1 97.12 24 TYR B C 1
ATOM 4238 O O . TYR B 1 24 ? -15.266 -57.781 -8.859 1 97.12 24 TYR B O 1
ATOM 4246 N N . THR B 1 25 ? -17.375 -57 -9.055 1 97.31 25 THR B N 1
ATOM 4247 C CA . THR B 1 25 ? -17.484 -57.281 -10.484 1 97.31 25 THR B CA 1
ATOM 4248 C C . THR B 1 25 ? -17.75 -56 -11.258 1 97.31 25 THR B C 1
ATOM 4250 O O . THR B 1 25 ? -17.859 -54.938 -10.672 1 97.31 25 THR B O 1
ATOM 4253 N N . GLU B 1 26 ? -17.797 -56.156 -12.562 1 96.31 26 GLU B N 1
ATOM 4254 C CA . GLU B 1 26 ? -18.062 -55 -13.406 1 96.31 26 GLU B CA 1
ATOM 4255 C C . GLU B 1 26 ? -19.438 -54.406 -13.109 1 96.31 26 GLU B C 1
ATOM 4257 O O . GLU B 1 26 ? -19.641 -53.188 -13.258 1 96.31 26 GLU B O 1
ATOM 4262 N N . SER B 1 27 ? -20.328 -55.25 -12.68 1 96.31 27 SER B N 1
ATOM 4263 C CA . SER B 1 27 ? -21.672 -54.75 -12.367 1 96.31 27 SER B CA 1
ATOM 4264 C C . SER B 1 27 ? -21.75 -54.219 -10.945 1 96.31 27 SER B C 1
ATOM 4266 O O . SER B 1 27 ? -22.672 -53.469 -10.609 1 96.31 27 SER B O 1
ATOM 4268 N N . ASN B 1 28 ? -20.797 -54.562 -10.078 1 97 28 ASN B N 1
ATOM 4269 C CA . ASN B 1 28 ? -20.734 -54.094 -8.703 1 97 28 ASN B CA 1
ATOM 4270 C C . ASN B 1 28 ? -19.297 -53.812 -8.281 1 97 28 ASN B C 1
ATOM 4272 O O . ASN B 1 28 ? -18.766 -54.469 -7.391 1 97 28 ASN B O 1
ATOM 4276 N N . PRO B 1 29 ? -18.719 -52.75 -8.82 1 98.38 29 PRO B N 1
ATOM 4277 C CA . PRO B 1 29 ? -17.328 -52.438 -8.516 1 98.38 29 PRO B CA 1
ATOM 4278 C C . PRO B 1 29 ? -17.156 -51.75 -7.152 1 98.38 29 PRO B C 1
ATOM 4280 O O . PRO B 1 29 ? -18.125 -51.188 -6.621 1 98.38 29 PRO B O 1
ATOM 4283 N N . LEU B 1 30 ? -15.961 -51.812 -6.574 1 98.31 30 LEU B N 1
ATOM 4284 C CA . LEU B 1 30 ? -15.57 -50.969 -5.445 1 98.31 30 LEU B CA 1
ATOM 4285 C C . LEU B 1 30 ? -15.211 -49.562 -5.914 1 98.31 30 LEU B C 1
ATOM 4287 O O . LEU B 1 30 ? -14.336 -49.406 -6.766 1 98.31 30 LEU B O 1
ATOM 4291 N N . ILE B 1 31 ? -15.914 -48.625 -5.461 1 98.5 31 ILE B N 1
ATOM 4292 C CA . ILE B 1 31 ? -15.617 -47.25 -5.801 1 98.5 31 ILE B CA 1
ATOM 4293 C C . ILE B 1 31 ? -15.273 -46.469 -4.531 1 98.5 31 ILE B C 1
ATOM 4295 O O . ILE B 1 31 ? -16.047 -46.438 -3.576 1 98.5 31 ILE B O 1
ATOM 4299 N N . VAL B 1 32 ? -14.094 -45.875 -4.5 1 98.44 32 VAL B N 1
ATOM 4300 C CA . VAL B 1 32 ? -13.648 -45.062 -3.371 1 98.44 32 VAL B CA 1
ATOM 4301 C C . VAL B 1 32 ? -13.391 -43.625 -3.836 1 98.44 32 VAL B C 1
ATOM 4303 O O . VAL B 1 32 ? -12.461 -43.375 -4.602 1 98.44 32 VAL B O 1
ATOM 4306 N N . LEU B 1 33 ? -14.227 -42.719 -3.459 1 98.5 33 LEU B N 1
ATOM 4307 C CA . LEU B 1 33 ? -14.031 -41.312 -3.746 1 98.5 33 LEU B CA 1
ATOM 4308 C C . LEU B 1 33 ? -12.906 -40.75 -2.896 1 98.5 33 LEU B C 1
ATOM 4310 O O . LEU B 1 33 ? -12.812 -41.031 -1.702 1 98.5 33 LEU B O 1
ATOM 4314 N N . ASN B 1 34 ? -12.031 -39.969 -3.551 1 98.31 34 ASN B N 1
ATOM 4315 C CA . ASN B 1 34 ? -10.93 -39.312 -2.848 1 98.31 34 ASN B CA 1
ATOM 4316 C C . ASN B 1 34 ? -10.125 -40.312 -2.027 1 98.31 34 ASN B C 1
ATOM 4318 O O . ASN B 1 34 ? -9.93 -40.125 -0.824 1 98.31 34 ASN B O 1
ATOM 4322 N N . PRO B 1 35 ? -9.633 -41.281 -2.693 1 98 35 PRO B N 1
ATOM 4323 C CA . PRO B 1 35 ? -9.109 -42.438 -1.969 1 98 35 PRO B CA 1
ATOM 4324 C C . PRO B 1 35 ? -7.949 -42.094 -1.043 1 98 35 PRO B C 1
ATOM 4326 O O . PRO B 1 35 ? -7.762 -42.75 -0.006 1 98 35 PRO B O 1
ATOM 4329 N N . PHE B 1 36 ? -7.188 -41.125 -1.377 1 96.88 36 PHE B N 1
ATOM 4330 C CA . PHE B 1 36 ? -6.012 -40.812 -0.57 1 96.88 36 PHE B CA 1
ATOM 4331 C C . PHE B 1 36 ? -6.176 -39.5 0.161 1 96.88 36 PHE B C 1
ATOM 4333 O O . PHE B 1 36 ? -5.195 -38.906 0.607 1 96.88 36 PHE B O 1
ATOM 4340 N N . ASP B 1 37 ? -7.305 -38.875 0.091 1 95.19 37 ASP B N 1
ATOM 4341 C CA . ASP B 1 37 ? -7.781 -37.781 0.918 1 95.19 37 ASP B CA 1
ATOM 4342 C C . ASP B 1 37 ? -7.219 -36.438 0.432 1 95.19 37 ASP B C 1
ATOM 4344 O O . ASP B 1 37 ? -7.305 -35.438 1.135 1 95.19 37 ASP B O 1
ATOM 4348 N N . THR B 1 38 ? -6.625 -36.406 -0.776 1 95.62 38 THR B N 1
ATOM 4349 C CA . THR B 1 38 ? -6.016 -35.125 -1.205 1 95.62 38 THR B CA 1
ATOM 4350 C C . THR B 1 38 ? -6.566 -34.719 -2.561 1 95.62 38 THR B C 1
ATOM 4352 O O . THR B 1 38 ? -6.305 -33.594 -3.016 1 95.62 38 THR B O 1
ATOM 4355 N N . CYS B 1 39 ? -7.32 -35.562 -3.168 1 97.88 39 CYS B N 1
ATOM 4356 C CA . CYS B 1 39 ? -7.891 -35.219 -4.473 1 97.88 39 CYS B CA 1
ATOM 4357 C C . CYS B 1 39 ? -9.391 -35.5 -4.488 1 97.88 39 CYS B C 1
ATOM 4359 O O . CYS B 1 39 ? -9.852 -36.469 -5.066 1 97.88 39 CYS B O 1
ATOM 4361 N N . PRO B 1 40 ? -10.164 -34.594 -4.043 1 98.19 40 PRO B N 1
ATOM 4362 C CA . PRO B 1 40 ? -11.586 -34.812 -3.791 1 98.19 40 PRO B CA 1
ATOM 4363 C C . PRO B 1 40 ? -12.398 -35 -5.074 1 98.19 40 PRO B C 1
ATOM 4365 O O . PRO B 1 40 ? -13.555 -35.406 -5.031 1 98.19 40 PRO B O 1
ATOM 4368 N N . LEU B 1 41 ? -11.82 -34.688 -6.215 1 98.69 41 LEU B N 1
ATOM 4369 C CA . LEU B 1 41 ? -12.555 -34.812 -7.469 1 98.69 41 LEU B CA 1
ATOM 4370 C C . LEU B 1 41 ? -12.039 -36 -8.273 1 98.69 41 LEU B C 1
ATOM 4372 O O . LEU B 1 41 ? -12.07 -36 -9.5 1 98.69 41 LEU B O 1
ATOM 4376 N N . SER B 1 42 ? -11.516 -36.938 -7.602 1 98.62 42 SER B N 1
ATOM 4377 C CA . SER B 1 42 ? -11.047 -38.188 -8.195 1 98.62 42 SER B CA 1
ATOM 4378 C C . SER B 1 42 ? -11.539 -39.406 -7.402 1 98.62 42 SER B C 1
ATOM 4380 O O . SER B 1 42 ? -11.898 -39.281 -6.23 1 98.62 42 SER B O 1
ATOM 4382 N N . ALA B 1 43 ? -11.594 -40.531 -8.023 1 98.81 43 ALA B N 1
ATOM 4383 C CA . ALA B 1 43 ? -12.008 -41.781 -7.375 1 98.81 43 ALA B CA 1
ATOM 4384 C C . ALA B 1 43 ? -11.227 -42.969 -7.926 1 98.81 43 ALA B C 1
ATOM 4386 O O . ALA B 1 43 ? -10.609 -42.875 -8.992 1 98.81 43 ALA B O 1
ATOM 4387 N N . LEU B 1 44 ? -11.203 -43.969 -7.129 1 98.75 44 LEU B N 1
ATOM 4388 C CA . LEU B 1 44 ? -10.625 -45.25 -7.527 1 98.75 44 LEU B CA 1
ATOM 4389 C C . LEU B 1 44 ? -11.703 -46.312 -7.695 1 98.75 44 LEU B C 1
ATOM 4391 O O . LEU B 1 44 ? -12.531 -46.5 -6.801 1 98.75 44 LEU B O 1
ATOM 4395 N N . MET B 1 45 ? -11.766 -46.938 -8.836 1 98.69 45 MET B N 1
ATOM 4396 C CA . MET B 1 45 ? -12.672 -48.062 -9.102 1 98.69 45 MET B CA 1
ATOM 4397 C C . MET B 1 45 ? -11.898 -49.375 -9.266 1 98.69 45 MET B C 1
ATOM 4399 O O . MET B 1 45 ? -10.93 -49.438 -10.023 1 98.69 45 MET B O 1
ATOM 4403 N N . LYS B 1 46 ? -12.305 -50.375 -8.516 1 98.44 46 LYS B N 1
ATOM 4404 C CA . LYS B 1 46 ? -11.672 -51.688 -8.609 1 98.44 46 LYS B CA 1
ATOM 4405 C C . LYS B 1 46 ? -12.719 -52.781 -8.812 1 98.44 46 LYS B C 1
ATOM 4407 O O . LYS B 1 46 ? -13.773 -52.781 -8.164 1 98.44 46 LYS B O 1
ATOM 4412 N N . PHE B 1 47 ? -12.438 -53.75 -9.773 1 98.31 47 PHE B N 1
ATOM 4413 C CA . PHE B 1 47 ? -13.297 -54.906 -9.977 1 98.31 47 PHE B CA 1
ATOM 4414 C C . PHE B 1 47 ? -12.57 -56 -10.742 1 98.31 47 PHE B C 1
ATOM 4416 O O . PHE B 1 47 ? -11.461 -55.781 -11.25 1 98.31 47 PHE B O 1
ATOM 4423 N N . GLN B 1 48 ? -13.195 -57.125 -10.773 1 97.56 48 GLN B N 1
ATOM 4424 C CA . GLN B 1 48 ? -12.68 -58.25 -11.531 1 97.56 48 GLN B CA 1
ATOM 4425 C C . GLN B 1 48 ? -13.695 -58.719 -12.562 1 97.56 48 GLN B C 1
ATOM 4427 O O . GLN B 1 48 ? -14.906 -58.688 -12.32 1 97.56 48 GLN B O 1
ATOM 4432 N N . THR B 1 49 ? -13.156 -59.156 -13.641 1 97.12 49 THR B N 1
ATOM 4433 C CA . THR B 1 49 ? -13.992 -59.781 -14.672 1 97.12 49 THR B CA 1
ATOM 4434 C C . THR B 1 49 ? -13.664 -61.25 -14.828 1 97.12 49 THR B C 1
ATOM 4436 O O . THR B 1 49 ? -12.57 -61.688 -14.477 1 97.12 49 THR B O 1
ATOM 4439 N N . GLU B 1 50 ? -14.609 -62 -15.398 1 95.12 50 GLU B N 1
ATOM 4440 C CA . GLU B 1 50 ? -14.398 -63.406 -15.625 1 95.12 50 GLU B CA 1
ATOM 4441 C C . GLU B 1 50 ? -13.414 -63.656 -16.766 1 95.12 50 GLU B C 1
ATOM 4443 O O . GLU B 1 50 ? -12.578 -64.562 -16.688 1 95.12 50 GLU B O 1
ATOM 4448 N N . GLU B 1 51 ? -13.523 -62.844 -17.766 1 96.62 51 GLU B N 1
ATOM 4449 C CA . GLU B 1 51 ? -12.633 -62.906 -18.922 1 96.62 51 GLU B CA 1
ATOM 4450 C C . GLU B 1 51 ? -11.812 -61.625 -19.047 1 96.62 51 GLU B C 1
ATOM 4452 O O . GLU B 1 51 ? -12.234 -60.562 -18.562 1 96.62 51 GLU B O 1
ATOM 4457 N N . GLU B 1 52 ? -10.664 -61.844 -19.688 1 97.44 52 GLU B N 1
ATOM 4458 C CA . GLU B 1 52 ? -9.836 -60.656 -19.922 1 97.44 52 GLU B CA 1
ATOM 4459 C C . GLU B 1 52 ? -10.555 -59.656 -20.812 1 97.44 52 GLU B C 1
ATOM 4461 O O . GLU B 1 52 ? -11.219 -60.031 -21.781 1 97.44 52 GLU B O 1
ATOM 4466 N N . CYS B 1 53 ? -10.469 -58.406 -20.469 1 97.75 53 CYS B N 1
ATOM 4467 C CA . CYS B 1 53 ? -11.055 -57.375 -21.281 1 97.75 53 CYS B CA 1
ATOM 4468 C C . CYS B 1 53 ? -10.297 -56.062 -21.094 1 97.75 53 CYS B C 1
ATOM 4470 O O . CYS B 1 53 ? -9.516 -55.906 -20.156 1 97.75 53 CYS B O 1
ATOM 4472 N N . SER B 1 54 ? -10.391 -55.188 -22.047 1 97.88 54 SER B N 1
ATOM 4473 C CA . SER B 1 54 ? -10.008 -53.781 -21.891 1 97.88 54 SER B CA 1
ATOM 4474 C C . SER B 1 54 ? -11.18 -52.938 -21.391 1 97.88 54 SER B C 1
ATOM 4476 O O . SER B 1 54 ? -12.328 -53.375 -21.453 1 97.88 54 SER B O 1
ATOM 4478 N N . VAL B 1 55 ? -10.883 -51.812 -20.828 1 98.31 55 VAL B N 1
ATOM 4479 C CA . VAL B 1 55 ? -11.938 -51 -20.234 1 98.31 55 VAL B CA 1
ATOM 4480 C C . VAL B 1 55 ? -11.906 -49.594 -20.812 1 98.31 55 VAL B C 1
ATOM 4482 O O . VAL B 1 55 ? -10.836 -48.969 -20.922 1 98.31 55 VAL B O 1
ATOM 4485 N N . THR B 1 56 ? -13.008 -49.031 -21.266 1 98.31 56 THR B N 1
ATOM 4486 C CA . THR B 1 56 ? -13.195 -47.625 -21.641 1 98.31 56 THR B CA 1
ATOM 4487 C C . THR B 1 56 ? -14.141 -46.938 -20.672 1 98.31 56 THR B C 1
ATOM 4489 O O . THR B 1 56 ? -15.195 -47.469 -20.328 1 98.31 56 THR B O 1
ATOM 4492 N N . ILE B 1 57 ? -13.719 -45.781 -20.25 1 98.31 57 ILE B N 1
ATOM 4493 C CA . ILE B 1 57 ? -14.594 -45.062 -19.328 1 98.31 57 ILE B CA 1
ATOM 4494 C C . ILE B 1 57 ? -14.961 -43.719 -19.922 1 98.31 57 ILE B C 1
ATOM 4496 O O . ILE B 1 57 ? -14.203 -43.156 -20.719 1 98.31 57 ILE B O 1
ATOM 4500 N N . PHE B 1 58 ? -16.125 -43.219 -19.562 1 98.25 58 PHE B N 1
ATOM 4501 C CA . PHE B 1 58 ? -16.625 -41.875 -19.859 1 98.25 58 PHE B CA 1
ATOM 4502 C C . PHE B 1 58 ? -17.031 -41.156 -18.578 1 98.25 58 PHE B C 1
ATOM 4504 O O . PHE B 1 58 ? -17.766 -41.688 -17.766 1 98.25 58 PHE B O 1
ATOM 4511 N N . ILE B 1 59 ? -16.484 -40 -18.391 1 97.94 59 ILE B N 1
ATOM 4512 C CA . ILE B 1 59 ? -16.859 -39.188 -17.25 1 97.94 59 ILE B CA 1
ATOM 4513 C C . ILE B 1 59 ? -17.719 -38 -17.719 1 97.94 59 ILE B C 1
ATOM 4515 O O . ILE B 1 59 ? -17.234 -37.125 -18.453 1 97.94 59 ILE B O 1
ATOM 4519 N N . GLU B 1 60 ? -18.953 -37.844 -17.281 1 93.88 60 GLU B N 1
ATOM 4520 C CA . GLU B 1 60 ? -19.906 -36.812 -17.641 1 93.88 60 GLU B CA 1
ATOM 4521 C C . GLU B 1 60 ? -19.984 -36.625 -19.156 1 93.88 60 GLU B C 1
ATOM 4523 O O . GLU B 1 60 ? -20.297 -35.531 -19.641 1 93.88 60 GLU B O 1
ATOM 4528 N N . GLU B 1 61 ? -19.5 -37.531 -19.859 1 88.12 61 GLU B N 1
ATOM 4529 C CA . GLU B 1 61 ? -19.562 -37.625 -21.312 1 88.12 61 GLU B CA 1
ATOM 4530 C C . GLU B 1 61 ? -18.641 -36.625 -21.984 1 88.12 61 GLU B C 1
ATOM 4532 O O . GLU B 1 61 ? -18.719 -36.406 -23.203 1 88.12 61 GLU B O 1
ATOM 4537 N N . ASP B 1 62 ? -17.859 -35.938 -21.234 1 93.75 62 ASP B N 1
ATOM 4538 C CA . ASP B 1 62 ? -16.969 -34.969 -21.875 1 93.75 62 ASP B CA 1
ATOM 4539 C C . ASP B 1 62 ? -15.508 -35.406 -21.688 1 93.75 62 ASP B C 1
ATOM 4541 O O . ASP B 1 62 ? -14.609 -34.75 -22.25 1 93.75 62 ASP B O 1
ATOM 4545 N N . ILE B 1 63 ? -15.289 -36.438 -20.906 1 97.06 63 ILE B N 1
ATOM 4546 C CA . ILE B 1 63 ? -13.961 -37.031 -20.781 1 97.06 63 ILE B CA 1
ATOM 4547 C C . ILE B 1 63 ? -14.031 -38.531 -21.141 1 97.06 63 ILE B C 1
ATOM 4549 O O . ILE B 1 63 ? -14.914 -39.25 -20.672 1 97.06 63 ILE B O 1
ATOM 4553 N N . GLU B 1 64 ? -13.164 -38.969 -21.969 1 97.25 64 GLU B N 1
ATOM 4554 C CA . GLU B 1 64 ? -13.07 -40.344 -22.391 1 97.25 64 GLU B CA 1
ATOM 4555 C C . GLU B 1 64 ? -11.648 -40.875 -22.219 1 97.25 64 GLU B C 1
ATOM 4557 O O . GLU B 1 64 ? -10.68 -40.188 -22.516 1 97.25 64 GLU B O 1
ATOM 4562 N N . LYS B 1 65 ? -11.562 -42.125 -21.656 1 97.81 65 LYS B N 1
ATOM 4563 C CA . LYS B 1 65 ? -10.258 -42.75 -21.531 1 97.81 65 LYS B CA 1
ATOM 4564 C C . LYS B 1 65 ? -10.375 -44.281 -21.75 1 97.81 65 LYS B C 1
ATOM 4566 O O . LYS B 1 65 ? -11.242 -44.906 -21.172 1 97.81 65 LYS B O 1
ATOM 4571 N N . GLU B 1 66 ? -9.531 -44.719 -22.562 1 97.56 66 GLU B N 1
ATOM 4572 C CA . GLU B 1 66 ? -9.445 -46.188 -22.797 1 97.56 66 GLU B CA 1
ATOM 4573 C C . GLU B 1 66 ? -8.195 -46.75 -22.156 1 97.56 66 GLU B C 1
ATOM 4575 O O . GLU B 1 66 ? -7.09 -46.25 -22.375 1 97.56 66 GLU B O 1
ATOM 4580 N N . PHE B 1 67 ? -8.453 -47.75 -21.344 1 97.38 67 PHE B N 1
ATOM 4581 C CA . PHE B 1 67 ? -7.375 -48.594 -20.844 1 97.38 67 PHE B CA 1
ATOM 4582 C C . PHE B 1 67 ? -7.242 -49.875 -21.672 1 97.38 67 PHE B C 1
ATOM 4584 O O . PHE B 1 67 ? -8 -50.844 -21.484 1 97.38 67 PHE B O 1
ATOM 4591 N N . LYS B 1 68 ? -6.215 -50 -22.469 1 96 68 LYS B N 1
ATOM 4592 C CA . LYS B 1 68 ? -6.16 -50.938 -23.594 1 96 68 LYS B CA 1
ATOM 4593 C C . LYS B 1 68 ? -5.703 -52.312 -23.141 1 96 68 LYS B C 1
ATOM 4595 O O . LYS B 1 68 ? -5.938 -53.312 -23.828 1 96 68 LYS B O 1
ATOM 4600 N N . GLU B 1 69 ? -5.051 -52.375 -22.078 1 95.31 69 GLU B N 1
ATOM 4601 C CA . GLU B 1 69 ? -4.508 -53.656 -21.641 1 95.31 69 GLU B CA 1
ATOM 4602 C C . GLU B 1 69 ? -5.629 -54.656 -21.297 1 95.31 69 GLU B C 1
ATOM 4604 O O . GLU B 1 69 ? -6.582 -54.281 -20.609 1 95.31 69 GLU B O 1
ATOM 4609 N N . LEU B 1 70 ? -5.473 -55.812 -21.844 1 96.38 70 LEU B N 1
ATOM 4610 C CA . LEU B 1 70 ? -6.422 -56.875 -21.5 1 96.38 70 LEU B CA 1
ATOM 4611 C C . LEU B 1 70 ? -6.043 -57.531 -20.188 1 96.38 70 LEU B C 1
ATOM 4613 O O . LEU B 1 70 ? -4.949 -58.094 -20.062 1 96.38 70 LEU B O 1
ATOM 4617 N N . LYS B 1 71 ? -6.996 -57.438 -19.203 1 96.56 71 LYS B N 1
ATOM 4618 C CA . LYS B 1 71 ? -6.766 -58.062 -17.922 1 96.56 71 LYS B CA 1
ATOM 4619 C C . LYS B 1 71 ? -8.086 -58.406 -17.219 1 96.56 71 LYS B C 1
ATOM 4621 O O . LYS B 1 71 ? -9.156 -58 -17.688 1 96.56 71 LYS B O 1
ATOM 4626 N N . LYS B 1 72 ? -7.984 -59.156 -16.203 1 97.31 72 LYS B N 1
ATOM 4627 C CA . LYS B 1 72 ? -9.164 -59.531 -15.438 1 97.31 72 LYS B CA 1
ATOM 4628 C C . LYS B 1 72 ? -9.328 -58.656 -14.195 1 97.31 72 LYS B C 1
ATOM 4630 O O . LYS B 1 72 ? -10.453 -58.406 -13.75 1 97.31 72 LYS B O 1
ATOM 4635 N N . ASP B 1 73 ? -8.195 -58.312 -13.633 1 97.19 73 ASP B N 1
ATOM 4636 C CA . ASP B 1 73 ? -8.195 -57.438 -12.461 1 97.19 73 ASP B CA 1
ATOM 4637 C C . ASP B 1 73 ? -7.988 -55.969 -12.852 1 97.19 73 ASP B C 1
ATOM 4639 O O . ASP B 1 73 ? -6.941 -55.625 -13.391 1 97.19 73 ASP B O 1
ATOM 4643 N N . HIS B 1 74 ? -8.984 -55.125 -12.562 1 98 74 HIS B N 1
ATOM 4644 C CA . HIS B 1 74 ? -8.961 -53.75 -13.039 1 98 74 HIS B CA 1
ATOM 4645 C C . HIS B 1 74 ? -8.883 -52.781 -11.883 1 98 74 HIS B C 1
ATOM 4647 O O . HIS B 1 74 ? -9.641 -52.875 -10.914 1 98 74 HIS B O 1
ATOM 4653 N N . GLU B 1 75 ? -7.945 -51.938 -11.883 1 97.69 75 GLU B N 1
ATOM 4654 C CA . GLU B 1 75 ? -7.816 -50.75 -11.055 1 97.69 75 GLU B CA 1
ATOM 4655 C C . GLU B 1 75 ? -7.852 -49.469 -11.906 1 97.69 75 GLU B C 1
ATOM 4657 O O . GLU B 1 75 ? -6.875 -49.156 -12.586 1 97.69 75 GLU B O 1
ATOM 4662 N N . ILE B 1 76 ? -8.93 -48.75 -11.852 1 98 76 ILE B N 1
ATOM 4663 C CA . ILE B 1 76 ? -9.172 -47.656 -12.797 1 98 76 ILE B CA 1
ATOM 4664 C C . ILE B 1 76 ? -9.266 -46.344 -12.047 1 98 76 ILE B C 1
ATOM 4666 O O . ILE B 1 76 ? -10.148 -46.156 -11.211 1 98 76 ILE B O 1
ATOM 4670 N N . PRO B 1 77 ? -8.375 -45.438 -12.32 1 98.44 77 PRO B N 1
ATOM 4671 C CA . PRO B 1 77 ? -8.555 -44.094 -11.781 1 98.44 77 PRO B CA 1
ATOM 4672 C C . PRO B 1 77 ? -9.688 -43.312 -12.477 1 98.44 77 PRO B C 1
ATOM 4674 O O . PRO B 1 77 ? -9.734 -43.281 -13.703 1 98.44 77 PRO B O 1
ATOM 4677 N N . ILE B 1 78 ? -10.57 -42.812 -11.75 1 98.69 78 ILE B N 1
ATOM 4678 C CA . ILE B 1 78 ? -11.625 -41.906 -12.25 1 98.69 78 ILE B CA 1
ATOM 4679 C C . ILE B 1 78 ? -11.242 -40.469 -11.977 1 98.69 78 ILE B C 1
ATOM 4681 O O . ILE B 1 78 ? -11.211 -40.031 -10.82 1 98.69 78 ILE B O 1
ATOM 4685 N N . LEU B 1 79 ? -10.992 -39.719 -13.008 1 98.5 79 LEU B N 1
ATOM 4686 C CA . LEU B 1 79 ? -10.547 -38.344 -12.891 1 98.5 79 LEU B CA 1
ATOM 4687 C C . LEU B 1 79 ? -11.531 -37.406 -13.57 1 98.5 79 LEU B C 1
ATOM 4689 O O . LEU B 1 79 ? -12.297 -37.812 -14.445 1 98.5 79 LEU B O 1
ATOM 4693 N N . GLY B 1 80 ? -11.539 -36.156 -13.125 1 98.56 80 GLY B N 1
ATOM 4694 C CA . GLY B 1 80 ? -12.305 -35.125 -13.812 1 98.56 80 GLY B CA 1
ATOM 4695 C C . GLY B 1 80 ? -13.719 -35 -13.289 1 98.56 80 GLY B C 1
ATOM 4696 O O . GLY B 1 80 ? -14.602 -34.5 -14.008 1 98.56 80 GLY B O 1
ATOM 4697 N N . LEU B 1 81 ? -13.977 -35.438 -12.102 1 98.69 81 LEU B N 1
ATOM 4698 C CA . LEU B 1 81 ? -15.305 -35.281 -11.523 1 98.69 81 LEU B CA 1
ATOM 4699 C C . LEU B 1 81 ? -15.625 -33.812 -11.305 1 98.69 81 LEU B C 1
ATOM 4701 O O . LEU B 1 81 ? -14.711 -32.969 -11.172 1 98.69 81 LEU B O 1
ATOM 4705 N N . ILE B 1 82 ? -16.922 -33.5 -11.297 1 98.38 82 ILE B N 1
ATOM 4706 C CA . ILE B 1 82 ? -17.391 -32.125 -11.086 1 98.38 82 ILE B CA 1
ATOM 4707 C C . ILE B 1 82 ? -17.891 -31.969 -9.656 1 98.38 82 ILE B C 1
ATOM 4709 O O . ILE B 1 82 ? -18.547 -32.844 -9.109 1 98.38 82 ILE B O 1
ATOM 4713 N N . GLU B 1 83 ? -17.578 -30.859 -9.039 1 97.62 83 GLU B N 1
ATOM 4714 C CA . GLU B 1 83 ? -17.953 -30.625 -7.648 1 97.62 83 GLU B CA 1
ATOM 4715 C C . GLU B 1 83 ? -19.469 -30.531 -7.492 1 97.62 83 GLU B C 1
ATOM 4717 O O . GLU B 1 83 ? -20.172 -30.078 -8.406 1 97.62 83 GLU B O 1
ATOM 4722 N N . ASP B 1 84 ? -19.906 -30.922 -6.266 1 97.81 84 ASP B N 1
ATOM 4723 C CA . ASP B 1 84 ? -21.297 -30.766 -5.852 1 97.81 84 ASP B CA 1
ATOM 4724 C C . ASP B 1 84 ? -22.25 -31.328 -6.906 1 97.81 84 ASP B C 1
ATOM 4726 O O . ASP B 1 84 ? -23.188 -30.656 -7.324 1 97.81 84 ASP B O 1
ATOM 4730 N N . LYS B 1 85 ? -21.984 -32.469 -7.328 1 98 85 LYS B N 1
ATOM 4731 C CA . LYS B 1 85 ? -22.75 -33.125 -8.383 1 98 85 LYS B CA 1
ATOM 4732 C C . LYS B 1 85 ? -22.75 -34.656 -8.211 1 98 85 LYS B C 1
ATOM 4734 O O . LYS B 1 85 ? -21.812 -35.219 -7.633 1 98 85 LYS B O 1
ATOM 4739 N N . ASP B 1 86 ? -23.828 -35.281 -8.672 1 98.44 86 ASP B N 1
ATOM 4740 C CA . ASP B 1 86 ? -23.828 -36.719 -8.883 1 98.44 86 ASP B CA 1
ATOM 4741 C C . ASP B 1 86 ? -23.266 -37.062 -10.258 1 98.44 86 ASP B C 1
ATOM 4743 O O . ASP B 1 86 ? -24 -37.156 -11.234 1 98.44 86 ASP B O 1
ATOM 4747 N N . ASN B 1 87 ? -21.984 -37.281 -10.352 1 98.75 87 ASN B N 1
ATOM 4748 C CA . ASN B 1 87 ? -21.266 -37.469 -11.617 1 98.75 87 ASN B CA 1
ATOM 4749 C C . ASN B 1 87 ? -21.609 -38.812 -12.273 1 98.75 87 ASN B C 1
ATOM 4751 O O . ASN B 1 87 ? -21.641 -39.844 -11.609 1 98.75 87 ASN B O 1
ATOM 4755 N N . CYS B 1 88 ? -21.844 -38.781 -13.523 1 98.75 88 CYS B N 1
ATOM 4756 C CA . CYS B 1 88 ? -22.156 -40 -14.289 1 98.75 88 CYS B CA 1
ATOM 4757 C C . CYS B 1 88 ? -20.875 -40.625 -14.859 1 98.75 88 CYS B C 1
ATOM 4759 O O . CYS B 1 88 ? -20.141 -39.969 -15.602 1 98.75 88 CYS B O 1
ATOM 4761 N N . ILE B 1 89 ? -20.688 -41.906 -14.469 1 98.62 89 ILE B N 1
ATOM 4762 C CA . ILE B 1 89 ? -19.531 -42.656 -14.953 1 98.62 89 ILE B CA 1
ATOM 4763 C C . ILE B 1 89 ? -20.016 -43.844 -15.781 1 98.62 89 ILE B C 1
ATOM 4765 O O . ILE B 1 89 ? -20.672 -44.75 -15.266 1 98.62 89 ILE B O 1
ATOM 4769 N N . ARG B 1 90 ? -19.672 -43.844 -17.031 1 98.44 90 ARG B N 1
ATOM 4770 C CA . ARG B 1 90 ? -19.953 -44.969 -17.891 1 98.44 90 ARG B CA 1
ATOM 4771 C C . ARG B 1 90 ? -18.719 -45.844 -18.109 1 98.44 90 ARG B C 1
ATOM 4773 O O . ARG B 1 90 ? -17.641 -45.312 -18.422 1 98.44 90 ARG B O 1
ATOM 4780 N N . VAL B 1 91 ? -18.891 -47.125 -17.859 1 98.38 91 VAL B N 1
ATOM 4781 C CA . VAL B 1 91 ? -17.797 -48.062 -18 1 98.38 91 VAL B CA 1
ATOM 4782 C C . VAL B 1 91 ? -18.141 -49.125 -19.062 1 98.38 91 VAL B C 1
ATOM 4784 O O . VAL B 1 91 ? -19.188 -49.75 -18.984 1 98.38 91 VAL B O 1
ATOM 4787 N N . ILE B 1 92 ? -17.266 -49.281 -20.031 1 98.19 92 ILE B N 1
ATOM 4788 C CA . ILE B 1 92 ? -17.438 -50.281 -21.078 1 98.19 92 ILE B CA 1
ATOM 4789 C C . ILE B 1 92 ? -16.328 -51.312 -21 1 98.19 92 ILE B C 1
ATOM 4791 O O . ILE B 1 92 ? -15.148 -50.969 -21.156 1 98.19 92 ILE B O 1
ATOM 4795 N N . CYS B 1 93 ? -16.703 -52.562 -20.75 1 98.06 93 CYS B N 1
ATOM 4796 C CA . CYS B 1 93 ? -15.758 -53.688 -20.828 1 98.06 93 CYS B CA 1
ATOM 4797 C C . CYS B 1 93 ? -15.734 -54.281 -22.234 1 98.06 93 CYS B C 1
ATOM 4799 O O . CYS B 1 93 ? -16.766 -54.719 -22.734 1 98.06 93 CYS B O 1
ATOM 4801 N N . ASN B 1 94 ? -14.625 -54.188 -22.812 1 97.88 94 ASN B N 1
ATOM 4802 C CA . ASN B 1 94 ? -14.453 -54.688 -24.156 1 97.88 94 ASN B CA 1
ATOM 4803 C C . ASN B 1 94 ? -13.812 -56.094 -24.141 1 97.88 94 ASN B C 1
ATOM 4805 O O . ASN B 1 94 ? -12.602 -56.219 -23.953 1 97.88 94 ASN B O 1
ATOM 4809 N N . TYR B 1 95 ? -14.5 -57.094 -24.453 1 95.94 95 TYR B N 1
ATOM 4810 C CA . TYR B 1 95 ? -14.016 -58.469 -24.453 1 95.94 95 TYR B CA 1
ATOM 4811 C C . TYR B 1 95 ? -13.547 -58.875 -25.844 1 95.94 95 TYR B C 1
ATOM 4813 O O . TYR B 1 95 ? -13.727 -58.156 -26.812 1 95.94 95 TYR B O 1
ATOM 4821 N N . GLU B 1 96 ? -12.891 -60.094 -25.828 1 90.94 96 GLU B N 1
ATOM 4822 C CA . GLU B 1 96 ? -12.508 -60.625 -27.125 1 90.94 96 GLU B CA 1
ATOM 4823 C C . GLU B 1 96 ? -13.734 -60.906 -27.984 1 90.94 96 GLU B C 1
ATOM 4825 O O . GLU B 1 96 ? -14.805 -61.219 -27.469 1 90.94 96 GLU B O 1
ATOM 4830 N N . GLY B 1 97 ? -13.648 -60.875 -29.312 1 89.31 97 GLY B N 1
ATOM 4831 C CA . GLY B 1 97 ? -14.703 -61.188 -30.25 1 89.31 97 GLY B CA 1
ATOM 4832 C C . GLY B 1 97 ? -15.719 -60.094 -30.422 1 89.31 97 GLY B C 1
ATOM 4833 O O . GLY B 1 97 ? -16.891 -60.344 -30.688 1 89.31 97 GLY B O 1
ATOM 4834 N N . ASN B 1 98 ? -15.477 -58.906 -30.062 1 89 98 ASN B N 1
ATOM 4835 C CA . ASN B 1 98 ? -16.297 -57.719 -30.234 1 89 98 ASN B CA 1
ATOM 4836 C C . ASN B 1 98 ? -17.469 -57.688 -29.25 1 89 98 ASN B C 1
ATOM 4838 O O . ASN B 1 98 ? -18.469 -57 -29.484 1 89 98 ASN B O 1
ATOM 4842 N N . ARG B 1 99 ? -17.328 -58.469 -28.234 1 94.31 99 ARG B N 1
ATOM 4843 C CA . ARG B 1 99 ? -18.328 -58.406 -27.156 1 94.31 99 ARG B CA 1
ATOM 4844 C C . ARG B 1 99 ? -18.047 -57.219 -26.219 1 94.31 99 ARG B C 1
ATOM 4846 O O . ARG B 1 99 ? -16.906 -57.031 -25.797 1 94.31 99 ARG B O 1
ATOM 4853 N N . LYS B 1 100 ? -19.094 -56.438 -26 1 96.31 100 LYS B N 1
ATOM 4854 C CA . LYS B 1 100 ? -19 -55.281 -25.109 1 96.31 100 LYS B CA 1
ATOM 4855 C C . LYS B 1 100 ? -20.109 -55.312 -24.062 1 96.31 100 LYS B C 1
ATOM 4857 O O . LYS B 1 100 ? -21.25 -55.688 -24.359 1 96.31 100 LYS B O 1
ATOM 4862 N N . GLU B 1 101 ? -19.812 -54.969 -22.828 1 97.38 101 GLU B N 1
ATOM 4863 C CA . GLU B 1 101 ? -20.766 -54.75 -21.75 1 97.38 101 GLU B CA 1
ATOM 4864 C C . GLU B 1 101 ? -20.625 -53.344 -21.141 1 97.38 101 GLU B C 1
ATOM 4866 O O . GLU B 1 101 ? -19.5 -52.906 -20.891 1 97.38 101 GLU B O 1
ATOM 4871 N N . GLU B 1 102 ? -21.703 -52.75 -21 1 97.69 102 GLU B N 1
ATOM 4872 C CA . GLU B 1 102 ? -21.703 -51.375 -20.5 1 97.69 102 GLU B CA 1
ATOM 4873 C C . GLU B 1 102 ? -22.359 -51.281 -19.125 1 97.69 102 GLU B C 1
ATOM 4875 O O . GLU B 1 102 ? -23.391 -51.938 -18.891 1 97.69 102 GLU B O 1
ATOM 4880 N N . PHE B 1 103 ? -21.781 -50.5 -18.234 1 98.25 103 PHE B N 1
ATOM 4881 C CA . PHE B 1 103 ? -22.297 -50.219 -16.906 1 98.25 103 PHE B CA 1
ATOM 4882 C C . PHE B 1 103 ? -22.266 -48.719 -16.594 1 98.25 103 PHE B C 1
ATOM 4884 O O . PHE B 1 103 ? -21.391 -48 -17.062 1 98.25 103 PHE B O 1
ATOM 4891 N N . VAL B 1 104 ? -23.234 -48.281 -15.844 1 98.38 104 VAL B N 1
ATOM 4892 C CA . VAL B 1 104 ? -23.297 -46.875 -15.461 1 98.38 104 VAL B CA 1
ATOM 4893 C C . VAL B 1 104 ? -23.297 -46.75 -13.938 1 98.38 104 VAL B C 1
ATOM 4895 O O . VAL B 1 104 ? -24.031 -47.469 -13.25 1 98.38 104 VAL B O 1
ATOM 4898 N N . TYR B 1 105 ? -22.453 -45.875 -13.477 1 98.44 105 TYR B N 1
ATOM 4899 C CA . TYR B 1 105 ? -22.359 -45.594 -12.047 1 98.44 105 TYR B CA 1
ATOM 4900 C C . TYR B 1 105 ? -22.453 -44.094 -11.789 1 98.44 105 TYR B C 1
ATOM 4902 O O . TYR B 1 105 ? -22.281 -43.281 -12.703 1 98.44 105 TYR B O 1
ATOM 4910 N N . TYR B 1 106 ? -22.797 -43.781 -10.555 1 98.44 106 TYR B N 1
ATOM 4911 C CA . TYR B 1 106 ? -22.859 -42.375 -10.141 1 98.44 106 TYR B CA 1
ATOM 4912 C C . TYR B 1 106 ? -22 -42.125 -8.906 1 98.44 106 TYR B C 1
ATOM 4914 O O . TYR B 1 106 ? -22 -42.938 -7.973 1 98.44 106 TYR B O 1
ATOM 4922 N N . ILE B 1 107 ? -21.203 -41.125 -8.977 1 98.62 107 ILE B N 1
ATOM 4923 C CA . ILE B 1 107 ? -20.359 -40.719 -7.852 1 98.62 107 ILE B CA 1
ATOM 4924 C C . ILE B 1 107 ? -20.734 -39.312 -7.406 1 98.62 107 ILE B C 1
ATOM 4926 O O . ILE B 1 107 ? -20.562 -38.344 -8.156 1 98.62 107 ILE B O 1
ATOM 4930 N N . LYS B 1 108 ? -21.156 -39.156 -6.176 1 98.44 108 LYS B N 1
ATOM 4931 C CA . LYS B 1 108 ? -21.547 -37.844 -5.641 1 98.44 108 LYS B CA 1
ATOM 4932 C C . LYS B 1 108 ? -20.359 -37.125 -5.016 1 98.44 108 LYS B C 1
ATOM 4934 O O . LYS B 1 108 ? -19.656 -37.688 -4.168 1 98.44 108 LYS B O 1
ATOM 4939 N N . THR B 1 109 ? -20.094 -35.969 -5.508 1 98.5 109 THR B N 1
ATOM 4940 C CA . THR B 1 109 ? -19.016 -35.156 -4.953 1 98.5 109 THR B CA 1
ATOM 4941 C C . THR B 1 109 ? -19.578 -34 -4.121 1 98.5 109 THR B C 1
ATOM 4943 O O . THR B 1 109 ? -20.734 -33.625 -4.277 1 98.5 109 THR B O 1
ATOM 4946 N N . SER B 1 110 ? -18.734 -33.5 -3.201 1 97.44 110 SER B N 1
ATOM 4947 C CA . SER B 1 110 ? -19.094 -32.344 -2.369 1 97.44 110 SER B CA 1
ATOM 4948 C C . SER B 1 110 ? -18.703 -31.031 -3.043 1 97.44 110 SER B C 1
ATOM 4950 O O . SER B 1 110 ? -18.047 -31.031 -4.09 1 97.44 110 SER B O 1
ATOM 4952 N N . LYS B 1 111 ? -19.078 -29.938 -2.434 1 97.06 111 LYS B N 1
ATOM 4953 C CA . LYS B 1 111 ? -18.672 -28.625 -2.887 1 97.06 111 LYS B CA 1
ATOM 4954 C C . LYS B 1 111 ? -17.172 -28.406 -2.682 1 97.06 111 LYS B C 1
ATOM 4956 O O . LYS B 1 111 ? -16.562 -29.047 -1.823 1 97.06 111 LYS B O 1
ATOM 4961 N N . LEU B 1 112 ? -16.641 -27.562 -3.551 1 96.81 112 LEU B N 1
ATOM 4962 C CA . LEU B 1 112 ? -15.273 -27.125 -3.324 1 96.81 112 LEU B CA 1
ATOM 4963 C C . LEU B 1 112 ? -15.141 -26.438 -1.974 1 96.81 112 LEU B C 1
ATOM 4965 O O . LEU B 1 112 ? -16.141 -26.016 -1.385 1 96.81 112 LEU B O 1
ATOM 4969 N N . PRO B 1 113 ? -13.93 -26.344 -1.493 1 94.44 113 PRO B N 1
ATOM 4970 C CA . PRO B 1 113 ? -13.734 -25.594 -0.247 1 94.44 113 PRO B CA 1
ATOM 4971 C C . PRO B 1 113 ? -14.25 -24.156 -0.326 1 94.44 113 PRO B C 1
ATOM 4973 O O . PRO B 1 113 ? -14.219 -23.547 -1.396 1 94.44 113 PRO B O 1
ATOM 4976 N N . GLU B 1 114 ? -14.641 -23.609 0.82 1 91.69 114 GLU B N 1
ATOM 4977 C CA . GLU B 1 114 ? -15.211 -22.266 0.891 1 91.69 114 GLU B CA 1
ATOM 4978 C C . GLU B 1 114 ? -14.211 -21.219 0.392 1 91.69 114 GLU B C 1
ATOM 4980 O O . GLU B 1 114 ? -14.602 -20.203 -0.182 1 91.69 114 GLU B O 1
ATOM 4985 N N . GLY B 1 115 ? -13 -21.516 0.535 1 93.38 115 GLY B N 1
ATOM 4986 C CA . GLY B 1 115 ? -11.969 -20.562 0.151 1 93.38 115 GLY B CA 1
ATOM 4987 C C . GLY B 1 115 ? -11.617 -20.625 -1.323 1 93.38 115 GLY B C 1
ATOM 4988 O O . GLY B 1 115 ? -10.797 -19.844 -1.808 1 93.38 115 GLY B O 1
ATOM 4989 N N . TYR B 1 116 ? -12.203 -21.547 -2.053 1 96.31 116 TYR B N 1
ATOM 4990 C CA . TYR B 1 116 ? -11.922 -21.609 -3.482 1 96.31 116 TYR B CA 1
ATOM 4991 C C . TYR B 1 116 ? -12.508 -20.406 -4.215 1 96.31 116 TYR B C 1
ATOM 4993 O O . TYR B 1 116 ? -13.648 -20.016 -3.957 1 96.31 116 TYR B O 1
ATOM 5001 N N . PRO B 1 117 ? -11.773 -19.812 -5.09 1 96.19 117 PRO B N 1
ATOM 5002 C CA . PRO B 1 117 ? -12.25 -18.594 -5.738 1 96.19 117 PRO B CA 1
ATOM 5003 C C . PRO B 1 117 ? -13.258 -18.859 -6.859 1 96.19 117 PRO B C 1
ATOM 5005 O O . PRO B 1 117 ? -13.305 -19.984 -7.383 1 96.19 117 PRO B O 1
ATOM 5008 N N . ASN B 1 118 ? -13.945 -17.766 -7.098 1 93.62 118 ASN B N 1
ATOM 5009 C CA . ASN B 1 118 ? -14.656 -17.766 -8.375 1 93.62 118 ASN B CA 1
ATOM 5010 C C . ASN B 1 118 ? -13.695 -17.547 -9.547 1 93.62 118 ASN B C 1
ATOM 5012 O O . ASN B 1 118 ? -12.812 -16.688 -9.484 1 93.62 118 ASN B O 1
ATOM 5016 N N . ILE B 1 119 ? -13.828 -18.375 -10.562 1 97.5 119 ILE B N 1
ATOM 5017 C CA . ILE B 1 119 ? -13.039 -18.219 -11.781 1 97.5 119 ILE B CA 1
ATOM 5018 C C . ILE B 1 119 ? -13.875 -17.516 -12.844 1 97.5 119 ILE B C 1
ATOM 5020 O O . ILE B 1 119 ? -14.859 -18.062 -13.344 1 97.5 119 ILE B O 1
ATOM 5024 N N . GLU B 1 120 ? -13.5 -16.312 -13.18 1 97.88 120 GLU B N 1
ATOM 5025 C CA . GLU B 1 120 ? -14.203 -15.547 -14.211 1 97.88 120 GLU B CA 1
ATOM 5026 C C . GLU B 1 120 ? -13.633 -15.844 -15.594 1 97.88 120 GLU B C 1
ATOM 5028 O O . GLU B 1 120 ? -12.477 -15.523 -15.875 1 97.88 120 GLU B O 1
ATOM 5033 N N . LEU B 1 121 ? -14.414 -16.453 -16.422 1 98.31 121 LEU B N 1
ATOM 5034 C CA . LEU B 1 121 ? -14.023 -16.703 -17.797 1 98.31 121 LEU B CA 1
ATOM 5035 C C . LEU B 1 121 ? -14.273 -15.477 -18.672 1 98.31 121 LEU B C 1
ATOM 5037 O O . LEU B 1 121 ? -15.422 -15.086 -18.875 1 98.31 121 LEU B O 1
ATOM 5041 N N . ILE B 1 122 ? -13.297 -14.883 -19.203 1 98.06 122 ILE B N 1
ATOM 5042 C CA . ILE B 1 122 ? -13.391 -13.633 -19.953 1 98.06 122 ILE B CA 1
ATOM 5043 C C . ILE B 1 122 ? -13.516 -13.93 -21.438 1 98.06 122 ILE B C 1
ATOM 5045 O O . ILE B 1 122 ? -14.32 -13.305 -22.141 1 98.06 122 ILE B O 1
ATOM 5049 N N . THR B 1 123 ? -12.672 -14.836 -21.938 1 97.5 123 THR B N 1
ATOM 5050 C CA . THR B 1 123 ? -12.648 -15.211 -23.344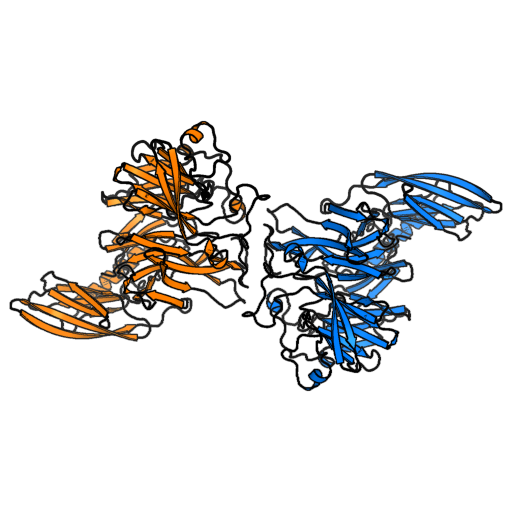 1 97.5 123 THR B CA 1
ATOM 5051 C C . THR B 1 123 ? -12.273 -16.688 -23.5 1 97.5 123 THR B C 1
ATOM 5053 O O . THR B 1 123 ? -11.484 -17.219 -22.734 1 97.5 123 THR B O 1
ATOM 5056 N N . CYS B 1 124 ? -12.891 -17.312 -24.484 1 98 124 CYS B N 1
ATOM 5057 C CA . CYS B 1 124 ? -12.586 -18.688 -24.828 1 98 124 CYS B CA 1
ATOM 5058 C C . CYS B 1 124 ? -12.805 -18.953 -26.312 1 98 124 CYS B C 1
ATOM 5060 O O . CYS B 1 124 ? -13.945 -19.062 -26.766 1 98 124 CYS B O 1
ATOM 5062 N N . ASP B 1 125 ? -11.781 -18.953 -27.047 1 97.75 125 ASP B N 1
ATOM 5063 C CA . ASP B 1 125 ? -11.781 -19.375 -28.453 1 97.75 125 ASP B CA 1
ATOM 5064 C C . ASP B 1 125 ? -11.148 -20.75 -28.625 1 97.75 125 ASP B C 1
ATOM 5066 O O . ASP B 1 125 ? -9.984 -20.859 -29.016 1 97.75 125 ASP B O 1
ATOM 5070 N N . GLU B 1 126 ? -11.938 -21.781 -28.438 1 95.5 126 GLU B N 1
ATOM 5071 C CA . GLU B 1 126 ? -11.461 -23.156 -28.344 1 95.5 126 GLU B CA 1
ATOM 5072 C C . GLU B 1 126 ? -10.75 -23.594 -29.625 1 95.5 126 GLU B C 1
ATOM 5074 O O . GLU B 1 126 ? -9.805 -24.375 -29.578 1 95.5 126 GLU B O 1
ATOM 5079 N N . SER B 1 127 ? -11.125 -23.078 -30.719 1 96.38 127 SER B N 1
ATOM 5080 C CA . SER B 1 127 ? -10.586 -23.5 -32 1 96.38 127 SER B CA 1
ATOM 5081 C C . SER B 1 127 ? -9.117 -23.125 -32.125 1 96.38 127 SER B C 1
ATOM 5083 O O . SER B 1 127 ? -8.367 -23.75 -32.875 1 96.38 127 SER B O 1
ATOM 5085 N N . ASN B 1 128 ? -8.695 -22.125 -31.406 1 97.12 128 ASN B N 1
ATOM 5086 C CA . ASN B 1 128 ? -7.32 -21.641 -31.531 1 97.12 128 ASN B CA 1
ATOM 5087 C C . ASN B 1 128 ? -6.516 -21.938 -30.266 1 97.12 128 ASN B C 1
ATOM 5089 O O . ASN B 1 128 ? -5.328 -21.625 -30.188 1 97.12 128 ASN B O 1
ATOM 5093 N N . MET B 1 129 ? -7.152 -22.562 -29.328 1 97.56 129 MET B N 1
ATOM 5094 C CA . MET B 1 129 ? -6.473 -22.953 -28.094 1 97.56 129 MET B CA 1
ATOM 5095 C C . MET B 1 129 ? -5.699 -24.25 -28.266 1 97.56 129 MET B C 1
ATOM 5097 O O . MET B 1 129 ? -5.973 -25.016 -29.203 1 97.56 129 MET B O 1
ATOM 5101 N N . TYR B 1 130 ? -4.664 -24.391 -27.516 1 96.75 130 TYR B N 1
ATOM 5102 C CA . TYR B 1 130 ? -4.016 -25.688 -27.422 1 96.75 130 TYR B CA 1
ATOM 5103 C C . TYR B 1 130 ? -4.891 -26.688 -26.656 1 96.75 130 TYR B C 1
ATOM 5105 O O . TYR B 1 130 ? -5.555 -26.312 -25.688 1 96.75 130 TYR B O 1
ATOM 5113 N N . ASP B 1 131 ? -4.828 -27.891 -27.109 1 94.12 131 ASP B N 1
ATOM 5114 C CA . ASP B 1 131 ? -5.629 -28.938 -26.469 1 94.12 131 ASP B CA 1
ATOM 5115 C C . ASP B 1 131 ? -5.141 -29.203 -25.047 1 94.12 131 ASP B C 1
ATOM 5117 O O . ASP B 1 131 ? -3.947 -29.094 -24.75 1 94.12 131 ASP B O 1
ATOM 5121 N N . GLY B 1 132 ? -6.094 -29.609 -24.172 1 94.25 132 GLY B N 1
ATOM 5122 C CA . GLY B 1 132 ? -5.785 -29.938 -22.797 1 94.25 132 GLY B CA 1
ATOM 5123 C C . GLY B 1 132 ? -6.488 -29.031 -21.797 1 94.25 132 GLY B C 1
ATOM 5124 O O . GLY B 1 132 ? -7.176 -28.078 -22.188 1 94.25 132 GLY B O 1
ATOM 5125 N N . MET B 1 133 ? -6.336 -29.344 -20.547 1 97 133 MET B N 1
ATOM 5126 C CA . MET B 1 133 ? -6.902 -28.547 -19.453 1 97 133 MET B CA 1
ATOM 5127 C C . MET B 1 133 ? -5.832 -27.672 -18.812 1 97 133 MET B C 1
ATOM 5129 O O . MET B 1 133 ? -4.637 -27.891 -19.016 1 97 133 MET B O 1
ATOM 5133 N N . MET B 1 134 ? -6.254 -26.641 -18.172 1 97.44 134 MET B N 1
ATOM 5134 C CA . MET B 1 134 ? -5.336 -25.703 -17.547 1 97.44 134 MET B CA 1
ATOM 5135 C C . MET B 1 134 ? -5.055 -26.078 -16.109 1 97.44 134 MET B C 1
ATOM 5137 O O . MET B 1 134 ? -5.969 -26.109 -15.281 1 97.44 134 MET B O 1
ATOM 5141 N N . ALA B 1 135 ? -3.84 -26.453 -15.828 1 97.75 135 ALA B N 1
ATOM 5142 C CA . ALA B 1 135 ? -3.389 -26.734 -14.469 1 97.75 135 ALA B CA 1
ATOM 5143 C C . ALA B 1 135 ? -2.83 -25.484 -13.812 1 97.75 135 ALA B C 1
ATOM 5145 O O . ALA B 1 135 ? -2.01 -24.766 -14.398 1 97.75 135 ALA B O 1
ATOM 5146 N N . MET B 1 136 ? -3.26 -25.188 -12.594 1 97.69 136 MET B N 1
ATOM 5147 C CA . MET B 1 136 ? -2.859 -23.969 -11.883 1 97.69 136 MET B CA 1
ATOM 5148 C C . MET B 1 136 ? -2.277 -24.312 -10.516 1 97.69 136 MET B C 1
ATOM 5150 O O . MET B 1 136 ? -2.881 -25.062 -9.75 1 97.69 136 MET B O 1
ATOM 5154 N N . SER B 1 137 ? -1.104 -23.766 -10.219 1 95.69 137 SER B N 1
ATOM 5155 C CA . SER B 1 137 ? -0.603 -23.797 -8.844 1 95.69 137 SER B CA 1
ATOM 5156 C C . SER B 1 137 ? -1.271 -22.734 -7.984 1 95.69 137 SER B C 1
ATOM 5158 O O . SER B 1 137 ? -0.602 -21.844 -7.461 1 95.69 137 SER B O 1
ATOM 5160 N N . LEU B 1 138 ? -2.541 -22.922 -7.809 1 96.5 138 LEU B N 1
ATOM 5161 C CA . LEU B 1 138 ? -3.422 -21.938 -7.191 1 96.5 138 LEU B CA 1
ATOM 5162 C C . LEU B 1 138 ? -3.299 -21.969 -5.672 1 96.5 138 LEU B C 1
ATOM 5164 O O . LEU B 1 138 ? -3.178 -23.047 -5.082 1 96.5 138 LEU B O 1
ATOM 5168 N N . GLY B 1 139 ? -3.33 -20.797 -5.055 1 94.75 139 GLY B N 1
ATOM 5169 C CA . GLY B 1 139 ? -3.377 -20.688 -3.604 1 94.75 139 GLY B CA 1
ATOM 5170 C C . GLY B 1 139 ? -4.121 -19.453 -3.121 1 94.75 139 GLY B C 1
ATOM 5171 O O . GLY B 1 139 ? -4.027 -18.391 -3.73 1 94.75 139 GLY B O 1
ATOM 5172 N N . ARG B 1 140 ? -4.844 -19.672 -2.02 1 95.06 140 ARG B N 1
ATOM 5173 C CA . ARG B 1 140 ? -5.359 -18.531 -1.271 1 95.06 140 ARG B CA 1
ATOM 5174 C C . ARG B 1 140 ? -4.27 -17.906 -0.417 1 95.06 140 ARG B C 1
ATOM 5176 O O . ARG B 1 140 ? -3.504 -18.609 0.245 1 95.06 140 ARG B O 1
ATOM 5183 N N . ALA B 1 141 ? -4.254 -16.547 -0.476 1 93.25 141 ALA B N 1
ATOM 5184 C CA . ALA B 1 141 ? -3.051 -15.945 0.092 1 93.25 141 ALA B CA 1
ATOM 5185 C C . ALA B 1 141 ? -3.396 -14.719 0.94 1 93.25 141 ALA B C 1
ATOM 5187 O O . ALA B 1 141 ? -4.305 -13.961 0.602 1 93.25 141 ALA B O 1
ATOM 5188 N N . GLU B 1 142 ? -2.734 -14.539 2.043 1 92.25 142 GLU B N 1
ATOM 5189 C CA . GLU B 1 142 ? -2.594 -13.305 2.803 1 92.25 142 GLU B CA 1
ATOM 5190 C C . GLU B 1 142 ? -1.213 -12.688 2.6 1 92.25 142 GLU B C 1
ATOM 5192 O O . GLU B 1 142 ? -0.222 -13.172 3.15 1 92.25 142 GLU B O 1
ATOM 5197 N N . GLY B 1 143 ? -1.226 -11.633 1.838 1 88.62 143 GLY B N 1
ATOM 5198 C CA . GLY B 1 143 ? 0.07 -11.195 1.34 1 88.62 143 GLY B CA 1
ATOM 5199 C C . GLY B 1 143 ? 0.749 -12.234 0.461 1 88.62 143 GLY B C 1
ATOM 5200 O O . GLY B 1 143 ? 0.143 -12.75 -0.48 1 88.62 143 GLY B O 1
ATOM 5201 N N . VAL B 1 144 ? 2.025 -12.531 0.831 1 85.94 144 VAL B N 1
ATOM 5202 C CA . VAL B 1 144 ? 2.76 -13.516 0.036 1 85.94 144 VAL B CA 1
ATOM 5203 C C . VAL B 1 144 ? 2.6 -14.906 0.65 1 85.94 144 VAL B C 1
ATOM 5205 O O . VAL B 1 144 ? 3.049 -15.898 0.077 1 85.94 144 VAL B O 1
ATOM 5208 N N . ARG B 1 145 ? 1.927 -15.016 1.763 1 86.75 145 ARG B N 1
ATOM 5209 C CA . ARG B 1 145 ? 1.766 -16.281 2.467 1 86.75 145 ARG B CA 1
ATOM 5210 C C . ARG B 1 145 ? 0.555 -17.047 1.943 1 86.75 145 ARG B C 1
ATOM 5212 O O . ARG B 1 145 ? -0.564 -16.531 1.951 1 86.75 145 ARG B O 1
ATOM 5219 N N . THR B 1 146 ? 0.757 -18.25 1.588 1 87.44 146 THR B N 1
ATOM 5220 C CA . THR B 1 146 ? -0.356 -19.109 1.222 1 87.44 146 THR B CA 1
ATOM 5221 C C . THR B 1 146 ? -1.085 -19.609 2.465 1 87.44 146 THR B C 1
ATOM 5223 O O . THR B 1 146 ? -0.465 -20.172 3.369 1 87.44 146 THR B O 1
ATOM 5226 N N . VAL B 1 147 ? -2.371 -19.406 2.486 1 88.5 147 VAL B N 1
ATOM 5227 C CA . VAL B 1 147 ? -3.135 -19.828 3.648 1 88.5 147 VAL B CA 1
ATOM 5228 C C . VAL B 1 147 ? -3.941 -21.078 3.299 1 88.5 147 VAL B C 1
ATOM 5230 O O . VAL B 1 147 ? -4.367 -21.828 4.188 1 88.5 147 VAL B O 1
ATOM 5233 N N . GLU B 1 148 ? -4.129 -21.359 2.031 1 91.06 148 GLU B N 1
ATOM 5234 C CA . GLU B 1 148 ? -4.781 -22.562 1.535 1 91.06 148 GLU B CA 1
ATOM 5235 C C . GLU B 1 148 ? -4.234 -22.969 0.168 1 91.06 148 GLU B C 1
ATOM 5237 O O . GLU B 1 148 ? -4.227 -22.156 -0.764 1 91.06 148 GLU B O 1
ATOM 5242 N N . HIS B 1 149 ? -3.76 -24.203 0.07 1 89.56 149 HIS B N 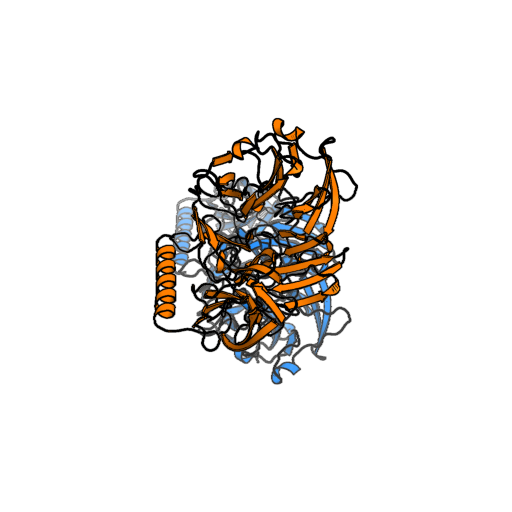1
ATOM 5243 C CA . HIS B 1 149 ? -3.287 -24.734 -1.205 1 89.56 149 HIS B CA 1
ATOM 5244 C C . HIS B 1 149 ? -4.438 -25.328 -2.016 1 89.56 149 HIS B C 1
ATOM 5246 O O . HIS B 1 149 ? -5.211 -26.141 -1.503 1 89.56 149 HIS B O 1
ATOM 5252 N N . LEU B 1 150 ? -4.516 -24.906 -3.275 1 95.12 150 LEU B N 1
ATOM 5253 C CA . LEU B 1 150 ? -5.676 -25.25 -4.09 1 95.12 150 LEU B CA 1
ATOM 5254 C C . LEU B 1 150 ? -5.258 -25.609 -5.516 1 95.12 150 LEU B C 1
ATOM 5256 O O . LEU B 1 150 ? -5.902 -25.172 -6.477 1 95.12 150 LEU B O 1
ATOM 5260 N N . TYR B 1 151 ? -4.168 -26.312 -5.613 1 96.69 151 TYR B N 1
ATOM 5261 C CA . TYR B 1 151 ? -3.797 -26.703 -6.973 1 96.69 151 TYR B CA 1
ATOM 5262 C C . TYR B 1 151 ? -4.98 -27.312 -7.711 1 96.69 151 TYR B C 1
ATOM 5264 O O . TYR B 1 151 ? -5.672 -28.188 -7.172 1 96.69 151 TYR B O 1
ATOM 5272 N N . SER B 1 152 ? -5.215 -26.828 -8.898 1 97.5 152 SER B N 1
ATOM 5273 C CA . SER B 1 152 ? -6.438 -27.234 -9.586 1 97.5 152 SER B CA 1
ATOM 5274 C C . SER B 1 152 ? -6.215 -27.344 -11.086 1 97.5 152 SER B C 1
ATOM 5276 O O . SER B 1 152 ? -5.293 -26.719 -11.625 1 97.5 152 SER B O 1
ATOM 5278 N N . ILE B 1 153 ? -6.996 -28.156 -11.656 1 98.38 153 ILE B N 1
ATOM 5279 C CA . ILE B 1 153 ? -7.078 -28.266 -13.109 1 98.38 153 ILE B CA 1
ATOM 5280 C C . ILE B 1 153 ? -8.492 -27.922 -13.578 1 98.38 153 ILE B C 1
ATOM 5282 O O . ILE B 1 153 ? -9.469 -28.469 -13.055 1 98.38 153 ILE B O 1
ATOM 5286 N N . ILE B 1 154 ? -8.555 -26.953 -14.531 1 98.38 154 ILE B N 1
ATOM 5287 C CA . ILE B 1 154 ? -9.867 -26.516 -15 1 98.38 154 ILE B CA 1
ATOM 5288 C C . ILE B 1 154 ? -9.992 -26.797 -16.5 1 98.38 154 ILE B C 1
ATOM 5290 O O . ILE B 1 154 ? -8.984 -26.844 -17.219 1 98.38 154 ILE B O 1
ATOM 5294 N N . ASP B 1 155 ? -11.18 -27.031 -16.953 1 97.5 155 ASP B N 1
ATOM 5295 C CA . ASP B 1 155 ? -11.422 -27.219 -18.375 1 97.5 155 ASP B CA 1
ATOM 5296 C C . ASP B 1 155 ? -11.664 -25.891 -19.078 1 97.5 155 ASP B C 1
ATOM 5298 O O . ASP B 1 155 ? -11.453 -24.828 -18.484 1 97.5 155 ASP B O 1
ATOM 5302 N N . ASN B 1 156 ? -12.062 -25.891 -20.375 1 96.38 156 ASN B N 1
ATOM 5303 C CA . ASN B 1 156 ? -12.195 -24.688 -21.188 1 96.38 156 ASN B CA 1
ATOM 5304 C C . ASN B 1 156 ? -13.383 -23.828 -20.734 1 96.38 156 ASN B C 1
ATOM 5306 O O . ASN B 1 156 ? -13.5 -22.672 -21.125 1 96.38 156 ASN B O 1
ATOM 5310 N N . LYS B 1 157 ? -14.25 -24.375 -19.953 1 96 157 LYS B N 1
ATOM 5311 C CA . LYS B 1 157 ? -15.391 -23.625 -19.406 1 96 157 LYS B CA 1
ATOM 5312 C C . LYS B 1 157 ? -15.102 -23.125 -18 1 96 157 LYS B C 1
ATOM 5314 O O . LYS B 1 157 ? -16.016 -22.688 -17.297 1 96 157 LYS B O 1
ATOM 5319 N N . ALA B 1 158 ? -13.859 -23.281 -17.609 1 97 158 ALA B N 1
ATOM 5320 C CA . ALA B 1 158 ? -13.398 -22.875 -16.281 1 97 158 ALA B CA 1
ATOM 5321 C C . ALA B 1 158 ? -14.047 -23.719 -15.188 1 97 158 ALA B C 1
ATOM 5323 O O . ALA B 1 158 ? -14.266 -23.234 -14.07 1 97 158 ALA B O 1
ATOM 5324 N N . GLN B 1 159 ? -14.453 -24.875 -15.531 1 97.25 159 GLN B N 1
ATOM 5325 C CA . GLN B 1 159 ? -14.945 -25.844 -14.547 1 97.25 159 GLN B CA 1
ATOM 5326 C C . GLN B 1 159 ? -13.789 -26.625 -13.922 1 97.25 159 GLN B C 1
ATOM 5328 O O . GLN B 1 159 ? -12.938 -27.156 -14.633 1 97.25 159 GLN B O 1
ATOM 5333 N N . VAL B 1 160 ? -13.82 -26.672 -12.602 1 98.31 160 VAL B N 1
ATOM 5334 C CA . VAL B 1 160 ? -12.773 -27.422 -11.906 1 98.31 160 VAL B CA 1
ATOM 5335 C C . VAL B 1 160 ? -12.977 -28.922 -12.141 1 98.31 160 VAL B C 1
ATOM 5337 O O . VAL B 1 160 ? -14.07 -29.453 -11.914 1 98.31 160 VAL B O 1
ATOM 5340 N N . ARG B 1 161 ? -11.953 -29.594 -12.586 1 98.5 161 ARG B N 1
ATOM 5341 C CA . ARG B 1 161 ? -12.055 -31.016 -12.922 1 98.5 161 ARG B CA 1
ATOM 5342 C C . ARG B 1 161 ? -11.062 -31.844 -12.102 1 98.5 161 ARG B C 1
ATOM 5344 O O . ARG B 1 161 ? -11.078 -33.062 -12.156 1 98.5 161 ARG B O 1
ATOM 5351 N N . TRP B 1 162 ? -10.227 -31.188 -11.414 1 98.44 162 TRP B N 1
ATOM 5352 C CA . TRP B 1 162 ? -9.273 -31.812 -10.5 1 98.44 162 TRP B CA 1
ATOM 5353 C C . TRP B 1 162 ? -8.805 -30.828 -9.438 1 98.44 162 TRP B C 1
ATOM 5355 O O . TRP B 1 162 ? -8.594 -29.641 -9.727 1 98.44 162 TRP B O 1
ATOM 5365 N N . LEU B 1 163 ? -8.656 -31.281 -8.273 1 98.06 163 LEU B N 1
ATOM 5366 C CA . LEU B 1 163 ? -8.242 -30.469 -7.137 1 98.06 163 LEU B CA 1
ATOM 5367 C C . LEU B 1 163 ? -7.293 -31.234 -6.227 1 98.06 163 LEU B C 1
ATOM 5369 O O . LEU B 1 163 ? -7.523 -32.406 -5.938 1 98.06 163 LEU B O 1
ATOM 5373 N N . TYR B 1 164 ? -6.172 -30.641 -5.887 1 96.69 164 TYR B N 1
ATOM 5374 C CA . TYR B 1 164 ? -5.234 -31.172 -4.902 1 96.69 164 TYR B CA 1
ATOM 5375 C C . TYR B 1 164 ? -5.242 -30.328 -3.635 1 96.69 164 TYR B C 1
ATOM 5377 O O . TYR B 1 164 ? -4.906 -29.141 -3.666 1 96.69 164 TYR B O 1
ATOM 5385 N N . THR B 1 165 ? -5.582 -30.891 -2.516 1 92.62 165 THR B N 1
ATOM 5386 C CA . THR B 1 165 ? -5.734 -30.141 -1.271 1 92.62 165 THR B CA 1
ATOM 5387 C C . THR B 1 165 ? -4.566 -30.422 -0.329 1 92.62 165 THR B C 1
ATOM 5389 O O . THR B 1 165 ? -4.547 -29.922 0.802 1 92.62 165 THR B O 1
ATOM 5392 N N . GLY B 1 166 ? -3.617 -31.219 -0.787 1 88.06 166 GLY B N 1
ATOM 5393 C CA . GLY B 1 166 ? -2.424 -31.438 0.018 1 88.06 166 GLY B CA 1
ATOM 5394 C C . GLY B 1 166 ? -1.537 -30.203 0.105 1 88.06 166 GLY B C 1
ATOM 5395 O O . GLY B 1 166 ? -1.732 -29.234 -0.632 1 88.06 166 GLY B O 1
ATOM 5396 N N . VAL B 1 167 ? -0.566 -30.297 0.987 1 81.38 167 VAL B N 1
ATOM 5397 C CA . VAL B 1 167 ? 0.351 -29.188 1.185 1 81.38 167 VAL B CA 1
ATOM 5398 C C . VAL B 1 167 ? 1.318 -29.094 0.007 1 81.38 167 VAL B C 1
ATOM 5400 O O . VAL B 1 167 ? 1.813 -30.109 -0.478 1 81.38 167 VAL B O 1
ATOM 5403 N N . SER B 1 168 ? 1.438 -27.891 -0.449 1 82.25 168 SER B N 1
ATOM 5404 C CA . SER B 1 168 ? 2.416 -27.609 -1.49 1 82.25 168 SER B CA 1
ATOM 5405 C C . SER B 1 168 ? 2.998 -26.203 -1.324 1 82.25 168 SER B C 1
ATOM 5407 O O . SER B 1 168 ? 2.832 -25.578 -0.275 1 82.25 168 SER B O 1
ATOM 5409 N N . CYS B 1 169 ? 3.869 -25.797 -2.285 1 83.38 169 CYS B N 1
ATOM 5410 C CA . CYS B 1 169 ? 4.504 -24.5 -2.203 1 83.38 169 CYS B CA 1
ATOM 5411 C C . CYS B 1 169 ? 4.566 -23.828 -3.574 1 83.38 169 CYS B C 1
ATOM 5413 O O . CYS B 1 169 ? 3.801 -22.906 -3.855 1 83.38 169 CYS B O 1
ATOM 5415 N N . HIS B 1 170 ? 5.379 -24.453 -4.457 1 86.25 170 HIS B N 1
ATOM 5416 C CA . HIS B 1 170 ? 5.562 -23.797 -5.754 1 86.25 170 HIS B CA 1
ATOM 5417 C C . HIS B 1 170 ? 5.473 -24.812 -6.891 1 86.25 170 HIS B C 1
ATOM 5419 O O . HIS B 1 170 ? 4.957 -24.5 -7.965 1 86.25 170 HIS B O 1
ATOM 5425 N N . VAL B 1 171 ? 5.82 -25.938 -6.617 1 90.31 171 VAL B N 1
ATOM 5426 C CA . VAL B 1 171 ? 6.074 -26.891 -7.695 1 90.31 171 VAL B CA 1
ATOM 5427 C C . VAL B 1 171 ? 4.781 -27.625 -8.047 1 90.31 171 VAL B C 1
ATOM 5429 O O . VAL B 1 171 ? 4.109 -28.156 -7.16 1 90.31 171 VAL B O 1
ATOM 5432 N N . PHE B 1 172 ? 4.418 -27.641 -9.211 1 92.19 172 PHE B N 1
ATOM 5433 C CA . PHE B 1 172 ? 3.303 -28.359 -9.82 1 92.19 172 PHE B CA 1
ATOM 5434 C C . PHE B 1 172 ? 3.615 -28.734 -11.266 1 92.19 172 PHE B C 1
ATOM 5436 O O . PHE B 1 172 ? 3.385 -27.938 -12.18 1 92.19 172 PHE B O 1
ATOM 5443 N N . MET B 1 173 ? 4.133 -29.953 -11.406 1 90.62 173 MET B N 1
ATOM 5444 C CA . MET B 1 173 ? 4.613 -30.344 -12.734 1 90.62 173 MET B CA 1
ATOM 5445 C C . MET B 1 173 ? 4.207 -31.766 -13.062 1 90.62 173 MET B C 1
ATOM 5447 O O . MET B 1 173 ? 4.273 -32.656 -12.203 1 90.62 173 MET B O 1
ATOM 5451 N N . LYS B 1 174 ? 3.795 -31.953 -14.25 1 94.12 174 LYS B N 1
ATOM 5452 C CA . LYS B 1 174 ? 3.502 -33.312 -14.711 1 94.12 174 LYS B CA 1
ATOM 5453 C C . LYS B 1 174 ? 4.742 -33.969 -15.312 1 94.12 174 LYS B C 1
ATOM 5455 O O . LYS B 1 174 ? 5.422 -33.375 -16.141 1 94.12 174 LYS B O 1
ATOM 5460 N N . LEU B 1 175 ? 5 -35.125 -14.891 1 96 175 LEU B N 1
ATOM 5461 C CA . LEU B 1 175 ? 6.145 -35.906 -15.375 1 96 175 LEU B CA 1
ATOM 5462 C C . LEU B 1 175 ? 5.809 -36.625 -16.672 1 96 175 LEU B C 1
ATOM 5464 O O . LEU B 1 175 ? 4.641 -36.719 -17.047 1 96 175 LEU B O 1
ATOM 5468 N N . LYS B 1 176 ? 6.863 -37.156 -17.281 1 93.38 176 LYS B N 1
ATOM 5469 C CA . LYS B 1 176 ? 6.691 -37.906 -18.531 1 93.38 176 LYS B CA 1
ATOM 5470 C C . LYS B 1 176 ? 5.82 -39.156 -18.312 1 93.38 176 LYS B C 1
ATOM 5472 O O . LYS B 1 176 ? 5.07 -39.562 -19.203 1 93.38 176 LYS B O 1
ATOM 5477 N N . ASN B 1 177 ? 5.879 -39.688 -17.172 1 94.19 177 ASN B N 1
ATOM 5478 C CA . ASN B 1 177 ? 5.133 -40.906 -16.891 1 94.19 177 ASN B CA 1
ATOM 5479 C C . ASN B 1 177 ? 3.684 -40.594 -16.516 1 94.19 177 ASN B C 1
ATOM 5481 O O . ASN B 1 177 ? 2.918 -41.531 -16.188 1 94.19 177 ASN B O 1
ATOM 5485 N N . GLY B 1 178 ? 3.369 -39.344 -16.516 1 94.5 178 GLY B N 1
ATOM 5486 C CA . GLY B 1 178 ? 1.987 -38.969 -16.266 1 94.5 178 GLY B CA 1
ATOM 5487 C C . GLY B 1 178 ? 1.722 -38.562 -14.836 1 94.5 178 GLY B C 1
ATOM 5488 O O . GLY B 1 178 ? 0.691 -37.969 -14.531 1 94.5 178 GLY B O 1
ATOM 5489 N N . ASN B 1 179 ? 2.639 -38.875 -13.914 1 96.75 179 ASN B N 1
ATOM 5490 C CA . ASN B 1 179 ? 2.508 -38.469 -12.516 1 96.75 179 ASN B CA 1
ATOM 5491 C C . ASN B 1 179 ? 2.82 -37 -12.328 1 96.75 179 ASN B C 1
ATOM 5493 O O . ASN B 1 179 ? 3.242 -36.312 -13.266 1 96.75 179 ASN B O 1
ATOM 5497 N N . LEU B 1 180 ? 2.525 -36.531 -11.156 1 96.12 180 LEU B N 1
ATOM 5498 C CA . LEU B 1 180 ? 2.783 -35.156 -10.797 1 96.12 180 LEU B CA 1
ATOM 5499 C C . LEU B 1 180 ? 3.891 -35.031 -9.758 1 96.12 180 LEU B C 1
ATOM 5501 O O . LEU B 1 180 ? 4.082 -35.969 -8.953 1 96.12 180 LEU B O 1
ATOM 5505 N N . ILE B 1 181 ? 4.625 -33.969 -9.836 1 95.31 181 ILE B N 1
ATOM 5506 C CA . ILE B 1 181 ? 5.523 -33.594 -8.742 1 95.31 181 ILE B CA 1
ATOM 5507 C C . ILE B 1 181 ? 4.98 -32.375 -8.008 1 95.31 181 ILE B C 1
ATOM 5509 O O . ILE B 1 181 ? 4.512 -31.438 -8.633 1 95.31 181 ILE B O 1
ATOM 5513 N N . VAL B 1 182 ? 4.965 -32.438 -6.672 1 93 182 VAL B N 1
ATOM 5514 C CA . VAL B 1 182 ? 4.617 -31.328 -5.809 1 93 182 VAL B CA 1
ATOM 5515 C C . VAL B 1 182 ? 5.609 -31.234 -4.652 1 93 182 VAL B C 1
ATOM 5517 O O . VAL B 1 182 ? 6.391 -32.156 -4.426 1 93 182 VAL B O 1
ATOM 5520 N N . ASP B 1 183 ? 5.602 -30.141 -3.984 1 91.75 183 ASP B N 1
ATOM 5521 C CA . ASP B 1 183 ? 6.496 -29.953 -2.848 1 91.75 183 ASP B CA 1
ATOM 5522 C C . ASP B 1 183 ? 6.172 -30.938 -1.72 1 91.75 183 ASP B C 1
ATOM 5524 O O . ASP B 1 183 ? 5 -31.219 -1.457 1 91.75 183 ASP B O 1
ATOM 5528 N N . ALA B 1 184 ? 7.188 -31.422 -1.073 1 88.94 184 ALA B N 1
ATOM 5529 C CA . ALA B 1 184 ? 7.016 -32.25 0.126 1 88.94 184 ALA B CA 1
ATOM 5530 C C . ALA B 1 184 ? 6.852 -31.359 1.365 1 88.94 184 ALA B C 1
ATOM 5532 O O . ALA B 1 184 ? 7.66 -30.469 1.61 1 88.94 184 ALA B O 1
ATOM 5533 N N . PRO B 1 185 ? 5.824 -31.594 2.127 1 80.88 185 PRO B N 1
ATOM 5534 C CA . PRO B 1 185 ? 5.621 -30.766 3.314 1 80.88 185 PRO B CA 1
ATOM 5535 C C . PRO B 1 185 ? 6.711 -30.953 4.363 1 80.88 185 PRO B C 1
ATOM 5537 O O . PRO B 1 185 ? 7.312 -32.031 4.445 1 80.88 185 PRO B O 1
ATOM 5540 N N . ILE B 1 186 ? 6.918 -29.781 5.062 1 72 186 ILE B N 1
ATOM 5541 C CA . ILE B 1 186 ? 7.805 -29.875 6.219 1 72 186 ILE B CA 1
ATOM 5542 C C . ILE B 1 186 ? 6.992 -30.219 7.465 1 72 186 ILE B C 1
ATOM 5544 O O . ILE B 1 186 ? 5.758 -30.219 7.43 1 72 186 ILE B O 1
ATOM 5548 N N . SER B 1 187 ? 7.785 -30.625 8.43 1 56.38 187 SER B N 1
ATOM 5549 C CA . SER B 1 187 ? 7.168 -31.109 9.656 1 56.38 187 SER B CA 1
ATOM 5550 C C . SER B 1 187 ? 6.176 -30.094 10.219 1 56.38 187 SER B C 1
ATOM 5552 O O . SER B 1 187 ? 5.164 -30.484 10.812 1 56.38 187 SER B O 1
ATOM 5554 N N . SER B 1 188 ? 6.539 -28.922 9.961 1 51.62 188 SER B N 1
ATOM 5555 C CA . SER B 1 188 ? 5.652 -27.922 10.555 1 51.62 188 SER B CA 1
ATOM 5556 C C . SER B 1 188 ? 4.375 -27.766 9.734 1 51.62 188 SER B C 1
ATOM 5558 O O . SER B 1 188 ? 3.422 -27.125 10.18 1 51.62 188 SER B O 1
ATOM 5560 N N . GLY B 1 189 ? 4.344 -28.609 8.68 1 53.59 189 GLY B N 1
ATOM 5561 C CA . GLY B 1 189 ? 3.16 -28.562 7.832 1 53.59 189 GLY B CA 1
ATOM 5562 C C . GLY B 1 189 ? 3.041 -27.266 7.051 1 53.59 189 GLY B C 1
ATOM 5563 O O . GLY B 1 189 ? 2.141 -27.109 6.223 1 53.59 189 GLY B O 1
ATOM 5564 N N . ILE B 1 190 ? 3.736 -26.156 7.43 1 52.44 190 ILE B N 1
ATOM 5565 C CA . ILE B 1 190 ? 3.635 -24.859 6.762 1 52.44 190 ILE B CA 1
ATOM 5566 C C . ILE B 1 190 ? 4.805 -24.688 5.797 1 52.44 190 ILE B C 1
ATOM 5568 O O . ILE B 1 190 ? 5.965 -24.703 6.207 1 52.44 190 ILE B O 1
ATOM 5572 N N . CYS B 1 191 ? 4.539 -25.031 4.492 1 53.25 191 CYS B N 1
ATOM 5573 C CA . CYS B 1 191 ? 5.602 -24.719 3.543 1 53.25 191 CYS B CA 1
ATOM 5574 C C . CYS B 1 191 ? 5.812 -23.219 3.438 1 53.25 191 CYS B C 1
ATOM 5576 O O . CYS B 1 191 ? 4.895 -22.484 3.072 1 53.25 191 CYS B O 1
ATOM 5578 N N . GLY B 1 192 ? 6.625 -22.703 4.266 1 54.66 192 GLY B N 1
ATOM 5579 C CA . GLY B 1 192 ? 7 -21.312 4.066 1 54.66 192 GLY B CA 1
ATOM 5580 C C . GLY B 1 192 ? 7.844 -21.094 2.824 1 54.66 192 GLY B C 1
ATOM 5581 O O . GLY B 1 192 ? 8.289 -22.062 2.195 1 54.66 192 GLY B O 1
ATOM 5582 N N . ALA B 1 193 ? 7.816 -19.922 2.217 1 53.28 193 ALA B N 1
ATOM 5583 C CA . ALA B 1 193 ? 8.477 -19.484 0.988 1 53.28 193 ALA B CA 1
ATOM 5584 C C . ALA B 1 193 ? 9.836 -20.156 0.828 1 53.28 193 ALA B C 1
ATOM 5586 O O . ALA B 1 193 ? 10.328 -20.312 -0.292 1 53.28 193 ALA B O 1
ATOM 5587 N N . TYR B 1 194 ? 10.312 -20.844 1.979 1 55.94 194 TYR B N 1
ATOM 5588 C CA . TYR B 1 194 ? 11.711 -21.203 1.801 1 55.94 194 TYR B CA 1
ATOM 5589 C C . TYR B 1 194 ? 11.961 -22.656 2.186 1 55.94 194 TYR B C 1
ATOM 5591 O O . TYR B 1 194 ? 13.102 -23.125 2.203 1 55.94 194 TYR B O 1
ATOM 5599 N N . THR B 1 195 ? 10.844 -23.375 2.459 1 62.88 195 THR B N 1
ATOM 5600 C CA . THR B 1 195 ? 11.516 -24.578 2.928 1 62.88 195 THR B CA 1
ATOM 5601 C C . THR B 1 195 ? 10.586 -25.781 2.838 1 62.88 195 THR B C 1
ATOM 5603 O O . THR B 1 195 ? 9.602 -25.875 3.572 1 62.88 195 THR B O 1
ATOM 5606 N N . ALA B 1 196 ? 10.57 -26.391 1.534 1 73.31 196 ALA B N 1
ATOM 5607 C CA . ALA B 1 196 ? 10 -27.734 1.486 1 73.31 196 ALA B CA 1
ATOM 5608 C C . ALA B 1 196 ? 11.062 -28.797 1.739 1 73.31 196 ALA B C 1
ATOM 5610 O O . ALA B 1 196 ? 12.242 -28.594 1.418 1 73.31 196 ALA B O 1
ATOM 5611 N N . ALA B 1 197 ? 10.719 -29.891 2.318 1 81.38 197 ALA B N 1
ATOM 5612 C CA . ALA B 1 197 ? 11.648 -30.984 2.621 1 81.38 197 ALA B CA 1
ATOM 5613 C C . ALA B 1 197 ? 12.203 -31.609 1.344 1 81.38 197 ALA B C 1
ATOM 5615 O O . ALA B 1 197 ? 13.102 -32.438 1.395 1 81.38 197 ALA B O 1
ATOM 5616 N N . GLY B 1 198 ? 11.781 -31.266 0.317 1 91.75 198 GLY B N 1
ATOM 5617 C CA . GLY B 1 198 ? 11.992 -31.797 -1.023 1 91.75 198 GLY B CA 1
ATOM 5618 C C . GLY B 1 198 ? 10.719 -31.828 -1.855 1 91.75 198 GLY B C 1
ATOM 5619 O O . GLY B 1 198 ? 9.961 -30.859 -1.878 1 91.75 198 GLY B O 1
ATOM 5620 N N . PHE B 1 199 ? 10.609 -32.906 -2.646 1 93.81 199 PHE B N 1
ATOM 5621 C CA . PHE B 1 199 ? 9.383 -33.031 -3.422 1 93.81 199 PHE B CA 1
ATOM 5622 C C . PHE B 1 199 ? 8.922 -34.469 -3.479 1 93.81 199 PHE B C 1
ATOM 5624 O O . PHE B 1 199 ? 9.695 -35.375 -3.18 1 93.81 199 PHE B O 1
ATOM 5631 N N . ILE B 1 200 ? 7.648 -34.625 -3.723 1 94.44 200 ILE B N 1
ATOM 5632 C CA . ILE B 1 200 ? 7.059 -35.969 -3.859 1 94.44 200 ILE B CA 1
ATOM 5633 C C . ILE B 1 200 ? 6.465 -36.125 -5.258 1 94.44 200 ILE B C 1
ATOM 5635 O O . ILE B 1 200 ? 6.047 -35.125 -5.879 1 94.44 200 ILE B O 1
ATOM 5639 N N . GLU B 1 201 ? 6.531 -37.312 -5.723 1 96.44 201 GLU B N 1
ATOM 5640 C CA . GLU B 1 201 ? 5.793 -37.75 -6.902 1 96.44 201 GLU B CA 1
ATOM 5641 C C . GLU B 1 201 ? 4.457 -38.375 -6.52 1 96.44 201 GLU B C 1
ATOM 5643 O O . GLU B 1 201 ? 4.41 -39.312 -5.711 1 96.44 201 GLU B O 1
ATOM 5648 N N . ILE B 1 202 ? 3.391 -37.875 -7.102 1 96.81 202 ILE B N 1
ATOM 5649 C CA . ILE B 1 202 ? 2.074 -38.438 -6.812 1 96.81 202 ILE B CA 1
ATOM 5650 C C . ILE B 1 202 ? 1.361 -38.781 -8.125 1 96.81 202 ILE B C 1
ATOM 5652 O O . ILE B 1 202 ? 1.627 -38.156 -9.156 1 96.81 202 ILE B O 1
ATOM 5656 N N . ASP B 1 203 ? 0.544 -39.75 -8.055 1 97.44 203 ASP B N 1
ATOM 5657 C CA . ASP B 1 203 ? -0.337 -39.969 -9.203 1 97.44 203 ASP B CA 1
ATOM 5658 C C . ASP B 1 203 ? -1.558 -39.031 -9.117 1 97.44 203 ASP B C 1
ATOM 5660 O O . ASP B 1 203 ? -1.679 -38.25 -8.188 1 97.44 203 ASP B O 1
ATOM 5664 N N . MET B 1 204 ? -2.432 -39.125 -10.016 1 97.88 204 MET B N 1
ATOM 5665 C CA . MET B 1 204 ? -3.541 -38.188 -10.133 1 97.88 204 MET B CA 1
ATOM 5666 C C . MET B 1 204 ? -4.605 -38.469 -9.078 1 97.88 204 MET B C 1
ATOM 5668 O O . MET B 1 204 ? -5.543 -37.688 -8.922 1 97.88 204 MET B O 1
ATOM 5672 N N . LEU B 1 205 ? -4.484 -39.562 -8.312 1 98 205 LEU B N 1
ATOM 5673 C CA . LEU B 1 205 ? -5.395 -39.875 -7.211 1 98 205 LEU B CA 1
ATOM 5674 C C . LEU B 1 205 ? -4.844 -39.344 -5.887 1 98 205 LEU B C 1
ATOM 5676 O O . LEU B 1 205 ? -5.52 -39.406 -4.859 1 98 205 LEU B O 1
ATOM 5680 N N . GLY B 1 206 ? -3.627 -38.875 -5.918 1 96.5 206 GLY B N 1
ATOM 5681 C CA . GLY B 1 206 ? -2.986 -38.375 -4.719 1 96.5 206 GLY B CA 1
ATOM 5682 C C . GLY B 1 206 ? -2.098 -39.375 -4.031 1 96.5 206 GLY B C 1
ATOM 5683 O O . GLY B 1 206 ? -1.591 -39.125 -2.934 1 96.5 206 GLY B O 1
ATOM 5684 N N . ARG B 1 207 ? -1.933 -40.531 -4.625 1 96.62 207 ARG B N 1
ATOM 5685 C CA . ARG B 1 207 ? -1.055 -41.531 -4.07 1 96.62 207 ARG B CA 1
ATOM 5686 C C . ARG B 1 207 ? 0.409 -41.125 -4.188 1 96.62 207 ARG B C 1
ATOM 5688 O O . ARG B 1 207 ? 0.88 -40.812 -5.281 1 96.62 207 ARG B O 1
ATOM 5695 N N . ILE B 1 208 ? 1.094 -41.188 -3.105 1 95.69 208 ILE B N 1
ATOM 5696 C CA . ILE B 1 208 ? 2.518 -40.875 -3.133 1 95.69 208 ILE B CA 1
ATOM 5697 C C . ILE B 1 208 ? 3.301 -42.062 -3.666 1 95.69 208 ILE B C 1
ATOM 5699 O O . ILE B 1 208 ? 3.244 -43.156 -3.096 1 95.69 208 ILE B O 1
ATOM 5703 N N . ILE B 1 209 ? 4.031 -41.844 -4.711 1 96.31 209 ILE B N 1
ATOM 5704 C CA . ILE B 1 209 ? 4.797 -42.875 -5.379 1 96.31 209 ILE B CA 1
ATOM 5705 C C . ILE B 1 209 ? 6.258 -42.812 -4.938 1 96.31 209 ILE B C 1
ATOM 5707 O O . ILE B 1 209 ? 6.887 -43.844 -4.703 1 96.31 209 ILE B O 1
ATOM 5711 N N . ASN B 1 210 ? 6.797 -41.594 -4.934 1 95.69 210 ASN B N 1
ATOM 5712 C CA . ASN B 1 210 ? 8.188 -41.375 -4.543 1 95.69 210 ASN B CA 1
ATOM 5713 C C . ASN B 1 210 ? 8.344 -40.125 -3.709 1 95.69 210 ASN B C 1
ATOM 5715 O O . ASN B 1 210 ? 7.523 -39.188 -3.811 1 95.69 210 ASN B O 1
ATOM 5719 N N . PHE B 1 211 ? 9.312 -40.156 -2.822 1 94.38 211 PHE B N 1
ATOM 5720 C CA . PHE B 1 211 ? 9.766 -39 -2.074 1 94.38 211 PHE B CA 1
ATOM 5721 C C . PHE B 1 211 ? 11.234 -38.719 -2.365 1 94.38 211 PHE B C 1
ATOM 5723 O O . PHE B 1 211 ? 12.078 -39.625 -2.324 1 94.38 211 PHE B O 1
ATOM 5730 N N . PHE B 1 212 ? 11.562 -37.469 -2.727 1 95.25 212 PHE B N 1
ATOM 5731 C CA . PHE B 1 212 ? 12.914 -37 -3.002 1 95.25 212 PHE B CA 1
ATOM 5732 C C . PHE B 1 212 ? 13.336 -35.938 -1.993 1 95.25 212 PHE B C 1
ATOM 5734 O O . PHE B 1 212 ? 13.023 -34.75 -2.166 1 95.25 212 PHE B O 1
ATOM 5741 N N . PRO B 1 213 ? 14.055 -36.344 -0.979 1 92.94 213 PRO B N 1
ATOM 5742 C CA . PRO B 1 213 ? 14.461 -35.375 0.044 1 92.94 213 PRO B CA 1
ATOM 5743 C C . PRO B 1 213 ? 15.586 -34.469 -0.425 1 92.94 213 PRO B C 1
ATOM 5745 O O . PRO B 1 213 ? 16.469 -34.875 -1.185 1 92.94 213 PRO B O 1
ATOM 5748 N N . ILE B 1 214 ? 15.555 -33.281 -0.041 1 92.31 214 ILE B N 1
ATOM 5749 C CA . ILE B 1 214 ? 16.625 -32.312 -0.25 1 92.31 214 ILE B CA 1
ATOM 5750 C C . ILE B 1 214 ? 17.031 -31.688 1.087 1 92.31 214 ILE B C 1
ATOM 5752 O O . ILE B 1 214 ? 16.234 -31.047 1.754 1 92.31 214 ILE B O 1
ATOM 5756 N N . LYS B 1 215 ? 18.25 -31.844 1.434 1 88.06 215 LYS B N 1
ATOM 5757 C CA . LYS B 1 215 ? 18.781 -31.531 2.756 1 88.06 215 LYS B CA 1
ATOM 5758 C C . LYS B 1 215 ? 18.391 -30.125 3.188 1 88.06 215 LYS B C 1
ATOM 5760 O O . LYS B 1 215 ? 17.922 -29.906 4.309 1 88.06 215 LYS B O 1
ATOM 5765 N N . TYR B 1 216 ? 18.562 -29.172 2.297 1 88.44 216 TYR B N 1
ATOM 5766 C CA . TYR B 1 216 ? 18.328 -27.781 2.688 1 88.44 216 TYR B CA 1
ATOM 5767 C C . TYR B 1 216 ? 17.016 -27.266 2.107 1 88.44 216 TYR B C 1
ATOM 5769 O O . TYR B 1 216 ? 16.797 -26.062 2.021 1 88.44 216 TYR B O 1
ATOM 5777 N N . GLY B 1 217 ? 16.203 -28.203 1.644 1 89 217 GLY B N 1
ATOM 5778 C CA . GLY B 1 217 ? 14.867 -27.844 1.206 1 89 217 GLY B CA 1
ATOM 5779 C C . GLY B 1 217 ? 14.781 -27.547 -0.278 1 89 217 GLY B C 1
ATOM 5780 O O . GLY B 1 217 ? 15.805 -27.312 -0.927 1 89 217 GLY B O 1
ATOM 5781 N N . LEU B 1 218 ? 13.617 -27.562 -0.791 1 91.38 218 LEU B N 1
ATOM 5782 C CA . LEU B 1 218 ? 13.305 -27.234 -2.176 1 91.38 218 LEU B CA 1
ATOM 5783 C C . LEU B 1 218 ? 12.695 -25.844 -2.271 1 91.38 218 LEU B C 1
ATOM 5785 O O . LEU B 1 218 ? 11.914 -25.438 -1.406 1 91.38 218 LEU B O 1
ATOM 5789 N N . HIS B 1 219 ? 13.164 -25.172 -3.396 1 87.62 219 HIS B N 1
ATOM 5790 C CA . HIS B 1 219 ? 12.516 -23.891 -3.633 1 87.62 219 HIS B CA 1
ATOM 5791 C C . HIS B 1 219 ? 12.227 -23.688 -5.117 1 87.62 219 HIS B C 1
ATOM 5793 O O . HIS B 1 219 ? 13.023 -24.094 -5.969 1 87.62 219 HIS B O 1
ATOM 5799 N N . HIS B 1 220 ? 11.094 -23.266 -5.48 1 89.5 220 HIS B N 1
ATOM 5800 C CA . HIS B 1 220 ? 10.594 -22.609 -6.684 1 89.5 220 HIS B CA 1
ATOM 5801 C C . HIS B 1 220 ? 10.469 -23.609 -7.836 1 89.5 220 HIS B C 1
ATOM 5803 O O . HIS B 1 220 ? 9.523 -23.516 -8.625 1 89.5 220 HIS B O 1
ATOM 5809 N N . ASP B 1 221 ? 11.578 -24.453 -8.016 1 93.62 221 ASP B N 1
ATOM 5810 C CA . ASP B 1 221 ? 11.484 -25.172 -9.289 1 93.62 221 ASP B CA 1
ATOM 5811 C C . ASP B 1 221 ? 12.195 -26.516 -9.219 1 93.62 221 ASP B C 1
ATOM 5813 O O . ASP B 1 221 ? 13.18 -26.672 -8.492 1 93.62 221 ASP B O 1
ATOM 5817 N N . VAL B 1 222 ? 11.672 -27.469 -9.977 1 95.25 222 VAL B N 1
ATOM 5818 C CA . VAL B 1 222 ? 12.227 -28.766 -10.289 1 95.25 222 VAL B CA 1
ATOM 5819 C C . VAL B 1 222 ? 11.898 -29.141 -11.734 1 95.25 222 VAL B C 1
ATOM 5821 O O . VAL B 1 222 ? 10.758 -29 -12.18 1 95.25 222 VAL B O 1
ATOM 5824 N N . ILE B 1 223 ? 12.93 -29.641 -12.445 1 96.12 223 ILE B N 1
ATOM 5825 C CA . ILE B 1 223 ? 12.648 -30.109 -13.797 1 96.12 223 ILE B CA 1
ATOM 5826 C C . ILE B 1 223 ? 13.188 -31.531 -13.969 1 96.12 223 ILE B C 1
ATOM 5828 O O . ILE B 1 223 ? 14.133 -31.938 -13.297 1 96.12 223 ILE B O 1
ATOM 5832 N N . GLU B 1 224 ? 12.523 -32.25 -14.836 1 97.06 224 GLU B N 1
ATOM 5833 C CA . GLU B 1 224 ? 12.945 -33.594 -15.195 1 97.06 224 GLU B CA 1
ATOM 5834 C C . GLU B 1 224 ? 13.883 -33.594 -16.391 1 97.06 224 GLU B C 1
ATOM 5836 O O . GLU B 1 224 ? 13.57 -32.969 -17.422 1 97.06 224 GLU B O 1
ATOM 5841 N N . LEU B 1 225 ? 14.977 -34.25 -16.234 1 97.31 225 LEU B N 1
ATOM 5842 C CA . LEU B 1 225 ? 15.945 -34.344 -17.328 1 97.31 225 LEU B CA 1
ATOM 5843 C C . LEU B 1 225 ? 15.617 -35.5 -18.234 1 97.31 225 LEU B C 1
ATOM 5845 O O . LEU B 1 225 ? 14.875 -36.406 -17.859 1 97.31 225 LEU B O 1
ATOM 5849 N N . PRO B 1 226 ? 16.219 -35.5 -19.469 1 95.31 226 PRO B N 1
ATOM 5850 C CA . PRO B 1 226 ? 15.977 -36.594 -20.391 1 95.31 226 PRO B CA 1
ATOM 5851 C C . PRO B 1 226 ? 16.406 -37.969 -19.828 1 95.31 226 PRO B C 1
ATOM 5853 O O . PRO B 1 226 ? 15.812 -39 -20.156 1 95.31 226 PRO B O 1
ATOM 5856 N N . ASN B 1 227 ? 17.359 -38 -19.016 1 95.5 227 ASN B N 1
ATOM 5857 C CA . ASN B 1 227 ? 17.844 -39.25 -18.438 1 95.5 227 ASN B CA 1
ATOM 5858 C C . ASN B 1 227 ? 17 -39.688 -17.25 1 95.5 227 ASN B C 1
ATOM 5860 O O . ASN B 1 227 ? 17.281 -40.719 -16.625 1 95.5 227 ASN B O 1
ATOM 5864 N N . GLY B 1 228 ? 16.031 -38.906 -16.953 1 96 228 GLY B N 1
ATOM 5865 C CA . GLY B 1 228 ? 15.117 -39.25 -15.883 1 96 228 GLY B CA 1
ATOM 5866 C C . GLY B 1 228 ? 15.461 -38.594 -14.555 1 96 228 GLY B C 1
ATOM 5867 O O . GLY B 1 228 ? 14.633 -38.562 -13.648 1 96 228 GLY B O 1
ATOM 5868 N N . ASN B 1 229 ? 16.656 -38.062 -14.414 1 97.88 229 ASN B N 1
ATOM 5869 C CA . ASN B 1 229 ? 17.047 -37.344 -13.203 1 97.88 229 ASN B CA 1
ATOM 5870 C C . ASN B 1 229 ? 16.297 -36.031 -13.086 1 97.88 229 ASN B C 1
ATOM 5872 O O . ASN B 1 229 ? 15.547 -35.625 -13.984 1 97.88 229 ASN B O 1
ATOM 5876 N N . PHE B 1 230 ? 16.5 -35.438 -11.922 1 98.12 230 PHE B N 1
ATOM 5877 C CA . PHE B 1 230 ? 15.867 -34.156 -11.695 1 98.12 230 PHE B CA 1
ATOM 5878 C C . PHE B 1 230 ? 16.906 -33.062 -11.422 1 98.12 230 PHE B C 1
ATOM 5880 O O . PHE B 1 230 ? 17.938 -33.344 -10.805 1 98.12 230 PHE B O 1
ATOM 5887 N N . LEU B 1 231 ? 16.703 -31.875 -11.945 1 98 231 LEU B N 1
ATOM 5888 C CA . LEU B 1 231 ? 17.359 -30.672 -11.445 1 98 231 LEU B CA 1
ATOM 5889 C C . LEU B 1 231 ? 16.438 -29.922 -10.484 1 98 231 LEU B C 1
ATOM 5891 O O . LEU B 1 231 ? 15.266 -29.688 -10.781 1 98 231 LEU B O 1
ATOM 5895 N N . ALA B 1 232 ? 16.953 -29.594 -9.32 1 96.5 232 ALA B N 1
ATOM 5896 C CA . ALA B 1 232 ? 16.156 -28.922 -8.305 1 96.5 232 ALA B CA 1
ATOM 5897 C C . ALA B 1 232 ? 16.891 -27.75 -7.691 1 96.5 232 ALA B C 1
ATOM 5899 O O . ALA B 1 232 ? 18.109 -27.812 -7.453 1 96.5 232 ALA B O 1
ATOM 5900 N N . ILE B 1 233 ? 16.188 -26.656 -7.453 1 95.88 233 ILE B N 1
ATOM 5901 C CA . ILE B 1 233 ? 16.766 -25.484 -6.812 1 95.88 233 ILE B CA 1
ATOM 5902 C C . ILE B 1 233 ? 16.688 -25.625 -5.293 1 95.88 233 ILE B C 1
ATOM 5904 O O . ILE B 1 233 ? 15.625 -25.953 -4.754 1 95.88 233 ILE B O 1
ATOM 5908 N N . THR B 1 234 ? 17.734 -25.438 -4.633 1 93.94 234 THR B N 1
ATOM 5909 C CA . THR B 1 234 ? 17.828 -25.5 -3.18 1 93.94 234 THR B CA 1
ATOM 5910 C C . THR B 1 234 ? 18.719 -24.375 -2.65 1 93.94 234 THR B C 1
ATOM 5912 O O . THR B 1 234 ? 18.812 -23.312 -3.271 1 93.94 234 THR B O 1
ATOM 5915 N N . GLN B 1 235 ? 19.141 -24.516 -1.428 1 92.44 235 GLN B N 1
ATOM 5916 C CA . GLN B 1 235 ? 19.922 -23.469 -0.782 1 92.44 235 GLN B CA 1
ATOM 5917 C C . GLN B 1 235 ? 20.969 -24.062 0.155 1 92.44 235 GLN B C 1
ATOM 5919 O O . GLN B 1 235 ? 21.141 -25.281 0.21 1 92.44 235 GLN B O 1
ATOM 5924 N N . ARG B 1 236 ? 21.672 -23.125 0.775 1 90.06 236 ARG B N 1
ATOM 5925 C CA . ARG B 1 236 ? 22.656 -23.5 1.78 1 90.06 236 ARG B CA 1
ATOM 5926 C C . ARG B 1 236 ? 22.328 -22.891 3.135 1 90.06 236 ARG B C 1
ATOM 5928 O O . ARG B 1 236 ? 21.328 -22.172 3.271 1 90.06 236 ARG B O 1
ATOM 5935 N N . GLU B 1 237 ? 23.141 -23.297 4.109 1 84.69 237 GLU B N 1
ATOM 5936 C CA . GLU B 1 237 ? 22.922 -22.797 5.461 1 84.69 237 GLU B CA 1
ATOM 5937 C C . GLU B 1 237 ? 23.141 -21.297 5.547 1 84.69 237 GLU B C 1
ATOM 5939 O O . GLU B 1 237 ? 22.375 -20.578 6.188 1 84.69 237 GLU B O 1
ATOM 5944 N N . ASN B 1 238 ? 24.062 -20.781 4.887 1 89 238 ASN B N 1
ATOM 5945 C CA . ASN B 1 238 ? 24.484 -19.391 5.074 1 89 238 ASN B CA 1
ATOM 5946 C C . ASN B 1 238 ? 24 -18.5 3.936 1 89 238 ASN B C 1
ATOM 5948 O O . ASN B 1 238 ? 24.172 -17.281 3.977 1 89 238 ASN B O 1
ATOM 5952 N N . THR B 1 239 ? 23.484 -19.031 2.875 1 90.06 239 THR B N 1
ATOM 5953 C CA . THR B 1 239 ? 22.859 -18.281 1.777 1 90.06 239 THR B CA 1
ATOM 5954 C C . THR B 1 239 ? 21.578 -18.953 1.325 1 90.06 239 THR B C 1
ATOM 5956 O O . THR B 1 239 ? 21.375 -20.156 1.549 1 90.06 239 THR B O 1
ATOM 5959 N N . LYS B 1 240 ? 20.766 -18.141 0.73 1 88.75 240 LYS B N 1
ATOM 5960 C CA . LYS B 1 240 ? 19.453 -18.672 0.371 1 88.75 240 LYS B CA 1
ATOM 5961 C C . LYS B 1 240 ? 19.25 -18.656 -1.142 1 88.75 240 LYS B C 1
ATOM 5963 O O . LYS B 1 240 ? 19.703 -17.734 -1.823 1 88.75 240 LYS B O 1
ATOM 5968 N N . GLN B 1 241 ? 18.641 -19.75 -1.679 1 91.25 241 GLN B N 1
ATOM 5969 C CA . GLN B 1 241 ? 18.094 -19.875 -3.027 1 91.25 241 GLN B CA 1
ATOM 5970 C C . GLN B 1 241 ? 19.188 -19.672 -4.078 1 91.25 241 GLN B C 1
ATOM 5972 O O . GLN B 1 241 ? 18.984 -18.953 -5.059 1 91.25 241 GLN B O 1
ATOM 5977 N N . ASP B 1 242 ? 20.375 -20.281 -3.848 1 94.81 242 ASP B N 1
ATOM 5978 C CA . ASP B 1 242 ? 21.484 -20.047 -4.762 1 94.81 242 ASP B CA 1
ATOM 5979 C C . ASP B 1 242 ? 22.25 -21.328 -5.055 1 94.81 242 ASP B C 1
ATOM 5981 O O . ASP B 1 242 ? 23.406 -21.297 -5.441 1 94.81 242 ASP B O 1
ATOM 5985 N N . LEU B 1 243 ? 21.578 -22.453 -4.801 1 96.31 243 LEU B N 1
ATOM 5986 C CA . LEU B 1 243 ? 22.172 -23.75 -5.086 1 96.31 243 LEU B CA 1
ATOM 5987 C C . LEU B 1 243 ? 21.266 -24.578 -5.977 1 96.31 243 LEU B C 1
ATOM 5989 O O . LEU B 1 243 ? 20.047 -24.625 -5.766 1 96.31 243 LEU B O 1
ATOM 5993 N N . LEU B 1 244 ? 21.922 -25.188 -7.035 1 97.69 244 LEU B N 1
ATOM 5994 C CA . LEU B 1 244 ? 21.25 -26.156 -7.906 1 97.69 244 LEU B CA 1
ATOM 5995 C C . LEU B 1 244 ? 21.828 -27.547 -7.711 1 97.69 244 LEU B C 1
ATOM 5997 O O . LEU B 1 244 ? 23.031 -27.719 -7.602 1 97.69 244 LEU B O 1
ATOM 6001 N N . VAL B 1 245 ? 20.906 -28.547 -7.656 1 97.81 245 VAL B N 1
ATOM 6002 C CA . VAL B 1 245 ? 21.391 -29.906 -7.484 1 97.81 245 VAL B CA 1
ATOM 6003 C C . VAL B 1 245 ? 20.75 -30.828 -8.531 1 97.81 245 VAL B C 1
ATOM 6005 O O . VAL B 1 245 ? 19.641 -30.547 -9 1 97.81 245 VAL B O 1
ATOM 6008 N N . GLU B 1 246 ? 21.438 -31.812 -8.891 1 98.38 246 GLU B N 1
ATOM 6009 C CA . GLU B 1 246 ? 20.891 -32.938 -9.672 1 98.38 246 GLU B CA 1
ATOM 6010 C C . GLU B 1 246 ? 20.625 -34.125 -8.781 1 98.38 246 GLU B C 1
ATOM 6012 O O . GLU B 1 246 ? 21.5 -34.594 -8.039 1 98.38 246 GLU B O 1
ATOM 6017 N N . ILE B 1 247 ? 19.453 -34.625 -8.906 1 98.31 247 ILE B N 1
ATOM 6018 C CA . ILE B 1 247 ? 19.031 -35.781 -8.094 1 98.31 247 ILE B CA 1
ATOM 6019 C C . ILE B 1 247 ? 18.844 -37 -8.977 1 98.31 247 ILE B C 1
ATOM 6021 O O . ILE B 1 247 ? 18.125 -36.938 -9.977 1 98.31 247 ILE B O 1
ATOM 6025 N N . ASP B 1 248 ? 19.422 -38.062 -8.547 1 98.38 248 ASP B N 1
ATOM 6026 C CA . ASP B 1 248 ? 19.25 -39.312 -9.266 1 98.38 248 ASP B CA 1
ATOM 6027 C C . ASP B 1 248 ? 17.859 -39.875 -9.07 1 98.38 248 ASP B C 1
ATOM 6029 O O . ASP B 1 248 ? 17.359 -39.969 -7.945 1 98.38 248 ASP B O 1
ATOM 6033 N N . ARG B 1 249 ? 17.312 -40.344 -10.164 1 96.94 249 ARG B N 1
ATOM 6034 C CA . ARG B 1 249 ? 15.93 -40.781 -10.148 1 96.94 249 ARG B CA 1
ATOM 6035 C C . ARG B 1 249 ? 15.766 -42.031 -9.266 1 96.94 249 ARG B C 1
ATOM 6037 O O . ARG B 1 249 ? 14.758 -42.188 -8.578 1 96.94 249 ARG B O 1
ATOM 6044 N N . ASN B 1 250 ? 16.672 -42.875 -9.234 1 96.62 250 ASN B N 1
ATOM 6045 C CA . ASN B 1 250 ? 16.547 -44.188 -8.57 1 96.62 250 ASN B CA 1
ATOM 6046 C C . ASN B 1 250 ? 17.047 -44.125 -7.129 1 96.62 250 ASN B C 1
ATOM 6048 O O . ASN B 1 250 ? 16.328 -44.5 -6.203 1 96.62 250 ASN B O 1
ATOM 6052 N N . THR B 1 251 ? 18.203 -43.531 -6.906 1 97.5 251 THR B N 1
ATOM 6053 C CA . THR B 1 251 ? 18.797 -43.531 -5.574 1 97.5 251 THR B CA 1
ATOM 6054 C C . THR B 1 251 ? 18.234 -42.375 -4.742 1 97.5 251 THR B C 1
ATOM 6056 O O . THR B 1 251 ? 18.375 -42.375 -3.516 1 97.5 251 THR B O 1
ATOM 6059 N N . LYS B 1 252 ? 17.734 -41.469 -5.422 1 97.12 252 LYS B N 1
ATOM 6060 C CA . LYS B 1 252 ? 17.172 -40.25 -4.801 1 97.12 252 LYS B CA 1
ATOM 6061 C C . LYS B 1 252 ? 18.25 -39.406 -4.16 1 97.12 252 LYS B C 1
ATOM 6063 O O . LYS B 1 252 ? 17.969 -38.531 -3.355 1 97.12 252 LYS B O 1
ATOM 6068 N N . GLU B 1 253 ? 19.469 -39.625 -4.527 1 97.12 253 GLU B N 1
ATOM 6069 C CA . GLU B 1 253 ? 20.594 -38.906 -3.959 1 97.12 253 GLU B CA 1
ATOM 6070 C C . GLU B 1 253 ? 21 -37.719 -4.855 1 97.12 253 GLU B C 1
ATOM 6072 O O . GLU B 1 253 ? 20.844 -37.781 -6.074 1 97.12 253 GLU B O 1
ATOM 6077 N N . VAL B 1 254 ? 21.5 -36.75 -4.234 1 97.19 254 VAL B N 1
ATOM 6078 C CA . VAL B 1 254 ? 22.125 -35.656 -4.977 1 97.19 254 VAL B CA 1
ATOM 6079 C C . VAL B 1 254 ? 23.438 -36.156 -5.586 1 97.19 254 VAL B C 1
ATOM 6081 O O . VAL B 1 254 ? 24.328 -36.656 -4.871 1 97.19 254 VAL B O 1
ATOM 6084 N N . ILE B 1 255 ? 23.625 -35.938 -6.875 1 97.81 255 ILE B N 1
ATOM 6085 C CA . ILE B 1 255 ? 24.812 -36.5 -7.52 1 97.81 255 ILE B CA 1
ATOM 6086 C C . ILE B 1 255 ? 25.641 -35.375 -8.133 1 97.81 255 ILE B C 1
ATOM 6088 O O . ILE B 1 255 ? 26.781 -35.594 -8.539 1 97.81 255 ILE B O 1
ATOM 6092 N N . ASN B 1 256 ? 25.125 -34.219 -8.32 1 97.62 256 ASN B N 1
ATOM 6093 C CA . ASN B 1 256 ? 25.812 -33.031 -8.805 1 97.62 256 ASN B CA 1
ATOM 6094 C C . ASN B 1 256 ? 25.266 -31.766 -8.156 1 97.62 256 ASN B C 1
ATOM 6096 O O . ASN B 1 256 ? 24.094 -31.719 -7.762 1 97.62 256 ASN B O 1
ATOM 6100 N N . GLU B 1 257 ? 26.172 -30.797 -8.062 1 97.19 257 GLU B N 1
ATOM 6101 C CA . GLU B 1 257 ? 25.766 -29.5 -7.5 1 97.19 257 GLU B CA 1
ATOM 6102 C C . GLU B 1 257 ? 26.375 -28.344 -8.289 1 97.19 257 GLU B C 1
ATOM 6104 O O . GLU B 1 257 ? 27.484 -28.453 -8.812 1 97.19 257 GLU B O 1
ATOM 6109 N N . TRP B 1 258 ? 25.672 -27.25 -8.406 1 98.06 258 TRP B N 1
ATOM 6110 C CA . TRP B 1 258 ? 26.141 -25.984 -8.984 1 98.06 258 TRP B CA 1
ATOM 6111 C C . TRP B 1 258 ? 25.984 -24.844 -7.988 1 98.06 258 TRP B C 1
ATOM 6113 O O . TRP B 1 258 ? 24.859 -24.406 -7.707 1 98.06 258 TRP B O 1
ATOM 6123 N N . ASP B 1 259 ? 27.047 -24.344 -7.48 1 96.75 259 ASP B N 1
ATOM 6124 C CA . ASP B 1 259 ? 27.109 -23.25 -6.523 1 96.75 259 ASP B CA 1
ATOM 6125 C C . ASP B 1 259 ? 27.172 -21.906 -7.242 1 96.75 259 ASP B C 1
ATOM 6127 O O . ASP B 1 259 ? 28.219 -21.516 -7.777 1 96.75 259 ASP B O 1
ATOM 6131 N N . PHE B 1 260 ? 26.109 -21.141 -7.137 1 97.31 260 PHE B N 1
ATOM 6132 C CA . PHE B 1 260 ? 26.031 -19.922 -7.926 1 97.31 260 PHE B CA 1
ATOM 6133 C C . PHE B 1 260 ? 26.906 -18.828 -7.32 1 97.31 260 PHE B C 1
ATOM 6135 O O . PHE B 1 260 ? 27.203 -17.828 -7.977 1 97.31 260 PHE B O 1
ATOM 6142 N N . ARG B 1 261 ? 27.422 -18.969 -6.113 1 96 261 ARG B N 1
ATOM 6143 C CA . ARG B 1 261 ? 28.406 -18.047 -5.539 1 96 261 ARG B CA 1
ATOM 6144 C C . ARG B 1 261 ? 29.719 -18.094 -6.301 1 96 261 ARG B C 1
ATOM 6146 O O . ARG B 1 261 ? 30.516 -17.156 -6.246 1 96 261 ARG B O 1
ATOM 6153 N N . LYS B 1 262 ? 29.859 -19.156 -6.949 1 95.25 262 LYS B N 1
ATOM 6154 C CA . LYS B 1 262 ? 31.078 -19.344 -7.746 1 95.25 262 LYS B CA 1
ATOM 6155 C C . LYS B 1 262 ? 30.812 -19.047 -9.219 1 95.25 262 LYS B C 1
ATOM 6157 O O . LYS B 1 262 ? 31.734 -18.688 -9.961 1 95.25 262 LYS B O 1
ATOM 6162 N N . ILE B 1 263 ? 29.625 -19.234 -9.648 1 96.62 263 ILE B N 1
ATOM 6163 C CA . ILE B 1 263 ? 29.281 -19.062 -11.055 1 96.62 263 ILE B CA 1
ATOM 6164 C C . ILE B 1 263 ? 29.062 -17.594 -11.367 1 96.62 263 ILE B C 1
ATOM 6166 O O . ILE B 1 263 ? 29.5 -17.094 -12.414 1 96.62 263 ILE B O 1
ATOM 6170 N N . LEU B 1 264 ? 28.391 -16.906 -10.484 1 96.75 264 LEU B N 1
ATOM 6171 C CA . LEU B 1 264 ? 28.109 -15.484 -10.656 1 96.75 264 LEU B CA 1
ATOM 6172 C C . LEU B 1 264 ? 28.844 -14.648 -9.609 1 96.75 264 LEU B C 1
ATOM 6174 O O . LEU B 1 264 ? 29.828 -15.109 -9.023 1 96.75 264 LEU B O 1
ATOM 6178 N N . ASP B 1 265 ? 28.438 -13.32 -9.5 1 93.81 265 ASP B N 1
ATOM 6179 C CA . ASP B 1 265 ? 29.094 -12.43 -8.547 1 93.81 265 ASP B CA 1
ATOM 6180 C C . ASP B 1 265 ? 28.266 -12.297 -7.27 1 93.81 265 ASP B C 1
ATOM 6182 O O . ASP B 1 265 ? 27.328 -11.5 -7.207 1 93.81 265 ASP B O 1
ATOM 6186 N N . PHE B 1 266 ? 28.719 -12.922 -6.258 1 91.25 266 PHE B N 1
ATOM 6187 C CA . PHE B 1 266 ? 28.047 -12.984 -4.969 1 91.25 266 PHE B CA 1
ATOM 6188 C C . PHE B 1 266 ? 27.953 -11.609 -4.328 1 91.25 266 PHE B C 1
ATOM 6190 O O . PHE B 1 266 ? 27.062 -11.344 -3.523 1 91.25 266 PHE B O 1
ATOM 6197 N N . ASN B 1 267 ? 28.75 -10.711 -4.684 1 89.81 267 ASN B N 1
ATOM 6198 C CA . ASN B 1 267 ? 28.844 -9.414 -4.031 1 89.81 267 ASN B CA 1
ATOM 6199 C C . ASN B 1 267 ? 28.125 -8.328 -4.82 1 89.81 267 ASN B C 1
ATOM 6201 O O . ASN B 1 267 ? 28.078 -7.172 -4.402 1 89.81 267 ASN B O 1
ATOM 6205 N N . ARG B 1 268 ? 27.516 -8.75 -5.914 1 90.94 268 ARG B N 1
ATOM 62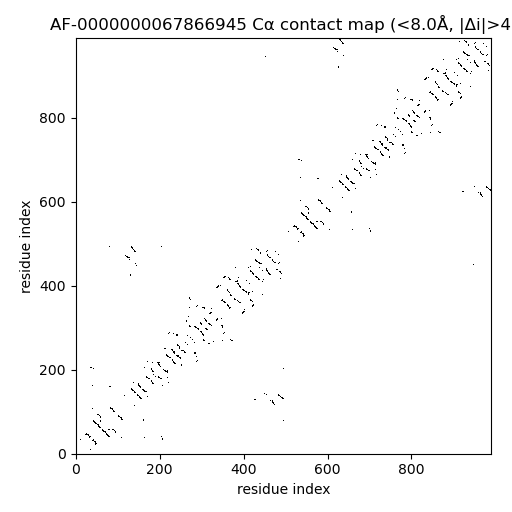06 C CA . ARG B 1 268 ? 26.828 -7.746 -6.723 1 90.94 268 ARG B CA 1
ATOM 6207 C C . ARG B 1 268 ? 25.594 -7.227 -6.016 1 90.94 268 ARG B C 1
ATOM 6209 O O . ARG B 1 268 ? 24.859 -7.996 -5.375 1 90.94 268 ARG B O 1
ATOM 6216 N N . GLU B 1 269 ? 25.375 -5.969 -6.184 1 85.38 269 GLU B N 1
ATOM 6217 C CA . GLU B 1 269 ? 24.188 -5.336 -5.621 1 85.38 269 GLU B CA 1
ATOM 6218 C C . GLU B 1 269 ? 22.906 -5.91 -6.234 1 85.38 269 GLU B C 1
ATOM 6220 O O . GLU B 1 269 ? 22.891 -6.246 -7.422 1 85.38 269 GLU B O 1
ATOM 6225 N N . THR B 1 270 ? 21.906 -5.969 -5.355 1 84.81 270 THR B N 1
ATOM 6226 C CA . THR B 1 270 ? 20.609 -6.453 -5.824 1 84.81 270 THR B CA 1
ATOM 6227 C C . THR B 1 270 ? 19.719 -5.289 -6.246 1 84.81 270 THR B C 1
ATOM 6229 O O . THR B 1 270 ? 20 -4.133 -5.93 1 84.81 270 THR B O 1
ATOM 6232 N N . VAL B 1 271 ? 18.719 -5.586 -6.945 1 77.88 271 VAL B N 1
ATOM 6233 C CA . VAL B 1 271 ? 17.688 -4.613 -7.305 1 77.88 271 VAL B CA 1
ATOM 6234 C C . VAL B 1 271 ? 16.984 -4.113 -6.043 1 77.88 271 VAL B C 1
ATOM 6236 O O . VAL B 1 271 ? 17.062 -4.754 -4.992 1 77.88 271 VAL B O 1
ATOM 6239 N N . ILE B 1 272 ? 16.297 -2.957 -6.141 1 71.12 272 ILE B N 1
ATOM 6240 C CA . ILE B 1 272 ? 15.641 -2.24 -5.047 1 71.12 272 ILE B CA 1
ATOM 6241 C C . ILE B 1 272 ? 14.625 -3.15 -4.371 1 71.12 272 ILE B C 1
ATOM 6243 O O . ILE B 1 272 ? 14.367 -3.023 -3.17 1 71.12 272 ILE B O 1
ATOM 6247 N N . ASP B 1 273 ? 14.188 -4.016 -5.023 1 66.69 273 ASP B N 1
ATOM 6248 C CA . ASP B 1 273 ? 13.086 -4.867 -4.57 1 66.69 273 ASP B CA 1
ATOM 6249 C C . ASP B 1 273 ? 13.5 -5.695 -3.355 1 66.69 273 ASP B C 1
ATOM 6251 O O . ASP B 1 273 ? 12.648 -6.18 -2.611 1 66.69 273 ASP B O 1
ATOM 6255 N N . LYS B 1 274 ? 14.648 -5.727 -3.182 1 65.44 274 LYS B N 1
ATOM 6256 C CA . LYS B 1 274 ? 15.117 -6.523 -2.049 1 65.44 274 LYS B CA 1
ATOM 6257 C C . LYS B 1 274 ? 14.57 -5.973 -0.733 1 65.44 274 LYS B C 1
ATOM 6259 O O . LYS B 1 274 ? 14.344 -6.73 0.214 1 65.44 274 LYS B O 1
ATOM 6264 N N . ILE B 1 275 ? 14.219 -4.707 -0.751 1 63.12 275 ILE B N 1
ATOM 6265 C CA . ILE B 1 275 ? 13.703 -4.078 0.456 1 63.12 275 ILE B CA 1
ATOM 6266 C C . ILE B 1 275 ? 12.297 -4.598 0.745 1 63.12 275 ILE B C 1
ATOM 6268 O O . ILE B 1 275 ? 11.852 -4.598 1.896 1 63.12 275 ILE B O 1
ATOM 6272 N N . SER B 1 276 ? 11.594 -5.043 -0.205 1 62.12 276 SER B N 1
ATOM 6273 C CA . SER B 1 276 ? 10.203 -5.457 -0.041 1 62.12 276 SER B CA 1
ATOM 6274 C C . SER B 1 276 ? 10.109 -6.914 0.403 1 62.12 276 SER B C 1
ATOM 6276 O O . SER B 1 276 ? 9.117 -7.324 1 1 62.12 276 SER B O 1
ATOM 6278 N N . VAL B 1 277 ? 11.055 -7.789 0.159 1 61.97 277 VAL B N 1
ATOM 6279 C CA . VAL B 1 277 ? 10.633 -9.156 0.456 1 61.97 277 VAL B CA 1
ATOM 6280 C C . VAL B 1 277 ? 11.852 -10 0.825 1 61.97 277 VAL B C 1
ATOM 6282 O O . VAL B 1 277 ? 11.719 -11.055 1.45 1 61.97 277 VAL B O 1
ATOM 6285 N N . ASN B 1 278 ? 12.898 -9.469 0.753 1 64.31 278 ASN B N 1
ATOM 6286 C CA . ASN B 1 278 ? 13.891 -10.539 0.667 1 64.31 278 ASN B CA 1
ATOM 6287 C C . ASN B 1 278 ? 14.766 -10.594 1.916 1 64.31 278 ASN B C 1
ATOM 6289 O O . ASN B 1 278 ? 14.977 -9.578 2.576 1 64.31 278 ASN B O 1
ATOM 6293 N N . HIS B 1 279 ? 14.914 -11.852 2.152 1 73.25 279 HIS B N 1
ATOM 6294 C CA . HIS B 1 279 ? 15.82 -12.156 3.252 1 73.25 279 HIS B CA 1
ATOM 6295 C C . HIS B 1 279 ? 17.203 -11.562 3.006 1 73.25 279 HIS B C 1
ATOM 6297 O O . HIS B 1 279 ? 17.672 -11.523 1.867 1 73.25 279 HIS B O 1
ATOM 6303 N N . LEU B 1 280 ? 17.781 -11.195 4.047 1 78.06 280 LEU B N 1
ATOM 6304 C CA . LEU B 1 280 ? 19.109 -10.57 3.957 1 78.06 280 LEU B CA 1
ATOM 6305 C C . LEU B 1 280 ? 20.094 -11.492 3.268 1 78.06 280 LEU B C 1
ATOM 6307 O O . LEU B 1 280 ? 20.984 -11.031 2.547 1 78.06 280 LEU B O 1
ATOM 6311 N N . LEU B 1 281 ? 19.875 -12.836 3.332 1 83.94 281 LEU B N 1
ATOM 6312 C CA . LEU B 1 281 ? 20.828 -13.82 2.805 1 83.94 281 LEU B CA 1
ATOM 6313 C C . LEU B 1 281 ? 20.438 -14.227 1.386 1 83.94 281 LEU B C 1
ATOM 6315 O O . LEU B 1 281 ? 21.109 -15.07 0.78 1 83.94 281 LEU B O 1
ATOM 6319 N N . ASP B 1 282 ? 19.422 -13.602 0.799 1 89.75 282 ASP B N 1
ATOM 6320 C CA . ASP B 1 282 ? 18.938 -13.961 -0.526 1 89.75 282 ASP B CA 1
ATOM 6321 C C . ASP B 1 282 ? 19.438 -12.977 -1.585 1 89.75 282 ASP B C 1
ATOM 6323 O O . ASP B 1 282 ? 18.656 -12.156 -2.09 1 89.75 282 ASP B O 1
ATOM 6327 N N . TRP B 1 283 ? 20.688 -13.219 -2.006 1 90.62 283 TRP B N 1
ATOM 6328 C CA . TRP B 1 283 ? 21.328 -12.289 -2.934 1 90.62 283 TRP B CA 1
ATOM 6329 C C . TRP B 1 283 ? 20.922 -12.594 -4.371 1 90.62 283 TRP B C 1
ATOM 6331 O O . TRP B 1 283 ? 21.047 -11.742 -5.258 1 90.62 283 TRP B O 1
ATOM 6341 N N . LEU B 1 284 ? 20.438 -13.773 -4.684 1 93.06 284 LEU B N 1
ATOM 6342 C CA . LEU B 1 284 ? 20.234 -14.25 -6.047 1 93.06 284 LEU B CA 1
ATOM 6343 C C . LEU B 1 284 ? 18.766 -14.555 -6.293 1 93.06 284 LEU B C 1
ATOM 6345 O O . LEU B 1 284 ? 18.125 -13.93 -7.148 1 93.06 284 LEU B O 1
ATOM 6349 N N . HIS B 1 285 ? 18.188 -15.484 -5.508 1 92.94 285 HIS B N 1
ATOM 6350 C CA . HIS B 1 285 ? 16.797 -15.906 -5.625 1 92.94 285 HIS B CA 1
ATOM 6351 C C . HIS B 1 285 ? 16.562 -16.656 -6.926 1 92.94 285 HIS B C 1
ATOM 6353 O O . HIS B 1 285 ? 15.656 -16.312 -7.695 1 92.94 285 HIS B O 1
ATOM 6359 N N . LEU B 1 286 ? 17.25 -17.766 -7.086 1 94.81 286 LEU B N 1
ATOM 6360 C CA . LEU B 1 286 ? 16.953 -18.656 -8.203 1 94.81 286 LEU B CA 1
ATOM 6361 C C . LEU B 1 286 ? 15.492 -19.062 -8.195 1 94.81 286 LEU B C 1
ATOM 6363 O O . LEU B 1 286 ? 14.938 -19.406 -7.148 1 94.81 286 LEU B O 1
ATOM 6367 N N . ASN B 1 287 ? 14.906 -19.016 -9.422 1 94.12 287 ASN B N 1
ATOM 6368 C CA . ASN B 1 287 ? 13.469 -19.297 -9.336 1 94.12 287 ASN B CA 1
ATOM 6369 C C . ASN B 1 287 ? 13.008 -20.203 -10.469 1 94.12 287 ASN B C 1
ATOM 6371 O O . ASN B 1 287 ? 11.906 -20.75 -10.422 1 94.12 287 ASN B O 1
ATOM 6375 N N . SER B 1 288 ? 13.789 -20.391 -11.453 1 96.5 288 SER B N 1
ATOM 6376 C CA . SER B 1 288 ? 13.344 -21.266 -12.531 1 96.5 288 SER B CA 1
ATOM 6377 C C . SER B 1 288 ? 14.523 -21.734 -13.375 1 96.5 288 SER B C 1
ATOM 6379 O O . SER B 1 288 ? 15.555 -21.062 -13.438 1 96.5 288 SER B O 1
ATOM 6381 N N . LEU B 1 289 ? 14.297 -22.875 -14.062 1 96.12 289 LEU B N 1
ATOM 6382 C CA . LEU B 1 289 ? 15.352 -23.531 -14.82 1 96.12 289 LEU B CA 1
ATOM 6383 C C . LEU B 1 289 ? 14.82 -24.031 -16.172 1 96.12 289 LEU B C 1
ATOM 6385 O O . LEU B 1 289 ? 13.648 -24.391 -16.281 1 96.12 289 LEU B O 1
ATOM 6389 N N . VAL B 1 290 ? 15.75 -24.016 -17.109 1 96.25 290 VAL B N 1
ATOM 6390 C CA . VAL B 1 290 ? 15.547 -24.703 -18.375 1 96.25 290 VAL B CA 1
ATOM 6391 C C . VAL B 1 290 ? 16.797 -25.484 -18.75 1 96.25 290 VAL B C 1
ATOM 6393 O O . VAL B 1 290 ? 17.922 -24.984 -18.594 1 96.25 290 VAL B O 1
ATOM 6396 N N . TYR B 1 291 ? 16.562 -26.703 -19.125 1 96.81 291 TYR B N 1
ATOM 6397 C CA . TYR B 1 291 ? 17.672 -27.484 -19.672 1 96.81 291 TYR B CA 1
ATOM 6398 C C . TYR B 1 291 ? 17.672 -27.438 -21.203 1 96.81 291 TYR B C 1
ATOM 6400 O O . TYR B 1 291 ? 16.703 -27.859 -21.844 1 96.81 291 TYR B O 1
ATOM 6408 N N . ASP B 1 292 ? 18.688 -26.922 -21.734 1 96.5 292 ASP B N 1
ATOM 6409 C CA . ASP B 1 292 ? 18.906 -26.922 -23.172 1 96.5 292 ASP B CA 1
ATOM 6410 C C . ASP B 1 292 ? 19.672 -28.172 -23.609 1 96.5 292 ASP B C 1
ATOM 6412 O O . ASP B 1 292 ? 20.906 -28.203 -23.578 1 96.5 292 ASP B O 1
ATOM 6416 N N . GLU B 1 293 ? 18.953 -29.109 -24.094 1 93.19 293 GLU B N 1
ATOM 6417 C CA . GLU B 1 293 ? 19.547 -30.406 -24.422 1 93.19 293 GLU B CA 1
ATOM 6418 C C . GLU B 1 293 ? 20.531 -30.297 -25.578 1 93.19 293 GLU B C 1
ATOM 6420 O O . GLU B 1 293 ? 21.562 -30.984 -25.594 1 93.19 293 GLU B O 1
ATOM 6425 N N . GLU B 1 294 ? 20.219 -29.484 -26.547 1 92.31 294 GLU B N 1
ATOM 6426 C CA . GLU B 1 294 ? 21.047 -29.359 -27.734 1 92.31 294 GLU B CA 1
ATOM 6427 C C . GLU B 1 294 ? 22.484 -28.969 -27.391 1 92.31 294 GLU B C 1
ATOM 6429 O O . GLU B 1 294 ? 23.438 -29.5 -27.938 1 92.31 294 GLU B O 1
ATOM 6434 N N . SER B 1 295 ? 22.609 -28.062 -26.453 1 94.81 295 SER B N 1
ATOM 6435 C CA . SER B 1 295 ? 23.938 -27.578 -26.109 1 94.81 295 SER B CA 1
ATOM 6436 C C . SER B 1 295 ? 24.406 -28.125 -24.766 1 94.81 295 SER B C 1
ATOM 6438 O O . SER B 1 295 ? 25.453 -27.734 -24.25 1 94.81 295 SER B O 1
ATOM 6440 N N . ASN B 1 296 ? 23.641 -29.016 -24.203 1 97.19 296 ASN B N 1
ATOM 6441 C CA . ASN B 1 296 ? 23.938 -29.547 -22.875 1 97.19 296 ASN B CA 1
ATOM 6442 C C . ASN B 1 296 ? 24.219 -28.422 -21.859 1 97.19 296 ASN B C 1
ATOM 6444 O O . ASN B 1 296 ? 25.25 -28.422 -21.203 1 97.19 296 ASN B O 1
ATOM 6448 N N . SER B 1 297 ? 23.281 -27.516 -21.844 1 98.06 297 SER B N 1
ATOM 6449 C CA . SER B 1 297 ? 23.438 -26.344 -20.984 1 98.06 297 SER B CA 1
ATOM 6450 C C . SER B 1 297 ? 22.219 -26.141 -20.094 1 98.06 297 SER B C 1
ATOM 6452 O O . SER B 1 297 ? 21.156 -26.688 -20.359 1 98.06 297 SER B O 1
ATOM 6454 N N . ILE B 1 298 ? 22.453 -25.406 -19.016 1 98.44 298 ILE B N 1
ATOM 6455 C CA . ILE B 1 298 ? 21.391 -25 -18.109 1 98.44 298 ILE B CA 1
ATOM 6456 C C . ILE B 1 298 ? 21.156 -23.5 -18.203 1 98.44 298 ILE B C 1
ATOM 6458 O O . ILE B 1 298 ? 22.125 -22.719 -18.234 1 98.44 298 ILE B O 1
ATOM 6462 N N . ILE B 1 299 ? 19.953 -23.109 -18.375 1 98.5 299 ILE B N 1
ATOM 6463 C CA . ILE B 1 299 ? 19.531 -21.719 -18.281 1 98.5 299 ILE B CA 1
ATOM 6464 C C . ILE B 1 299 ? 18.812 -21.469 -16.953 1 98.5 299 ILE B C 1
ATOM 6466 O O . ILE B 1 299 ? 17.797 -22.125 -16.672 1 98.5 299 ILE B O 1
ATOM 6470 N N . ALA B 1 300 ? 19.328 -20.578 -16.172 1 98.38 300 ALA B N 1
ATOM 6471 C CA . ALA B 1 300 ? 18.797 -20.328 -14.828 1 98.38 300 ALA B CA 1
ATOM 6472 C C . ALA B 1 300 ? 18.375 -18.875 -14.672 1 98.38 300 ALA B C 1
ATOM 6474 O O . ALA B 1 300 ? 19.047 -17.969 -15.164 1 98.38 300 ALA B O 1
ATOM 6475 N N . SER B 1 301 ? 17.312 -18.688 -14.008 1 97.94 301 SER B N 1
ATOM 6476 C CA . SER B 1 301 ? 16.75 -17.359 -13.781 1 97.94 301 SER B CA 1
ATOM 6477 C C . SER B 1 301 ? 16.875 -16.953 -12.32 1 97.94 301 SER B C 1
ATOM 6479 O O . SER B 1 301 ? 16.531 -17.719 -11.422 1 97.94 301 SER B O 1
ATOM 6481 N N . SER B 1 302 ? 17.344 -15.758 -12.102 1 95.12 302 SER B N 1
ATOM 6482 C CA . SER B 1 302 ? 17.453 -15.18 -10.766 1 95.12 302 SER B CA 1
ATOM 6483 C C . SER B 1 302 ? 16.656 -13.883 -10.656 1 95.12 302 SER B C 1
ATOM 6485 O O . SER B 1 302 ? 16.828 -12.969 -11.469 1 95.12 302 SER B O 1
ATOM 6487 N N . ARG B 1 303 ? 15.859 -13.742 -9.68 1 94.56 303 ARG B N 1
ATOM 6488 C CA . ARG B 1 303 ? 14.984 -12.586 -9.5 1 94.56 303 ARG B CA 1
ATOM 6489 C C . ARG B 1 303 ? 15.773 -11.391 -8.969 1 94.56 303 ARG B C 1
ATOM 6491 O O . ARG B 1 303 ? 15.734 -10.305 -9.555 1 94.56 303 ARG B O 1
ATOM 6498 N N . ASN B 1 304 ? 16.547 -11.586 -7.867 1 92.44 304 ASN B N 1
ATOM 6499 C CA . ASN B 1 304 ? 17.125 -10.469 -7.121 1 92.44 304 ASN B CA 1
ATOM 6500 C C . ASN B 1 304 ? 18.281 -9.812 -7.879 1 92.44 304 ASN B C 1
ATOM 6502 O O . ASN B 1 304 ? 18.688 -8.703 -7.551 1 92.44 304 ASN B O 1
ATOM 6506 N N . GLN B 1 305 ? 18.734 -10.555 -8.914 1 93.38 305 GLN B N 1
ATOM 6507 C CA . GLN B 1 305 ? 19.812 -10.008 -9.742 1 93.38 305 GLN B CA 1
ATOM 6508 C C . GLN B 1 305 ? 19.281 -9.602 -11.117 1 93.38 305 GLN B C 1
ATOM 6510 O O . GLN B 1 305 ? 20.031 -9.102 -11.953 1 93.38 305 GLN B O 1
ATOM 6515 N N . SER B 1 306 ? 18 -9.828 -11.375 1 95.12 306 SER B N 1
ATOM 6516 C CA . SER B 1 306 ? 17.422 -9.609 -12.695 1 95.12 306 SER B CA 1
ATOM 6517 C C . SER B 1 306 ? 18.328 -10.188 -13.789 1 95.12 306 SER B C 1
ATOM 6519 O O . SER B 1 306 ? 18.688 -9.492 -14.734 1 95.12 306 SER B O 1
ATOM 6521 N N . THR B 1 307 ? 18.547 -11.461 -13.609 1 96.94 307 THR B N 1
ATOM 6522 C CA . THR B 1 307 ? 19.562 -12.102 -14.445 1 96.94 307 THR B CA 1
ATOM 6523 C C . THR B 1 307 ? 19.094 -13.477 -14.914 1 96.94 307 THR B C 1
ATOM 6525 O O . THR B 1 307 ? 18.516 -14.242 -14.133 1 96.94 307 THR B O 1
ATOM 6528 N N . VAL B 1 308 ? 19.266 -13.734 -16.156 1 98.56 308 VAL B N 1
ATOM 6529 C CA . VAL B 1 308 ? 19.203 -15.086 -16.703 1 98.56 308 VAL B CA 1
ATOM 6530 C C . VAL B 1 308 ? 20.578 -15.5 -17.219 1 98.56 308 VAL B C 1
ATOM 6532 O O . VAL B 1 308 ? 21.203 -14.766 -17.984 1 98.56 308 VAL B O 1
ATOM 6535 N N . VAL B 1 309 ? 21.078 -16.641 -16.781 1 98.69 309 VAL B N 1
ATOM 6536 C CA . VAL B 1 309 ? 22.406 -17.094 -17.172 1 98.69 309 VAL B CA 1
ATOM 6537 C C . VAL B 1 309 ? 22.312 -18.469 -17.828 1 98.69 309 VAL B C 1
ATOM 6539 O O . VAL B 1 309 ? 21.562 -19.328 -17.375 1 98.69 309 VAL B O 1
ATOM 6542 N N . LYS B 1 310 ? 23.016 -18.609 -18.938 1 98.69 310 LYS B N 1
ATOM 6543 C CA . LYS B 1 310 ? 23.234 -19.922 -19.547 1 98.69 310 LYS B CA 1
ATOM 6544 C C . LYS B 1 310 ? 24.656 -20.422 -19.297 1 98.69 310 LYS B C 1
ATOM 6546 O O . LYS B 1 310 ? 25.625 -19.672 -19.5 1 98.69 310 LYS B O 1
ATOM 6551 N N . PHE B 1 311 ? 24.812 -21.656 -18.844 1 98.56 311 PHE B N 1
ATOM 6552 C CA . PHE B 1 311 ? 26.141 -22.219 -18.609 1 98.56 311 PHE B CA 1
ATOM 6553 C C . PHE B 1 311 ? 26.141 -23.719 -18.938 1 98.56 311 PHE B C 1
ATOM 6555 O O . PHE B 1 311 ? 25.094 -24.359 -18.953 1 98.56 311 PHE B O 1
ATOM 6562 N N . ASP B 1 312 ? 27.281 -24.172 -19.203 1 98.38 312 ASP B N 1
ATOM 6563 C CA . ASP B 1 312 ? 27.453 -25.594 -19.562 1 98.38 312 ASP B CA 1
ATOM 6564 C C . ASP B 1 312 ? 27.203 -26.484 -18.344 1 98.38 312 ASP B C 1
ATOM 6566 O O . ASP B 1 312 ? 27.719 -26.219 -17.25 1 98.38 312 ASP B O 1
ATOM 6570 N N . LYS B 1 313 ? 26.453 -27.531 -18.531 1 98 313 LYS B N 1
ATOM 6571 C CA . LYS B 1 313 ? 26.047 -28.391 -17.438 1 98 313 LYS B CA 1
ATOM 6572 C C . LYS B 1 313 ? 27.234 -29.141 -16.828 1 98 313 LYS B C 1
ATOM 6574 O O . LYS B 1 313 ? 27.328 -29.297 -15.617 1 98 313 LYS B O 1
ATOM 6579 N N . ASP B 1 314 ? 28.203 -29.531 -17.641 1 97.12 314 ASP B N 1
ATOM 6580 C CA . ASP B 1 314 ? 29.312 -30.359 -17.188 1 97.12 314 ASP B CA 1
ATOM 6581 C C . ASP B 1 314 ? 30.438 -29.516 -16.594 1 97.12 314 ASP B C 1
ATOM 6583 O O . ASP B 1 314 ? 31.031 -29.891 -15.578 1 97.12 314 ASP B O 1
ATOM 6587 N N . THR B 1 315 ? 30.641 -28.312 -17.172 1 97.25 315 THR B N 1
ATOM 6588 C CA . THR B 1 315 ? 31.828 -27.547 -16.797 1 97.25 315 THR B CA 1
ATOM 6589 C C . THR B 1 315 ? 31.453 -26.328 -15.961 1 97.25 315 THR B C 1
ATOM 6591 O O . THR B 1 315 ? 32.312 -25.719 -15.328 1 97.25 315 THR B O 1
ATOM 6594 N N . SER B 1 316 ? 30.25 -25.938 -16.031 1 97.06 316 SER B N 1
ATOM 6595 C CA . SER B 1 316 ? 29.734 -24.734 -15.375 1 97.06 316 SER B CA 1
ATOM 6596 C C . SER B 1 316 ? 30.266 -23.469 -16.031 1 97.06 316 SER B C 1
ATOM 6598 O O . SER B 1 316 ? 30.172 -22.375 -15.461 1 97.06 316 SER B O 1
ATOM 6600 N N . GLU B 1 317 ? 30.828 -23.609 -17.188 1 97.44 317 GLU B N 1
ATOM 6601 C CA . GLU B 1 317 ? 31.312 -22.422 -17.891 1 97.44 317 GLU B CA 1
ATOM 6602 C C . GLU B 1 317 ? 30.141 -21.625 -18.453 1 97.44 317 GLU B C 1
ATOM 6604 O O . GLU B 1 317 ? 29.281 -22.172 -19.156 1 97.44 317 GLU B O 1
ATOM 6609 N N . ILE B 1 318 ? 30.188 -20.344 -18.172 1 98.5 318 ILE B N 1
ATOM 6610 C CA . ILE B 1 318 ? 29.109 -19.469 -18.625 1 98.5 318 ILE B CA 1
ATOM 6611 C C . ILE B 1 318 ? 29.188 -19.281 -20.141 1 98.5 318 ILE B C 1
ATOM 6613 O O . ILE B 1 318 ? 30.281 -19.125 -20.703 1 98.5 318 ILE B O 1
ATOM 6617 N N . LYS B 1 319 ? 28.062 -19.344 -20.734 1 98.25 319 LYS B N 1
ATOM 6618 C CA . LYS B 1 319 ? 27.953 -19.047 -22.156 1 98.25 319 LYS B CA 1
ATOM 6619 C C . LYS B 1 319 ? 27.5 -17.594 -22.375 1 98.25 319 LYS B C 1
ATOM 6621 O O . LYS B 1 319 ? 28.109 -16.859 -23.156 1 98.25 319 LYS B O 1
ATOM 6626 N N . TRP B 1 320 ? 26.469 -17.141 -21.719 1 98.62 320 TRP B N 1
ATOM 6627 C CA . TRP B 1 320 ? 26.016 -15.75 -21.781 1 98.62 320 TRP B CA 1
ATOM 6628 C C . TRP B 1 320 ? 25.219 -15.375 -20.547 1 98.62 320 TRP B C 1
ATOM 6630 O O . TRP B 1 320 ? 24.781 -16.25 -19.797 1 98.62 320 TRP B O 1
ATOM 6640 N N . ILE B 1 321 ? 25.109 -14.102 -20.312 1 98.69 321 ILE B N 1
ATOM 6641 C CA . ILE B 1 321 ? 24.297 -13.492 -19.266 1 98.69 321 ILE B CA 1
ATOM 6642 C C . ILE B 1 321 ? 23.344 -12.461 -19.875 1 98.69 321 ILE B C 1
ATOM 6644 O O . ILE B 1 321 ? 23.781 -11.539 -20.562 1 98.69 321 ILE B O 1
ATOM 6648 N N . LEU B 1 322 ? 22.062 -12.688 -19.672 1 98.69 322 LEU B N 1
ATOM 6649 C CA . LEU B 1 322 ? 21.031 -11.695 -19.984 1 98.69 322 LEU B CA 1
ATOM 6650 C C . LEU B 1 322 ? 20.641 -10.906 -18.75 1 98.69 322 LEU B C 1
ATOM 6652 O O . LEU B 1 322 ? 19.984 -11.445 -17.859 1 98.69 322 LEU B O 1
ATOM 6656 N N . ALA B 1 323 ? 21.094 -9.672 -18.688 1 97.75 323 ALA B N 1
ATOM 6657 C CA . ALA B 1 323 ? 20.844 -8.797 -17.531 1 97.75 323 ALA B CA 1
ATOM 6658 C C . ALA B 1 323 ? 21.141 -7.34 -17.875 1 97.75 323 ALA B C 1
ATOM 6660 O O . ALA B 1 323 ? 21.953 -7.055 -18.766 1 97.75 323 ALA B O 1
ATOM 6661 N N . PRO B 1 324 ? 20.422 -6.398 -17.172 1 95.94 324 PRO B N 1
ATOM 6662 C CA . PRO B 1 324 ? 20.875 -5.008 -17.297 1 95.94 324 PRO B CA 1
ATOM 6663 C C . PRO B 1 324 ? 22.359 -4.836 -16.969 1 95.94 324 PRO B C 1
ATOM 6665 O O . PRO B 1 324 ? 22.875 -5.488 -16.062 1 95.94 324 PRO B O 1
ATOM 6668 N N . HIS B 1 325 ? 22.984 -3.924 -17.766 1 95.88 325 HIS B N 1
ATOM 6669 C CA . HIS B 1 325 ? 24.422 -3.711 -17.594 1 95.88 325 HIS B CA 1
ATOM 6670 C C . HIS B 1 325 ? 24.688 -2.791 -16.406 1 95.88 325 HIS B C 1
ATOM 6672 O O . HIS B 1 325 ? 25.062 -1.628 -16.578 1 95.88 325 HIS B O 1
ATOM 6678 N N . TYR B 1 326 ? 24.531 -3.285 -15.234 1 93.31 326 TYR B N 1
ATOM 6679 C CA . TYR B 1 326 ? 24.703 -2.5 -14.023 1 93.31 326 TYR B CA 1
ATOM 6680 C C . TYR B 1 326 ? 25.531 -3.268 -12.992 1 93.31 326 TYR B C 1
ATOM 6682 O O . TYR B 1 326 ? 25.188 -4.391 -12.625 1 93.31 326 TYR B O 1
ATOM 6690 N N . GLY B 1 327 ? 26.609 -2.756 -12.586 1 92.56 327 GLY B N 1
ATOM 6691 C CA . GLY B 1 327 ? 27.344 -3.205 -11.414 1 92.56 327 GLY B CA 1
ATOM 6692 C C . GLY B 1 327 ? 28.047 -4.527 -11.625 1 92.56 327 GLY B C 1
ATOM 6693 O O . GLY B 1 327 ? 28.328 -5.25 -10.664 1 92.56 327 GLY B O 1
ATOM 6694 N N . TRP B 1 328 ? 28.297 -4.926 -12.773 1 95.5 328 TRP B N 1
ATOM 6695 C CA . TRP B 1 328 ? 28.969 -6.195 -13.031 1 95.5 328 TRP B CA 1
ATOM 6696 C C . TRP B 1 328 ? 30.469 -6.059 -12.867 1 95.5 328 TRP B C 1
ATOM 6698 O O . TRP B 1 328 ? 31.062 -5.035 -13.234 1 95.5 328 TRP B O 1
ATOM 6708 N N . ASN B 1 329 ? 31.094 -7.051 -12.328 1 94.62 329 ASN B N 1
ATOM 6709 C CA . ASN B 1 329 ? 32.531 -7.043 -12.25 1 94.62 329 ASN B CA 1
ATOM 6710 C C . ASN B 1 329 ? 33.188 -7.312 -13.609 1 94.62 329 ASN B C 1
ATOM 6712 O O . ASN B 1 329 ? 32.5 -7.766 -14.539 1 94.62 329 ASN B O 1
ATOM 6716 N N . ASP B 1 330 ? 34.406 -7.152 -13.734 1 94.69 330 ASP B N 1
ATOM 6717 C CA . ASP B 1 330 ? 35.125 -7.195 -15.016 1 94.69 330 ASP B CA 1
ATOM 6718 C C . ASP B 1 330 ? 35.156 -8.617 -15.57 1 94.69 330 ASP B C 1
ATOM 6720 O O . ASP B 1 330 ? 35.094 -8.812 -16.781 1 94.69 330 ASP B O 1
ATOM 6724 N N . GLU B 1 331 ? 35.219 -9.578 -14.75 1 95.44 331 GLU B N 1
ATOM 6725 C CA . GLU B 1 331 ? 35.375 -10.969 -15.18 1 95.44 331 GLU B CA 1
ATOM 6726 C C . GLU B 1 331 ? 34.094 -11.445 -15.883 1 95.44 331 GLU B C 1
ATOM 6728 O O . GLU B 1 331 ? 34.156 -12.281 -16.781 1 95.44 331 GLU B O 1
ATOM 6733 N N . LEU B 1 332 ? 33 -10.93 -15.445 1 97.38 332 LEU B N 1
ATOM 6734 C CA . LEU B 1 332 ? 31.719 -11.445 -15.961 1 97.38 332 LEU B CA 1
ATOM 6735 C C . LEU B 1 332 ? 31.188 -10.57 -17.094 1 97.38 332 LEU B C 1
ATOM 6737 O O . LEU B 1 332 ? 30.297 -10.984 -17.828 1 97.38 332 LEU B O 1
ATOM 6741 N N . LYS B 1 333 ? 31.688 -9.43 -17.328 1 97.06 333 LYS B N 1
ATOM 6742 C CA . LYS B 1 333 ? 31.203 -8.477 -18.328 1 97.06 333 LYS B CA 1
ATOM 6743 C C . LYS B 1 333 ? 31.266 -9.07 -19.734 1 97.06 333 LYS B C 1
ATOM 6745 O O . LYS B 1 333 ? 30.422 -8.766 -20.578 1 97.06 333 LYS B O 1
ATOM 6750 N N . LYS B 1 334 ? 32.25 -9.883 -19.922 1 96.44 334 LYS B N 1
ATOM 6751 C CA . LYS B 1 334 ? 32.438 -10.445 -21.266 1 96.44 334 LYS B CA 1
ATOM 6752 C C . LYS B 1 334 ? 31.297 -11.359 -21.656 1 96.44 334 LYS B C 1
ATOM 6754 O O . LYS B 1 334 ? 31.125 -11.68 -22.828 1 96.44 334 LYS B O 1
ATOM 6759 N N . TYR B 1 335 ? 30.531 -11.805 -20.703 1 98.38 335 TYR B N 1
ATOM 6760 C CA . TYR B 1 335 ? 29.453 -12.742 -20.984 1 98.38 335 TYR B CA 1
ATOM 6761 C C . TYR B 1 335 ? 28.125 -12.008 -21.141 1 98.38 335 TYR B C 1
ATOM 6763 O O . TYR B 1 335 ? 27.109 -12.625 -21.484 1 98.38 335 TYR B O 1
ATOM 6771 N N . LEU B 1 336 ? 28.109 -10.703 -20.906 1 98.56 336 LEU B N 1
ATOM 6772 C CA . LEU B 1 336 ? 26.875 -9.93 -21.016 1 98.56 336 LEU B CA 1
ATOM 6773 C C . LEU B 1 336 ? 26.438 -9.781 -22.469 1 98.56 336 LEU B C 1
ATOM 6775 O O . LEU B 1 336 ? 27.234 -9.398 -23.312 1 98.56 336 LEU B O 1
ATOM 6779 N N . LEU B 1 337 ? 25.203 -10.094 -22.656 1 98.69 337 LEU B N 1
ATOM 6780 C CA . LEU B 1 337 ? 24.641 -9.875 -23.984 1 98.69 337 LEU B CA 1
ATOM 6781 C C . LEU B 1 337 ? 24.422 -8.391 -24.25 1 98.69 337 LEU B C 1
ATOM 6783 O O . LEU B 1 337 ? 24 -7.652 -23.359 1 98.69 337 LEU B O 1
ATOM 6787 N N . LYS B 1 338 ? 24.688 -7.977 -25.484 1 98.38 338 LYS B N 1
ATOM 6788 C CA . LYS B 1 338 ? 24.469 -6.598 -25.906 1 98.38 338 LYS B CA 1
ATOM 6789 C C . LYS B 1 338 ? 23.125 -6.453 -26.625 1 98.38 338 LYS B C 1
ATOM 6791 O O . LYS B 1 338 ? 22.859 -7.164 -27.594 1 98.38 338 LYS B O 1
ATOM 6796 N N . PRO B 1 339 ? 22.328 -5.586 -26.125 1 98.25 339 PRO B N 1
ATOM 6797 C CA . PRO B 1 339 ? 21.047 -5.395 -26.812 1 98.25 339 PRO B CA 1
ATOM 6798 C C . PRO B 1 339 ? 21.203 -4.801 -28.203 1 98.25 339 PRO B C 1
ATOM 6800 O O . PRO B 1 339 ? 22.062 -3.945 -28.422 1 98.25 339 PRO B O 1
ATOM 6803 N N . ILE B 1 340 ? 20.406 -5.305 -29.078 1 97.31 340 ILE B N 1
ATOM 6804 C CA . ILE B 1 340 ? 20.344 -4.723 -30.406 1 97.31 340 ILE B CA 1
ATOM 6805 C C . ILE B 1 340 ? 18.875 -4.438 -30.766 1 97.31 340 ILE B C 1
ATOM 6807 O O . ILE B 1 340 ? 17.969 -4.969 -30.141 1 97.31 340 ILE B O 1
ATOM 6811 N N . GLY B 1 341 ? 18.672 -3.584 -31.719 1 91.81 341 GLY B N 1
ATOM 6812 C CA . GLY B 1 341 ? 17.328 -3.191 -32.094 1 91.81 341 GLY B CA 1
ATOM 6813 C C . GLY B 1 341 ? 16.844 -1.924 -31.422 1 91.81 341 GLY B C 1
ATOM 6814 O O . GLY B 1 341 ? 17.469 -1.467 -30.453 1 91.81 341 GLY B O 1
ATOM 6815 N N . ASN B 1 342 ? 15.766 -1.271 -31.844 1 90.06 342 ASN B N 1
ATOM 6816 C CA . ASN B 1 342 ? 15.312 0.042 -31.391 1 90.06 342 ASN B CA 1
ATOM 6817 C C . ASN B 1 342 ? 14.32 -0.074 -30.234 1 90.06 342 ASN B C 1
ATOM 6819 O O . ASN B 1 342 ? 14.117 0.884 -29.484 1 90.06 342 ASN B O 1
ATOM 6823 N N . ASP B 1 343 ? 13.75 -1.228 -30.062 1 91.62 343 ASP B N 1
ATOM 6824 C CA . ASP B 1 343 ? 12.672 -1.331 -29.078 1 91.62 343 ASP B CA 1
ATOM 6825 C C . ASP B 1 343 ? 13.039 -2.295 -27.953 1 91.62 343 ASP B C 1
ATOM 6827 O O . ASP B 1 343 ? 12.164 -2.91 -27.344 1 91.62 343 ASP B O 1
ATOM 6831 N N . PHE B 1 344 ? 14.297 -2.312 -27.625 1 97.25 344 PHE B N 1
ATOM 6832 C CA . PHE B 1 344 ? 14.75 -3.256 -26.609 1 97.25 344 PHE B CA 1
ATOM 6833 C C . PHE B 1 344 ? 14.531 -2.689 -25.219 1 97.25 344 PHE B C 1
ATOM 6835 O O . PHE B 1 344 ? 14.828 -1.52 -24.969 1 97.25 344 PHE B O 1
ATOM 6842 N N . GLU B 1 345 ? 13.977 -3.494 -24.297 1 96.88 345 GLU B N 1
ATOM 6843 C CA . GLU B 1 345 ? 13.883 -3.197 -22.875 1 96.88 345 GLU B CA 1
ATOM 6844 C C . GLU B 1 345 ? 14.367 -4.375 -22.031 1 96.88 345 GLU B C 1
ATOM 6846 O O . GLU B 1 345 ? 14.023 -5.527 -22.312 1 96.88 345 GLU B O 1
ATOM 6851 N N . TRP B 1 346 ? 15.164 -4.094 -21.062 1 97.25 346 TRP B N 1
ATOM 6852 C CA . TRP B 1 346 ? 15.617 -5.129 -20.141 1 97.25 346 TRP B CA 1
ATOM 6853 C C . TRP B 1 346 ? 14.461 -5.645 -19.297 1 97.25 346 TRP B C 1
ATOM 6855 O O . TRP B 1 346 ? 13.469 -4.945 -19.094 1 97.25 346 TRP B O 1
ATOM 6865 N N . SER B 1 347 ? 14.57 -6.84 -18.859 1 97.25 347 SER B N 1
ATOM 6866 C CA . SER B 1 347 ? 13.656 -7.395 -17.875 1 97.25 347 SER B CA 1
ATOM 6867 C C . SER B 1 347 ? 14.188 -7.191 -16.453 1 97.25 347 SER B C 1
ATOM 6869 O O . SER B 1 347 ? 15.398 -7.125 -16.25 1 97.25 347 SER B O 1
ATOM 6871 N N . TYR B 1 348 ? 13.305 -7.102 -15.547 1 96.25 348 TYR B N 1
ATOM 6872 C CA . TYR B 1 348 ? 13.641 -6.945 -14.141 1 96.25 348 TYR B CA 1
ATOM 6873 C C . TYR B 1 348 ? 12.852 -7.93 -13.281 1 96.25 348 TYR B C 1
ATOM 6875 O O . TYR B 1 348 ? 11.633 -8.047 -13.414 1 96.25 348 TYR B O 1
ATOM 6883 N N . ALA B 1 349 ? 13.586 -8.688 -12.383 1 94.88 349 ALA B N 1
ATOM 6884 C CA . ALA B 1 349 ? 13.023 -9.641 -11.422 1 94.88 349 ALA B CA 1
ATOM 6885 C C . ALA B 1 349 ? 12.227 -10.727 -12.141 1 94.88 349 ALA B C 1
ATOM 6887 O O . ALA B 1 349 ? 11.188 -11.172 -11.641 1 94.88 349 ALA B O 1
ATOM 6888 N N . GLN B 1 350 ? 12.688 -11.125 -13.203 1 97 350 GLN B N 1
ATOM 6889 C CA . GLN B 1 350 ? 11.961 -12.016 -14.109 1 97 350 GLN B CA 1
ATOM 6890 C C . GLN B 1 350 ? 11.82 -13.414 -13.508 1 97 350 GLN B C 1
ATOM 6892 O O . GLN B 1 350 ? 12.531 -13.766 -12.57 1 97 350 GLN B O 1
ATOM 6897 N N . HIS B 1 351 ? 10.867 -14.125 -14.133 1 97.06 351 HIS B N 1
ATOM 6898 C CA . HIS B 1 351 ? 10.625 -15.523 -13.797 1 97.06 351 HIS B CA 1
ATOM 6899 C C . HIS B 1 351 ? 10.5 -16.375 -15.047 1 97.06 351 HIS B C 1
ATOM 6901 O O . HIS B 1 351 ? 10.234 -15.859 -16.141 1 97.06 351 HIS B O 1
ATOM 6907 N N . THR B 1 352 ? 10.695 -17.641 -14.93 1 94.69 352 THR B N 1
ATOM 6908 C CA . THR B 1 352 ? 10.258 -18.797 -15.703 1 94.69 352 THR B CA 1
ATOM 6909 C C . THR B 1 352 ? 10.758 -18.703 -17.141 1 94.69 352 THR B C 1
ATOM 6911 O O . THR B 1 352 ? 9.961 -18.609 -18.078 1 94.69 352 THR B O 1
ATOM 6914 N N . PRO B 1 353 ? 12.008 -18.812 -17.359 1 96.75 353 PRO B N 1
ATOM 6915 C CA . PRO B 1 353 ? 12.477 -18.938 -18.75 1 96.75 353 PRO B CA 1
ATOM 6916 C C . PRO B 1 353 ? 11.93 -20.172 -19.453 1 96.75 353 PRO B C 1
ATOM 6918 O O . PRO B 1 353 ? 11.758 -21.219 -18.812 1 96.75 353 PRO B O 1
ATOM 6921 N N . SER B 1 354 ? 11.641 -20.016 -20.688 1 95.12 354 SER B N 1
ATOM 6922 C CA . SER B 1 354 ? 11.211 -21.062 -21.609 1 95.12 354 SER B CA 1
ATOM 6923 C C . SER B 1 354 ? 11.859 -20.891 -22.984 1 95.12 354 SER B C 1
ATOM 6925 O O . SER B 1 354 ? 12.242 -19.781 -23.359 1 95.12 354 SER B O 1
ATOM 6927 N N . LEU B 1 355 ? 12 -21.984 -23.672 1 96 355 LEU B N 1
ATOM 6928 C CA . LEU B 1 355 ? 12.57 -21.922 -25.016 1 96 355 LEU B CA 1
ATOM 6929 C C . LEU B 1 355 ? 11.516 -22.219 -26.062 1 96 355 LEU B C 1
ATOM 6931 O O . LEU B 1 355 ? 10.719 -23.141 -25.906 1 96 355 LEU B O 1
ATOM 6935 N N . THR B 1 356 ? 11.562 -21.438 -27.109 1 95.75 356 THR B N 1
ATOM 6936 C CA . THR B 1 356 ? 10.734 -21.75 -28.266 1 95.75 356 THR B CA 1
ATOM 6937 C C . THR B 1 356 ? 11.375 -22.875 -29.094 1 95.75 356 THR B C 1
ATOM 6939 O O . THR B 1 356 ? 12.516 -23.25 -28.844 1 95.75 356 THR B O 1
ATOM 6942 N N . LYS B 1 357 ? 10.609 -23.312 -30.094 1 91.38 357 LYS B N 1
ATOM 6943 C CA . LYS B 1 357 ? 11.125 -24.359 -30.984 1 91.38 357 LYS B CA 1
ATOM 6944 C C . LYS B 1 357 ? 12.336 -23.859 -31.766 1 91.38 357 LYS B C 1
ATOM 6946 O O . LYS B 1 357 ? 13.227 -24.641 -32.094 1 91.38 357 LYS B O 1
ATOM 6951 N N . ASP B 1 358 ? 12.383 -22.609 -32 1 91.44 358 ASP B N 1
ATOM 6952 C CA . ASP B 1 358 ? 13.477 -22.016 -32.781 1 91.44 358 ASP B CA 1
ATOM 6953 C C . ASP B 1 358 ? 14.648 -21.656 -31.859 1 91.44 358 ASP B C 1
ATOM 6955 O O . ASP B 1 358 ? 15.648 -21.109 -32.312 1 91.44 358 ASP B O 1
ATOM 6959 N N . GLY B 1 359 ? 14.484 -21.891 -30.594 1 93.69 359 GLY B N 1
ATOM 6960 C CA . GLY B 1 359 ? 15.594 -21.688 -29.672 1 93.69 359 GLY B CA 1
ATOM 6961 C C . GLY B 1 359 ? 15.586 -20.312 -29.031 1 93.69 359 GLY B C 1
ATOM 6962 O O . GLY B 1 359 ? 16.5 -19.969 -28.281 1 93.69 359 GLY B O 1
ATOM 6963 N N . ASN B 1 360 ? 14.562 -19.5 -29.312 1 97.19 360 ASN B N 1
ATOM 6964 C CA . ASN B 1 360 ? 14.461 -18.203 -28.625 1 97.19 360 ASN B CA 1
ATOM 6965 C C . ASN B 1 360 ? 14.109 -18.375 -27.156 1 97.19 360 ASN B C 1
ATOM 6967 O O . ASN B 1 360 ? 13.438 -19.344 -26.781 1 97.19 360 ASN B O 1
ATOM 6971 N N . LEU B 1 361 ? 14.57 -17.406 -26.375 1 98.06 361 LEU B N 1
ATOM 6972 C CA . LEU B 1 361 ? 14.273 -17.406 -24.953 1 98.06 361 LEU B CA 1
ATOM 6973 C C . LEU B 1 361 ? 13.023 -16.578 -24.656 1 98.06 361 LEU B C 1
ATOM 6975 O O . LEU B 1 361 ? 12.914 -15.43 -25.094 1 98.06 361 LEU B O 1
ATOM 6979 N N . VAL B 1 362 ? 12.039 -17.125 -23.984 1 98.31 362 VAL B N 1
ATOM 6980 C CA . VAL B 1 362 ? 10.867 -16.406 -23.5 1 98.31 362 VAL B CA 1
ATOM 6981 C C . VAL B 1 362 ? 10.852 -16.391 -21.984 1 98.31 362 VAL B C 1
ATOM 6983 O O . VAL B 1 362 ? 11.047 -17.422 -21.328 1 98.31 362 VAL B O 1
ATOM 6986 N N . ILE B 1 363 ? 10.664 -15.188 -21.391 1 98.56 363 ILE B N 1
ATOM 6987 C CA . ILE B 1 363 ? 10.648 -15.086 -19.938 1 98.56 363 ILE B CA 1
ATOM 6988 C C . ILE B 1 363 ? 9.453 -14.242 -19.5 1 98.56 363 ILE B C 1
ATOM 6990 O O . ILE B 1 363 ? 8.844 -13.539 -20.312 1 98.56 363 ILE B O 1
ATOM 6994 N N . PHE B 1 364 ? 9.047 -14.398 -18.297 1 98.69 364 PHE B N 1
ATOM 6995 C CA . PHE B 1 364 ? 8.094 -13.508 -17.641 1 98.69 364 PHE B CA 1
ATOM 6996 C C . PHE B 1 364 ? 8.812 -12.359 -16.953 1 98.69 364 PHE B C 1
ATOM 6998 O O . PHE B 1 364 ? 9.484 -12.562 -15.93 1 98.69 364 PHE B O 1
ATOM 7005 N N . ASP B 1 365 ? 8.688 -11.211 -17.516 1 98.62 365 ASP B N 1
ATOM 7006 C CA . ASP B 1 365 ? 9.281 -9.992 -16.969 1 98.62 365 ASP B CA 1
ATOM 7007 C C . ASP B 1 365 ? 8.352 -9.336 -15.945 1 98.62 365 ASP B C 1
ATOM 7009 O O . ASP B 1 365 ? 7.355 -8.719 -16.312 1 98.62 365 ASP B O 1
ATOM 7013 N N . ASN B 1 366 ? 8.711 -9.477 -14.672 1 97.19 366 ASN B N 1
ATOM 7014 C CA . ASN B 1 366 ? 7.883 -8.859 -13.633 1 97.19 366 ASN B CA 1
ATOM 7015 C C . ASN B 1 366 ? 7.941 -7.34 -13.695 1 97.19 366 ASN B C 1
ATOM 7017 O O . ASN B 1 366 ? 6.945 -6.664 -13.438 1 97.19 366 ASN B O 1
ATOM 7021 N N . GLY B 1 367 ? 9.086 -6.816 -14.031 1 96.56 367 GLY B N 1
ATOM 7022 C CA . GLY B 1 367 ? 9.234 -5.383 -14.234 1 96.56 367 GLY B CA 1
ATOM 7023 C C . GLY B 1 367 ? 9.414 -4.609 -12.938 1 96.56 367 GLY B C 1
ATOM 7024 O O . GLY B 1 367 ? 9.109 -3.416 -12.875 1 96.56 367 GLY B O 1
ATOM 7025 N N . ASN B 1 368 ? 9.93 -5.258 -11.852 1 93.69 368 ASN B N 1
ATOM 7026 C CA . ASN B 1 368 ? 10.039 -4.578 -10.57 1 93.69 368 ASN B CA 1
ATOM 7027 C C . ASN B 1 368 ? 10.914 -3.328 -10.664 1 93.69 368 ASN B C 1
ATOM 7029 O O . ASN B 1 368 ? 12.086 -3.414 -11.031 1 93.69 368 ASN B O 1
ATOM 7033 N N . PHE B 1 369 ? 10.336 -2.137 -10.422 1 92.81 369 PHE B N 1
ATOM 7034 C CA . PHE B 1 369 ? 10.969 -0.823 -10.344 1 92.81 369 PHE B CA 1
ATOM 7035 C C . PHE B 1 369 ? 11.695 -0.49 -11.641 1 92.81 369 PHE B C 1
ATOM 7037 O O . PHE B 1 369 ? 12.023 0.671 -11.891 1 92.81 369 PHE B O 1
ATOM 7044 N N . ARG B 1 370 ? 12.109 -1.509 -12.414 1 94.69 370 ARG B N 1
ATOM 7045 C CA . ARG B 1 370 ? 12.82 -1.367 -13.68 1 94.69 370 ARG B CA 1
ATOM 7046 C C . ARG B 1 370 ? 14.086 -0.53 -13.5 1 94.69 370 ARG B C 1
ATOM 7048 O O . ARG B 1 370 ? 14.422 0.282 -14.367 1 94.69 370 ARG B O 1
ATOM 7055 N N . SER B 1 371 ? 14.672 -0.656 -12.344 1 90.94 371 SER B N 1
ATOM 7056 C CA . SER B 1 371 ? 15.883 0.086 -12.016 1 90.94 371 SER B CA 1
ATOM 7057 C C . SER B 1 371 ? 16.562 -0.497 -10.781 1 90.94 371 SER B C 1
ATOM 7059 O O . SER B 1 371 ? 15.938 -1.181 -9.977 1 90.94 371 SER B O 1
ATOM 7061 N N . TYR B 1 372 ? 17.844 -0.297 -10.734 1 89.31 372 TYR B N 1
ATOM 7062 C CA . TYR B 1 372 ? 18.594 -0.602 -9.531 1 89.31 372 TYR B CA 1
ATOM 7063 C C . TYR B 1 372 ? 18.641 0.603 -8.594 1 89.31 372 TYR B C 1
ATOM 7065 O O . TYR B 1 372 ? 19.031 0.48 -7.434 1 89.31 372 TYR B O 1
ATOM 7073 N N . GLU B 1 373 ? 18.203 1.776 -9.062 1 86.5 373 GLU B N 1
ATOM 7074 C CA . GLU B 1 373 ? 18.188 3.029 -8.312 1 86.5 373 GLU B CA 1
ATOM 7075 C C . GLU B 1 373 ? 16.766 3.52 -8.062 1 86.5 373 GLU B C 1
ATOM 7077 O O . GLU B 1 373 ? 15.953 3.559 -8.984 1 86.5 373 GLU B O 1
ATOM 7082 N N . LEU B 1 374 ? 16.562 3.912 -6.91 1 82.81 374 LEU B N 1
ATOM 7083 C CA . LEU B 1 374 ? 15.227 4.352 -6.535 1 82.81 374 LEU B CA 1
ATOM 7084 C C . LEU B 1 374 ? 14.82 5.594 -7.32 1 82.81 374 LEU B C 1
ATOM 7086 O O . LEU B 1 374 ? 13.664 5.73 -7.727 1 82.81 374 LEU B O 1
ATOM 7090 N N . GLU B 1 375 ? 15.734 6.531 -7.512 1 85.56 375 GLU B N 1
ATOM 7091 C CA . GLU B 1 375 ? 15.445 7.805 -8.164 1 85.56 375 GLU B CA 1
ATOM 7092 C C . GLU B 1 375 ? 14.945 7.594 -9.586 1 85.56 375 GLU B C 1
ATOM 7094 O O . GLU B 1 375 ? 14.242 8.445 -10.133 1 85.56 375 GLU B O 1
ATOM 7099 N N . LYS B 1 376 ? 15.242 6.395 -10.211 1 91.19 376 LYS B N 1
ATOM 7100 C CA . LYS B 1 376 ? 14.867 6.094 -11.594 1 91.19 376 LYS B CA 1
ATOM 7101 C C . LYS B 1 376 ? 13.789 5.02 -11.648 1 91.19 376 LYS B C 1
ATOM 7103 O O . LYS B 1 376 ? 13.445 4.535 -12.727 1 91.19 376 LYS B O 1
ATOM 7108 N N . ALA B 1 377 ? 13.281 4.707 -10.5 1 91.5 377 ALA B N 1
ATOM 7109 C CA . ALA B 1 377 ? 12.352 3.582 -10.398 1 91.5 377 ALA B CA 1
ATOM 7110 C C . ALA B 1 377 ? 11.023 3.9 -11.078 1 91.5 377 ALA B C 1
ATOM 7112 O O . ALA B 1 377 ? 10.539 5.031 -11 1 91.5 377 ALA B O 1
ATOM 7113 N N . VAL B 1 378 ? 10.531 2.99 -11.789 1 94.88 378 VAL B N 1
ATOM 7114 C CA . VAL B 1 378 ? 9.148 3.043 -12.266 1 94.88 378 VAL B CA 1
ATOM 7115 C C . VAL B 1 378 ? 8.219 2.459 -11.203 1 94.88 378 VAL B C 1
ATOM 7117 O O . VAL B 1 378 ? 8.344 1.29 -10.836 1 94.88 378 VAL B O 1
ATOM 7120 N N . LEU B 1 379 ? 7.289 3.285 -10.758 1 93.94 379 LEU B N 1
ATOM 7121 C CA . LEU B 1 379 ? 6.406 2.865 -9.68 1 93.94 379 LEU B CA 1
ATOM 7122 C C . LEU B 1 379 ? 5.285 1.976 -10.203 1 93.94 379 LEU B C 1
ATOM 7124 O O . LEU B 1 379 ? 4.984 1.995 -11.398 1 93.94 379 LEU B O 1
ATOM 7128 N N . ALA B 1 380 ? 4.672 1.232 -9.32 1 95 380 ALA B N 1
ATOM 7129 C CA . ALA B 1 380 ? 3.719 0.18 -9.664 1 95 380 ALA B CA 1
ATOM 7130 C C . ALA B 1 380 ? 2.607 0.716 -10.562 1 95 380 ALA B C 1
ATOM 7132 O O . ALA B 1 380 ? 2.227 0.072 -11.539 1 95 380 ALA B O 1
ATOM 7133 N N . HIS B 1 381 ? 2.115 1.907 -10.234 1 94.62 381 HIS B N 1
ATOM 7134 C CA . HIS B 1 381 ? 0.952 2.422 -10.953 1 94.62 381 HIS B CA 1
ATOM 7135 C C . HIS B 1 381 ? 1.316 2.832 -12.375 1 94.62 381 HIS B C 1
ATOM 7137 O O . HIS B 1 381 ? 0.436 3 -13.219 1 94.62 381 HIS B O 1
ATOM 7143 N N . ASN B 1 382 ? 2.582 3.002 -12.664 1 95.75 382 ASN B N 1
ATOM 7144 C CA . ASN B 1 382 ? 3.062 3.318 -14 1 95.75 382 ASN B CA 1
ATOM 7145 C C . ASN B 1 382 ? 3.791 2.133 -14.633 1 95.75 382 ASN B C 1
ATOM 7147 O O . ASN B 1 382 ? 4.434 2.275 -15.672 1 95.75 382 ASN B O 1
ATOM 7151 N N . ASN B 1 383 ? 3.771 1.006 -14.031 1 97 383 ASN B N 1
ATOM 7152 C CA . ASN B 1 383 ? 4.559 -0.159 -14.422 1 97 383 ASN B CA 1
ATOM 7153 C C . ASN B 1 383 ? 3.691 -1.231 -15.07 1 97 383 ASN B C 1
ATOM 7155 O O . ASN B 1 383 ? 2.477 -1.061 -15.203 1 97 383 ASN B O 1
ATOM 7159 N N . TYR B 1 384 ? 4.332 -2.252 -15.602 1 98.12 384 TYR B N 1
ATOM 7160 C CA . TYR B 1 384 ? 3.662 -3.383 -16.234 1 98.12 384 TYR B CA 1
ATOM 7161 C C . TYR B 1 384 ? 4.48 -4.656 -16.078 1 98.12 384 TYR B C 1
ATOM 7163 O O . TYR B 1 384 ? 5.684 -4.602 -15.82 1 98.12 384 TYR B O 1
ATOM 7171 N N . SER B 1 385 ? 3.893 -5.777 -16.109 1 98.62 385 SER B N 1
ATOM 7172 C CA . SER B 1 385 ? 4.52 -7.078 -16.312 1 98.62 385 SER B CA 1
ATOM 7173 C C . SER B 1 385 ? 4.219 -7.629 -17.703 1 98.62 385 SER B C 1
ATOM 7175 O O . SER B 1 385 ? 3.201 -7.281 -18.312 1 98.62 385 SER B O 1
ATOM 7177 N N . ARG B 1 386 ? 5.125 -8.469 -18.156 1 98.62 386 ARG B N 1
ATOM 7178 C CA . ARG B 1 386 ? 4.969 -8.953 -19.516 1 98.62 386 ARG B CA 1
ATOM 7179 C C . ARG B 1 386 ? 5.684 -10.289 -19.703 1 98.62 386 ARG B C 1
ATOM 7181 O O . ARG B 1 386 ? 6.59 -10.633 -18.938 1 98.62 386 ARG B O 1
ATOM 7188 N N . ALA B 1 387 ? 5.172 -11.07 -20.656 1 98.62 387 ALA B N 1
ATOM 7189 C CA . ALA B 1 387 ? 6.008 -12.078 -21.297 1 98.62 387 ALA B CA 1
ATOM 7190 C C . ALA B 1 387 ? 6.785 -11.477 -22.469 1 98.62 387 ALA B C 1
ATOM 7192 O O . ALA B 1 387 ? 6.238 -10.695 -23.25 1 98.62 387 ALA B O 1
ATOM 7193 N N . VAL B 1 388 ? 8.047 -11.805 -22.562 1 98.56 388 VAL B N 1
ATOM 7194 C CA . VAL B 1 388 ? 8.867 -11.219 -23.609 1 98.56 388 VAL B CA 1
ATOM 7195 C C . VAL B 1 388 ? 9.773 -12.289 -24.203 1 98.56 388 VAL B C 1
ATOM 7197 O O . VAL B 1 388 ? 10.25 -13.18 -23.5 1 98.56 388 VAL B O 1
ATOM 7200 N N . GLU B 1 389 ? 9.969 -12.188 -25.5 1 97.94 389 GLU B N 1
ATOM 7201 C CA . GLU B 1 389 ? 10.797 -13.117 -26.266 1 97.94 389 GLU B CA 1
ATOM 7202 C C . GLU B 1 389 ? 12.078 -12.445 -26.75 1 97.94 389 GLU B C 1
ATOM 7204 O O . GLU B 1 389 ? 12.023 -11.367 -27.359 1 97.94 389 GLU B O 1
ATOM 7209 N N . TYR B 1 390 ? 13.172 -13.141 -26.516 1 98.38 390 TYR B N 1
ATOM 7210 C CA . TYR B 1 390 ? 14.492 -12.672 -26.953 1 98.38 390 TYR B CA 1
ATOM 7211 C C . TYR B 1 390 ? 15.117 -13.656 -27.938 1 98.38 390 TYR B C 1
ATOM 7213 O O . TYR B 1 390 ? 15.117 -14.867 -27.703 1 98.38 390 TYR B O 1
ATOM 7221 N N . GLU B 1 391 ? 15.617 -13.133 -29.016 1 98.06 391 GLU B N 1
ATOM 7222 C CA . GLU B 1 391 ? 16.531 -13.859 -29.891 1 98.06 391 GLU B CA 1
ATOM 7223 C C . GLU B 1 391 ? 17.984 -13.602 -29.5 1 98.06 391 GLU B C 1
ATOM 7225 O O . GLU B 1 391 ? 18.453 -12.461 -29.516 1 98.06 391 GLU B O 1
ATOM 7230 N N . ILE B 1 392 ? 18.688 -14.688 -29.156 1 98.19 392 ILE B N 1
ATOM 7231 C CA . ILE B 1 392 ? 20.047 -14.531 -28.672 1 98.19 392 ILE B CA 1
ATOM 7232 C C . ILE B 1 392 ? 21.031 -15.062 -29.703 1 98.19 392 ILE B C 1
ATOM 7234 O O . ILE B 1 392 ? 20.891 -16.172 -30.203 1 98.19 392 ILE B O 1
ATOM 7238 N N . ASP B 1 393 ? 21.984 -14.25 -30.094 1 98.06 393 ASP B N 1
ATOM 7239 C CA . ASP B 1 393 ? 23.125 -14.641 -30.906 1 98.06 393 ASP B CA 1
ATOM 7240 C C . ASP B 1 393 ? 24.359 -14.883 -30.047 1 98.06 393 ASP B C 1
ATOM 7242 O O . ASP B 1 393 ? 25.062 -13.938 -29.672 1 98.06 393 ASP B O 1
ATOM 7246 N N . GLU B 1 394 ? 24.656 -16.125 -29.766 1 96.69 394 GLU B N 1
ATOM 7247 C CA . GLU B 1 394 ? 25.719 -16.469 -28.844 1 96.69 394 GLU B CA 1
ATOM 7248 C C . GLU B 1 394 ? 27.094 -16.188 -29.438 1 96.69 394 GLU B C 1
ATOM 7250 O O . GLU B 1 394 ? 28.047 -15.93 -28.719 1 96.69 394 GLU B O 1
ATOM 7255 N N . GLU B 1 395 ? 27.172 -16.25 -30.672 1 96.69 395 GLU B N 1
ATOM 7256 C CA . GLU B 1 395 ? 28.453 -15.984 -31.328 1 96.69 395 GLU B CA 1
ATOM 7257 C C . GLU B 1 395 ? 28.828 -14.516 -31.219 1 96.69 395 GLU B C 1
ATOM 7259 O O . GLU B 1 395 ? 29.969 -14.188 -30.875 1 96.69 395 GLU B O 1
ATOM 7264 N N . ASN B 1 396 ? 27.891 -13.711 -31.5 1 98 396 ASN B N 1
ATOM 7265 C CA . ASN B 1 396 ? 28.156 -12.273 -31.469 1 98 396 ASN B CA 1
ATOM 7266 C C . ASN B 1 396 ? 27.797 -11.664 -30.109 1 98 396 ASN B C 1
ATOM 7268 O O . ASN B 1 396 ? 27.984 -10.469 -29.891 1 98 396 ASN B O 1
ATOM 7272 N N . MET B 1 397 ? 27.203 -12.445 -29.266 1 98.44 397 MET B N 1
ATOM 7273 C CA . MET B 1 397 ? 26.828 -12.039 -27.922 1 98.44 397 MET B CA 1
ATOM 7274 C C . MET B 1 397 ? 25.875 -10.852 -27.953 1 98.44 397 MET B C 1
ATOM 7276 O O . MET B 1 397 ? 26.094 -9.852 -27.266 1 98.44 397 MET B O 1
ATOM 7280 N N . THR B 1 398 ? 24.812 -11.023 -28.766 1 98.62 398 THR B N 1
ATOM 7281 C CA . THR B 1 398 ? 23.797 -9.992 -28.859 1 98.62 398 THR B CA 1
ATOM 7282 C C . THR B 1 398 ? 22.422 -10.562 -28.562 1 98.62 398 THR B C 1
ATOM 7284 O O . THR B 1 398 ? 22.219 -11.781 -28.594 1 98.62 398 THR B O 1
ATOM 7287 N N . VAL B 1 399 ? 21.547 -9.711 -28.141 1 98.62 399 VAL B N 1
ATOM 7288 C CA . VAL B 1 399 ? 20.172 -10.094 -27.828 1 98.62 399 VAL B CA 1
ATOM 7289 C C . VAL B 1 399 ? 19.188 -9.109 -28.469 1 98.62 399 VAL B C 1
ATOM 7291 O O . VAL B 1 399 ? 19.406 -7.895 -28.422 1 98.62 399 VAL B O 1
ATOM 7294 N N . ASN B 1 400 ? 18.219 -9.68 -29.156 1 98.31 400 ASN B N 1
ATOM 7295 C CA . ASN B 1 400 ? 17.156 -8.914 -29.781 1 98.31 400 ASN B CA 1
ATOM 7296 C C . ASN B 1 400 ? 15.781 -9.273 -29.219 1 98.31 400 ASN B C 1
ATOM 7298 O O . ASN B 1 400 ? 15.469 -10.445 -29.031 1 98.31 400 ASN B O 1
ATOM 7302 N N . GLN B 1 401 ? 15.023 -8.219 -28.797 1 98.19 401 GLN B N 1
ATOM 7303 C CA . GLN B 1 401 ? 13.648 -8.438 -28.375 1 98.19 401 GLN B CA 1
ATOM 7304 C C . GLN B 1 401 ? 12.719 -8.602 -29.578 1 98.19 401 GLN B C 1
ATOM 7306 O O . GLN B 1 401 ? 12.633 -7.711 -30.422 1 98.19 401 GLN B O 1
ATOM 7311 N N . VAL B 1 402 ? 11.875 -9.688 -29.656 1 96.88 402 VAL B N 1
ATOM 7312 C CA . VAL B 1 402 ? 11.203 -9.945 -30.922 1 96.88 402 VAL B CA 1
ATOM 7313 C C . VAL B 1 402 ? 9.695 -10.078 -30.688 1 96.88 402 VAL B C 1
ATOM 7315 O O . VAL B 1 402 ? 8.914 -10.047 -31.641 1 96.88 402 VAL B O 1
ATOM 7318 N N . TRP B 1 403 ? 9.289 -10.188 -29.516 1 96.38 403 TRP B N 1
ATOM 7319 C CA . TRP B 1 403 ? 7.871 -10.305 -29.172 1 96.38 403 TRP B CA 1
ATOM 7320 C C . TRP B 1 403 ? 7.637 -9.977 -27.703 1 96.38 403 TRP B C 1
ATOM 7322 O O . TRP B 1 403 ? 8.523 -10.156 -26.875 1 96.38 403 TRP B O 1
ATOM 7332 N N . GLN B 1 404 ? 6.48 -9.492 -27.406 1 97.75 404 GLN B N 1
ATOM 7333 C CA . GLN B 1 404 ? 6.055 -9.344 -26.016 1 97.75 404 GLN B CA 1
ATOM 7334 C C . GLN B 1 404 ? 4.535 -9.281 -25.906 1 97.75 404 GLN B C 1
ATOM 7336 O O . GLN B 1 404 ? 3.85 -9.023 -26.906 1 97.75 404 GLN B O 1
ATOM 7341 N N . TYR B 1 405 ? 4.043 -9.531 -24.781 1 98.25 405 TYR B N 1
ATOM 7342 C CA . TYR B 1 405 ? 2.652 -9.32 -24.406 1 98.25 405 TYR B CA 1
ATOM 7343 C C . TYR B 1 405 ? 2.537 -8.938 -22.938 1 98.25 405 TYR B C 1
ATOM 7345 O O . TYR B 1 405 ? 3.184 -9.539 -22.078 1 98.25 405 TYR B O 1
ATOM 7353 N N . GLY B 1 406 ? 1.735 -7.969 -22.609 1 98.12 406 GLY B N 1
ATOM 7354 C CA . GLY B 1 406 ? 1.463 -7.547 -21.234 1 98.12 406 GLY B CA 1
ATOM 7355 C C . GLY B 1 406 ? 1.702 -6.066 -21.016 1 98.12 406 GLY B C 1
ATOM 7356 O O . GLY B 1 406 ? 1.069 -5.453 -20.156 1 98.12 406 GLY B O 1
ATOM 7357 N N . LYS B 1 407 ? 2.656 -5.496 -21.781 1 97.75 407 LYS B N 1
ATOM 7358 C CA . LYS B 1 407 ? 2.99 -4.082 -21.625 1 97.75 407 LYS B CA 1
ATOM 7359 C C . LYS B 1 407 ? 1.772 -3.197 -21.891 1 97.75 407 LYS B C 1
ATOM 7361 O O . LYS B 1 407 ? 1.524 -2.242 -21.156 1 97.75 407 LYS B O 1
ATOM 7366 N N . GLU B 1 408 ? 1.025 -3.5 -22.906 1 97.25 408 GLU B N 1
ATOM 7367 C CA . GLU B 1 408 ? -0.127 -2.701 -23.312 1 97.25 408 GLU B CA 1
ATOM 7368 C C . GLU B 1 408 ? -1.243 -2.771 -22.281 1 97.25 408 GLU B C 1
ATOM 7370 O O . GLU B 1 408 ? -2.168 -1.956 -22.297 1 97.25 408 GLU B O 1
ATOM 7375 N N . ARG B 1 409 ? -1.188 -3.77 -21.391 1 97.31 409 ARG B N 1
ATOM 7376 C CA . ARG B 1 409 ? -2.213 -3.912 -20.359 1 97.31 409 ARG B CA 1
ATOM 7377 C C . ARG B 1 409 ? -1.845 -3.125 -19.109 1 97.31 409 ARG B C 1
ATOM 7379 O O . ARG B 1 409 ? -2.652 -3.006 -18.188 1 97.31 409 ARG B O 1
ATOM 7386 N N . GLY B 1 410 ? -0.663 -2.562 -19.031 1 96.94 410 GLY B N 1
ATOM 7387 C CA . GLY B 1 410 ? -0.234 -1.651 -17.984 1 96.94 410 GLY B CA 1
ATOM 7388 C C . GLY B 1 410 ? -0.263 -2.275 -16.609 1 96.94 410 GLY B C 1
ATOM 7389 O O . GLY B 1 410 ? 0.13 -3.43 -16.438 1 96.94 410 GLY B O 1
ATOM 7390 N N . ASN B 1 411 ? -0.734 -1.456 -15.633 1 96.38 411 ASN B N 1
ATOM 7391 C CA . ASN B 1 411 ? -0.674 -1.886 -14.234 1 96.38 411 ASN B CA 1
ATOM 7392 C C . ASN B 1 411 ? -1.812 -2.842 -13.891 1 96.38 411 ASN B C 1
ATOM 7394 O O . ASN B 1 411 ? -1.841 -3.416 -12.805 1 96.38 411 ASN B O 1
ATOM 7398 N N . GLU B 1 412 ? -2.67 -3.084 -14.805 1 96.25 412 GLU B N 1
ATOM 7399 C CA . GLU B 1 412 ? -3.732 -4.059 -14.586 1 96.25 412 GLU B CA 1
ATOM 7400 C C . GLU B 1 412 ? -3.16 -5.441 -14.273 1 96.25 412 GLU B C 1
ATOM 7402 O O . GLU B 1 412 ? -3.684 -6.16 -13.422 1 96.25 412 GLU B O 1
ATOM 7407 N N . LEU B 1 413 ? -2.07 -5.742 -15.016 1 98.06 413 LEU B N 1
ATOM 7408 C CA . LEU B 1 413 ? -1.518 -7.086 -14.914 1 98.06 413 LEU B CA 1
ATOM 7409 C C . LEU B 1 413 ? -0.161 -7.066 -14.219 1 98.06 413 LEU B C 1
ATOM 7411 O O . LEU B 1 413 ? 0.602 -8.031 -14.312 1 98.06 413 LEU B O 1
ATOM 7415 N N . TYR B 1 414 ? 0.12 -5.961 -13.555 1 97.88 414 TYR B N 1
ATOM 7416 C CA . TYR B 1 414 ? 1.428 -5.84 -12.922 1 97.88 414 TYR B CA 1
ATOM 7417 C C . TYR B 1 414 ? 1.57 -6.824 -11.773 1 97.88 414 TYR B C 1
ATOM 7419 O O . TYR B 1 414 ? 0.75 -6.836 -10.852 1 97.88 414 TYR B O 1
ATOM 7427 N N . CYS B 1 415 ? 2.594 -7.633 -11.898 1 97.31 415 CYS B N 1
ATOM 7428 C CA . CYS B 1 415 ? 2.955 -8.625 -10.891 1 97.31 415 CYS B CA 1
ATOM 7429 C C . CYS B 1 415 ? 4.293 -8.281 -10.25 1 97.31 415 CYS B C 1
ATOM 7431 O O . CYS B 1 415 ? 5.348 -8.516 -10.844 1 97.31 415 CYS B O 1
ATOM 7433 N N . ALA B 1 416 ? 4.242 -7.969 -9.008 1 94.38 416 ALA B N 1
ATOM 7434 C CA . ALA B 1 416 ? 5.5 -7.652 -8.336 1 94.38 416 ALA B CA 1
ATOM 7435 C C . ALA B 1 416 ? 6.293 -8.922 -8.039 1 94.38 416 ALA B C 1
ATOM 7437 O O . ALA B 1 416 ? 7.48 -8.852 -7.703 1 94.38 416 ALA B O 1
ATOM 7438 N N . TYR B 1 417 ? 5.602 -10.055 -8.102 1 92.62 417 TYR B N 1
ATOM 7439 C CA . TYR B 1 417 ? 6.242 -11.352 -7.895 1 92.62 417 TYR B CA 1
ATOM 7440 C C . TYR B 1 417 ? 5.477 -12.461 -8.609 1 92.62 417 TYR B C 1
ATOM 7442 O O . TYR B 1 417 ? 4.391 -12.227 -9.148 1 92.62 417 TYR B O 1
ATOM 7450 N N . LEU B 1 418 ? 6.07 -13.578 -8.648 1 93.94 418 LEU B N 1
ATOM 7451 C CA . LEU B 1 418 ? 5.484 -14.742 -9.312 1 93.94 418 LEU B CA 1
ATOM 7452 C C . LEU B 1 418 ? 5.184 -14.438 -10.773 1 93.94 418 LEU B C 1
ATOM 7454 O O . LEU B 1 418 ? 5.34 -13.297 -11.227 1 93.94 418 LEU B O 1
ATOM 7458 N N . GLY B 1 419 ? 4.723 -15.422 -11.461 1 95.88 419 GLY B N 1
ATOM 7459 C CA . GLY B 1 419 ? 4.422 -15.352 -12.875 1 95.88 419 GLY B CA 1
ATOM 7460 C C . GLY B 1 419 ? 5.18 -16.375 -13.703 1 95.88 419 GLY B C 1
ATOM 7461 O O . GLY B 1 419 ? 6.23 -16.859 -13.281 1 95.88 419 GLY B O 1
ATOM 7462 N N . ALA B 1 420 ? 4.559 -16.625 -14.828 1 97.69 420 ALA B N 1
ATOM 7463 C CA . ALA B 1 420 ? 5.168 -17.656 -15.68 1 97.69 420 ALA B CA 1
ATOM 7464 C C . ALA B 1 420 ? 4.699 -17.516 -17.125 1 97.69 420 ALA B C 1
ATOM 7466 O O . ALA B 1 420 ? 3.637 -16.953 -17.391 1 97.69 420 ALA B O 1
ATOM 7467 N N . VAL B 1 421 ? 5.504 -17.984 -17.969 1 98 421 VAL B N 1
ATOM 7468 C CA . VAL B 1 421 ? 5.156 -18.141 -19.391 1 98 421 VAL B CA 1
ATOM 7469 C C . VAL B 1 421 ? 5.621 -19.5 -19.891 1 98 421 VAL B C 1
ATOM 7471 O O . VAL B 1 421 ? 6.711 -19.953 -19.547 1 98 421 VAL B O 1
ATOM 7474 N N . ARG B 1 422 ? 4.77 -20.141 -20.609 1 96.12 422 ARG B N 1
ATOM 7475 C CA . ARG B 1 422 ? 5.07 -21.422 -21.234 1 96.12 422 ARG B CA 1
ATOM 7476 C C . ARG B 1 422 ? 4.758 -21.391 -22.734 1 96.12 422 ARG B C 1
ATOM 7478 O O . ARG B 1 422 ? 3.75 -20.812 -23.141 1 96.12 422 ARG B O 1
ATOM 7485 N N . ILE B 1 423 ? 5.668 -21.984 -23.438 1 96.75 423 ILE B N 1
ATOM 7486 C CA . ILE B 1 423 ? 5.426 -22.188 -24.875 1 96.75 423 ILE B CA 1
ATOM 7487 C C . ILE B 1 423 ? 4.797 -23.547 -25.094 1 96.75 423 ILE B C 1
ATOM 7489 O O . ILE B 1 423 ? 5.402 -24.578 -24.797 1 96.75 423 ILE B O 1
ATOM 7493 N N . LEU B 1 424 ? 3.635 -23.5 -25.656 1 96.5 424 LEU B N 1
ATOM 7494 C CA . LEU B 1 424 ? 2.902 -24.734 -25.875 1 96.5 424 LEU B CA 1
ATOM 7495 C C . LEU B 1 424 ? 3.318 -25.391 -27.188 1 96.5 424 LEU B C 1
ATOM 7497 O O . LEU B 1 424 ? 3.953 -24.75 -28.031 1 96.5 424 LEU B O 1
ATOM 7501 N N . GLU B 1 425 ? 2.984 -26.641 -27.406 1 93.75 425 GLU B N 1
ATOM 7502 C CA . GLU B 1 425 ? 3.449 -27.406 -28.562 1 93.75 425 GLU B CA 1
ATOM 7503 C C . GLU B 1 425 ? 2.953 -26.797 -29.859 1 93.75 425 GLU B C 1
ATOM 7505 O O . GLU B 1 425 ? 3.619 -26.906 -30.891 1 93.75 425 GLU B O 1
ATOM 7510 N N . ASN B 1 426 ? 1.814 -26.203 -29.875 1 95.12 426 ASN B N 1
ATOM 7511 C CA . ASN B 1 426 ? 1.282 -25.562 -31.078 1 95.12 426 ASN B CA 1
ATOM 7512 C C . ASN B 1 426 ? 1.784 -24.125 -31.219 1 95.12 426 ASN B C 1
ATOM 7514 O O . ASN B 1 426 ? 1.199 -23.328 -31.953 1 95.12 426 ASN B O 1
ATOM 7518 N N . ASN B 1 427 ? 2.695 -23.781 -30.375 1 94.25 427 ASN B N 1
ATOM 7519 C CA . ASN B 1 427 ? 3.396 -22.5 -30.391 1 94.25 427 ASN B CA 1
ATOM 7520 C C . ASN B 1 427 ? 2.574 -21.406 -29.734 1 94.25 427 ASN B C 1
ATOM 7522 O O . ASN B 1 427 ? 2.977 -20.234 -29.734 1 94.25 427 ASN B O 1
ATOM 7526 N N . ASN B 1 428 ? 1.378 -21.781 -29.203 1 97.56 428 ASN B N 1
ATOM 7527 C CA . ASN B 1 428 ? 0.701 -20.812 -28.344 1 97.56 428 ASN B CA 1
ATOM 7528 C C . ASN B 1 428 ? 1.542 -20.469 -27.125 1 97.56 428 ASN B C 1
ATOM 7530 O O . ASN B 1 428 ? 2.455 -21.219 -26.766 1 97.56 428 ASN B O 1
ATOM 7534 N N . ARG B 1 429 ? 1.303 -19.328 -26.609 1 97.88 429 ARG B N 1
ATOM 7535 C CA . ARG B 1 429 ? 1.929 -18.906 -25.359 1 97.88 429 ARG B CA 1
ATOM 7536 C C . ARG B 1 429 ? 0.913 -18.891 -24.219 1 97.88 429 ARG B C 1
ATOM 7538 O O . ARG B 1 429 ? -0.151 -18.281 -24.344 1 97.88 429 ARG B O 1
ATOM 7545 N N . LEU B 1 430 ? 1.204 -19.625 -23.203 1 98.38 430 LEU B N 1
ATOM 7546 C CA . LEU B 1 430 ? 0.41 -19.578 -21.969 1 98.38 430 LEU B CA 1
ATOM 7547 C C . LEU B 1 430 ? 1.089 -18.703 -20.922 1 98.38 430 LEU B C 1
ATOM 7549 O O . LEU B 1 430 ? 2.195 -19.016 -20.469 1 98.38 430 LEU B O 1
ATOM 7553 N N . ILE B 1 431 ? 0.444 -17.594 -20.562 1 98.69 431 ILE B N 1
ATOM 7554 C CA . ILE B 1 431 ? 1.029 -16.641 -19.625 1 98.69 431 ILE B CA 1
ATOM 7555 C C . ILE B 1 431 ? 0.201 -16.609 -18.344 1 98.69 431 ILE B C 1
ATOM 7557 O O . ILE B 1 431 ? -1.019 -16.438 -18.391 1 98.69 431 ILE B O 1
ATOM 7561 N N . CYS B 1 432 ? 0.85 -16.812 -17.234 1 98.69 432 CYS B N 1
ATOM 7562 C CA . CYS B 1 432 ? 0.231 -16.75 -15.922 1 98.69 432 CYS B CA 1
ATOM 7563 C C . CYS B 1 432 ? 0.654 -15.477 -15.18 1 98.69 432 CYS B C 1
ATOM 7565 O O . CYS B 1 432 ? 1.738 -15.43 -14.602 1 98.69 432 CYS B O 1
ATOM 7567 N N . PHE B 1 433 ? -0.178 -14.492 -15.297 1 98.75 433 PHE B N 1
ATOM 7568 C CA . PHE B 1 433 ? -0.028 -13.375 -14.367 1 98.75 433 PHE B CA 1
ATOM 7569 C C . PHE B 1 433 ? -0.565 -13.734 -12.992 1 98.75 433 PHE B C 1
ATOM 7571 O O . PHE B 1 433 ? -1.711 -13.422 -12.664 1 98.75 433 PHE B O 1
ATOM 7578 N N . GLY B 1 434 ? 0.242 -14.328 -12.219 1 97.81 434 GLY B N 1
ATOM 7579 C CA . GLY B 1 434 ? -0.248 -15.031 -11.039 1 97.81 434 GLY B CA 1
ATOM 7580 C C . GLY B 1 434 ? 0.011 -14.281 -9.75 1 97.81 434 GLY B C 1
ATOM 7581 O O . GLY B 1 434 ? -0.437 -14.703 -8.68 1 97.81 434 GLY B O 1
ATOM 7582 N N . GLY B 1 435 ? 0.75 -13.219 -9.82 1 96.62 435 GLY B N 1
ATOM 7583 C CA . GLY B 1 435 ? 1.062 -12.383 -8.664 1 96.62 435 GLY B CA 1
ATOM 7584 C C . GLY B 1 435 ? 0.721 -10.922 -8.875 1 96.62 435 GLY B C 1
ATOM 7585 O O . GLY B 1 435 ? 1.536 -10.039 -8.594 1 96.62 435 GLY B O 1
ATOM 7586 N N . ILE B 1 436 ? -0.437 -10.727 -9.531 1 97.81 436 ILE B N 1
ATOM 7587 C CA . ILE B 1 436 ? -0.88 -9.344 -9.664 1 97.81 436 ILE B CA 1
ATOM 7588 C C . ILE B 1 436 ? -1.002 -8.711 -8.281 1 97.81 436 ILE B C 1
ATOM 7590 O O . ILE B 1 436 ? -1.729 -9.211 -7.418 1 97.81 436 ILE B O 1
ATOM 7594 N N . THR B 1 437 ? -0.316 -7.66 -8.102 1 96 437 THR B N 1
ATOM 7595 C CA . THR B 1 437 ? -0.119 -7.109 -6.766 1 96 437 THR B CA 1
ATOM 7596 C C . THR B 1 437 ? -0.889 -5.801 -6.602 1 96 437 THR B C 1
ATOM 7598 O O . THR B 1 437 ? -0.572 -4.805 -7.254 1 96 437 THR B O 1
ATOM 7601 N N . LYS B 1 438 ? -1.873 -5.859 -5.75 1 95.06 438 LYS B N 1
ATOM 7602 C CA . LYS B 1 438 ? -2.713 -4.703 -5.449 1 95.06 438 LYS B CA 1
ATOM 7603 C C . LYS B 1 438 ? -2.875 -4.52 -3.943 1 95.06 438 LYS B C 1
ATOM 7605 O O . LYS B 1 438 ? -2.508 -5.402 -3.162 1 95.06 438 LYS B O 1
ATOM 7610 N N . ASP B 1 439 ? -3.279 -3.354 -3.502 1 92.19 439 ASP B N 1
ATOM 7611 C CA . ASP B 1 439 ? -3.781 -3.246 -2.135 1 92.19 439 ASP B CA 1
ATOM 7612 C C . ASP B 1 439 ? -5.262 -3.617 -2.062 1 92.19 439 ASP B C 1
ATOM 7614 O O . ASP B 1 439 ? -5.871 -3.953 -3.078 1 92.19 439 ASP B O 1
ATOM 7618 N N . ILE B 1 440 ? -5.941 -3.557 -0.918 1 91.62 440 ILE B N 1
ATOM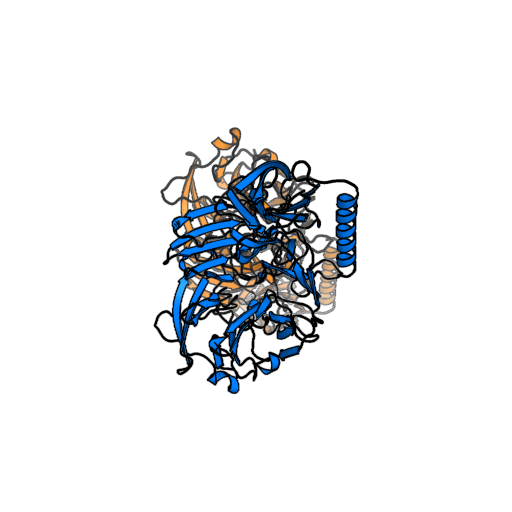 7619 C CA . ILE B 1 440 ? -7.285 -4.066 -0.688 1 91.62 440 ILE B CA 1
ATOM 7620 C C . ILE B 1 440 ? -8.289 -3.254 -1.498 1 91.62 440 ILE B C 1
ATOM 7622 O O . ILE B 1 440 ? -9.406 -3.715 -1.764 1 91.62 440 ILE B O 1
ATOM 7626 N N . PHE B 1 441 ? -7.91 -2.025 -1.965 1 90.38 441 PHE B N 1
ATOM 7627 C CA . PHE B 1 441 ? -8.828 -1.165 -2.699 1 90.38 441 PHE B CA 1
ATOM 7628 C C . PHE B 1 441 ? -8.609 -1.294 -4.203 1 90.38 441 PHE B C 1
ATOM 7630 O O . PHE B 1 441 ? -9.414 -0.812 -4.996 1 90.38 441 PHE B O 1
ATOM 7637 N N . GLY B 1 442 ? -7.469 -1.976 -4.559 1 91.06 442 GLY B N 1
ATOM 7638 C CA . GLY B 1 442 ? -7.227 -2.203 -5.973 1 91.06 442 GLY B CA 1
ATOM 7639 C C . GLY B 1 442 ? -6.086 -1.372 -6.527 1 91.06 442 GLY B C 1
ATOM 7640 O O . GLY B 1 442 ? -5.773 -1.448 -7.719 1 91.06 442 GLY B O 1
ATOM 7641 N N . ASN B 1 443 ? -5.418 -0.538 -5.699 1 92.62 443 ASN B N 1
ATOM 7642 C CA . ASN B 1 443 ? -4.242 0.19 -6.16 1 92.62 443 ASN B CA 1
ATOM 7643 C C . ASN B 1 443 ? -3.068 -0.75 -6.422 1 92.62 443 ASN B C 1
ATOM 7645 O O . ASN B 1 443 ? -2.789 -1.64 -5.617 1 92.62 443 ASN B O 1
ATOM 7649 N N . PRO B 1 444 ? -2.365 -0.545 -7.605 1 95.12 444 PRO B N 1
ATOM 7650 C CA . PRO B 1 444 ? -1.141 -1.329 -7.785 1 95.12 444 PRO B CA 1
ATOM 7651 C C . PRO B 1 444 ? -0.063 -0.985 -6.762 1 95.12 444 PRO B C 1
ATOM 7653 O O . PRO B 1 444 ? 0.117 0.187 -6.418 1 95.12 444 PRO B O 1
ATOM 7656 N N . ILE B 1 445 ? 0.605 -1.962 -6.242 1 92.31 445 ILE B N 1
ATOM 7657 C CA . ILE B 1 445 ? 1.677 -1.695 -5.289 1 92.31 445 ILE B CA 1
ATOM 7658 C C . ILE B 1 445 ? 2.891 -2.561 -5.621 1 92.31 445 ILE B C 1
ATOM 7660 O O . ILE B 1 445 ? 2.775 -3.549 -6.352 1 92.31 445 ILE B O 1
ATOM 7664 N N . ASP B 1 446 ? 4.055 -2.152 -5.02 1 87.88 446 ASP B N 1
ATOM 7665 C CA . ASP B 1 446 ? 5.32 -2.857 -5.191 1 87.88 446 ASP B CA 1
ATOM 7666 C C . ASP B 1 446 ? 5.723 -3.584 -3.91 1 87.88 446 ASP B C 1
ATOM 7668 O O . ASP B 1 446 ? 6.562 -4.484 -3.938 1 87.88 446 ASP B O 1
ATOM 7672 N N . ASP B 1 447 ? 5.152 -3.143 -2.867 1 85 447 ASP B N 1
ATOM 7673 C CA . ASP B 1 447 ? 5.656 -3.59 -1.571 1 85 447 ASP B CA 1
ATOM 7674 C C . ASP B 1 447 ? 4.934 -4.852 -1.108 1 85 447 ASP B C 1
ATOM 7676 O O . ASP B 1 447 ? 3.818 -4.781 -0.593 1 85 447 ASP B O 1
ATOM 7680 N N . MET B 1 448 ? 5.672 -5.922 -1.107 1 87.75 448 MET B N 1
ATOM 7681 C CA . MET B 1 448 ? 5.098 -7.219 -0.765 1 87.75 448 MET B CA 1
ATOM 7682 C C . MET B 1 448 ? 5.047 -7.41 0.747 1 87.75 448 MET B C 1
ATOM 7684 O O . MET B 1 448 ? 4.512 -8.406 1.233 1 87.75 448 MET B O 1
ATOM 7688 N N . LYS B 1 449 ? 5.477 -6.5 1.525 1 87.44 449 LYS B N 1
ATOM 7689 C CA . LYS B 1 449 ? 5.418 -6.562 2.982 1 87.44 449 LYS B CA 1
ATOM 7690 C C . LYS B 1 449 ? 4.184 -5.836 3.514 1 87.44 449 LYS B C 1
ATOM 7692 O O . LYS B 1 449 ? 3.92 -5.852 4.719 1 87.44 449 LYS B O 1
ATOM 7697 N N . SER B 1 450 ? 3.502 -5.234 2.617 1 91.06 450 SER B N 1
ATOM 7698 C CA . SER B 1 450 ? 2.309 -4.508 3.031 1 91.06 450 SER B CA 1
ATOM 7699 C C . SER B 1 450 ? 1.297 -5.434 3.699 1 91.06 450 SER B C 1
ATOM 7701 O O . SER B 1 450 ? 0.988 -6.504 3.172 1 91.06 450 SER B O 1
ATOM 7703 N N . ASN B 1 451 ? 0.721 -4.977 4.82 1 91.38 451 ASN B N 1
ATOM 7704 C CA . ASN B 1 451 ? -0.329 -5.719 5.508 1 91.38 451 ASN B CA 1
ATOM 7705 C C . ASN B 1 451 ? -1.684 -5.539 4.828 1 91.38 451 ASN B C 1
ATOM 7707 O O . ASN B 1 451 ? -2.699 -6.031 5.316 1 91.38 451 ASN B O 1
ATOM 7711 N N . ARG B 1 452 ? -1.68 -4.828 3.719 1 92.06 452 ARG B N 1
ATOM 7712 C CA . ARG B 1 452 ? -2.916 -4.531 3.004 1 92.06 452 ARG B CA 1
ATOM 7713 C C . ARG B 1 452 ? -2.867 -5.066 1.577 1 92.06 452 ARG B C 1
ATOM 7715 O O . ARG B 1 452 ? -3.688 -4.688 0.738 1 92.06 452 ARG B O 1
ATOM 7722 N N . MET B 1 453 ? -1.891 -5.891 1.288 1 93.31 453 MET B N 1
ATOM 7723 C CA . MET B 1 453 ? -1.715 -6.457 -0.047 1 93.31 453 MET B CA 1
ATOM 7724 C C . MET B 1 453 ? -2.801 -7.48 -0.351 1 93.31 453 MET B C 1
ATOM 7726 O O . MET B 1 453 ? -3.184 -8.266 0.521 1 93.31 453 MET B O 1
ATOM 7730 N N . LYS B 1 454 ? -3.312 -7.48 -1.583 1 95.06 454 LYS B N 1
ATOM 7731 C CA . LYS B 1 454 ? -4.312 -8.422 -2.088 1 95.06 454 LYS B CA 1
ATOM 7732 C C . LYS B 1 454 ? -3.971 -8.875 -3.502 1 95.06 454 LYS B C 1
ATOM 7734 O O . LYS B 1 454 ? -4.047 -8.094 -4.449 1 95.06 454 LYS B O 1
ATOM 7739 N N . ASN B 1 455 ? -3.664 -10.148 -3.705 1 96.12 455 ASN B N 1
ATOM 7740 C CA . ASN B 1 455 ? -3.238 -10.703 -4.984 1 96.12 455 ASN B CA 1
ATOM 7741 C C . ASN B 1 455 ? -4.43 -11.047 -5.871 1 96.12 455 ASN B C 1
ATOM 7743 O O . ASN B 1 455 ? -5.508 -11.375 -5.371 1 96.12 455 ASN B O 1
ATOM 7747 N N . GLN B 1 456 ? -4.215 -10.953 -7.133 1 97.44 456 GLN B N 1
ATOM 7748 C CA . GLN B 1 456 ? -5.141 -11.422 -8.156 1 97.44 456 GLN B CA 1
ATOM 7749 C C . GLN B 1 456 ? -4.418 -12.25 -9.219 1 97.44 456 GLN B C 1
ATOM 7751 O O . GLN B 1 456 ? -3.186 -12.266 -9.266 1 97.44 456 GLN B O 1
ATOM 7756 N N . ILE B 1 457 ? -5.215 -12.945 -9.992 1 98.5 457 ILE B N 1
ATOM 7757 C CA . ILE B 1 457 ? -4.648 -13.781 -11.039 1 98.5 457 ILE B CA 1
ATOM 7758 C C . ILE B 1 457 ? -5.332 -13.477 -12.375 1 98.5 457 ILE B C 1
ATOM 7760 O O . ILE B 1 457 ? -6.555 -13.312 -12.43 1 98.5 457 ILE B O 1
ATOM 7764 N N . THR B 1 458 ? -4.562 -13.391 -13.375 1 98.81 458 THR B N 1
ATOM 7765 C CA . THR B 1 458 ? -5.035 -13.469 -14.75 1 98.81 458 THR B CA 1
ATOM 7766 C C . THR B 1 458 ? -4.188 -14.438 -15.562 1 98.81 458 THR B C 1
ATOM 7768 O O . THR B 1 458 ? -2.957 -14.359 -15.547 1 98.81 458 THR B O 1
ATOM 7771 N N . ILE B 1 459 ? -4.781 -15.375 -16.172 1 98.75 459 ILE B N 1
ATOM 7772 C CA . ILE B 1 459 ? -4.086 -16.312 -17.031 1 98.75 459 ILE B CA 1
ATOM 7773 C C . ILE B 1 459 ? -4.594 -16.172 -18.469 1 98.75 459 ILE B C 1
ATOM 7775 O O . ILE B 1 459 ? -5.805 -16.141 -18.703 1 98.75 459 ILE B O 1
ATOM 7779 N N . VAL B 1 460 ? -3.645 -16.125 -19.406 1 98.62 460 VAL B N 1
ATOM 7780 C CA . VAL B 1 460 ? -4.02 -15.891 -20.797 1 98.62 460 VAL B CA 1
ATOM 7781 C C . VAL B 1 460 ? -3.291 -16.891 -21.703 1 98.62 460 VAL B C 1
ATOM 7783 O O . VAL B 1 460 ? -2.125 -17.203 -21.469 1 98.62 460 VAL B O 1
ATOM 7786 N N . GLU B 1 461 ? -3.971 -17.375 -22.672 1 98.69 461 GLU B N 1
ATOM 7787 C CA . GLU B 1 461 ? -3.35 -18.062 -23.781 1 98.69 461 GLU B CA 1
ATOM 7788 C C . GLU B 1 461 ? -3.381 -17.219 -25.047 1 98.69 461 GLU B C 1
ATOM 7790 O O . GLU B 1 461 ? -4.426 -16.672 -25.422 1 98.69 461 GLU B O 1
ATOM 7795 N N . ILE B 1 462 ? -2.236 -17.062 -25.641 1 98.44 462 ILE B N 1
ATOM 7796 C CA . ILE B 1 462 ? -2.096 -16.234 -26.828 1 98.44 462 ILE B CA 1
ATOM 7797 C C . ILE B 1 462 ? -1.823 -17.125 -28.047 1 98.44 462 ILE B C 1
ATOM 7799 O O . ILE B 1 462 ? -0.925 -17.969 -28.016 1 98.44 462 ILE B O 1
ATOM 7803 N N . SER B 1 463 ? -2.592 -16.969 -29.078 1 97.62 463 SER B N 1
ATOM 7804 C CA . SER B 1 463 ? -2.402 -17.609 -30.375 1 97.62 463 SER B CA 1
ATOM 7805 C C . SER B 1 463 ? -2.252 -16.578 -31.484 1 97.62 463 SER B C 1
ATOM 7807 O O . SER B 1 463 ? -3.154 -15.766 -31.719 1 97.62 463 SER B O 1
ATOM 7809 N N . LYS B 1 464 ? -1.112 -16.547 -32.219 1 94 464 LYS B N 1
ATOM 7810 C CA . LYS B 1 464 ? -0.85 -15.633 -33.312 1 94 464 LYS B CA 1
ATOM 7811 C C . LYS B 1 464 ? -1.156 -14.195 -32.938 1 94 464 LYS B C 1
ATOM 7813 O O . LYS B 1 464 ? -1.867 -13.484 -33.656 1 94 464 LYS B O 1
ATOM 7818 N N . GLY B 1 465 ? -0.772 -13.906 -31.781 1 92.62 465 GLY B N 1
ATOM 7819 C CA . GLY B 1 465 ? -0.832 -12.516 -31.328 1 92.62 465 GLY B CA 1
ATOM 7820 C C . GLY B 1 465 ? -2.164 -12.148 -30.703 1 92.62 465 GLY B C 1
ATOM 7821 O O . GLY B 1 465 ? -2.355 -11.016 -30.266 1 92.62 465 GLY B O 1
ATOM 7822 N N . LYS B 1 466 ? -3.053 -13.062 -30.578 1 96.88 466 LYS B N 1
ATOM 7823 C CA . LYS B 1 466 ? -4.383 -12.773 -30.047 1 96.88 466 LYS B CA 1
ATOM 7824 C C . LYS B 1 466 ? -4.668 -13.594 -28.797 1 96.88 466 LYS B C 1
ATOM 7826 O O . LYS B 1 466 ? -4.293 -14.766 -28.719 1 96.88 466 LYS B O 1
ATOM 7831 N N . VAL B 1 467 ? -5.34 -12.93 -27.875 1 98.31 467 VAL B N 1
ATOM 7832 C CA . VAL B 1 467 ? -5.793 -13.656 -26.703 1 98.31 467 VAL B CA 1
ATOM 7833 C C . VAL B 1 467 ? -6.922 -14.609 -27.078 1 98.31 467 VAL B C 1
ATOM 7835 O O . VAL B 1 467 ? -7.969 -14.18 -27.562 1 98.31 467 VAL B O 1
ATOM 7838 N N . VAL B 1 468 ? -6.77 -15.891 -26.797 1 98.56 468 VAL B N 1
ATOM 7839 C CA . VAL B 1 468 ? -7.773 -16.875 -27.203 1 98.56 468 VAL B CA 1
ATOM 7840 C C . VAL B 1 468 ? -8.406 -17.5 -25.969 1 98.56 468 VAL B C 1
ATOM 7842 O O . VAL B 1 468 ? -9.445 -18.172 -26.062 1 98.56 468 VAL B O 1
ATOM 7845 N N . PHE B 1 469 ? -7.867 -17.312 -24.875 1 98.5 469 PHE B N 1
ATOM 7846 C CA . PHE B 1 469 ? -8.398 -17.734 -23.578 1 98.5 469 PHE B CA 1
ATOM 7847 C C . PHE B 1 469 ? -7.945 -16.812 -22.469 1 98.5 469 PHE B C 1
ATOM 7849 O O . PHE B 1 469 ? -6.793 -16.359 -22.453 1 98.5 469 PHE B O 1
ATOM 7856 N N . GLU B 1 470 ? -8.812 -16.438 -21.594 1 98.75 470 GLU B N 1
ATOM 7857 C CA . GLU B 1 470 ? -8.469 -15.594 -20.453 1 98.75 470 GLU B CA 1
ATOM 7858 C C . GLU B 1 470 ? -9.391 -15.859 -19.266 1 98.75 470 GLU B C 1
ATOM 7860 O O . GLU B 1 470 ? -10.617 -15.898 -19.422 1 98.75 470 GLU B O 1
ATOM 7865 N N . VAL B 1 471 ? -8.766 -16.109 -18.156 1 98.69 471 VAL B N 1
ATOM 7866 C CA . VAL B 1 471 ? -9.523 -16.234 -16.906 1 98.69 471 VAL B CA 1
ATOM 7867 C C . VAL B 1 471 ? -8.961 -15.289 -15.859 1 98.69 471 VAL B C 1
ATOM 7869 O O . VAL B 1 471 ? -7.766 -14.984 -15.867 1 98.69 471 VAL B O 1
ATOM 7872 N N . LYS B 1 472 ? -9.797 -14.844 -15.016 1 98.44 472 LYS B N 1
ATOM 7873 C CA . LYS B 1 472 ? -9.43 -13.992 -13.891 1 98.44 472 LYS B CA 1
ATOM 7874 C C . LYS B 1 472 ? -9.93 -14.578 -12.57 1 98.44 472 LYS B C 1
ATOM 7876 O O . LYS B 1 472 ? -11.031 -15.125 -12.508 1 98.44 472 LYS B O 1
ATOM 7881 N N . LEU B 1 473 ? -9.07 -14.586 -11.602 1 98.06 473 LEU B N 1
ATOM 7882 C CA . LEU B 1 473 ? -9.398 -14.984 -10.234 1 98.06 473 LEU B CA 1
ATOM 7883 C C . LEU B 1 473 ? -9.102 -13.859 -9.25 1 98.06 473 LEU B C 1
ATOM 7885 O O . LEU B 1 473 ? -7.969 -13.383 -9.172 1 98.06 473 LEU B O 1
ATOM 7889 N N . ARG B 1 474 ? -10.125 -13.406 -8.5 1 93.31 474 ARG B N 1
ATOM 7890 C CA . ARG B 1 474 ? -9.938 -12.328 -7.527 1 93.31 474 ARG B CA 1
ATOM 7891 C C . ARG B 1 474 ? -10.898 -12.469 -6.355 1 93.31 474 ARG B C 1
ATOM 7893 O O . ARG B 1 474 ? -11.906 -13.172 -6.453 1 93.31 474 ARG B O 1
ATOM 7900 N N . ASP B 1 475 ? -10.531 -11.961 -5.273 1 93.75 475 ASP B N 1
ATOM 7901 C CA . ASP B 1 475 ? -11.391 -11.742 -4.109 1 93.75 475 ASP B CA 1
ATOM 7902 C C . ASP B 1 475 ? -11.875 -10.297 -4.043 1 93.75 475 ASP B C 1
ATOM 7904 O O . ASP B 1 475 ? -11.07 -9.367 -4.125 1 93.75 475 ASP B O 1
ATOM 7908 N N . THR B 1 476 ? -13.164 -10.016 -3.828 1 87.56 476 THR B N 1
ATOM 7909 C CA . THR B 1 476 ? -13.703 -8.664 -3.916 1 87.56 476 THR B CA 1
ATOM 7910 C C . THR B 1 476 ? -13.969 -8.102 -2.523 1 87.56 476 THR B C 1
ATOM 7912 O O . THR B 1 476 ? -14.391 -6.945 -2.387 1 87.56 476 THR B O 1
ATOM 7915 N N . ASP B 1 477 ? -13.75 -8.938 -1.501 1 90.38 477 ASP B N 1
ATOM 7916 C CA . ASP B 1 477 ? -13.945 -8.453 -0.136 1 90.38 477 ASP B CA 1
ATOM 7917 C C . ASP B 1 477 ? -12.828 -7.492 0.271 1 90.38 477 ASP B C 1
ATOM 7919 O O . ASP B 1 477 ? -11.703 -7.918 0.537 1 90.38 477 ASP B O 1
ATOM 7923 N N . ILE B 1 478 ? -13.109 -6.207 0.388 1 88.31 478 ILE B N 1
ATOM 7924 C CA . ILE B 1 478 ? -12.078 -5.199 0.639 1 88.31 478 ILE B CA 1
ATOM 7925 C C . ILE B 1 478 ? -11.875 -5.039 2.143 1 88.31 478 ILE B C 1
ATOM 7927 O O . ILE B 1 478 ? -11.109 -4.18 2.58 1 88.31 478 ILE B O 1
ATOM 7931 N N . THR B 1 479 ? -12.57 -5.777 2.98 1 87.62 479 THR B N 1
ATOM 7932 C CA . THR B 1 479 ? -12.43 -5.668 4.43 1 87.62 479 THR B CA 1
ATOM 7933 C C . THR B 1 479 ? -11.297 -6.559 4.93 1 87.62 479 THR B C 1
ATOM 7935 O O . THR B 1 479 ? -10.883 -6.453 6.09 1 87.62 479 THR B O 1
ATOM 7938 N N . LYS B 1 480 ? -10.719 -7.441 4.059 1 90.19 480 LYS B N 1
ATOM 7939 C CA . LYS B 1 480 ? -9.625 -8.344 4.41 1 90.19 480 LYS B CA 1
ATOM 7940 C C . LYS B 1 480 ? -8.531 -8.32 3.35 1 90.19 480 LYS B C 1
ATOM 7942 O O . LYS B 1 480 ? -8.82 -8.234 2.154 1 90.19 480 LYS B O 1
ATOM 7947 N N . PRO B 1 481 ? -7.34 -8.398 3.799 1 93 481 PRO B N 1
ATOM 7948 C CA . PRO B 1 481 ? -6.242 -8.477 2.834 1 93 481 PRO B CA 1
ATOM 7949 C C . PRO B 1 481 ? -5.988 -9.898 2.346 1 93 481 PRO B C 1
ATOM 7951 O O . PRO B 1 481 ? -4.875 -10.414 2.49 1 93 481 PRO B O 1
ATOM 7954 N N . ILE B 1 482 ? -6.973 -10.594 1.793 1 95.25 482 ILE B N 1
ATOM 7955 C CA . ILE B 1 482 ? -6.914 -11.969 1.309 1 95.25 482 ILE B CA 1
ATOM 7956 C C . ILE B 1 482 ? -7.164 -12 -0.197 1 95.25 482 ILE B C 1
ATOM 7958 O O . ILE B 1 482 ? -8.117 -11.391 -0.685 1 95.25 482 ILE B O 1
ATOM 7962 N N . GLY B 1 483 ? -6.258 -12.609 -0.918 1 96.56 483 GLY B N 1
ATOM 7963 C CA . GLY B 1 483 ? -6.395 -12.789 -2.354 1 96.56 483 GLY B CA 1
ATOM 7964 C C . GLY B 1 483 ? -5.973 -14.172 -2.82 1 96.56 483 GLY B C 1
ATOM 7965 O O . GLY B 1 483 ? -6.043 -15.141 -2.057 1 96.56 483 GLY B O 1
ATOM 7966 N N . TYR B 1 484 ? -5.711 -14.273 -4.105 1 97.31 484 TYR B N 1
ATOM 7967 C CA . TYR B 1 484 ? -5.305 -15.539 -4.711 1 97.31 484 TYR B CA 1
ATOM 7968 C C . TYR B 1 484 ? -4.039 -15.359 -5.543 1 97.31 484 TYR B C 1
ATOM 7970 O O . TYR B 1 484 ? -3.852 -14.32 -6.188 1 97.31 484 TYR B O 1
ATOM 7978 N N . LYS B 1 485 ? -3.189 -16.312 -5.496 1 96.56 485 LYS B N 1
ATOM 7979 C CA . LYS B 1 485 ? -1.96 -16.281 -6.285 1 96.56 485 LYS B CA 1
ATOM 7980 C C . LYS B 1 485 ? -1.75 -17.609 -7.02 1 96.56 485 LYS B C 1
ATOM 7982 O O . LYS B 1 485 ? -2.324 -18.625 -6.645 1 96.56 485 LYS B O 1
ATOM 7987 N N . CYS B 1 486 ? -1.043 -17.562 -8.023 1 96.94 486 CYS B N 1
ATOM 7988 C CA . CYS B 1 486 ? -0.701 -18.703 -8.867 1 96.94 486 CYS B CA 1
ATOM 7989 C C . CYS B 1 486 ? 0.701 -18.562 -9.445 1 96.94 486 CYS B C 1
ATOM 7991 O O . CYS B 1 486 ? 0.944 -17.688 -10.273 1 96.94 486 CYS B O 1
ATOM 7993 N N . TYR B 1 487 ? 1.55 -19.391 -9.047 1 94.5 487 TYR B N 1
ATOM 7994 C CA . TYR B 1 487 ? 2.916 -19.266 -9.539 1 94.5 487 TYR B CA 1
ATOM 7995 C C . TYR B 1 487 ? 2.99 -19.578 -11.023 1 94.5 487 TYR B C 1
ATOM 7997 O O . TYR B 1 487 ? 3.51 -18.797 -11.812 1 94.5 487 TYR B O 1
ATOM 8005 N N . ARG B 1 488 ? 2.4 -20.734 -11.344 1 95.31 488 ARG B N 1
ATOM 8006 C CA . ARG B 1 488 ? 2.477 -21.141 -12.742 1 95.31 488 ARG B CA 1
ATOM 8007 C C . ARG B 1 488 ? 1.173 -21.781 -13.195 1 95.31 488 ARG B C 1
ATOM 8009 O O . ARG B 1 488 ? 0.414 -22.312 -12.375 1 95.31 488 ARG B O 1
ATOM 8016 N N . ALA B 1 489 ? 1.003 -21.734 -14.469 1 96.75 489 ALA B N 1
ATOM 8017 C CA . ALA B 1 489 ? -0.058 -22.469 -15.148 1 96.75 489 ALA B CA 1
ATOM 8018 C C . ALA B 1 489 ? 0.507 -23.328 -16.281 1 96.75 489 ALA B C 1
ATOM 8020 O O . ALA B 1 489 ? 1.468 -22.922 -16.953 1 96.75 489 ALA B O 1
ATOM 8021 N N . GLU B 1 490 ? -0.097 -24.469 -16.422 1 95.38 490 GLU B N 1
ATOM 8022 C CA . GLU B 1 490 ? 0.3 -25.406 -17.469 1 95.38 490 GLU B CA 1
ATOM 8023 C C . GLU B 1 490 ? -0.92 -26.031 -18.141 1 95.38 490 GLU B C 1
ATOM 8025 O O . GLU B 1 490 ? -2.01 -26.047 -17.562 1 95.38 490 GLU B O 1
ATOM 8030 N N . LYS B 1 491 ? -0.688 -26.438 -19.422 1 96.12 491 LYS B N 1
ATOM 8031 C CA . LYS B 1 491 ? -1.698 -27.266 -20.062 1 96.12 491 LYS B CA 1
ATOM 8032 C C . LYS B 1 491 ? -1.41 -28.75 -19.844 1 96.12 491 LYS B C 1
ATOM 8034 O O . LYS B 1 491 ? -0.289 -29.219 -20.062 1 96.12 491 LYS B O 1
ATOM 8039 N N . ILE B 1 492 ? -2.449 -29.422 -19.375 1 94.5 492 ILE B N 1
ATOM 8040 C CA . ILE B 1 492 ? -2.236 -30.828 -19.031 1 94.5 492 ILE B CA 1
ATOM 8041 C C . ILE B 1 492 ? -3.436 -31.656 -19.5 1 94.5 492 ILE B C 1
ATOM 8043 O O . ILE B 1 492 ? -4.535 -31.125 -19.656 1 94.5 492 ILE B O 1
ATOM 8047 N N . ASN B 1 493 ? -3.127 -32.906 -19.766 1 93.38 493 ASN B N 1
ATOM 8048 C CA . ASN B 1 493 ? -4.172 -33.906 -19.891 1 93.38 493 ASN B CA 1
ATOM 8049 C C . ASN B 1 493 ? -4.324 -34.719 -18.609 1 93.38 493 ASN B C 1
ATOM 8051 O O . ASN B 1 493 ? -3.334 -35.125 -18.016 1 93.38 493 ASN B O 1
ATOM 8055 N N . LEU B 1 494 ? -5.5 -34.906 -18.234 1 95.06 494 LEU B N 1
ATOM 8056 C CA . LEU B 1 494 ? -5.738 -35.625 -16.984 1 95.06 494 LEU B CA 1
ATOM 8057 C C . LEU B 1 494 ? -5.203 -37.062 -17.062 1 95.06 494 LEU B C 1
ATOM 8059 O O . LEU B 1 494 ? -4.617 -37.562 -16.109 1 95.06 494 LEU B O 1
ATOM 8063 N N . TYR B 1 495 ? -5.504 -37.719 -18.188 1 94.5 495 TYR B N 1
ATOM 8064 C CA . TYR B 1 495 ? -5.09 -39.125 -18.359 1 94.5 495 TYR B CA 1
ATOM 8065 C C . TYR B 1 495 ? -3.834 -39.219 -19.219 1 94.5 495 TYR B C 1
ATOM 8067 O O . TYR B 1 495 ? -3.707 -38.5 -20.219 1 94.5 495 TYR B O 1
#

Sequence (990 aa):
MEELLKKQNEIIKDIESRYAEENYTESNPLIVLNPFDTCPLSALMKFQTEEECSVTIFIEEDIEKEFKELKKDHEIPILGLIEDKDNCIRVICNYEGNRKEEFVYYIKTSKLPEGYPNIELITCDESNMYDGMMAMSLGRAEGVRTVEHLYSIIDNKAQVRWLYTGVSCHVFMKLKNGNLIVDAPISSGICGAYTAAGFIEIDMLGRIINFFPIKYGLHHDVIELPNGNFLAITQRENTKQDLLVEIDRNTKEVINEWDFRKILDFNRETVIDKISVNHLLDWLHLNSLVYDEESNSIIASSRNQSTVVKFDKDTSEIKWILAPHYGWNDELKKYLLKPIGNDFEWSYAQHTPSLTKDGNLVIFDNGNFRSYELEKAVLAHNNYSRAVEYEIDEENMTVNQVWQYGKERGNELYCAYLGAVRILENNNRLICFGGITKDIFGNPIDDMKSNRMKNQITIVEISKGKVVFEVKLRDTDITKPIGYKCYRAEKINLYMEELLKKQNEIIKDIESRYAEENYTESNPLIVLNPFDTCPLSALMKFQTEEECSVTIFIEEDIEKEFKELKKDHEIPILGLIEDKDNCIRVICNYEGNRKEEFVYYIKTSKLPEGYPNIELITCDESNMYDGMMAMSLGRAEGVRTVEHLYSIIDNKAQVRWLYTGVSCHVFMKLKNGNLIVDAPISSGICGAYTAAGFIEIDMLGRIINFFPIKYGLHHDVIELPNGNFLAITQRENTKQDLLVEIDRNTKEVINEWDFRKILDFNRETVIDKISVNHLLDWLHLNSLVYDEESNSIIASSRNQSTVVKFDKDTSEIKWILAPHYGWNDELKKYLLKPIGNDFEWSYAQHTPSLTKDGNLVIFDNGNFRSYELEKAVLAHNNYSRAVEYEIDEENMTVNQVWQYGKERGNELYCAYLGAVRILENNNRLICFGGITKDIFGNPIDDMKSNRMKNQITIVEISKGKVVFEVKLRDTDITKPIGYKCYRAEKINLY